Protein AF-A0A1V9Y8R9-F1 (afdb_monomer)

Mean predicted aligned error: 16.89 Å

Foldseek 3Di:
DFLFPPDPQRLLPPHFPLRLCCVVVVADPPQFPLLVQCCVAFHAFALKFKAWDAQDPLLLVLLVVLVVLLVVLPVPVAVPLVVLLVPQDQDQKWAFAFPVQQAWWFFAFESLARDTDDTHRCLQHHAAHDDLFDFNPDRDHFIDRDDSSLLLQLLLLLVDDLVLQLQLLVRTSPDSVSSNSNSVSSVVSCVPRGPPDDRDPSSVVSCVVQQQEKGWTWTQDPVVRDIDIDIDRQCDPVRSNSNSVSSSLSSCSSVLQKIWMWMHHLNDIGIYIHGGFFWDKDFFDPVLPPCPVVVVLVVLLVVLVVQLVVLLVVLVVLCVVVVNPADPVLSVCSCLQLSCQPPNLVSLVSQLLSLLQVQQFWDWDQDQSPNDTDTDTPPPPDPPVVVLVVLLVSLLSNLSLLSSVLVVCCVPLPPLCVVLVVVLSVVLSVVSSVCCVVPPDDKDWDFDKDKAAPAFPAEIEIEGTAIEGGALVSSVVSVCSSVVSSVVSSVVSCVVCVDDPDCDDDPSDPPVQADPNDGDHRQSSCSSNQWHWDDDDQWIWIQRPNVRDIDIDGHDDDDDDDDDDDDDDDDDDDDDDDDPPPPPPRDMDIHNLSVLVCCNQPVQWFLLSLLVNLLVHQLLCLQVQFDAAQAADLVRPTGSRSDPSSNVVCVVPVNQALQNYNLSSLQRYQNVSNCVNPVDPNLVSQCVDPVSVVVVVCRHNNDDDSVVVSVVSVVSNHGTHGGTDFSQKRHWYWYWYWYQGNVRDTRTGTNDTDGMDGPNVSTSCVRNPVGRVVVVVSSVVSPFDCPPDDPGHPVPPPPPPPPVVVVLLVVLVVLLVVLLVVDVVLVVLLVPFAWDKFQFADPVVLVPQDWDFEQDPVLPDGDTDSADFDHDDPPDDSDDTDHHIDTDGSSRLLSVLLLCVLVVHDLVVRLVRTDPCSVVSVVNVVSSVVSNVSSVVPPPPPVSSNPDDD

Nearest PDB structures (foldseek):
  9epo-assembly1_D  TM=3.143E-01  e=3.734E+00  Homo sapiens

Structure (mmCIF, N/CA/C/O backbone):
data_AF-A0A1V9Y8R9-F1
#
_entry.id   AF-A0A1V9Y8R9-F1
#
loop_
_atom_site.group_PDB
_atom_site.id
_atom_site.type_symbol
_atom_site.label_atom_id
_atom_site.label_alt_id
_atom_site.label_comp_id
_atom_site.label_asym_id
_atom_site.label_entity_id
_atom_site.label_seq_id
_atom_site.pdbx_PDB_ins_code
_atom_site.Cartn_x
_atom_site.Cartn_y
_atom_site.Cartn_z
_atom_site.occupancy
_atom_site.B_iso_or_equiv
_atom_site.auth_seq_id
_atom_site.auth_comp_id
_atom_site.auth_asym_id
_atom_site.auth_atom_id
_atom_site.pdbx_PDB_model_num
ATOM 1 N N . MET A 1 1 ? 0.292 -7.302 -40.461 1.00 53.81 1 MET A N 1
ATOM 2 C CA . MET A 1 1 ? 1.473 -7.381 -39.583 1.00 53.81 1 MET A CA 1
ATOM 3 C C . MET A 1 1 ? 1.175 -8.396 -38.491 1.00 53.81 1 MET A C 1
ATOM 5 O O . MET A 1 1 ? 0.005 -8.546 -38.155 1.00 53.81 1 MET A O 1
ATOM 9 N N . SER A 1 2 ? 2.183 -9.128 -38.028 1.00 59.84 2 SER A N 1
ATOM 10 C CA . SER A 1 2 ? 2.106 -10.161 -36.986 1.00 59.84 2 SER A CA 1
ATOM 11 C C . SER A 1 2 ? 3.124 -9.839 -35.890 1.00 59.84 2 SER A C 1
ATOM 13 O O . SER A 1 2 ? 4.203 -9.346 -36.210 1.00 59.84 2 SER A O 1
ATOM 15 N N . LEU A 1 3 ? 2.804 -10.128 -34.627 1.00 64.44 3 LEU A N 1
ATOM 16 C CA . LEU A 1 3 ? 3.772 -10.086 -33.518 1.00 64.44 3 LEU A CA 1
ATOM 17 C C . LEU A 1 3 ? 4.505 -11.428 -33.334 1.00 64.44 3 LEU A C 1
ATOM 19 O O . LEU A 1 3 ? 5.416 -11.514 -32.529 1.00 64.44 3 LEU A O 1
ATOM 23 N N . LEU A 1 4 ? 4.148 -12.459 -34.110 1.00 66.31 4 LEU A N 1
ATOM 24 C CA . LEU A 1 4 ? 4.866 -13.738 -34.111 1.00 66.31 4 LEU A CA 1
ATOM 25 C C . LEU A 1 4 ? 6.181 -13.624 -34.876 1.00 66.31 4 LEU A C 1
ATOM 27 O O . LEU A 1 4 ? 6.160 -13.232 -36.052 1.00 66.31 4 LEU A O 1
ATOM 31 N N . ARG A 1 5 ? 7.287 -14.034 -34.251 1.00 66.88 5 ARG A N 1
ATOM 32 C CA . ARG A 1 5 ? 8.622 -13.997 -34.865 1.00 66.88 5 ARG A CA 1
ATOM 33 C C . ARG A 1 5 ? 8.738 -14.923 -36.074 1.00 66.88 5 ARG A C 1
ATOM 35 O O . ARG A 1 5 ? 9.444 -14.588 -37.022 1.00 66.88 5 ARG A O 1
ATOM 42 N N . GLU A 1 6 ? 8.022 -16.049 -36.088 1.00 67.06 6 GLU A N 1
ATOM 43 C CA . GLU A 1 6 ? 8.057 -17.006 -37.204 1.00 67.06 6 GLU A CA 1
ATOM 44 C C . GLU A 1 6 ? 7.240 -16.535 -38.422 1.00 67.06 6 GLU A C 1
ATOM 46 O O . GLU A 1 6 ? 7.304 -17.130 -39.500 1.00 67.06 6 GLU A O 1
ATOM 51 N N . SER A 1 7 ? 6.458 -15.458 -38.283 1.00 65.88 7 SER A N 1
ATOM 52 C CA . SER A 1 7 ? 5.648 -14.929 -39.376 1.00 65.88 7 SER A CA 1
ATOM 53 C C . SER A 1 7 ? 6.491 -14.153 -40.388 1.00 65.88 7 SER A C 1
ATOM 55 O O . SER A 1 7 ? 7.248 -13.251 -40.043 1.00 65.88 7 SER A O 1
ATOM 57 N N . ASN A 1 8 ? 6.230 -14.375 -41.677 1.00 65.19 8 ASN A N 1
ATOM 58 C CA . ASN A 1 8 ? 6.780 -13.573 -42.779 1.00 65.19 8 ASN A CA 1
ATOM 59 C C . ASN A 1 8 ? 6.322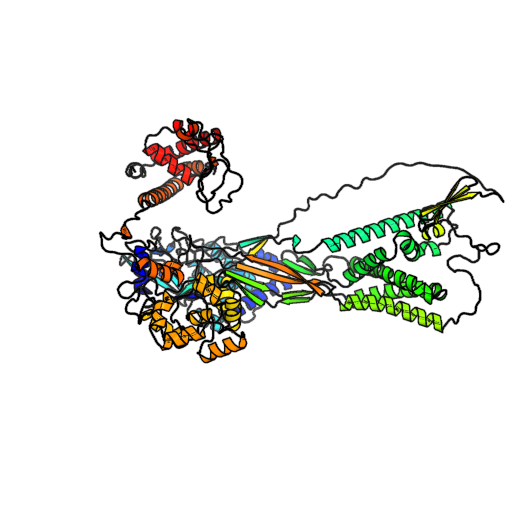 -12.095 -42.795 1.00 65.19 8 ASN A C 1
ATOM 61 O O . ASN A 1 8 ? 6.689 -11.348 -43.700 1.00 65.19 8 ASN A O 1
ATOM 65 N N . ARG A 1 9 ? 5.477 -11.682 -41.842 1.00 65.56 9 ARG A N 1
ATOM 66 C CA . ARG A 1 9 ? 5.008 -10.302 -41.642 1.00 65.56 9 ARG A CA 1
ATOM 67 C C . ARG A 1 9 ? 5.282 -9.815 -40.215 1.00 65.56 9 ARG A C 1
ATOM 69 O O . ARG A 1 9 ? 4.463 -9.059 -39.681 1.00 65.56 9 ARG A O 1
ATOM 76 N N . PHE A 1 10 ? 6.361 -10.290 -39.591 1.00 64.69 10 PHE A N 1
ATOM 77 C CA . PHE A 1 10 ? 6.756 -9.893 -38.241 1.00 64.69 10 PHE A CA 1
ATOM 78 C C . PHE A 1 10 ? 7.001 -8.376 -38.155 1.00 64.69 10 PHE A C 1
ATOM 80 O O . PHE A 1 10 ? 7.744 -7.810 -38.959 1.00 64.69 10 PHE A O 1
ATOM 87 N N . ALA A 1 11 ? 6.353 -7.710 -37.194 1.00 65.12 11 ALA A N 1
ATOM 88 C CA . ALA A 1 11 ? 6.319 -6.248 -37.097 1.00 65.12 11 ALA A CA 1
ATOM 89 C C . ALA A 1 11 ? 7.712 -5.618 -36.910 1.00 65.12 11 ALA A C 1
ATOM 91 O O . ALA A 1 11 ? 7.971 -4.551 -37.465 1.00 65.12 11 ALA A O 1
ATOM 92 N N . TYR A 1 12 ? 8.616 -6.310 -36.208 1.00 69.44 12 TYR A N 1
ATOM 93 C CA . TYR A 1 12 ? 9.974 -5.850 -35.896 1.00 69.44 12 TYR A CA 1
ATOM 94 C C . TYR A 1 12 ? 11.056 -6.518 -36.768 1.00 69.44 12 TYR A C 1
ATOM 96 O O . TYR A 1 12 ? 12.232 -6.527 -36.421 1.00 69.44 12 TYR A O 1
ATOM 104 N N . GLN A 1 13 ? 10.691 -7.083 -37.930 1.00 68.56 13 GLN A N 1
ATOM 105 C CA . GLN A 1 13 ? 11.662 -7.760 -38.806 1.00 68.56 13 GLN A CA 1
ATOM 106 C C . GLN A 1 13 ? 12.711 -6.802 -39.396 1.00 68.56 13 GLN A C 1
ATOM 108 O O . GLN A 1 13 ? 13.874 -7.171 -39.521 1.00 68.56 13 GLN A O 1
ATOM 113 N N . ASN A 1 14 ? 12.294 -5.579 -39.749 1.00 68.06 14 ASN A N 1
ATOM 114 C CA . ASN A 1 14 ? 13.139 -4.547 -40.369 1.00 68.06 14 ASN A CA 1
ATOM 115 C C . ASN A 1 14 ? 13.191 -3.241 -39.552 1.00 68.06 14 ASN A C 1
ATOM 117 O O . ASN A 1 14 ? 13.628 -2.219 -40.073 1.00 68.06 14 ASN A O 1
ATOM 121 N N . THR A 1 15 ? 12.673 -3.233 -38.321 1.00 67.25 15 THR A N 1
ATOM 122 C CA . THR A 1 15 ? 12.621 -2.039 -37.464 1.00 67.25 15 THR A CA 1
ATOM 123 C C . THR A 1 15 ? 12.795 -2.443 -36.006 1.00 67.25 15 THR A C 1
ATOM 125 O O . THR A 1 15 ? 12.416 -3.550 -35.630 1.00 67.25 15 THR A O 1
ATOM 128 N N . THR A 1 16 ? 13.362 -1.565 -35.183 1.00 76.00 16 THR A N 1
ATOM 129 C CA . THR A 1 16 ? 13.528 -1.810 -33.739 1.00 76.00 16 THR A CA 1
ATOM 130 C C . THR A 1 16 ? 12.439 -1.097 -32.932 1.00 76.00 16 THR A C 1
ATOM 132 O O . THR A 1 16 ? 11.923 -0.080 -33.401 1.00 76.00 16 THR A O 1
ATOM 135 N N . PRO A 1 17 ? 12.102 -1.550 -31.709 1.00 77.06 17 PRO A N 1
ATOM 136 C CA . PRO A 1 17 ? 11.167 -0.826 -30.842 1.00 77.06 17 PRO A CA 1
ATOM 137 C C . PRO A 1 17 ? 11.544 0.649 -30.653 1.00 77.06 17 PRO A C 1
ATOM 139 O O . PRO A 1 17 ? 10.698 1.525 -30.804 1.00 77.06 17 PRO A O 1
ATOM 142 N N . LEU A 1 18 ? 12.835 0.946 -30.463 1.00 78.19 18 LEU A N 1
ATOM 143 C CA . LEU A 1 18 ? 13.352 2.316 -30.378 1.00 78.19 18 LEU A CA 1
ATOM 144 C C . LEU A 1 18 ? 12.988 3.178 -31.602 1.00 78.19 18 LEU A C 1
ATOM 146 O O . LEU A 1 18 ? 12.589 4.330 -31.447 1.00 78.19 18 LEU A O 1
ATOM 150 N N . GLU A 1 19 ? 13.088 2.643 -32.820 1.00 76.06 19 GLU A N 1
ATOM 151 C CA . GLU A 1 19 ? 12.678 3.372 -34.030 1.00 76.06 19 GLU A CA 1
ATOM 152 C C . GLU A 1 19 ? 11.173 3.650 -34.059 1.00 76.06 19 GLU A C 1
ATOM 154 O O . GLU A 1 19 ? 10.750 4.697 -34.555 1.00 76.06 19 GLU A O 1
ATOM 159 N N . VAL A 1 20 ? 10.357 2.735 -33.530 1.00 74.38 20 VAL A N 1
ATOM 160 C CA . VAL A 1 20 ? 8.911 2.947 -33.397 1.00 74.38 20 VAL A CA 1
ATOM 161 C C . VAL A 1 20 ? 8.627 4.030 -32.352 1.00 74.38 20 VAL A C 1
ATOM 163 O O . VAL A 1 20 ? 7.815 4.919 -32.609 1.00 74.38 20 VAL A O 1
ATOM 166 N N . TYR A 1 21 ? 9.349 4.034 -31.229 1.00 77.88 21 TYR A N 1
ATOM 167 C CA . TYR A 1 21 ? 9.214 5.058 -30.185 1.00 77.88 21 TYR A CA 1
ATOM 168 C C . TYR A 1 21 ? 9.574 6.445 -30.715 1.00 77.88 21 TYR A C 1
ATOM 170 O O . TYR A 1 21 ? 8.889 7.425 -30.426 1.00 77.88 21 TYR A O 1
ATOM 178 N N . ILE A 1 22 ? 10.615 6.526 -31.544 1.00 75.81 22 ILE A N 1
ATOM 179 C CA . ILE A 1 22 ? 11.001 7.755 -32.240 1.00 75.81 22 ILE A CA 1
ATOM 180 C C . ILE A 1 22 ? 9.898 8.209 -33.201 1.00 75.81 22 ILE A C 1
ATOM 182 O O . ILE A 1 22 ? 9.520 9.379 -33.203 1.00 75.81 22 ILE A O 1
ATOM 186 N N . LYS A 1 23 ? 9.337 7.290 -33.998 1.00 71.12 23 LYS A N 1
ATOM 187 C CA . LYS A 1 23 ? 8.250 7.605 -34.942 1.00 71.12 23 LYS A CA 1
ATOM 188 C C . LYS A 1 23 ? 6.987 8.109 -34.244 1.00 71.12 23 LYS A C 1
ATOM 190 O O . LYS A 1 23 ? 6.312 8.974 -34.794 1.00 71.12 23 LYS A O 1
ATOM 195 N N . ASN A 1 24 ? 6.681 7.593 -33.054 1.00 70.69 24 ASN A N 1
ATOM 196 C CA . ASN A 1 24 ? 5.523 8.002 -32.257 1.00 70.69 24 ASN A CA 1
ATOM 197 C C . ASN A 1 24 ? 5.787 9.239 -31.368 1.00 70.69 24 ASN A C 1
ATOM 199 O O . ASN A 1 24 ? 4.944 9.609 -30.558 1.00 70.69 24 ASN A O 1
ATOM 203 N N . ASN A 1 25 ? 6.953 9.889 -31.491 1.00 70.12 25 ASN A N 1
ATOM 204 C CA . ASN A 1 25 ? 7.400 10.987 -30.615 1.00 70.12 25 ASN A CA 1
ATOM 205 C C . ASN A 1 25 ? 7.446 10.626 -29.118 1.00 70.12 25 ASN A C 1
ATOM 207 O O . ASN A 1 25 ? 7.444 11.503 -28.256 1.00 70.12 25 ASN A O 1
ATOM 211 N N . THR A 1 26 ? 7.508 9.335 -28.809 1.00 73.88 26 THR A N 1
ATOM 212 C CA . THR A 1 26 ? 7.649 8.798 -27.457 1.00 73.88 26 THR A CA 1
ATOM 213 C C . THR A 1 26 ? 9.076 9.015 -26.939 1.00 73.88 26 THR A C 1
ATOM 215 O O . THR A 1 26 ? 9.276 9.352 -25.776 1.00 73.88 26 THR A O 1
ATOM 218 N N . ILE A 1 27 ? 10.074 8.894 -27.824 1.00 76.12 27 ILE A N 1
ATOM 219 C CA . ILE A 1 27 ? 11.469 9.286 -27.578 1.00 76.12 27 ILE A CA 1
ATOM 220 C C . ILE A 1 27 ? 11.870 10.324 -28.629 1.00 76.12 27 ILE A C 1
ATOM 222 O O . ILE A 1 27 ? 11.684 10.107 -29.825 1.00 76.12 27 ILE A O 1
ATOM 226 N N . SER A 1 28 ? 12.431 11.455 -28.203 1.00 77.50 28 SER A N 1
ATOM 227 C CA . SER A 1 28 ? 12.892 12.505 -29.116 1.00 77.50 28 SER A CA 1
ATOM 228 C C . SER A 1 28 ? 14.210 12.145 -29.806 1.00 77.50 28 SER A C 1
ATOM 230 O O . SER A 1 28 ? 15.075 11.489 -29.227 1.00 77.50 28 SER A O 1
ATOM 232 N N . THR A 1 29 ? 14.395 12.641 -31.033 1.00 73.75 29 THR A N 1
ATOM 233 C CA . THR A 1 29 ? 15.684 12.610 -31.744 1.00 73.75 29 THR A CA 1
ATOM 234 C C . THR A 1 29 ? 16.271 14.016 -31.880 1.00 73.75 29 THR A C 1
ATOM 236 O O . THR A 1 29 ? 15.532 14.910 -32.301 1.00 73.75 29 THR A O 1
ATOM 239 N N . PRO A 1 30 ? 17.578 14.228 -31.629 1.00 76.88 30 PRO A N 1
ATOM 240 C CA . PRO A 1 30 ? 18.583 13.230 -31.240 1.00 76.88 30 PRO A CA 1
ATOM 241 C C . PRO A 1 30 ? 18.319 12.639 -29.846 1.00 76.88 30 PRO A C 1
ATOM 243 O O . PRO A 1 30 ? 17.755 13.315 -28.991 1.00 76.88 30 PRO A O 1
ATOM 246 N N . ILE A 1 31 ? 18.700 11.371 -29.646 1.00 80.44 31 ILE A N 1
ATOM 247 C CA . ILE A 1 31 ? 18.550 10.691 -28.351 1.00 80.44 31 ILE A CA 1
ATOM 248 C C . ILE A 1 31 ? 19.412 11.423 -27.324 1.00 80.44 31 ILE A C 1
ATOM 250 O O . ILE A 1 31 ? 20.589 11.697 -27.580 1.00 80.44 31 ILE A O 1
ATOM 254 N N . ASP A 1 32 ? 18.834 11.722 -26.163 1.00 83.62 32 ASP A N 1
ATOM 255 C CA . ASP A 1 32 ? 19.565 12.379 -25.088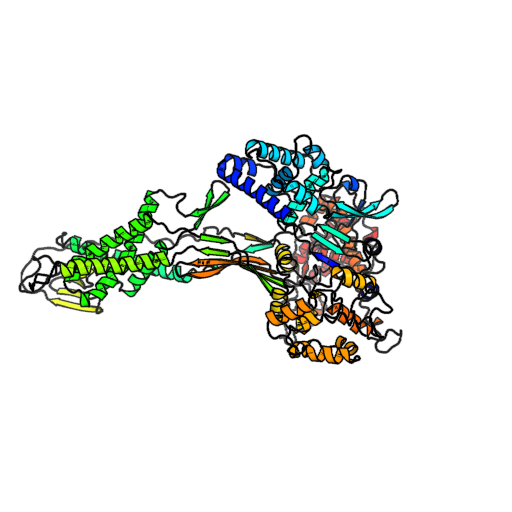 1.00 83.62 32 ASP A CA 1
ATOM 256 C C . ASP A 1 32 ? 20.774 11.537 -24.628 1.00 83.62 32 ASP A C 1
ATOM 258 O O . ASP A 1 32 ? 20.663 10.315 -24.496 1.00 83.62 32 ASP A O 1
ATOM 262 N N . PRO A 1 33 ? 21.918 12.165 -24.302 1.00 85.62 33 PRO A N 1
ATOM 263 C CA . PRO A 1 33 ? 23.136 11.472 -23.882 1.00 85.62 33 PRO A CA 1
ATOM 264 C C . PRO A 1 33 ? 22.975 10.430 -22.763 1.00 85.62 33 PRO A C 1
ATOM 266 O O . PRO A 1 33 ? 23.621 9.387 -22.833 1.00 85.62 33 PRO A O 1
ATOM 269 N N . ASN A 1 34 ? 22.124 10.666 -21.755 1.00 86.94 34 ASN A N 1
ATOM 270 C CA . ASN A 1 34 ? 21.900 9.696 -20.670 1.00 86.94 34 ASN A CA 1
ATOM 271 C C . ASN A 1 34 ? 21.195 8.430 -21.181 1.00 86.94 34 ASN A C 1
ATOM 273 O O . ASN A 1 34 ? 21.554 7.315 -20.808 1.00 86.94 34 ASN A O 1
ATOM 277 N N . PHE A 1 35 ? 20.224 8.599 -22.078 1.00 88.94 35 PHE A N 1
ATOM 278 C CA . PHE A 1 35 ? 19.510 7.499 -22.722 1.00 88.94 35 PHE A CA 1
ATOM 279 C C . PHE A 1 35 ? 20.389 6.768 -23.734 1.00 88.94 35 PHE A C 1
ATOM 281 O O . PHE A 1 35 ? 20.380 5.542 -23.766 1.00 88.94 35 PHE A O 1
ATOM 288 N N . ALA A 1 36 ? 21.213 7.490 -24.496 1.00 88.81 36 ALA A N 1
ATOM 289 C CA . ALA A 1 36 ? 22.201 6.878 -25.378 1.00 88.81 36 ALA A CA 1
ATOM 290 C C . ALA A 1 36 ? 23.179 5.992 -24.585 1.00 88.81 36 ALA A C 1
ATOM 292 O O . ALA A 1 36 ? 23.393 4.836 -24.944 1.00 88.81 36 ALA A O 1
ATOM 293 N N . LEU A 1 37 ? 23.699 6.489 -23.458 1.00 91.06 37 LEU A N 1
ATOM 294 C CA . LEU A 1 37 ? 24.564 5.707 -22.576 1.00 91.06 37 LEU A CA 1
ATOM 295 C C . LEU A 1 37 ? 23.836 4.492 -21.983 1.00 91.06 37 LEU A C 1
ATOM 297 O O . LEU A 1 37 ? 24.371 3.388 -22.005 1.00 91.06 37 LEU A O 1
ATOM 301 N N . PHE A 1 38 ? 22.596 4.668 -21.520 1.00 92.06 38 PHE A N 1
ATOM 302 C CA . PHE A 1 38 ? 21.776 3.570 -21.005 1.00 92.06 38 PHE A CA 1
ATOM 303 C C . PHE A 1 38 ? 21.581 2.455 -22.041 1.00 92.06 38 PHE A C 1
ATOM 305 O O . PHE A 1 38 ? 21.719 1.280 -21.708 1.00 92.06 38 PHE A O 1
ATOM 312 N N . THR A 1 39 ? 21.326 2.807 -23.308 1.00 90.06 39 THR A N 1
ATOM 313 C CA . THR A 1 39 ? 21.156 1.803 -24.371 1.00 90.06 39 THR A CA 1
ATOM 314 C C . THR A 1 39 ? 22.411 0.985 -24.652 1.00 90.06 39 THR A C 1
ATOM 316 O O . THR A 1 39 ? 22.302 -0.168 -25.064 1.00 90.06 39 THR A O 1
ATOM 319 N N . VAL A 1 40 ? 23.591 1.564 -24.416 1.00 90.94 40 VAL A N 1
ATOM 320 C CA . VAL A 1 40 ? 24.883 0.901 -24.620 1.00 90.94 40 VAL A CA 1
ATOM 321 C C . VAL A 1 40 ? 25.249 0.031 -23.418 1.00 90.94 40 VAL A C 1
ATOM 323 O O . VAL A 1 40 ? 25.619 -1.124 -23.601 1.00 90.94 40 VAL A O 1
ATOM 326 N N . GLU A 1 41 ? 25.113 0.546 -22.197 1.00 92.38 41 GLU A N 1
ATOM 327 C CA . GLU A 1 41 ? 25.558 -0.143 -20.976 1.00 92.38 41 GLU A CA 1
ATOM 328 C C . GLU A 1 41 ? 24.554 -1.190 -20.466 1.00 92.38 41 GLU A C 1
ATOM 330 O O . GLU A 1 41 ? 24.943 -2.253 -19.980 1.00 92.38 41 GLU A O 1
ATOM 335 N N . ILE A 1 42 ? 23.250 -0.913 -20.574 1.00 93.44 42 ILE A N 1
ATOM 336 C CA . ILE A 1 42 ? 22.189 -1.774 -20.030 1.00 93.44 42 ILE A CA 1
ATOM 337 C C . ILE A 1 42 ? 21.540 -2.597 -21.137 1.00 93.44 42 ILE A C 1
ATOM 339 O O . ILE A 1 42 ? 21.569 -3.829 -21.110 1.00 93.44 42 ILE A O 1
ATOM 343 N N . GLY A 1 43 ? 20.950 -1.931 -22.125 1.00 90.00 43 GLY A N 1
ATOM 344 C CA . GLY A 1 43 ? 20.286 -2.592 -23.240 1.00 90.00 43 GLY A CA 1
ATOM 345 C C . GLY A 1 43 ? 19.329 -1.677 -24.002 1.00 90.00 43 GLY A C 1
ATOM 346 O O . GLY A 1 43 ? 18.963 -0.605 -23.514 1.00 90.00 43 GLY A O 1
ATOM 347 N N . PRO A 1 44 ? 18.911 -2.085 -25.209 1.00 87.69 44 PRO A N 1
ATOM 348 C CA . PRO A 1 44 ? 18.050 -1.282 -26.060 1.00 87.69 44 PRO A CA 1
ATOM 349 C C . PRO A 1 44 ? 16.651 -1.095 -25.457 1.00 87.69 44 PRO A C 1
ATOM 351 O O . PRO A 1 44 ? 16.071 -2.000 -24.857 1.00 87.69 44 PRO A O 1
ATOM 354 N N . PHE A 1 45 ? 16.082 0.090 -25.672 1.00 86.19 45 PHE A N 1
ATOM 355 C CA . PHE A 1 45 ? 14.700 0.407 -25.312 1.00 86.19 45 PHE A CA 1
ATOM 356 C C . PHE A 1 45 ? 13.704 -0.544 -25.996 1.00 86.19 45 PHE A C 1
ATOM 358 O O . PHE A 1 45 ? 13.878 -0.894 -27.165 1.00 86.19 45 PHE A O 1
ATOM 365 N N . GLY A 1 46 ? 12.671 -0.970 -25.261 1.00 82.25 46 GLY A N 1
ATOM 366 C CA . GLY A 1 46 ? 11.720 -2.009 -25.682 1.00 82.25 46 GLY A CA 1
ATOM 367 C C . GLY A 1 46 ? 12.203 -3.451 -25.495 1.00 82.25 46 GLY A C 1
ATOM 368 O O . GLY A 1 46 ? 11.521 -4.367 -25.944 1.00 82.25 46 GLY A O 1
ATOM 369 N N . SER A 1 47 ? 13.368 -3.644 -24.864 1.00 86.81 47 SER A N 1
ATOM 370 C CA . SER A 1 47 ? 13.974 -4.947 -24.546 1.00 86.81 47 SER A CA 1
ATOM 371 C C . SER A 1 47 ? 14.411 -5.030 -23.073 1.00 86.81 47 SER A C 1
ATOM 373 O O . SER A 1 47 ? 15.198 -5.897 -22.709 1.00 86.81 47 SER A O 1
ATOM 375 N N . VAL A 1 48 ? 13.965 -4.112 -22.206 1.00 91.81 48 VAL A N 1
ATOM 376 C CA . VAL A 1 48 ? 14.399 -4.056 -20.798 1.00 91.81 48 VAL A CA 1
ATOM 377 C C . VAL A 1 48 ? 13.262 -4.492 -19.883 1.00 91.81 48 VAL A C 1
ATOM 379 O O . VAL A 1 48 ? 12.156 -3.961 -19.955 1.00 91.81 48 VAL A O 1
ATOM 382 N N . ASP A 1 49 ? 13.545 -5.447 -18.999 1.00 92.81 49 ASP A N 1
ATOM 383 C CA . ASP A 1 49 ? 12.570 -5.983 -18.049 1.00 92.81 49 ASP A CA 1
ATOM 384 C C . ASP A 1 49 ? 12.795 -5.400 -16.652 1.00 92.81 49 ASP A C 1
ATOM 386 O O . ASP A 1 49 ? 13.913 -5.431 -16.130 1.00 92.81 49 ASP A O 1
ATOM 390 N N . LEU A 1 50 ? 11.722 -4.912 -16.024 1.00 94.50 50 LEU A N 1
ATOM 391 C CA . LEU A 1 50 ? 11.749 -4.374 -14.664 1.00 94.50 50 LEU A CA 1
ATOM 392 C C . LEU A 1 50 ? 11.041 -5.319 -13.697 1.00 94.50 50 LEU A C 1
ATOM 394 O O . LEU A 1 50 ? 9.879 -5.672 -13.901 1.00 94.50 50 LEU A O 1
ATOM 398 N N . ILE A 1 51 ? 11.733 -5.706 -12.629 1.00 94.19 51 ILE A N 1
ATOM 399 C CA . ILE A 1 51 ? 11.213 -6.616 -11.604 1.00 94.19 51 ILE A CA 1
ATOM 400 C C . ILE A 1 51 ? 11.331 -5.936 -10.245 1.00 94.19 51 ILE A C 1
ATOM 402 O O . ILE A 1 51 ? 12.399 -5.449 -9.881 1.00 94.19 51 ILE A O 1
ATOM 406 N N . HIS A 1 52 ? 10.242 -5.900 -9.483 1.00 95.00 52 HIS A N 1
ATOM 407 C CA . HIS A 1 52 ? 10.289 -5.415 -8.109 1.00 95.00 52 HIS A CA 1
ATOM 408 C C . HIS A 1 52 ? 11.036 -6.419 -7.221 1.00 95.00 52 HIS A C 1
ATOM 410 O O . HIS A 1 52 ? 10.781 -7.618 -7.290 1.00 95.00 52 HIS A O 1
ATOM 416 N N . VAL A 1 53 ? 11.924 -5.936 -6.352 1.00 95.25 53 VAL A N 1
ATOM 417 C CA . VAL A 1 53 ? 12.664 -6.775 -5.400 1.00 95.25 53 VAL A CA 1
ATOM 418 C C . VAL A 1 53 ? 12.097 -6.556 -3.990 1.00 95.25 53 VAL A C 1
ATOM 420 O O . VAL A 1 53 ? 12.120 -5.426 -3.491 1.00 95.25 53 VAL A O 1
ATOM 423 N N . PRO A 1 54 ? 11.575 -7.598 -3.317 1.00 94.00 54 PRO A N 1
ATOM 424 C CA . PRO A 1 54 ? 11.077 -7.464 -1.954 1.00 94.00 54 PRO A CA 1
ATOM 425 C C . PRO A 1 54 ? 12.241 -7.366 -0.952 1.00 94.00 54 PRO A C 1
ATOM 427 O O . PRO A 1 54 ? 13.287 -7.981 -1.179 1.00 94.00 54 PRO A O 1
ATOM 430 N N . PRO A 1 55 ? 12.073 -6.653 0.181 1.00 94.88 55 PRO A N 1
ATOM 431 C CA . PRO A 1 55 ? 13.047 -6.688 1.269 1.00 94.88 55 PRO A CA 1
ATOM 432 C C . PRO A 1 55 ? 13.268 -8.132 1.751 1.00 94.88 55 PRO A C 1
ATOM 434 O O . PRO A 1 55 ? 12.280 -8.847 1.960 1.00 94.88 55 PRO A O 1
ATOM 437 N N . PRO A 1 56 ? 14.521 -8.578 1.958 1.00 95.38 56 PRO A N 1
ATOM 438 C CA . PRO A 1 56 ? 14.793 -9.936 2.410 1.00 95.38 56 PRO A CA 1
ATOM 439 C C . PRO A 1 56 ? 14.259 -10.162 3.830 1.00 95.38 56 PRO A C 1
ATOM 441 O O . PRO A 1 56 ? 14.199 -9.246 4.655 1.00 95.38 56 PRO A O 1
ATOM 444 N N . SER A 1 57 ? 13.888 -11.408 4.148 1.00 92.88 57 SER A N 1
ATOM 445 C CA . SER A 1 57 ? 13.315 -11.733 5.463 1.00 92.88 57 SER A CA 1
ATOM 446 C C . SER A 1 57 ? 14.279 -11.474 6.623 1.00 92.88 57 SER A C 1
ATOM 448 O O . SER A 1 57 ? 13.832 -11.179 7.729 1.00 92.88 57 SER A O 1
ATOM 450 N N . SER A 1 58 ? 15.587 -11.570 6.371 1.00 94.25 58 SER A N 1
ATOM 451 C CA . SER A 1 58 ? 16.650 -11.253 7.327 1.00 94.25 58 SER A CA 1
ATOM 452 C C . SER A 1 58 ? 16.589 -9.778 7.745 1.00 94.25 58 SER A C 1
ATOM 454 O O . SER A 1 58 ? 16.564 -9.482 8.940 1.00 94.25 58 SER A O 1
ATOM 456 N N . LEU A 1 59 ? 16.453 -8.860 6.779 1.00 94.69 59 LEU A N 1
ATOM 457 C CA . LEU A 1 59 ? 16.338 -7.419 7.024 1.00 94.69 59 LEU A CA 1
ATOM 458 C C . LEU A 1 59 ? 15.056 -7.088 7.796 1.00 94.69 59 LEU A C 1
ATOM 460 O O . LEU A 1 59 ? 15.113 -6.369 8.787 1.00 94.69 59 LEU A O 1
ATOM 464 N N . LEU A 1 60 ? 13.916 -7.671 7.406 1.00 93.50 60 LEU A N 1
ATOM 465 C CA . LEU A 1 60 ? 12.641 -7.459 8.106 1.00 93.50 60 LEU A CA 1
ATOM 466 C C . LEU A 1 60 ? 12.700 -7.921 9.571 1.00 93.50 60 LEU A C 1
ATOM 468 O O . LEU A 1 60 ? 12.235 -7.206 10.459 1.00 93.50 60 LEU A O 1
ATOM 472 N N . LYS A 1 61 ? 13.307 -9.086 9.837 1.00 92.38 61 LYS A N 1
ATOM 473 C CA . LYS A 1 61 ? 13.511 -9.600 11.202 1.00 92.38 61 LYS A CA 1
ATOM 474 C C . LYS A 1 61 ? 14.448 -8.706 12.013 1.00 92.38 61 LYS A C 1
ATOM 476 O O . LYS A 1 61 ? 14.157 -8.440 13.176 1.00 92.38 61 LYS A O 1
ATOM 481 N N . LEU A 1 62 ? 15.537 -8.221 11.411 1.00 92.44 62 LEU A N 1
ATOM 482 C CA . LEU A 1 62 ? 16.471 -7.298 12.062 1.00 92.44 62 LEU A CA 1
ATOM 483 C C . LEU A 1 62 ? 15.776 -5.980 12.440 1.00 92.44 62 LEU A C 1
ATOM 485 O O . LEU A 1 62 ? 15.871 -5.537 13.584 1.00 92.44 62 LEU A O 1
ATOM 489 N N . THR A 1 63 ? 15.026 -5.383 11.509 1.00 92.94 63 THR A N 1
ATOM 490 C CA . THR A 1 63 ? 14.234 -4.170 11.759 1.00 92.94 63 THR A CA 1
ATOM 491 C C . THR A 1 63 ? 13.208 -4.391 12.864 1.00 92.94 63 THR A C 1
ATOM 493 O O . THR A 1 63 ? 13.115 -3.570 13.776 1.00 92.94 63 THR A O 1
ATOM 496 N N . GLN A 1 64 ? 12.490 -5.518 12.844 1.00 91.44 64 GLN A N 1
ATOM 497 C CA . GLN A 1 64 ? 11.539 -5.872 13.896 1.00 91.44 64 GLN A CA 1
ATOM 498 C C . GLN A 1 64 ? 12.217 -5.962 15.271 1.00 91.44 64 GLN A C 1
ATOM 500 O O . GLN A 1 64 ? 11.745 -5.330 16.213 1.00 91.44 64 GLN A O 1
ATOM 505 N N . GLN A 1 65 ? 13.334 -6.689 15.385 1.00 90.12 65 GLN A N 1
ATOM 506 C CA . GLN A 1 65 ? 14.053 -6.865 16.652 1.00 90.12 65 GLN A CA 1
ATOM 507 C C . GLN A 1 65 ? 14.557 -5.535 17.225 1.00 90.12 65 GLN A C 1
ATOM 509 O O . GLN A 1 65 ? 14.367 -5.264 18.409 1.00 90.12 65 GLN A O 1
ATOM 514 N N . ILE A 1 66 ? 15.160 -4.674 16.398 1.00 90.38 66 ILE A N 1
ATOM 515 C CA . ILE A 1 66 ? 15.695 -3.382 16.856 1.00 90.38 66 ILE A CA 1
ATOM 516 C C . ILE A 1 66 ? 14.567 -2.441 17.310 1.00 90.38 66 ILE A C 1
ATOM 518 O O . ILE A 1 66 ? 14.683 -1.789 18.351 1.00 90.38 66 ILE A O 1
ATOM 522 N N . LEU A 1 67 ? 13.455 -2.380 16.571 1.00 90.75 67 LEU A N 1
ATOM 523 C CA . LEU A 1 67 ? 12.306 -1.550 16.949 1.00 90.75 67 LEU A CA 1
ATOM 524 C C . LEU A 1 67 ? 11.568 -2.093 18.182 1.00 90.75 67 LEU A C 1
ATOM 526 O O . LEU A 1 67 ? 11.047 -1.309 18.979 1.00 90.75 67 LEU A O 1
ATOM 530 N N . GLU A 1 68 ? 11.542 -3.412 18.375 1.00 88.75 68 GLU A N 1
ATOM 531 C CA . GLU A 1 68 ? 11.006 -4.041 19.583 1.00 88.75 68 GLU A CA 1
ATOM 532 C C . GLU A 1 68 ? 11.861 -3.694 20.807 1.00 88.75 68 GLU A C 1
ATOM 534 O O . GLU A 1 68 ? 11.313 -3.259 21.821 1.00 88.75 68 GLU A O 1
ATOM 539 N N . ILE A 1 69 ? 13.194 -3.760 20.692 1.00 87.69 69 ILE A N 1
ATOM 540 C CA . ILE A 1 69 ? 14.122 -3.310 21.743 1.00 87.69 69 ILE A CA 1
ATOM 541 C C . ILE A 1 69 ? 13.848 -1.847 22.107 1.00 87.69 69 ILE A C 1
ATOM 543 O O . ILE A 1 69 ? 13.674 -1.530 23.286 1.00 87.69 69 ILE A O 1
ATOM 547 N N . LEU A 1 70 ? 13.746 -0.959 21.112 1.00 88.81 70 LEU A N 1
ATOM 548 C CA . LEU A 1 70 ? 13.430 0.453 21.344 1.00 88.81 70 LEU A CA 1
ATOM 549 C C . LEU A 1 70 ? 12.083 0.618 22.065 1.00 88.81 70 LEU A C 1
ATOM 551 O O . LEU A 1 70 ? 11.979 1.370 23.034 1.00 88.81 70 LEU A O 1
ATOM 555 N N . SER A 1 71 ? 11.060 -0.115 21.627 1.00 87.06 71 SER A N 1
ATOM 556 C CA . SER A 1 71 ? 9.718 -0.068 22.216 1.00 87.06 71 SER A CA 1
ATOM 557 C C . SER A 1 71 ? 9.713 -0.532 23.675 1.00 87.06 71 SER A C 1
ATOM 559 O O . SER A 1 71 ? 9.093 0.115 24.521 1.00 87.06 71 SER A O 1
ATOM 561 N N . VAL A 1 72 ? 10.447 -1.603 23.997 1.00 84.19 72 VAL A N 1
ATOM 562 C CA . VAL A 1 72 ? 10.618 -2.100 25.370 1.00 84.19 72 VAL A CA 1
ATOM 563 C C . VAL A 1 72 ? 11.328 -1.056 26.231 1.00 84.19 72 VAL A C 1
ATOM 565 O O . VAL A 1 72 ? 10.826 -0.714 27.298 1.00 84.19 72 VAL A O 1
ATOM 568 N N . VAL A 1 73 ? 12.431 -0.475 25.751 1.00 85.44 73 VAL A N 1
ATOM 569 C CA . VAL A 1 73 ? 13.200 0.555 26.475 1.00 85.44 73 VAL A CA 1
ATOM 570 C C . VAL A 1 73 ? 12.358 1.803 26.775 1.00 85.44 73 VAL A C 1
ATOM 572 O O . VAL A 1 73 ? 12.447 2.385 27.864 1.00 85.44 73 VAL A O 1
ATOM 575 N N . LEU A 1 74 ? 11.510 2.219 25.832 1.00 84.75 74 LEU A N 1
ATOM 576 C CA . LEU A 1 74 ? 10.589 3.345 26.015 1.00 84.75 74 LEU A CA 1
ATOM 577 C C . LEU A 1 74 ? 9.420 3.019 26.960 1.00 84.75 74 LEU A C 1
ATOM 579 O O . LEU A 1 74 ? 8.839 3.937 27.547 1.00 84.75 74 LEU A O 1
ATOM 583 N N . ALA A 1 75 ? 9.071 1.740 27.121 1.00 80.31 75 ALA A N 1
ATOM 584 C CA . ALA A 1 75 ? 8.008 1.289 28.014 1.00 80.31 75 ALA A CA 1
ATOM 585 C C . ALA A 1 75 ? 8.491 1.048 29.457 1.00 80.31 75 ALA A C 1
ATOM 587 O O . ALA A 1 75 ? 7.768 1.373 30.399 1.00 80.31 75 ALA A O 1
ATOM 588 N N . THR A 1 76 ? 9.694 0.498 29.656 1.00 76.06 76 THR A N 1
ATOM 589 C CA . THR A 1 76 ? 10.179 0.057 30.979 1.00 76.06 76 THR A CA 1
ATOM 590 C C . THR A 1 76 ? 10.864 1.157 31.789 1.00 76.06 76 THR A C 1
ATOM 592 O O . THR A 1 76 ? 10.706 1.199 33.006 1.00 76.06 76 THR A O 1
ATOM 595 N N . ASN A 1 77 ? 11.589 2.076 31.142 1.00 72.81 77 ASN A N 1
ATOM 596 C CA . ASN A 1 77 ? 12.430 3.081 31.818 1.00 72.81 77 ASN A CA 1
ATOM 597 C C . ASN A 1 77 ? 11.702 4.410 32.126 1.00 72.81 77 ASN A C 1
ATOM 599 O O . ASN A 1 77 ? 12.328 5.451 32.347 1.00 72.81 77 ASN A O 1
ATOM 603 N N . GLY A 1 78 ? 10.367 4.384 32.168 1.00 68.81 78 GLY A N 1
ATOM 604 C CA . GLY A 1 78 ? 9.533 5.524 32.553 1.00 68.81 78 GLY A CA 1
ATOM 605 C C . GLY A 1 78 ? 9.619 6.725 31.600 1.00 68.81 78 GLY A C 1
ATOM 606 O O . GLY A 1 78 ? 9.904 6.598 30.414 1.00 68.81 78 GLY A O 1
ATOM 607 N N . THR A 1 79 ? 9.349 7.930 32.116 1.00 75.94 79 THR A N 1
ATOM 608 C CA . THR A 1 79 ? 9.321 9.171 31.316 1.00 75.94 79 THR A CA 1
ATOM 609 C C . THR A 1 79 ? 10.710 9.690 30.934 1.00 75.94 79 THR A C 1
ATOM 611 O O . THR A 1 79 ? 10.815 10.522 30.035 1.00 75.94 79 THR A O 1
ATOM 614 N N . GLN A 1 80 ? 11.782 9.217 31.582 1.00 83.75 80 GLN A N 1
ATOM 615 C CA . GLN A 1 80 ? 13.148 9.683 31.321 1.00 83.75 80 GLN A CA 1
ATOM 616 C C . GLN A 1 80 ? 13.655 9.237 29.947 1.00 83.75 80 GLN A C 1
ATOM 618 O O . GLN A 1 80 ? 14.107 10.087 29.180 1.00 83.75 80 GLN A O 1
ATOM 623 N N . SER A 1 81 ? 13.519 7.950 29.600 1.00 85.38 81 SER A N 1
ATOM 624 C CA . SER A 1 81 ? 13.906 7.450 28.272 1.00 85.38 81 SER A CA 1
ATOM 625 C C . SER A 1 81 ? 13.057 8.090 27.170 1.00 85.38 81 SER A C 1
ATOM 627 O O . SER A 1 81 ? 13.580 8.509 26.142 1.00 85.38 81 SER A O 1
ATOM 629 N N . GLN A 1 82 ? 11.757 8.275 27.412 1.00 83.25 82 GLN A N 1
ATOM 630 C CA . GLN A 1 82 ? 10.853 8.936 26.465 1.00 83.25 82 GLN A CA 1
ATOM 631 C C . GLN A 1 82 ? 11.221 10.402 26.213 1.00 83.25 82 GLN A C 1
ATOM 633 O O . GLN A 1 82 ? 11.199 10.854 25.068 1.00 83.25 82 GLN A O 1
ATOM 638 N N . ASN A 1 83 ? 11.562 11.152 27.264 1.00 85.06 83 ASN A N 1
ATOM 639 C CA . ASN A 1 83 ? 11.978 12.546 27.132 1.00 85.06 83 ASN A CA 1
ATOM 640 C C . ASN A 1 83 ? 13.343 12.658 26.446 1.00 85.06 83 ASN A C 1
ATOM 642 O O . ASN A 1 83 ? 13.491 13.495 25.559 1.00 85.06 83 ASN A O 1
ATOM 646 N N . ALA A 1 84 ? 14.299 11.790 26.797 1.00 86.50 84 ALA A N 1
ATOM 647 C CA . ALA A 1 84 ? 15.615 11.751 26.165 1.00 86.50 84 ALA A CA 1
ATOM 648 C C . ALA A 1 84 ? 15.510 11.444 24.661 1.00 86.50 84 ALA A C 1
ATOM 650 O O . ALA A 1 84 ? 16.066 12.177 23.846 1.00 86.50 84 ALA A O 1
ATOM 651 N N . PHE A 1 85 ? 14.717 10.436 24.283 1.00 88.56 85 PHE A N 1
ATOM 652 C CA . PHE A 1 85 ? 14.499 10.074 22.882 1.00 88.56 85 PHE A CA 1
ATOM 653 C C . PHE A 1 85 ? 13.800 11.187 22.088 1.00 88.56 85 PHE A C 1
ATOM 655 O O . PHE A 1 85 ? 14.152 11.464 20.948 1.00 88.56 85 PHE A O 1
ATOM 662 N N . ARG A 1 86 ? 12.835 11.888 22.696 1.00 84.12 86 ARG A N 1
ATOM 663 C CA . ARG A 1 86 ? 12.174 13.047 22.066 1.00 84.12 86 ARG A CA 1
ATOM 664 C C . ARG A 1 86 ? 13.060 14.272 21.933 1.00 84.12 86 ARG A C 1
ATOM 666 O O . ARG A 1 86 ? 12.811 15.092 21.058 1.00 84.12 86 ARG A O 1
ATOM 673 N N . SER A 1 87 ? 14.029 14.422 22.829 1.00 87.31 87 SER A N 1
ATOM 674 C CA . SER A 1 87 ? 14.984 15.528 22.796 1.00 87.31 87 SER A CA 1
ATOM 675 C C . SER A 1 87 ? 16.113 15.326 21.788 1.00 87.31 87 SER A C 1
ATOM 677 O O . SER A 1 87 ? 16.952 16.214 21.655 1.00 87.31 87 SER A O 1
ATOM 679 N N . LEU A 1 88 ? 16.146 14.184 21.085 1.00 87.69 88 LEU A N 1
ATOM 680 C CA . LEU A 1 88 ? 17.098 13.964 20.004 1.00 87.69 88 LEU A CA 1
ATOM 681 C C . LEU A 1 88 ? 16.952 15.073 18.948 1.00 87.69 88 LEU A C 1
ATOM 683 O O . LEU A 1 88 ? 15.826 15.442 18.599 1.00 87.69 88 LEU A O 1
ATOM 687 N N . PRO A 1 89 ? 18.070 15.627 18.450 1.00 84.38 89 PRO A N 1
ATOM 688 C CA . PRO A 1 89 ? 18.022 16.726 17.499 1.00 84.38 89 PRO A CA 1
ATOM 689 C C . PRO A 1 89 ? 17.378 16.252 16.192 1.00 84.38 89 PRO A C 1
ATOM 691 O O . PRO A 1 89 ? 17.799 15.266 15.597 1.00 84.38 89 PRO A O 1
ATOM 694 N N . VAL A 1 90 ? 16.337 16.947 15.738 1.00 71.69 90 VAL A N 1
ATOM 695 C CA . VAL A 1 90 ? 15.679 16.620 14.468 1.00 71.69 90 VAL A CA 1
ATOM 696 C C . VAL A 1 90 ? 16.487 17.246 13.338 1.00 71.69 90 VAL A C 1
ATOM 698 O O . VAL A 1 90 ? 16.512 18.469 13.201 1.00 71.69 90 VAL A O 1
ATOM 701 N N . VAL A 1 91 ? 17.149 16.415 12.533 1.00 74.62 91 VAL A N 1
ATOM 702 C CA . VAL A 1 91 ? 17.843 16.869 11.321 1.00 74.62 91 VAL A CA 1
ATOM 703 C C . VAL A 1 91 ? 16.814 16.954 10.197 1.00 74.62 91 VAL A C 1
ATOM 705 O O . VAL A 1 91 ? 16.221 15.949 9.820 1.00 74.62 91 VAL A O 1
ATOM 708 N N . SER A 1 92 ? 16.569 18.161 9.679 1.00 69.38 92 SER A N 1
ATOM 709 C CA . SER A 1 92 ? 15.498 18.410 8.700 1.00 69.38 92 SER A CA 1
ATOM 710 C C . SER A 1 92 ? 15.698 17.687 7.366 1.00 69.38 92 SER A C 1
ATOM 712 O O . SER A 1 92 ? 14.720 17.376 6.692 1.00 69.38 92 SER A O 1
ATOM 714 N N . SER A 1 93 ? 16.950 17.449 6.971 1.00 82.50 93 SER A N 1
ATOM 715 C CA . SER A 1 93 ? 17.321 16.738 5.744 1.00 82.50 93 SER A CA 1
ATOM 716 C C . SER A 1 93 ? 18.818 16.428 5.749 1.00 82.50 93 SER A C 1
ATOM 718 O O . SER A 1 93 ? 19.605 17.316 6.076 1.00 82.50 93 SER A O 1
ATOM 720 N N . MET A 1 94 ? 19.212 15.228 5.323 1.00 89.81 94 MET A N 1
ATOM 721 C CA . MET A 1 94 ? 20.610 14.876 5.032 1.00 89.81 94 MET A CA 1
ATOM 722 C C . MET A 1 94 ? 20.799 14.661 3.528 1.00 89.81 94 MET A C 1
ATOM 724 O O . MET A 1 94 ? 19.897 14.159 2.858 1.00 89.81 94 MET A O 1
ATOM 728 N N . MET A 1 95 ? 21.970 15.018 3.002 1.00 91.38 95 MET A N 1
ATOM 729 C CA . MET A 1 95 ? 22.352 14.832 1.598 1.00 91.38 95 MET A CA 1
ATOM 730 C C . MET A 1 95 ? 23.605 13.956 1.537 1.00 91.38 95 MET A C 1
ATOM 732 O O . MET A 1 95 ? 24.717 14.474 1.413 1.00 91.38 95 MET A O 1
ATOM 736 N N . PRO A 1 96 ? 23.457 12.629 1.682 1.00 91.56 96 PRO A N 1
ATOM 737 C CA . PRO A 1 96 ? 24.600 11.733 1.660 1.00 91.56 96 PRO A CA 1
ATOM 738 C C . PRO A 1 96 ? 25.195 11.659 0.252 1.00 91.56 96 PRO A C 1
ATOM 740 O O . PRO A 1 96 ? 24.468 11.537 -0.732 1.00 91.56 96 PRO A O 1
ATOM 743 N N . VAL A 1 97 ? 26.522 11.692 0.153 1.00 92.38 97 VAL A N 1
ATOM 744 C CA . VAL A 1 97 ? 27.264 11.530 -1.102 1.00 92.38 97 VAL A CA 1
ATOM 745 C C . VAL A 1 97 ? 28.413 10.542 -0.887 1.00 92.38 97 VAL A C 1
ATOM 747 O O . VAL A 1 97 ? 29.245 10.777 -0.006 1.00 92.38 97 VAL A O 1
ATOM 750 N N . PRO A 1 98 ? 28.511 9.471 -1.699 1.00 92.19 98 PRO A N 1
ATOM 751 C CA . PRO A 1 98 ? 29.665 8.581 -1.689 1.00 92.19 98 PRO A CA 1
ATOM 752 C C . PRO A 1 98 ? 30.987 9.312 -1.909 1.00 92.19 98 PRO A C 1
ATOM 754 O O . PRO A 1 98 ? 31.100 10.190 -2.772 1.00 92.19 98 PRO A O 1
ATOM 757 N N . MET A 1 99 ? 32.025 8.913 -1.178 1.00 87.94 99 MET A N 1
ATOM 758 C CA . MET A 1 99 ? 33.335 9.566 -1.253 1.00 87.94 99 MET A CA 1
ATOM 759 C C . MET A 1 99 ? 33.967 9.410 -2.641 1.00 87.94 99 MET A C 1
ATOM 761 O O . MET A 1 99 ? 34.609 10.335 -3.139 1.00 87.94 99 MET A O 1
ATOM 765 N N . THR A 1 100 ? 33.729 8.270 -3.291 1.00 88.50 100 THR A N 1
ATOM 766 C CA . THR A 1 100 ? 34.156 7.957 -4.667 1.00 88.50 100 THR A CA 1
ATOM 767 C C . THR A 1 100 ? 33.439 8.805 -5.721 1.00 88.50 100 THR A C 1
ATOM 769 O O . THR A 1 100 ? 34.017 9.125 -6.761 1.00 88.50 100 THR A O 1
ATOM 772 N N . LEU A 1 101 ? 32.198 9.218 -5.448 1.00 90.81 101 LEU A N 1
ATOM 773 C CA . LEU A 1 101 ? 31.385 10.034 -6.347 1.00 90.81 101 LEU A CA 1
ATOM 774 C C . LEU A 1 101 ? 31.715 11.529 -6.236 1.00 90.81 101 LEU A C 1
ATOM 776 O O . LEU A 1 101 ? 31.634 12.250 -7.228 1.00 90.81 101 LEU A O 1
ATOM 780 N N . ARG A 1 102 ? 32.153 11.986 -5.057 1.00 88.75 102 ARG A N 1
ATOM 781 C CA . ARG A 1 102 ? 32.420 13.396 -4.719 1.00 88.75 102 ARG A CA 1
ATOM 782 C C . ARG A 1 102 ? 33.204 14.225 -5.760 1.00 88.75 102 ARG A C 1
ATOM 784 O O . ARG A 1 102 ? 32.841 15.394 -5.919 1.00 88.75 102 ARG A O 1
ATOM 791 N N . PRO A 1 103 ? 34.247 13.710 -6.452 1.00 89.44 103 PRO A N 1
ATOM 792 C CA . PRO A 1 103 ? 34.997 14.494 -7.442 1.00 89.44 103 PRO A CA 1
ATOM 793 C C . PRO A 1 103 ? 34.321 14.602 -8.824 1.00 89.44 103 PRO A C 1
ATOM 795 O O . PRO A 1 103 ? 34.810 15.338 -9.679 1.00 89.44 103 PRO A O 1
ATOM 798 N N . HIS A 1 104 ? 33.223 13.885 -9.074 1.00 90.62 104 HIS A N 1
ATOM 799 C CA . HIS A 1 104 ? 32.558 13.841 -10.379 1.00 90.62 104 HIS A CA 1
ATOM 800 C C . HIS A 1 104 ? 31.421 14.873 -10.491 1.00 90.62 104 HIS A C 1
ATOM 802 O O . HIS A 1 104 ? 30.927 15.408 -9.494 1.00 90.62 104 HIS A O 1
ATOM 808 N N . LEU A 1 105 ? 30.984 15.160 -11.723 1.00 91.00 105 LEU A N 1
ATOM 809 C CA . LEU A 1 105 ? 29.732 15.887 -11.963 1.00 91.00 105 LEU A CA 1
ATOM 810 C C . LEU A 1 105 ? 28.590 14.883 -12.128 1.00 91.00 105 LEU A C 1
ATOM 812 O O . LEU A 1 105 ? 28.722 13.942 -12.903 1.00 91.00 105 LEU A O 1
ATOM 816 N N . VAL A 1 106 ? 27.466 15.100 -11.452 1.00 89.81 106 VAL A N 1
ATOM 817 C CA . VAL A 1 106 ? 26.233 14.324 -11.618 1.00 89.81 106 VAL A CA 1
ATOM 818 C C . VAL A 1 106 ? 25.334 14.984 -12.665 1.00 89.81 106 VAL A C 1
ATOM 820 O O . VAL A 1 106 ? 25.176 16.203 -12.703 1.00 89.81 106 VAL A O 1
ATOM 823 N N . SER A 1 107 ? 24.762 14.170 -13.550 1.00 86.50 107 SER A N 1
ATOM 824 C CA . SER A 1 107 ? 23.950 14.598 -14.702 1.00 86.50 107 SER A CA 1
ATOM 825 C C . SER A 1 107 ? 22.586 13.896 -14.801 1.00 86.50 107 SER A C 1
ATOM 827 O O . SER A 1 107 ? 21.830 14.138 -15.741 1.00 86.50 107 SER A O 1
ATOM 829 N N . GLY A 1 108 ? 22.255 13.047 -13.825 1.00 87.06 108 GLY A N 1
ATOM 830 C CA . GLY A 1 108 ? 20.932 12.460 -13.599 1.00 87.06 108 GLY A CA 1
ATOM 831 C C . GLY A 1 108 ? 20.998 11.346 -12.551 1.00 87.06 108 GLY A C 1
ATOM 832 O O . GLY A 1 108 ? 22.022 10.682 -12.452 1.00 87.06 108 GLY A O 1
ATOM 833 N N . GLY A 1 109 ? 19.927 11.121 -11.788 1.00 86.75 109 GLY A N 1
ATOM 834 C CA . GLY A 1 109 ? 19.850 10.015 -10.816 1.00 86.75 109 GLY A CA 1
ATOM 835 C C . GLY A 1 109 ? 18.819 8.933 -11.146 1.00 86.75 109 GLY A C 1
ATOM 836 O O . GLY A 1 109 ? 18.805 7.873 -10.528 1.00 86.75 109 GLY A O 1
ATOM 837 N N . SER A 1 110 ? 17.974 9.166 -12.152 1.00 89.31 110 SER A N 1
ATOM 838 C CA . SER A 1 110 ? 16.919 8.243 -12.569 1.00 89.31 110 SER A CA 1
ATOM 839 C C . SER A 1 110 ? 17.199 7.691 -13.963 1.00 89.31 110 SER A C 1
ATOM 841 O O . SER A 1 110 ? 17.295 8.456 -14.923 1.00 89.31 110 SER A O 1
ATOM 843 N N . PHE A 1 111 ? 17.249 6.363 -14.093 1.00 90.31 111 PHE A N 1
ATOM 844 C CA . PHE A 1 111 ? 17.353 5.673 -15.387 1.00 90.31 111 PHE A CA 1
ATOM 845 C C . PHE A 1 111 ? 16.115 5.860 -16.281 1.00 90.31 111 PHE A C 1
ATOM 847 O O . PHE A 1 111 ? 16.158 5.569 -17.472 1.00 90.31 111 PHE A O 1
ATOM 854 N N . LEU A 1 112 ? 15.013 6.365 -15.718 1.00 87.88 112 LEU A N 1
ATOM 855 C CA . LEU A 1 112 ? 13.767 6.651 -16.433 1.00 87.88 112 LEU A CA 1
ATOM 856 C C . LEU A 1 112 ? 13.778 8.021 -17.129 1.00 87.88 112 LEU A C 1
ATOM 858 O O . LEU A 1 112 ? 12.814 8.366 -17.809 1.00 87.88 112 LEU A O 1
ATOM 862 N N . CYS A 1 113 ? 14.830 8.824 -16.942 1.00 82.44 113 CYS A N 1
ATOM 863 C CA . CYS A 1 113 ? 14.854 10.221 -17.355 1.00 82.44 113 CYS A CA 1
ATOM 864 C C . CYS A 1 113 ? 15.950 10.538 -18.374 1.00 82.44 113 CYS A C 1
ATOM 866 O O . CYS A 1 113 ? 17.139 10.347 -18.124 1.00 82.44 113 CYS A O 1
ATOM 868 N N . SER A 1 114 ? 15.526 11.084 -19.517 1.00 74.06 114 SER A N 1
ATOM 869 C CA . SER A 1 114 ? 16.405 11.479 -20.624 1.00 74.06 114 SER A CA 1
ATOM 870 C C . SER A 1 114 ? 16.985 12.881 -20.427 1.00 74.06 114 SER A C 1
ATOM 872 O O . SER A 1 114 ? 18.145 13.143 -20.749 1.00 74.06 114 SER A O 1
ATOM 874 N N . LYS A 1 115 ? 16.164 13.779 -19.867 1.00 65.75 115 LYS A N 1
ATOM 875 C CA . LYS A 1 115 ? 16.420 15.215 -19.801 1.00 65.75 115 LYS A CA 1
ATOM 876 C C . LYS A 1 115 ? 17.374 15.555 -18.663 1.00 65.75 115 LYS A C 1
ATOM 878 O O . LYS A 1 115 ? 17.142 15.224 -17.504 1.00 65.75 115 LYS A O 1
ATOM 883 N N . MET A 1 116 ? 18.436 16.266 -19.020 1.00 61.19 116 MET A N 1
ATOM 884 C CA . MET A 1 116 ? 19.471 16.702 -18.091 1.00 61.19 116 MET A CA 1
ATOM 885 C C . MET A 1 116 ? 19.131 18.080 -17.509 1.00 61.19 116 MET A C 1
ATOM 887 O O . MET A 1 116 ? 18.969 19.033 -18.281 1.00 61.19 116 MET A O 1
ATOM 891 N N . PRO A 1 117 ? 19.091 18.246 -16.178 1.00 58.25 117 PRO A N 1
ATOM 892 C CA . PRO A 1 117 ? 19.426 19.532 -15.583 1.00 58.25 117 PRO A CA 1
ATOM 893 C C . PRO A 1 117 ? 20.910 19.863 -15.835 1.00 58.25 117 PRO A C 1
ATOM 895 O O . PRO A 1 117 ? 21.673 19.018 -16.313 1.00 58.25 117 PRO A O 1
ATOM 898 N N . ALA A 1 118 ? 21.341 21.100 -15.573 1.00 73.81 118 ALA A N 1
ATOM 899 C CA . ALA A 1 118 ? 22.759 21.437 -15.716 1.00 73.81 118 ALA A CA 1
ATOM 900 C C . ALA A 1 118 ? 23.599 20.487 -14.832 1.00 73.81 118 ALA A C 1
ATOM 902 O O . ALA A 1 118 ? 23.205 20.253 -13.691 1.00 73.81 118 ALA A O 1
ATOM 903 N N . PRO A 1 119 ? 24.718 19.909 -15.322 1.00 82.19 119 PRO A N 1
ATOM 904 C CA . PRO A 1 119 ? 25.524 19.013 -14.502 1.00 82.19 119 PRO A CA 1
ATOM 905 C C . PRO A 1 119 ? 25.953 19.699 -13.203 1.00 82.19 119 PRO A C 1
ATOM 907 O O . PRO A 1 119 ? 26.546 20.781 -13.236 1.00 82.19 119 PRO A O 1
ATOM 910 N N . LEU A 1 120 ? 25.660 19.066 -12.071 1.00 84.50 120 LEU A N 1
ATOM 911 C CA . LEU A 1 120 ? 25.975 19.578 -10.742 1.00 84.50 120 LEU A CA 1
ATOM 912 C C . LEU A 1 120 ? 27.214 18.866 -10.206 1.00 84.50 120 LEU A C 1
ATOM 914 O O . LEU A 1 120 ? 27.425 17.683 -10.454 1.00 84.50 120 LEU A O 1
ATOM 918 N N . HIS A 1 121 ? 28.054 19.566 -9.449 1.00 89.25 121 HIS A N 1
ATOM 919 C CA . HIS A 1 121 ? 29.163 18.907 -8.765 1.00 89.25 121 HIS A CA 1
ATOM 920 C C . HIS A 1 121 ? 28.630 18.006 -7.648 1.00 89.25 121 HIS A C 1
ATOM 922 O O . HIS A 1 121 ? 27.919 18.509 -6.779 1.00 89.25 121 HIS A O 1
ATOM 928 N N . ALA A 1 122 ? 29.016 16.723 -7.627 1.00 88.94 122 ALA A N 1
ATOM 929 C CA . ALA A 1 122 ? 28.517 15.740 -6.656 1.00 88.94 122 ALA A CA 1
ATOM 930 C C . ALA A 1 122 ? 28.742 16.165 -5.196 1.00 88.94 122 ALA A C 1
ATOM 932 O O . ALA A 1 122 ? 27.991 15.790 -4.308 1.00 88.94 122 ALA A O 1
ATOM 933 N N . ALA A 1 123 ? 29.744 17.010 -4.943 1.00 86.69 123 ALA A N 1
ATOM 934 C CA . ALA A 1 123 ? 29.972 17.651 -3.644 1.00 86.69 123 ALA A CA 1
ATOM 935 C C . ALA A 1 123 ? 28.777 18.466 -3.091 1.00 86.69 123 ALA A C 1
ATOM 937 O O . ALA A 1 123 ? 28.796 18.794 -1.909 1.00 86.69 123 ALA A O 1
ATOM 938 N N . HIS A 1 124 ? 27.770 18.794 -3.908 1.00 86.19 124 HIS A N 1
ATOM 939 C CA . HIS A 1 124 ? 26.531 19.465 -3.486 1.00 86.19 124 HIS A CA 1
ATOM 940 C C . HIS A 1 124 ? 25.332 18.506 -3.349 1.00 86.19 124 HIS A C 1
ATOM 942 O O . HIS A 1 124 ? 24.206 18.966 -3.160 1.00 86.19 124 HIS A O 1
ATOM 948 N N . GLY A 1 125 ? 25.553 17.197 -3.478 1.00 88.50 125 GLY A N 1
ATOM 949 C CA . GLY A 1 125 ? 24.513 16.174 -3.416 1.00 88.50 125 GLY A CA 1
ATOM 950 C C . GLY A 1 125 ? 24.464 15.294 -4.666 1.00 88.50 125 GLY A C 1
ATOM 951 O O . GLY A 1 125 ? 24.932 15.666 -5.744 1.00 88.50 125 GLY A O 1
ATOM 952 N N . MET A 1 126 ? 23.864 14.115 -4.511 1.00 90.69 126 MET A N 1
ATOM 953 C CA . MET A 1 126 ? 23.428 13.279 -5.634 1.00 90.69 126 MET A CA 1
ATOM 954 C C . MET A 1 126 ? 22.122 13.823 -6.211 1.00 90.69 126 MET A C 1
ATOM 956 O O . MET A 1 126 ? 21.378 14.487 -5.498 1.00 90.69 126 MET A O 1
ATOM 960 N N . LEU A 1 127 ? 21.810 13.528 -7.472 1.00 88.81 127 LEU A N 1
ATOM 961 C CA . LEU A 1 127 ? 20.502 13.840 -8.053 1.00 88.81 127 LEU A CA 1
ATOM 962 C C . LEU A 1 127 ? 19.480 12.762 -7.682 1.00 88.81 127 LEU A C 1
ATOM 964 O O . LEU A 1 127 ? 19.849 11.606 -7.470 1.00 88.81 127 LEU A O 1
ATOM 968 N N . LEU A 1 128 ? 18.203 13.149 -7.633 1.00 87.88 128 LEU A N 1
ATOM 969 C CA . LEU A 1 128 ? 17.084 12.285 -7.251 1.00 87.88 128 LEU A CA 1
ATOM 970 C C . LEU A 1 128 ? 17.142 10.920 -7.954 1.00 87.88 128 LEU A C 1
ATOM 972 O O . LEU A 1 128 ? 17.271 10.850 -9.184 1.00 87.88 128 LEU A O 1
ATOM 976 N N . PHE A 1 129 ? 17.023 9.845 -7.174 1.00 91.62 129 PHE A N 1
ATOM 977 C CA . PHE A 1 129 ? 16.914 8.490 -7.715 1.00 91.62 129 PHE A CA 1
ATOM 978 C C . PHE A 1 129 ? 15.613 8.309 -8.509 1.00 91.62 129 PHE A C 1
ATOM 980 O O . PHE A 1 129 ? 14.746 9.187 -8.555 1.00 91.62 129 PHE A O 1
ATOM 987 N N . PHE A 1 130 ? 15.451 7.155 -9.158 1.00 90.25 130 PHE A N 1
ATOM 988 C CA . PHE A 1 130 ? 14.186 6.856 -9.824 1.00 90.25 130 PHE A CA 1
ATOM 989 C C . PHE A 1 130 ? 13.029 6.828 -8.814 1.00 90.25 130 PHE A C 1
ATOM 991 O O . PHE A 1 130 ? 13.193 6.452 -7.654 1.00 90.25 130 PHE A O 1
ATOM 998 N N . ALA A 1 131 ? 11.842 7.204 -9.272 1.00 86.50 131 ALA A N 1
ATOM 999 C CA . ALA A 1 131 ? 10.612 7.082 -8.506 1.00 86.50 131 ALA A CA 1
ATOM 1000 C C . ALA A 1 131 ? 9.475 6.714 -9.449 1.00 86.50 131 ALA A C 1
ATOM 1002 O O . ALA A 1 131 ? 9.503 7.072 -10.630 1.00 86.50 131 ALA A O 1
ATOM 1003 N N . SER A 1 132 ? 8.440 6.076 -8.913 1.00 82.00 132 SER A N 1
ATOM 1004 C CA . SER A 1 132 ? 7.182 5.893 -9.634 1.00 82.00 132 SER A CA 1
ATOM 1005 C C . SER A 1 132 ? 6.524 7.239 -9.977 1.00 82.00 132 SER A C 1
ATOM 1007 O O . SER A 1 132 ? 5.883 7.351 -11.021 1.00 82.00 132 SER A O 1
ATOM 1009 N N . GLU A 1 133 ? 6.740 8.268 -9.147 1.00 75.06 133 GLU A N 1
ATOM 1010 C CA . GLU A 1 133 ? 6.059 9.562 -9.258 1.00 75.06 133 GLU A CA 1
ATOM 1011 C C . GLU A 1 133 ? 6.890 10.730 -9.791 1.00 75.06 133 GLU A C 1
ATOM 1013 O O . GLU A 1 133 ? 6.354 11.812 -10.042 1.00 75.06 133 GLU A O 1
ATOM 1018 N N . ALA A 1 134 ? 8.197 10.536 -9.949 1.00 68.75 134 ALA A N 1
ATOM 1019 C CA . ALA A 1 134 ? 9.116 11.626 -10.237 1.00 68.75 134 ALA A CA 1
ATOM 1020 C C . ALA A 1 134 ? 9.002 12.099 -11.691 1.00 68.75 134 ALA A C 1
ATOM 1022 O O . ALA A 1 134 ? 8.965 11.305 -12.631 1.00 68.75 134 ALA A O 1
ATOM 1023 N N . SER A 1 135 ? 9.019 13.422 -11.876 1.00 67.12 135 SER A N 1
ATOM 1024 C CA . SER A 1 135 ? 9.085 14.039 -13.201 1.00 67.12 135 SER A CA 1
ATOM 1025 C C . SER A 1 135 ? 10.536 14.297 -13.615 1.00 67.12 135 SER A C 1
ATOM 1027 O O . SER A 1 135 ? 11.345 14.808 -12.844 1.00 67.12 135 SER A O 1
ATOM 1029 N N . CYS A 1 136 ? 10.867 13.997 -14.870 1.00 67.50 136 CYS A N 1
ATOM 1030 C CA . CYS A 1 136 ? 12.234 14.079 -15.395 1.00 67.50 136 CYS A CA 1
ATOM 1031 C C . CYS A 1 136 ? 12.757 15.504 -15.661 1.00 67.50 136 CYS A C 1
ATOM 1033 O O . CYS A 1 136 ? 13.824 15.664 -16.241 1.00 67.50 136 CYS A O 1
ATOM 1035 N N . SER A 1 137 ? 12.005 16.549 -15.296 1.00 59.78 137 SER A N 1
ATOM 1036 C CA . SER A 1 137 ? 12.344 17.951 -15.603 1.00 59.78 137 SER A CA 1
ATOM 1037 C C . SER A 1 137 ? 12.835 18.760 -14.396 1.00 59.78 137 SER A C 1
ATOM 1039 O O . SER A 1 137 ? 12.974 19.976 -14.514 1.00 59.78 137 SER A O 1
ATOM 1041 N N . LEU A 1 138 ? 13.079 18.125 -13.245 1.00 62.44 138 LEU A N 1
ATOM 1042 C CA . LEU A 1 138 ? 13.430 18.808 -11.996 1.00 62.44 138 LEU A CA 1
ATOM 1043 C C . LEU A 1 138 ? 14.883 18.525 -11.577 1.00 62.44 138 LEU A C 1
ATOM 1045 O O . LEU A 1 138 ? 15.303 17.376 -11.490 1.00 62.44 138 LEU A O 1
ATOM 1049 N N . GLU A 1 139 ? 15.642 19.586 -11.285 1.00 67.44 139 GLU A N 1
ATOM 1050 C CA . GLU A 1 139 ? 16.993 19.523 -10.703 1.00 67.44 139 GLU A CA 1
ATOM 1051 C C . GLU A 1 139 ? 16.891 19.450 -9.173 1.00 67.44 139 GLU A C 1
ATOM 1053 O O . GLU A 1 139 ? 16.997 20.464 -8.482 1.00 67.44 139 GLU A O 1
ATOM 1058 N N . ILE A 1 140 ? 16.591 18.262 -8.642 1.00 76.50 140 ILE A N 1
ATOM 1059 C CA . ILE A 1 140 ? 16.421 18.036 -7.200 1.00 76.50 140 ILE A CA 1
ATOM 1060 C C . ILE A 1 140 ? 17.501 17.072 -6.713 1.00 76.50 140 ILE A C 1
ATOM 1062 O O . ILE A 1 140 ? 17.716 16.020 -7.321 1.00 76.50 140 ILE A O 1
ATOM 1066 N N . SER A 1 141 ? 18.166 17.435 -5.615 1.00 86.12 141 SER A N 1
ATOM 1067 C CA . SER A 1 141 ? 19.113 16.549 -4.941 1.00 86.12 141 SER A CA 1
ATOM 1068 C C . SER A 1 141 ? 18.383 15.448 -4.171 1.00 86.12 141 SER A C 1
ATOM 1070 O O . SER A 1 141 ? 17.344 15.694 -3.559 1.00 86.12 141 SER A O 1
ATOM 1072 N N . GLU A 1 142 ? 18.949 14.246 -4.165 1.00 89.06 142 GLU A N 1
ATOM 1073 C CA . GLU A 1 142 ? 18.501 13.152 -3.310 1.00 89.06 142 GLU A CA 1
ATOM 1074 C C . GLU A 1 142 ? 18.715 13.533 -1.838 1.00 89.06 142 GLU A C 1
ATOM 1076 O O . GLU A 1 142 ? 19.794 13.985 -1.445 1.00 89.06 142 GLU A O 1
ATOM 1081 N N . MET A 1 143 ? 17.668 13.367 -1.030 1.00 89.25 143 MET A N 1
ATOM 1082 C CA . MET A 1 143 ? 17.668 13.724 0.386 1.00 89.25 143 MET A CA 1
ATOM 1083 C C . MET A 1 143 ? 17.122 12.575 1.230 1.00 89.25 143 MET A C 1
ATOM 1085 O O . MET A 1 143 ? 16.205 11.860 0.824 1.00 89.25 143 MET A O 1
ATOM 1089 N N . LEU A 1 144 ? 17.653 12.446 2.443 1.00 89.38 144 LEU A N 1
ATOM 1090 C CA . LEU A 1 144 ? 17.106 11.607 3.502 1.00 89.38 144 LEU A CA 1
ATOM 1091 C C . LEU A 1 144 ? 16.353 12.491 4.502 1.00 89.38 144 LEU A C 1
ATOM 1093 O O . LEU A 1 144 ? 16.940 13.390 5.110 1.00 89.38 144 LEU A O 1
ATOM 1097 N N . LEU A 1 145 ? 15.055 12.232 4.667 1.00 85.50 145 LEU A N 1
ATOM 1098 C CA . LEU A 1 145 ? 14.203 12.864 5.676 1.00 85.50 145 LEU A CA 1
ATOM 1099 C C . LEU A 1 145 ? 14.205 11.978 6.921 1.00 85.50 145 LEU A C 1
ATOM 1101 O O . LEU A 1 145 ? 13.432 11.029 7.006 1.00 85.50 145 LEU A O 1
ATOM 1105 N N . LEU A 1 146 ? 15.134 12.247 7.839 1.00 84.94 146 LEU A N 1
ATOM 1106 C CA . LEU A 1 146 ? 15.459 11.318 8.913 1.00 84.94 146 LEU A CA 1
ATOM 1107 C C . LEU A 1 146 ? 14.563 11.496 10.146 1.00 84.94 146 LEU A C 1
ATOM 1109 O O . LEU A 1 146 ? 14.554 12.541 10.796 1.00 84.94 146 LEU A O 1
ATOM 1113 N N . GLU A 1 147 ? 13.877 10.428 10.525 1.00 85.94 147 GLU A N 1
ATOM 1114 C CA . GLU A 1 147 ? 13.166 10.286 11.785 1.00 85.94 147 GLU A CA 1
ATOM 1115 C C . GLU A 1 147 ? 14.069 9.691 12.886 1.00 85.94 147 GLU A C 1
ATOM 1117 O O . GLU A 1 147 ? 14.962 8.884 12.607 1.00 85.94 147 GLU A O 1
ATOM 1122 N N . PRO A 1 148 ? 13.828 10.001 14.178 1.00 87.19 148 PRO A N 1
ATOM 1123 C CA . PRO A 1 148 ? 14.650 9.485 15.279 1.00 87.19 148 PRO A CA 1
ATOM 1124 C C . PRO A 1 148 ? 14.750 7.954 15.326 1.00 87.19 148 PRO A C 1
ATOM 1126 O O . PRO A 1 148 ? 15.771 7.401 15.727 1.00 87.19 148 PRO A O 1
ATOM 1129 N N . HIS A 1 149 ? 13.692 7.260 14.903 1.00 87.69 149 HIS A N 1
ATOM 1130 C CA . HIS A 1 149 ? 13.645 5.803 14.878 1.00 87.69 149 HIS A CA 1
ATOM 1131 C C . HIS A 1 149 ? 14.535 5.207 13.765 1.00 87.69 149 HIS A C 1
ATOM 1133 O O . HIS A 1 149 ? 15.196 4.195 13.997 1.00 87.69 149 HIS A O 1
ATOM 1139 N N . GLN A 1 150 ? 14.613 5.863 12.598 1.00 90.12 150 GLN A N 1
ATOM 1140 C CA . GLN A 1 150 ? 15.508 5.501 11.491 1.00 90.12 150 GLN A CA 1
ATOM 1141 C C . GLN A 1 150 ? 16.966 5.681 11.911 1.00 90.12 150 GLN A C 1
ATOM 1143 O O . GLN A 1 150 ? 17.796 4.796 11.715 1.00 90.12 150 GLN A O 1
ATOM 1148 N N . ALA A 1 151 ? 17.263 6.818 12.545 1.00 90.38 151 ALA A N 1
ATOM 1149 C CA . ALA A 1 151 ? 18.597 7.137 13.033 1.00 90.38 151 ALA A CA 1
ATOM 1150 C C . ALA A 1 151 ? 19.062 6.147 14.117 1.00 90.38 151 ALA A C 1
ATOM 1152 O O . ALA A 1 151 ? 20.208 5.695 14.098 1.00 90.38 151 ALA A O 1
ATOM 1153 N N . PHE A 1 152 ? 18.162 5.768 15.034 1.00 91.25 152 PHE A N 1
ATOM 1154 C CA . PHE A 1 152 ? 18.426 4.738 16.040 1.00 91.25 152 PHE A CA 1
ATOM 1155 C C . PHE A 1 152 ? 18.727 3.381 15.393 1.00 91.25 152 PHE A C 1
ATOM 1157 O O . PHE A 1 152 ? 19.732 2.759 15.734 1.00 91.25 152 PHE A O 1
ATOM 1164 N N . PHE A 1 153 ? 17.906 2.950 14.428 1.00 92.56 153 PHE A N 1
ATOM 1165 C CA . PHE A 1 153 ? 18.144 1.707 13.695 1.00 92.56 153 PHE A CA 1
ATOM 1166 C C . PHE A 1 153 ? 19.503 1.711 12.996 1.00 92.56 153 PHE A C 1
ATOM 1168 O O . PHE A 1 153 ? 20.277 0.775 13.177 1.00 92.56 153 PHE A O 1
ATOM 1175 N N . ALA A 1 154 ? 19.814 2.772 12.248 1.00 91.75 154 ALA A N 1
ATOM 1176 C CA . ALA A 1 154 ? 21.062 2.862 11.502 1.00 91.75 154 ALA A CA 1
ATOM 1177 C C . ALA A 1 154 ? 22.283 2.856 12.428 1.00 91.75 154 ALA A C 1
ATOM 1179 O O . ALA A 1 154 ? 23.229 2.123 12.164 1.00 91.75 154 ALA A O 1
ATOM 1180 N N . SER A 1 155 ? 22.234 3.587 13.550 1.00 89.81 155 SER A N 1
ATOM 1181 C CA . SER A 1 155 ? 23.311 3.597 14.548 1.00 89.81 155 SER A CA 1
ATOM 1182 C C . SER A 1 155 ? 23.556 2.222 15.173 1.00 89.81 155 SER A C 1
ATOM 1184 O O . SER A 1 155 ? 24.701 1.887 15.475 1.00 89.81 155 SER A O 1
ATOM 1186 N N . PHE A 1 156 ? 22.489 1.456 15.417 1.00 88.19 156 PHE A N 1
ATOM 1187 C CA . PHE A 1 156 ? 22.576 0.131 16.028 1.00 88.19 156 PHE A CA 1
ATOM 1188 C C . PHE A 1 156 ? 23.048 -0.922 15.015 1.00 88.19 156 PHE A C 1
ATOM 1190 O O . PHE A 1 156 ? 23.901 -1.744 15.337 1.00 88.19 156 PHE A O 1
ATOM 1197 N N . ALA A 1 157 ? 22.531 -0.868 13.783 1.00 89.50 157 ALA A N 1
ATOM 1198 C CA . ALA A 1 157 ? 22.882 -1.788 12.703 1.00 89.50 157 ALA A CA 1
ATOM 1199 C C . ALA A 1 157 ? 24.307 -1.571 12.175 1.00 89.50 157 ALA A C 1
ATOM 1201 O O . ALA A 1 157 ? 24.960 -2.530 11.790 1.00 89.50 157 ALA A O 1
ATOM 1202 N N . SER A 1 158 ? 24.817 -0.337 12.192 1.00 88.19 158 SER A N 1
ATOM 1203 C CA . SER A 1 158 ? 26.180 -0.031 11.752 1.00 88.19 158 SER A CA 1
ATOM 1204 C C . SER A 1 158 ? 27.254 -0.251 12.826 1.00 88.19 158 SER A C 1
ATOM 1206 O O . SER A 1 158 ? 28.394 0.145 12.596 1.00 88.19 158 SER A O 1
ATOM 1208 N N . GLU A 1 159 ? 26.901 -0.771 14.010 1.00 85.69 159 GLU A N 1
ATOM 1209 C CA . GLU A 1 159 ? 27.806 -0.924 15.167 1.00 85.69 159 GLU A CA 1
ATOM 1210 C C . GLU A 1 159 ? 28.583 0.369 15.502 1.00 85.69 159 GLU A C 1
ATOM 1212 O O . GLU A 1 159 ? 29.784 0.353 15.774 1.00 85.69 159 GLU A O 1
ATOM 1217 N N . MET A 1 160 ? 27.902 1.521 15.440 1.00 84.38 160 MET A N 1
ATOM 1218 C CA . MET A 1 160 ? 28.570 2.825 15.441 1.00 84.38 160 MET A CA 1
ATOM 1219 C C . MET A 1 160 ? 29.333 3.102 16.745 1.00 84.38 160 MET A C 1
ATOM 1221 O O . MET A 1 160 ? 28.762 3.084 17.837 1.00 84.38 160 MET A O 1
ATOM 1225 N N . THR A 1 161 ? 30.608 3.474 16.621 1.00 88.19 161 THR A N 1
ATOM 1226 C CA . THR A 1 161 ? 31.449 3.941 17.737 1.00 88.19 161 THR A CA 1
ATOM 1227 C C . THR A 1 161 ? 31.703 5.450 17.675 1.00 88.19 161 THR A C 1
ATOM 1229 O O . THR A 1 161 ? 31.636 6.064 16.610 1.00 88.19 161 THR A O 1
ATOM 1232 N N . THR A 1 162 ? 32.052 6.070 18.809 1.00 88.56 162 THR A N 1
ATOM 1233 C CA . THR A 1 162 ? 32.309 7.522 18.902 1.00 88.56 162 THR A CA 1
ATOM 1234 C C . THR A 1 162 ? 33.375 8.018 17.914 1.00 88.56 162 THR A C 1
ATOM 1236 O O . THR A 1 162 ? 33.277 9.142 17.425 1.00 88.56 162 THR A O 1
ATOM 1239 N N . GLU A 1 163 ? 34.374 7.189 17.595 1.00 88.94 163 GLU A N 1
ATOM 1240 C CA . GLU A 1 163 ? 35.463 7.527 16.666 1.00 88.94 163 GLU A CA 1
ATOM 1241 C C . GLU A 1 163 ? 35.028 7.482 15.191 1.00 88.94 163 GLU A C 1
ATOM 1243 O O . GLU A 1 163 ? 35.551 8.233 14.369 1.00 88.94 163 GLU A O 1
ATOM 1248 N N . GLN A 1 164 ? 34.048 6.639 14.850 1.00 89.12 164 GLN A N 1
ATOM 1249 C CA . GLN A 1 164 ? 33.562 6.469 13.477 1.00 89.12 164 GLN A CA 1
ATOM 1250 C C . GLN A 1 164 ? 32.551 7.546 13.062 1.00 89.12 164 GLN A C 1
ATOM 1252 O O . GLN A 1 164 ? 32.457 7.850 11.872 1.00 89.12 164 GLN A O 1
ATOM 1257 N N . ILE A 1 165 ? 31.837 8.165 14.014 1.00 91.31 165 ILE A N 1
ATOM 1258 C CA . ILE A 1 165 ? 30.777 9.153 13.732 1.00 91.31 165 ILE A CA 1
ATOM 1259 C C . ILE A 1 165 ? 31.255 10.295 12.814 1.00 91.31 165 ILE A C 1
ATOM 1261 O O . ILE A 1 165 ? 30.593 10.542 11.805 1.00 91.31 165 ILE A O 1
ATOM 1265 N N . PRO A 1 166 ? 32.386 10.989 13.074 1.00 92.50 166 PRO A N 1
ATOM 1266 C CA . PRO A 1 166 ? 32.817 12.094 12.214 1.00 92.50 166 PRO A CA 1
ATOM 1267 C C . PRO A 1 166 ? 33.180 11.644 10.794 1.00 92.50 166 PRO A C 1
ATOM 1269 O O . PRO A 1 166 ? 32.956 12.384 9.837 1.00 92.50 166 PRO A O 1
ATOM 1272 N N . ILE A 1 167 ? 33.722 10.430 10.648 1.00 90.56 167 ILE A N 1
ATOM 1273 C CA . ILE A 1 167 ? 34.080 9.853 9.347 1.00 90.56 167 ILE A CA 1
ATOM 1274 C C . ILE A 1 167 ? 32.807 9.503 8.579 1.00 90.56 167 ILE A C 1
ATOM 1276 O O . ILE A 1 167 ? 32.680 9.871 7.413 1.00 90.56 167 ILE A O 1
ATOM 1280 N N . ALA A 1 168 ? 31.839 8.861 9.232 1.00 90.06 168 ALA A N 1
ATOM 1281 C CA . ALA A 1 168 ? 30.575 8.498 8.608 1.00 90.06 168 ALA A CA 1
ATOM 1282 C C . ALA A 1 168 ? 29.764 9.742 8.193 1.00 90.06 168 ALA A C 1
ATOM 1284 O O . ALA A 1 168 ? 29.302 9.846 7.059 1.00 90.06 168 ALA A O 1
ATOM 1285 N N . CYS A 1 169 ? 29.688 10.751 9.065 1.00 92.00 169 CYS A N 1
ATOM 1286 C CA . CYS A 1 169 ? 29.013 12.014 8.769 1.00 92.00 169 CYS A CA 1
ATOM 1287 C C . CYS A 1 169 ? 29.736 12.881 7.722 1.00 92.00 169 CYS A C 1
ATOM 1289 O O . CYS A 1 169 ? 29.130 13.808 7.193 1.00 92.00 169 CYS A O 1
ATOM 1291 N N . SER A 1 170 ? 30.995 12.589 7.362 1.00 91.06 170 SER A N 1
ATOM 1292 C CA . SER A 1 170 ? 31.726 13.341 6.323 1.00 91.06 170 SER A CA 1
ATOM 1293 C C . SER A 1 170 ? 31.106 13.238 4.920 1.00 91.06 170 SER A C 1
ATOM 1295 O O . SER A 1 170 ? 31.409 14.062 4.044 1.00 91.06 170 SER A O 1
ATOM 1297 N N . GLY A 1 171 ? 30.243 12.237 4.708 1.00 88.69 171 GLY A N 1
ATOM 1298 C CA . GLY A 1 171 ? 29.454 12.075 3.489 1.00 88.69 171 GLY A CA 1
ATOM 1299 C C . GLY A 1 171 ? 28.208 12.957 3.425 1.00 88.69 171 GLY A C 1
ATOM 1300 O O . GLY A 1 171 ? 27.669 13.105 2.335 1.00 88.69 171 GLY A O 1
ATOM 1301 N N . ASP A 1 172 ? 27.754 13.558 4.530 1.00 91.62 172 ASP A N 1
ATOM 1302 C CA . ASP A 1 172 ? 26.626 14.493 4.494 1.00 91.62 172 ASP A CA 1
ATOM 1303 C C . ASP A 1 172 ? 27.084 15.874 4.014 1.00 91.62 172 ASP A C 1
ATOM 1305 O O . ASP A 1 172 ? 27.921 16.534 4.637 1.00 91.62 172 ASP A O 1
ATOM 1309 N N . THR A 1 173 ? 26.525 16.323 2.892 1.00 89.31 173 THR A N 1
ATOM 1310 C CA . THR A 1 173 ? 26.802 17.649 2.330 1.00 89.31 173 THR A CA 1
ATOM 1311 C C . THR A 1 173 ? 25.817 18.715 2.808 1.00 89.31 173 THR A C 1
ATOM 1313 O O . THR A 1 173 ? 26.040 19.890 2.524 1.00 89.31 173 THR A O 1
ATOM 1316 N N . ALA A 1 174 ? 24.748 18.339 3.523 1.00 88.62 174 ALA A N 1
ATOM 1317 C CA . ALA A 1 174 ? 23.771 19.282 4.064 1.00 88.62 174 ALA A CA 1
ATOM 1318 C C . ALA A 1 174 ? 24.269 19.934 5.363 1.00 88.62 174 ALA A C 1
ATOM 1320 O O . ALA A 1 174 ? 24.404 21.158 5.415 1.00 88.62 174 ALA A O 1
ATOM 1321 N N . SER A 1 175 ? 24.563 19.141 6.404 1.00 88.19 175 SER A N 1
ATOM 1322 C CA . SER A 1 175 ? 25.086 19.659 7.674 1.00 88.19 175 SER A CA 1
ATOM 1323 C C . SER A 1 175 ? 25.887 18.612 8.455 1.00 88.19 175 SER A C 1
ATOM 1325 O O . SER A 1 175 ? 25.362 17.847 9.268 1.00 88.19 175 SER A O 1
ATOM 1327 N N . LEU A 1 176 ? 27.214 18.658 8.291 1.00 89.56 176 LEU A N 1
ATOM 1328 C CA . LEU A 1 176 ? 28.155 17.798 9.017 1.00 89.56 176 LEU A CA 1
ATOM 1329 C C . LEU A 1 176 ? 27.958 17.856 10.542 1.00 89.56 176 LEU A C 1
ATOM 1331 O O . LEU A 1 176 ? 27.996 16.826 11.214 1.00 89.56 176 LEU A O 1
ATOM 1335 N N . LEU A 1 177 ? 27.763 19.056 11.099 1.00 90.88 177 LEU A N 1
ATOM 1336 C CA . LEU A 1 177 ? 27.668 19.245 12.548 1.00 90.88 177 LEU A CA 1
ATOM 1337 C C . LEU A 1 177 ? 26.367 18.666 13.113 1.00 90.88 177 LEU A C 1
ATOM 1339 O O . LEU A 1 177 ? 26.393 18.038 14.171 1.00 90.88 177 LEU A O 1
ATOM 1343 N N . ASP A 1 178 ? 25.250 18.828 12.403 1.00 90.56 178 ASP A N 1
ATOM 1344 C CA . ASP A 1 178 ? 23.960 18.297 12.847 1.00 90.56 178 ASP A CA 1
ATOM 1345 C C . ASP A 1 178 ? 23.937 16.765 12.778 1.00 90.56 178 ASP A C 1
ATOM 1347 O O . ASP A 1 178 ? 23.441 16.123 13.707 1.00 90.56 178 ASP A O 1
ATOM 1351 N N . CYS A 1 179 ? 24.561 16.172 11.750 1.00 91.75 179 CYS A N 1
ATOM 1352 C CA . CYS A 1 179 ? 24.774 14.725 11.672 1.00 91.75 179 CYS A CA 1
ATOM 1353 C C . CYS A 1 179 ? 25.572 14.208 12.879 1.00 91.75 179 CYS A C 1
ATOM 1355 O O . CYS A 1 179 ? 25.132 13.282 13.566 1.00 91.75 179 CYS A O 1
ATOM 1357 N N . ILE A 1 180 ? 26.715 14.837 13.189 1.00 92.75 180 ILE A N 1
ATOM 1358 C CA . ILE A 1 180 ? 27.563 14.432 14.320 1.00 92.75 180 ILE A CA 1
ATOM 1359 C C . ILE A 1 180 ? 26.787 14.537 15.640 1.00 92.75 180 ILE A C 1
ATOM 1361 O O . ILE A 1 180 ? 26.772 13.583 16.419 1.00 92.75 180 ILE A O 1
ATOM 1365 N N . ASN A 1 181 ? 26.104 15.662 15.876 1.00 92.25 181 ASN A N 1
ATOM 1366 C CA . ASN A 1 181 ? 25.338 15.897 17.101 1.00 92.25 181 ASN A CA 1
ATOM 1367 C C . ASN A 1 181 ? 24.209 14.872 17.287 1.00 92.25 181 ASN A C 1
ATOM 1369 O O . ASN A 1 181 ? 23.979 14.403 18.407 1.00 92.25 181 ASN A O 1
ATOM 1373 N N . LEU A 1 182 ? 23.515 14.501 16.205 1.00 91.94 182 LEU A N 1
ATOM 1374 C CA . LEU A 1 182 ? 22.460 13.492 16.238 1.00 91.94 182 LEU A CA 1
ATOM 1375 C C . LEU A 1 182 ? 23.003 12.120 16.627 1.00 91.94 182 LEU A C 1
ATOM 1377 O O . LEU A 1 182 ? 22.545 11.544 17.616 1.00 91.94 182 LEU A O 1
ATOM 1381 N N . PHE A 1 183 ? 23.994 11.608 15.898 1.00 92.25 183 PHE A N 1
ATOM 1382 C CA . PHE A 1 183 ? 24.512 10.263 16.152 1.00 92.25 183 PHE A CA 1
ATOM 1383 C C . PHE A 1 183 ? 25.251 10.161 17.493 1.00 92.25 183 PHE A C 1
ATOM 1385 O O . PHE A 1 183 ? 25.151 9.133 18.159 1.00 92.25 183 PHE A O 1
ATOM 1392 N N . GLN A 1 184 ? 25.891 11.234 17.970 1.00 93.69 184 GLN A N 1
ATOM 1393 C CA . GLN A 1 184 ? 26.430 11.285 19.336 1.00 93.69 184 GLN A CA 1
ATOM 1394 C C . GLN A 1 184 ? 25.323 11.234 20.398 1.00 93.69 184 GLN A C 1
ATOM 1396 O O . GLN A 1 184 ? 25.447 10.514 21.391 1.00 93.69 184 GLN A O 1
ATOM 1401 N N . SER A 1 185 ? 24.219 11.958 20.189 1.00 93.00 185 SER A N 1
ATOM 1402 C CA . SER A 1 185 ? 23.071 11.939 21.106 1.00 93.00 185 SER A CA 1
ATOM 1403 C C . SER A 1 185 ? 22.394 10.565 21.145 1.00 93.00 185 SER A C 1
ATOM 1405 O O . SER A 1 185 ? 22.017 10.093 22.218 1.00 93.00 185 SER A O 1
ATOM 1407 N N . ILE A 1 186 ? 22.295 9.888 19.997 1.00 91.62 186 ILE A N 1
ATOM 1408 C CA . ILE A 1 186 ? 21.769 8.520 19.888 1.00 91.62 186 ILE A CA 1
ATOM 1409 C C . ILE A 1 186 ? 22.697 7.514 20.565 1.00 91.62 186 ILE A C 1
ATOM 1411 O O . ILE A 1 186 ? 22.218 6.641 21.290 1.00 91.62 186 ILE A O 1
ATOM 1415 N N . LEU A 1 187 ? 24.014 7.637 20.386 1.00 91.56 187 LEU A N 1
ATOM 1416 C CA . LEU A 1 187 ? 24.977 6.758 21.044 1.00 91.56 187 LEU A CA 1
ATOM 1417 C C . LEU A 1 187 ? 24.916 6.916 22.572 1.00 91.56 187 LEU A C 1
ATOM 1419 O O . LEU A 1 187 ? 24.884 5.920 23.293 1.00 91.56 187 LEU A O 1
ATOM 1423 N N . ASN A 1 188 ? 24.800 8.150 23.074 1.00 92.19 188 ASN A N 1
ATOM 1424 C CA . ASN A 1 188 ? 24.592 8.430 24.501 1.00 92.19 188 ASN A CA 1
ATOM 1425 C C . ASN A 1 188 ? 23.269 7.849 25.022 1.00 92.19 188 ASN A C 1
ATOM 1427 O O . ASN A 1 188 ? 23.222 7.276 26.110 1.00 92.19 188 ASN A O 1
ATOM 1431 N N . PHE A 1 189 ? 22.188 7.965 24.247 1.00 91.12 189 PHE A N 1
ATOM 1432 C CA . PHE A 1 189 ? 20.904 7.351 24.588 1.00 91.12 189 PHE A CA 1
ATOM 1433 C C . PHE A 1 189 ? 21.020 5.822 24.669 1.00 91.12 189 PHE A C 1
ATOM 1435 O O . PHE A 1 189 ? 20.572 5.211 25.640 1.00 91.12 189 PHE A O 1
ATOM 1442 N N . THR A 1 190 ? 21.671 5.215 23.677 1.00 89.75 190 THR A N 1
ATOM 1443 C CA . THR A 1 190 ? 21.839 3.762 23.564 1.00 89.75 190 THR A CA 1
ATOM 1444 C C . THR A 1 190 ? 22.661 3.216 24.726 1.00 89.75 190 THR A C 1
ATOM 1446 O O . THR A 1 190 ? 22.215 2.297 25.404 1.00 89.75 190 THR A O 1
ATOM 1449 N N . THR A 1 191 ? 23.804 3.833 25.039 1.00 89.06 191 THR A N 1
ATOM 1450 C CA . THR A 1 191 ? 24.669 3.409 26.156 1.00 89.06 191 THR A CA 1
ATOM 1451 C C . THR A 1 191 ? 24.016 3.580 27.529 1.00 89.06 191 THR A C 1
ATOM 1453 O O . THR A 1 191 ? 24.362 2.855 28.459 1.00 89.06 191 THR A O 1
ATOM 1456 N N . THR A 1 192 ? 23.064 4.509 27.666 1.00 90.12 192 THR A N 1
ATOM 1457 C CA . THR A 1 192 ? 22.373 4.777 28.937 1.00 90.12 192 THR A CA 1
ATOM 1458 C C . THR A 1 192 ? 21.192 3.836 29.179 1.00 90.12 192 THR A C 1
ATOM 1460 O O . THR A 1 192 ? 20.986 3.389 30.307 1.00 90.12 192 THR A O 1
ATOM 1463 N N . PHE A 1 193 ? 20.379 3.567 28.152 1.00 88.50 193 PHE A N 1
ATOM 1464 C CA . PHE A 1 193 ? 19.068 2.930 28.329 1.00 88.50 193 PHE A CA 1
ATOM 1465 C C . PHE A 1 193 ? 18.932 1.543 27.698 1.00 88.50 193 PHE A C 1
ATOM 1467 O O . PHE A 1 193 ? 18.005 0.817 28.069 1.00 88.50 193 PHE A O 1
ATOM 1474 N N . VAL A 1 194 ? 19.802 1.171 26.755 1.00 85.81 194 VAL A N 1
ATOM 1475 C CA . VAL A 1 194 ? 19.732 -0.121 26.063 1.00 85.81 194 VAL A CA 1
ATOM 1476 C C . VAL A 1 194 ? 20.657 -1.116 26.773 1.00 85.81 194 VAL A C 1
ATOM 1478 O O . VAL A 1 194 ? 21.840 -0.823 26.956 1.00 85.81 194 VAL A O 1
ATOM 1481 N N . PRO A 1 195 ? 20.159 -2.292 27.199 1.00 79.19 195 PRO A N 1
ATOM 1482 C CA . PRO A 1 195 ? 21.015 -3.336 27.753 1.00 79.19 195 PRO A CA 1
ATOM 1483 C C . PRO A 1 195 ? 22.089 -3.746 26.736 1.00 79.19 195 PRO A C 1
ATOM 1485 O O . PRO A 1 195 ? 21.801 -3.818 25.544 1.00 79.19 195 PRO A O 1
ATOM 1488 N N . GLN A 1 196 ? 23.303 -4.076 27.191 1.00 68.06 196 GLN A N 1
ATOM 1489 C CA . GLN A 1 196 ? 24.339 -4.701 26.354 1.00 68.06 196 GLN A CA 1
ATOM 1490 C C . GLN A 1 196 ? 23.948 -6.149 26.000 1.00 68.06 196 GLN A C 1
ATOM 1492 O O . GLN A 1 196 ? 24.575 -7.114 26.430 1.00 68.06 196 GLN A O 1
ATOM 1497 N N . THR A 1 197 ? 22.859 -6.324 25.265 1.00 60.88 197 THR A N 1
ATOM 1498 C CA . THR A 1 197 ? 22.541 -7.576 24.585 1.00 60.88 197 THR A CA 1
ATOM 1499 C C . THR A 1 197 ? 23.298 -7.619 23.266 1.00 60.88 197 THR A C 1
ATOM 1501 O O . THR A 1 197 ? 23.433 -6.597 22.596 1.00 60.88 197 THR A O 1
ATOM 1504 N N . ALA A 1 198 ? 23.811 -8.802 22.921 1.00 54.28 198 ALA A N 1
ATOM 1505 C CA . ALA A 1 198 ? 24.544 -9.040 21.686 1.00 54.28 198 ALA A CA 1
ATOM 1506 C C . ALA A 1 198 ? 23.758 -8.537 20.466 1.00 54.28 198 ALA A C 1
ATOM 1508 O O . ALA A 1 198 ? 22.533 -8.683 20.409 1.00 54.28 198 ALA A O 1
ATOM 1509 N N . LEU A 1 199 ? 24.480 -7.966 19.497 1.00 61.81 199 LEU A N 1
ATOM 1510 C CA . LEU A 1 199 ? 23.940 -7.725 18.166 1.00 61.81 199 LEU A CA 1
ATOM 1511 C C . LEU A 1 199 ? 23.307 -9.021 17.633 1.00 61.81 199 LEU A C 1
ATOM 1513 O O . LEU A 1 199 ? 23.844 -10.103 17.892 1.00 61.81 199 LEU A O 1
ATOM 1517 N N . PRO A 1 200 ? 22.195 -8.950 16.889 1.00 59.16 200 PRO A N 1
ATOM 1518 C CA . PRO A 1 200 ? 21.573 -10.149 16.352 1.00 59.16 200 PRO A CA 1
ATOM 1519 C C . PRO A 1 200 ? 22.553 -10.936 15.472 1.00 59.16 200 PRO A C 1
ATOM 1521 O O . PRO A 1 200 ? 23.199 -10.354 14.600 1.00 59.16 200 PRO A O 1
ATOM 1524 N N . GLU A 1 201 ? 22.586 -12.267 15.620 1.00 67.12 201 GLU A N 1
ATOM 1525 C CA . GLU A 1 201 ? 23.274 -13.207 14.706 1.00 67.12 201 GLU A CA 1
ATOM 1526 C C . GLU A 1 201 ? 22.941 -12.933 13.217 1.00 67.12 201 GLU A C 1
ATOM 1528 O O . GLU A 1 201 ? 23.723 -13.244 12.322 1.00 67.12 201 GLU A O 1
ATOM 1533 N N . LEU A 1 202 ? 21.802 -12.275 12.968 1.00 82.19 202 LEU A N 1
ATOM 1534 C CA . LEU A 1 202 ? 21.274 -11.858 11.669 1.00 82.19 202 LEU A CA 1
ATOM 1535 C C . LEU A 1 202 ? 22.084 -10.765 10.950 1.00 82.19 202 LEU A C 1
ATOM 1537 O O . LEU A 1 202 ? 21.889 -10.603 9.750 1.00 82.19 202 LEU A O 1
ATOM 1541 N N . HIS A 1 203 ? 22.978 -10.012 11.606 1.00 87.38 203 HIS A N 1
ATOM 1542 C CA . HIS A 1 203 ? 23.680 -8.894 10.946 1.00 87.38 203 HIS A CA 1
ATOM 1543 C C . HIS A 1 203 ? 24.459 -9.342 9.693 1.00 87.38 203 HIS A C 1
ATOM 1545 O O . HIS A 1 203 ? 24.282 -8.781 8.612 1.00 87.38 203 HIS A O 1
ATOM 1551 N N . GLN A 1 204 ? 25.257 -10.410 9.801 1.00 88.12 204 GLN A N 1
ATOM 1552 C CA . GLN A 1 204 ? 26.031 -10.937 8.668 1.00 88.12 204 GLN A CA 1
ATOM 1553 C C . GLN A 1 204 ? 25.144 -11.524 7.561 1.00 88.12 204 GLN A C 1
ATOM 1555 O O . GLN A 1 204 ? 25.499 -11.453 6.383 1.00 88.12 204 GLN A O 1
ATOM 1560 N N . GLU A 1 205 ? 24.000 -12.104 7.931 1.00 91.62 205 GLU A N 1
ATOM 1561 C CA . GLU A 1 205 ? 23.002 -12.601 6.980 1.00 91.62 205 GLU A CA 1
ATOM 1562 C C . GLU A 1 205 ? 22.399 -11.437 6.184 1.00 91.62 205 GLU A C 1
ATOM 1564 O O . GLU A 1 205 ? 22.382 -11.480 4.957 1.00 91.62 205 GLU A O 1
ATOM 1569 N N . VAL A 1 206 ? 22.023 -10.345 6.862 1.00 93.38 206 VAL A N 1
ATOM 1570 C CA . VAL A 1 206 ? 21.490 -9.139 6.213 1.00 93.38 206 VAL A CA 1
ATOM 1571 C C . VAL A 1 206 ? 22.509 -8.524 5.263 1.00 93.38 206 VAL A C 1
ATOM 1573 O O . VAL A 1 206 ? 22.164 -8.267 4.113 1.00 93.38 206 VAL A O 1
ATOM 1576 N N . VAL A 1 207 ? 23.760 -8.330 5.698 1.00 92.88 207 VAL A N 1
ATOM 1577 C CA . VAL A 1 207 ? 24.824 -7.764 4.846 1.00 92.88 207 VAL A CA 1
ATOM 1578 C C . VAL A 1 207 ? 25.010 -8.595 3.572 1.00 92.88 207 VAL A C 1
ATOM 1580 O O . VAL A 1 207 ? 25.145 -8.032 2.487 1.00 92.88 207 VAL A O 1
ATOM 1583 N N . ARG A 1 208 ? 24.956 -9.931 3.675 1.00 93.06 208 ARG A N 1
ATOM 1584 C CA . ARG A 1 208 ? 25.043 -10.830 2.516 1.00 93.06 208 ARG A CA 1
ATOM 1585 C C . ARG A 1 208 ? 23.836 -10.693 1.587 1.00 93.06 208 ARG A C 1
ATOM 1587 O O . ARG A 1 208 ? 24.022 -10.604 0.375 1.00 93.06 208 ARG A O 1
ATOM 1594 N N . ASP A 1 209 ? 22.625 -10.666 2.135 1.00 94.06 209 ASP A N 1
ATOM 1595 C CA . ASP A 1 209 ? 21.387 -10.622 1.350 1.00 94.06 209 ASP A CA 1
ATOM 1596 C C . ASP A 1 209 ? 21.217 -9.290 0.601 1.00 94.06 209 ASP A C 1
ATOM 1598 O O . ASP A 1 209 ? 20.709 -9.258 -0.523 1.00 94.06 209 ASP A O 1
ATOM 1602 N N . VAL A 1 210 ? 21.6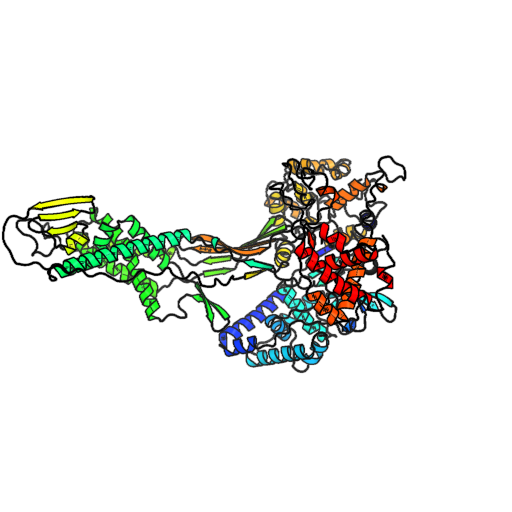82 -8.185 1.192 1.00 95.81 210 VAL A N 1
ATOM 1603 C CA . VAL A 1 210 ? 21.577 -6.837 0.607 1.00 95.81 210 VAL A CA 1
ATOM 1604 C C . VAL A 1 210 ? 22.799 -6.428 -0.222 1.00 95.81 210 VAL A C 1
ATOM 1606 O O . VAL A 1 210 ? 22.777 -5.366 -0.841 1.00 95.81 210 VAL A O 1
ATOM 1609 N N . ALA A 1 211 ? 23.837 -7.267 -0.313 1.00 94.00 211 ALA A N 1
ATOM 1610 C CA . ALA A 1 211 ? 25.084 -6.957 -1.026 1.00 94.00 211 ALA A CA 1
ATOM 1611 C C . ALA A 1 211 ? 24.879 -6.606 -2.515 1.00 94.00 211 ALA A C 1
ATOM 1613 O O . ALA A 1 211 ? 25.670 -5.870 -3.103 1.00 94.00 211 ALA A O 1
ATOM 1614 N N . SER A 1 212 ? 23.810 -7.127 -3.132 1.00 94.31 212 SER A N 1
ATOM 1615 C CA . SER A 1 212 ? 23.472 -6.855 -4.538 1.00 94.31 212 SER A CA 1
ATOM 1616 C C . SER A 1 212 ? 22.711 -5.544 -4.772 1.00 94.31 212 SER A C 1
ATOM 1618 O O . SER A 1 212 ? 22.497 -5.183 -5.925 1.00 94.31 212 SER A O 1
ATOM 1620 N N . ILE A 1 213 ? 22.292 -4.841 -3.715 1.00 96.69 213 ILE A N 1
ATOM 1621 C CA . ILE A 1 213 ? 21.478 -3.623 -3.798 1.00 96.69 213 ILE A CA 1
ATOM 1622 C C . ILE A 1 213 ? 22.390 -2.405 -3.921 1.00 96.69 213 ILE A C 1
ATOM 1624 O O . ILE A 1 213 ? 23.312 -2.221 -3.123 1.00 96.69 213 ILE A O 1
ATOM 1628 N N . GLN A 1 214 ? 22.130 -1.568 -4.922 1.00 95.38 214 GLN A N 1
ATOM 1629 C CA . GLN A 1 214 ? 23.019 -0.483 -5.319 1.00 95.38 214 GLN A CA 1
ATOM 1630 C C . GLN A 1 214 ? 22.277 0.852 -5.443 1.00 95.38 214 GLN A C 1
ATOM 1632 O O . GLN A 1 214 ? 21.060 0.912 -5.624 1.00 95.38 214 GLN A O 1
ATOM 1637 N N . MET A 1 215 ? 23.033 1.942 -5.368 1.00 94.38 215 MET A N 1
ATOM 1638 C CA . MET A 1 215 ? 22.611 3.267 -5.827 1.00 94.38 215 MET A CA 1
ATOM 1639 C C . MET A 1 215 ? 23.211 3.561 -7.202 1.00 94.38 215 MET A C 1
ATOM 1641 O O . MET A 1 215 ? 24.257 3.008 -7.535 1.00 94.38 215 MET A O 1
ATOM 1645 N N . MET A 1 216 ? 22.561 4.421 -7.990 1.00 93.75 216 MET A N 1
ATOM 1646 C CA . MET A 1 216 ? 22.942 4.729 -9.374 1.00 93.75 216 MET A CA 1
ATOM 1647 C C . MET A 1 216 ? 22.904 6.243 -9.638 1.00 93.75 216 MET A C 1
ATOM 1649 O O . MET A 1 216 ? 21.983 6.926 -9.189 1.00 93.75 216 MET A O 1
ATOM 1653 N N . GLN A 1 217 ? 23.883 6.760 -10.388 1.00 92.94 217 GLN A N 1
ATOM 1654 C CA . GLN A 1 217 ? 23.921 8.125 -10.930 1.00 92.94 217 GLN A CA 1
ATOM 1655 C C . GLN A 1 217 ? 24.552 8.135 -12.333 1.00 92.94 217 GLN A C 1
ATOM 1657 O O . GLN A 1 217 ? 25.506 7.412 -12.601 1.00 92.94 217 GLN A O 1
ATOM 1662 N N . TYR A 1 218 ? 24.084 9.009 -13.219 1.00 91.69 218 TYR A N 1
ATOM 1663 C CA . TYR A 1 218 ? 24.790 9.372 -14.448 1.00 91.69 218 TYR A CA 1
ATOM 1664 C C . TYR A 1 218 ? 25.856 10.411 -14.128 1.00 91.69 218 TYR A C 1
ATOM 1666 O O . TYR A 1 218 ? 25.527 11.507 -13.662 1.00 91.69 218 TYR A O 1
ATOM 1674 N N . ILE A 1 219 ? 27.117 10.112 -14.422 1.00 92.62 219 ILE A N 1
ATOM 1675 C CA . ILE A 1 219 ? 28.241 10.993 -14.105 1.00 92.62 219 ILE A CA 1
ATOM 1676 C C . ILE A 1 219 ? 28.959 11.482 -15.356 1.00 92.62 219 ILE A C 1
ATOM 1678 O O . ILE A 1 219 ? 28.948 10.833 -16.401 1.00 92.62 219 ILE A O 1
ATOM 1682 N N . ILE A 1 220 ? 29.601 12.640 -15.233 1.00 90.12 220 ILE A N 1
ATOM 1683 C CA . ILE A 1 220 ? 30.556 13.158 -16.208 1.00 90.12 220 ILE A CA 1
ATOM 1684 C C . ILE A 1 220 ? 31.921 13.177 -15.536 1.00 90.12 220 ILE A C 1
ATOM 1686 O O . ILE A 1 220 ? 32.137 13.873 -14.536 1.00 90.12 220 ILE A O 1
ATOM 1690 N N . ASN A 1 221 ? 32.846 12.412 -16.101 1.00 85.94 221 ASN A N 1
ATOM 1691 C CA . ASN A 1 221 ? 34.230 12.416 -15.674 1.00 85.94 221 ASN A CA 1
ATOM 1692 C C . ASN A 1 221 ? 34.887 13.718 -16.143 1.00 85.94 221 ASN A C 1
ATOM 1694 O O . ASN A 1 221 ? 35.024 13.957 -17.340 1.00 85.94 221 ASN A O 1
ATOM 1698 N N . GLN A 1 222 ? 35.295 14.576 -15.207 1.00 81.44 222 GLN A N 1
ATOM 1699 C CA . GLN A 1 222 ? 35.862 15.888 -15.536 1.00 81.44 222 GLN A CA 1
ATOM 1700 C C . GLN A 1 222 ? 37.196 15.789 -16.291 1.00 81.44 222 GLN A C 1
ATOM 1702 O O . GLN A 1 222 ? 37.551 16.704 -17.030 1.00 81.44 222 GLN A O 1
ATOM 1707 N N . THR A 1 223 ? 37.940 14.691 -16.122 1.00 82.88 223 THR A N 1
ATOM 1708 C CA . THR A 1 223 ? 39.253 14.503 -16.753 1.00 82.88 223 THR A CA 1
ATOM 1709 C C . THR A 1 223 ? 39.128 14.052 -18.205 1.00 82.88 223 THR A C 1
ATOM 1711 O O . THR A 1 223 ? 39.854 14.543 -19.064 1.00 82.88 223 THR A O 1
ATOM 1714 N N . THR A 1 224 ? 38.210 13.127 -18.493 1.00 84.00 224 THR A N 1
ATOM 1715 C CA . THR A 1 224 ? 38.018 12.560 -19.841 1.00 84.00 224 THR A CA 1
ATOM 1716 C C . THR A 1 224 ? 36.853 13.196 -20.601 1.00 84.00 224 THR A C 1
ATOM 1718 O O . THR A 1 224 ? 36.707 12.965 -21.799 1.00 84.00 224 THR A O 1
ATOM 1721 N N . ASN A 1 225 ? 36.022 13.989 -19.917 1.00 83.50 225 ASN A N 1
ATOM 1722 C CA . ASN A 1 225 ? 34.739 14.519 -20.388 1.00 83.50 225 ASN A CA 1
ATOM 1723 C C . ASN A 1 225 ? 33.798 13.435 -20.952 1.00 83.50 225 ASN A C 1
ATOM 1725 O O . ASN A 1 225 ? 32.934 13.710 -21.787 1.00 83.50 225 ASN A O 1
ATOM 1729 N N . SER A 1 226 ? 33.989 12.190 -20.511 1.00 87.50 226 SER A N 1
ATOM 1730 C CA . SER A 1 226 ? 33.150 11.054 -20.879 1.00 87.50 226 SER A CA 1
ATOM 1731 C C . SER A 1 226 ? 32.023 10.876 -19.866 1.00 87.50 226 SER A C 1
ATOM 1733 O O . SER A 1 226 ? 32.132 11.285 -18.705 1.00 87.50 226 SER A O 1
ATOM 1735 N N . ARG A 1 227 ? 30.904 10.327 -20.342 1.00 88.38 227 ARG A N 1
ATOM 1736 C CA . ARG A 1 227 ? 29.727 10.035 -19.526 1.00 88.38 227 ARG A CA 1
ATOM 1737 C C . ARG A 1 227 ? 29.723 8.566 -19.171 1.00 88.38 227 ARG A C 1
ATOM 1739 O O . ARG A 1 227 ? 29.897 7.736 -20.056 1.00 88.38 227 ARG A O 1
ATOM 1746 N N . GLU A 1 228 ? 29.470 8.277 -17.907 1.00 92.25 228 GLU A N 1
ATOM 1747 C CA . GLU A 1 228 ? 29.501 6.923 -17.363 1.00 92.25 228 GLU A CA 1
ATOM 1748 C C . GLU A 1 228 ? 28.320 6.724 -16.402 1.00 92.25 228 GLU A C 1
ATOM 1750 O O . GLU A 1 228 ? 27.785 7.686 -15.837 1.00 92.25 228 GLU A O 1
ATOM 1755 N N . ILE A 1 229 ? 27.881 5.475 -16.242 1.00 92.94 229 ILE A N 1
ATOM 1756 C CA . ILE A 1 229 ? 26.902 5.104 -15.218 1.00 92.94 229 ILE A CA 1
ATOM 1757 C C . ILE A 1 229 ? 27.687 4.734 -13.965 1.00 92.94 229 ILE A C 1
ATOM 1759 O O . ILE A 1 229 ? 28.348 3.702 -13.915 1.00 92.94 229 ILE A O 1
ATOM 1763 N N . PHE A 1 230 ? 27.606 5.577 -12.942 1.00 93.62 230 PHE A N 1
ATOM 1764 C CA . PHE A 1 230 ? 28.129 5.264 -11.623 1.00 93.62 230 PHE A CA 1
ATOM 1765 C C . PHE A 1 230 ? 27.116 4.413 -10.865 1.00 93.62 230 PHE A C 1
ATOM 1767 O O . PHE A 1 230 ? 25.949 4.794 -10.750 1.00 93.62 230 PHE A O 1
ATOM 1774 N N . HIS A 1 231 ? 27.564 3.294 -10.303 1.00 93.62 231 HIS A N 1
ATOM 1775 C CA . HIS A 1 231 ? 26.769 2.496 -9.380 1.00 93.62 231 HIS A CA 1
ATOM 1776 C C . HIS A 1 231 ? 27.647 1.905 -8.270 1.00 93.62 231 HIS A C 1
ATOM 1778 O O . HIS A 1 231 ? 28.802 1.548 -8.500 1.00 93.62 231 HIS A O 1
ATOM 1784 N N . GLN A 1 232 ? 27.112 1.824 -7.051 1.00 93.00 232 GLN A N 1
ATOM 1785 C CA . GLN A 1 232 ? 27.837 1.324 -5.877 1.00 93.00 232 GLN A CA 1
ATOM 1786 C C . GLN A 1 232 ? 26.878 0.607 -4.910 1.00 93.00 232 GLN A C 1
ATOM 1788 O O . GLN A 1 232 ? 25.754 1.085 -4.727 1.00 93.00 232 GLN A O 1
ATOM 1793 N N . PRO A 1 233 ? 27.289 -0.512 -4.276 1.00 95.00 233 PRO A N 1
ATOM 1794 C CA . PRO A 1 233 ? 26.531 -1.149 -3.198 1.00 95.00 233 PRO A CA 1
ATOM 1795 C C . PRO A 1 233 ? 26.211 -0.196 -2.044 1.00 95.00 233 PRO A C 1
ATOM 1797 O O . PRO A 1 233 ? 27.049 0.626 -1.673 1.00 95.00 233 PRO A O 1
ATOM 1800 N N . LEU A 1 234 ? 25.027 -0.345 -1.439 1.00 94.25 234 LEU A N 1
ATOM 1801 C CA . LEU A 1 234 ? 24.613 0.484 -0.297 1.00 94.25 234 LEU A CA 1
ATOM 1802 C C . LEU A 1 234 ? 25.490 0.274 0.948 1.00 94.25 234 LEU A C 1
ATOM 1804 O O . LEU A 1 234 ? 25.671 1.205 1.724 1.00 94.25 234 LEU A O 1
ATOM 1808 N N . LEU A 1 235 ? 26.039 -0.929 1.138 1.00 93.56 235 LEU A N 1
ATOM 1809 C CA . LEU A 1 235 ? 26.958 -1.260 2.230 1.00 93.56 235 LEU A CA 1
ATOM 1810 C C . LEU A 1 235 ? 28.342 -1.566 1.648 1.00 93.56 235 LEU A C 1
ATOM 1812 O O . LEU A 1 235 ? 28.671 -2.719 1.373 1.00 93.56 235 LEU A O 1
ATOM 1816 N N . HIS A 1 236 ? 29.136 -0.526 1.394 1.00 89.62 236 HIS A N 1
ATOM 1817 C CA . HIS A 1 236 ? 30.457 -0.670 0.786 1.00 89.62 236 HIS A CA 1
ATOM 1818 C C . HIS A 1 236 ? 31.571 -0.604 1.838 1.00 89.62 236 HIS A C 1
ATOM 1820 O O . HIS A 1 236 ? 31.779 0.439 2.453 1.00 89.62 236 HIS A O 1
ATOM 1826 N N . GLU A 1 237 ? 32.344 -1.683 1.990 1.00 83.44 237 GLU A N 1
ATOM 1827 C CA . GLU A 1 237 ? 33.356 -1.826 3.054 1.00 83.44 237 GLU A CA 1
ATOM 1828 C C . GLU A 1 237 ? 34.414 -0.710 3.068 1.00 83.44 237 GLU A C 1
ATOM 1830 O O . GLU A 1 237 ? 34.906 -0.326 4.127 1.00 83.44 237 GLU A O 1
ATOM 1835 N N . SER A 1 238 ? 34.761 -0.154 1.901 1.00 84.69 238 SER A N 1
ATOM 1836 C CA . SER A 1 238 ? 35.773 0.906 1.799 1.00 84.69 238 SER A CA 1
ATOM 1837 C C . SER A 1 238 ? 35.224 2.328 1.977 1.00 84.69 238 SER A C 1
ATOM 1839 O O . SER A 1 238 ? 35.995 3.280 1.856 1.00 84.69 238 SER A O 1
ATOM 1841 N N . ASP A 1 239 ? 33.914 2.497 2.183 1.00 87.44 239 ASP A N 1
ATOM 1842 C CA . ASP A 1 239 ? 33.272 3.806 2.349 1.00 87.44 239 ASP A CA 1
ATOM 1843 C C . ASP A 1 239 ? 32.369 3.812 3.603 1.00 87.44 239 ASP A C 1
ATOM 1845 O O . ASP A 1 239 ? 31.175 3.485 3.542 1.00 87.44 239 ASP A O 1
ATOM 1849 N N . PRO A 1 240 ? 32.932 4.176 4.775 1.00 82.56 240 PRO A N 1
ATOM 1850 C CA . PRO A 1 240 ? 32.189 4.222 6.034 1.00 82.56 240 PRO A CA 1
ATOM 1851 C C . PRO A 1 240 ? 31.028 5.224 6.024 1.00 82.56 240 PRO A C 1
ATOM 1853 O O . PRO A 1 240 ? 30.039 5.017 6.726 1.00 82.56 240 PRO A O 1
ATOM 1856 N N . ALA A 1 241 ? 31.127 6.295 5.226 1.00 81.81 241 ALA A N 1
ATOM 1857 C CA . ALA A 1 241 ? 30.051 7.266 5.085 1.00 81.81 241 ALA A CA 1
ATOM 1858 C C . ALA A 1 241 ? 28.853 6.634 4.377 1.00 81.81 241 ALA A C 1
ATOM 1860 O O . ALA A 1 241 ? 27.741 6.656 4.905 1.00 81.81 241 ALA A O 1
ATOM 1861 N N . VAL A 1 242 ? 29.088 5.969 3.244 1.00 85.38 242 VAL A N 1
ATOM 1862 C CA . VAL A 1 242 ? 28.036 5.242 2.518 1.00 85.38 242 VAL A CA 1
ATOM 1863 C C . VAL A 1 242 ? 27.434 4.128 3.363 1.00 85.38 242 VAL A C 1
ATOM 1865 O O . VAL A 1 242 ? 26.229 3.937 3.304 1.00 85.38 242 VAL A O 1
ATOM 1868 N N . THR A 1 243 ? 28.220 3.449 4.199 1.00 90.62 243 THR A N 1
ATOM 1869 C CA . THR A 1 243 ? 27.718 2.353 5.044 1.00 90.62 243 THR A CA 1
ATOM 1870 C C . THR A 1 243 ? 26.665 2.825 6.056 1.00 90.62 243 THR A C 1
ATOM 1872 O O . THR A 1 243 ? 25.616 2.193 6.184 1.00 90.62 243 THR A O 1
ATOM 1875 N N . LEU A 1 244 ? 26.886 3.956 6.740 1.00 91.25 244 LEU A N 1
ATOM 1876 C CA . LEU A 1 244 ? 25.901 4.518 7.677 1.00 91.25 244 LEU A CA 1
ATOM 1877 C C . LEU A 1 244 ? 24.600 4.905 6.964 1.00 91.25 244 LEU A C 1
ATOM 1879 O O . LEU A 1 244 ? 23.514 4.494 7.373 1.00 91.25 244 LEU A O 1
ATOM 1883 N N . PHE A 1 245 ? 24.704 5.687 5.888 1.00 92.19 245 PHE A N 1
ATOM 1884 C CA . PHE A 1 245 ? 23.526 6.120 5.134 1.00 92.19 245 PHE A CA 1
ATOM 1885 C C . PHE A 1 245 ? 22.853 4.947 4.408 1.00 92.19 245 PHE A C 1
ATOM 1887 O O . PHE A 1 245 ? 21.636 4.930 4.261 1.00 92.19 245 PHE A O 1
ATOM 1894 N N . GLY A 1 246 ? 23.620 3.927 4.025 1.00 94.12 246 GLY A N 1
ATOM 1895 C CA . GLY A 1 246 ? 23.152 2.660 3.476 1.00 94.12 246 GLY A CA 1
ATOM 1896 C C . GLY A 1 246 ? 22.200 1.940 4.421 1.00 94.12 246 GLY A C 1
ATOM 1897 O O . GLY A 1 246 ? 21.131 1.518 3.992 1.00 94.12 246 GLY A O 1
ATOM 1898 N N . TRP A 1 247 ? 22.510 1.882 5.719 1.00 94.50 247 TRP A N 1
ATOM 1899 C CA . TRP A 1 247 ? 21.585 1.335 6.718 1.00 94.50 247 TRP A CA 1
ATOM 1900 C C . TRP A 1 247 ? 20.285 2.138 6.846 1.00 94.50 247 TRP A C 1
ATOM 1902 O O . TRP A 1 247 ? 19.231 1.544 7.070 1.00 94.50 247 TRP A O 1
ATOM 1912 N N . ILE A 1 248 ? 20.326 3.459 6.641 1.00 94.00 248 ILE A N 1
ATOM 1913 C CA . ILE A 1 248 ? 19.116 4.297 6.587 1.00 94.00 248 ILE A CA 1
ATOM 1914 C C . ILE A 1 248 ? 18.291 3.954 5.335 1.00 94.00 248 ILE A C 1
ATOM 1916 O O . ILE A 1 248 ? 17.094 3.703 5.442 1.00 94.00 248 ILE A O 1
ATOM 1920 N N . TYR A 1 249 ? 18.926 3.843 4.164 1.00 95.06 249 TYR A N 1
ATOM 1921 C CA . TYR A 1 249 ? 18.267 3.406 2.927 1.00 95.06 249 TYR A CA 1
ATOM 1922 C C . TYR A 1 249 ? 17.641 2.005 3.050 1.00 95.06 249 TYR A C 1
ATOM 1924 O O . TYR A 1 249 ? 16.538 1.770 2.555 1.00 95.06 249 TYR A O 1
ATOM 1932 N N . LEU A 1 250 ? 18.316 1.072 3.727 1.00 95.94 250 LEU A N 1
ATOM 1933 C CA . LEU A 1 250 ? 17.796 -0.275 3.980 1.00 95.94 250 LEU A CA 1
ATOM 1934 C C . LEU A 1 250 ? 16.614 -0.264 4.952 1.00 95.94 250 LEU A C 1
ATOM 1936 O O . LEU A 1 250 ? 15.661 -1.016 4.749 1.00 95.94 250 LEU A O 1
ATOM 1940 N N . TYR A 1 251 ? 16.637 0.598 5.971 1.00 94.50 251 TYR A N 1
ATOM 1941 C CA . TYR A 1 251 ? 15.480 0.800 6.837 1.00 94.50 251 TYR A CA 1
ATOM 1942 C C . TYR A 1 251 ? 14.273 1.308 6.043 1.00 94.50 251 TYR A C 1
ATOM 1944 O O . TYR A 1 251 ? 13.182 0.749 6.152 1.00 94.50 251 TYR A O 1
ATOM 1952 N N . ASP A 1 252 ? 14.474 2.325 5.203 1.00 93.19 252 ASP A N 1
ATOM 1953 C CA . ASP A 1 252 ? 13.422 2.877 4.347 1.00 93.19 252 ASP A CA 1
ATOM 1954 C C . ASP A 1 252 ? 12.826 1.808 3.430 1.00 93.19 252 ASP A C 1
ATOM 1956 O O . ASP A 1 252 ? 11.609 1.754 3.242 1.00 93.19 252 ASP A O 1
ATOM 1960 N N . TRP A 1 253 ? 13.663 0.921 2.890 1.00 94.00 253 TRP A N 1
ATOM 1961 C CA . TRP A 1 253 ? 13.205 -0.206 2.084 1.00 94.00 253 TRP A CA 1
ATOM 1962 C C . TRP A 1 253 ? 12.405 -1.227 2.904 1.00 94.00 253 TRP A C 1
ATOM 1964 O O . TRP A 1 253 ? 11.338 -1.671 2.473 1.00 94.00 253 TRP A O 1
ATOM 1974 N N . ALA A 1 254 ? 12.862 -1.561 4.114 1.00 93.56 254 ALA A N 1
ATOM 1975 C CA . ALA A 1 254 ? 12.155 -2.466 5.021 1.00 93.56 254 ALA A CA 1
ATOM 1976 C C . ALA A 1 254 ? 10.765 -1.931 5.412 1.00 93.56 254 ALA A C 1
ATOM 1978 O O . ALA A 1 254 ? 9.802 -2.701 5.469 1.00 93.56 254 ALA A O 1
ATOM 1979 N N . MET A 1 255 ? 10.653 -0.616 5.623 1.00 89.81 255 MET A N 1
ATOM 1980 C CA . MET A 1 255 ? 9.407 0.069 5.983 1.00 89.81 255 MET A CA 1
ATOM 1981 C C . MET A 1 255 ? 8.503 0.403 4.786 1.00 89.81 255 MET A C 1
ATOM 1983 O O . MET A 1 255 ? 7.358 0.802 4.987 1.00 89.81 255 MET A O 1
ATOM 1987 N N . GLY A 1 256 ? 8.981 0.233 3.549 1.00 89.12 256 GLY A N 1
ATOM 1988 C CA . GLY A 1 256 ? 8.233 0.580 2.335 1.00 89.12 256 GLY A CA 1
ATOM 1989 C C . GLY A 1 256 ? 8.194 2.080 2.025 1.00 89.12 256 GLY A C 1
ATOM 1990 O O . GLY A 1 256 ? 7.317 2.524 1.293 1.00 89.12 256 GLY A O 1
ATOM 1991 N N . ILE A 1 257 ? 9.121 2.865 2.581 1.00 90.50 257 ILE A N 1
ATOM 1992 C CA . ILE A 1 257 ? 9.357 4.275 2.215 1.00 90.50 257 ILE A CA 1
ATOM 1993 C C . ILE A 1 257 ? 10.100 4.351 0.873 1.00 90.50 257 ILE A C 1
ATOM 1995 O O . ILE A 1 257 ? 9.911 5.292 0.101 1.00 90.50 257 ILE A O 1
ATOM 1999 N N . ARG A 1 258 ? 10.931 3.340 0.589 1.00 92.81 258 ARG A N 1
ATOM 2000 C CA . ARG A 1 258 ? 11.645 3.138 -0.677 1.00 92.81 258 ARG A CA 1
ATOM 2001 C C . ARG A 1 258 ? 11.387 1.735 -1.209 1.00 92.81 258 ARG A C 1
ATOM 2003 O O . ARG A 1 258 ? 11.069 0.820 -0.453 1.00 92.81 258 ARG A O 1
ATOM 2010 N N . GLU A 1 259 ? 11.556 1.559 -2.509 1.00 94.06 259 GLU A N 1
ATOM 2011 C CA . GLU A 1 259 ? 11.504 0.264 -3.184 1.00 94.06 259 GLU A CA 1
ATOM 2012 C C . GLU A 1 259 ? 12.804 -0.011 -3.934 1.00 94.06 259 GLU A C 1
ATOM 2014 O O . GLU A 1 259 ? 13.593 0.894 -4.209 1.00 94.06 259 GLU A O 1
ATOM 2019 N N . VAL A 1 260 ? 13.031 -1.278 -4.268 1.00 96.12 260 VAL A N 1
ATOM 2020 C CA . VAL A 1 260 ? 14.145 -1.686 -5.122 1.00 96.12 260 VAL A CA 1
ATOM 2021 C C . VAL A 1 260 ? 13.578 -2.290 -6.392 1.00 96.12 260 VAL A C 1
ATOM 2023 O O . VAL A 1 260 ? 12.709 -3.163 -6.347 1.00 96.12 260 VAL A O 1
ATOM 2026 N N . VAL A 1 261 ? 14.117 -1.853 -7.526 1.00 95.81 261 VAL A N 1
ATOM 2027 C CA . VAL A 1 261 ? 13.792 -2.406 -8.838 1.00 95.81 261 VAL A CA 1
ATOM 2028 C C . VAL A 1 261 ? 15.047 -3.014 -9.445 1.00 95.81 261 VAL A C 1
ATOM 2030 O O . VAL A 1 261 ? 16.114 -2.401 -9.488 1.00 95.81 261 VAL A O 1
ATOM 2033 N N . GLN A 1 262 ? 14.905 -4.245 -9.916 1.00 95.94 262 GLN A N 1
ATOM 2034 C CA . GLN A 1 262 ? 15.886 -4.939 -10.726 1.00 95.94 262 GLN A CA 1
ATOM 2035 C C . GLN A 1 262 ? 15.639 -4.628 -12.203 1.00 95.94 262 GLN A C 1
ATOM 2037 O O . GLN A 1 262 ? 14.558 -4.894 -12.732 1.00 95.94 262 GLN A O 1
ATOM 2042 N N . ILE A 1 263 ? 16.663 -4.092 -12.857 1.00 95.81 263 ILE A N 1
ATOM 2043 C CA . ILE A 1 263 ? 16.713 -3.777 -14.280 1.00 95.81 263 ILE A CA 1
ATOM 2044 C C . ILE A 1 263 ? 17.452 -4.916 -14.974 1.00 95.81 263 ILE A C 1
ATOM 2046 O O . ILE A 1 263 ? 18.645 -5.108 -14.744 1.00 95.81 263 ILE A O 1
ATOM 2050 N N . ASN A 1 264 ? 16.756 -5.665 -15.824 1.00 94.62 264 ASN A N 1
ATOM 2051 C CA . ASN A 1 264 ? 17.358 -6.712 -16.643 1.00 94.62 264 ASN A CA 1
ATOM 2052 C C . ASN A 1 264 ? 17.455 -6.229 -18.089 1.00 94.62 264 ASN A C 1
ATOM 2054 O O . ASN A 1 264 ? 16.463 -6.240 -18.822 1.00 94.62 264 ASN A O 1
ATOM 2058 N N . GLY A 1 265 ? 18.651 -5.797 -18.480 1.00 92.00 265 GLY A N 1
ATOM 2059 C CA . GLY A 1 265 ? 18.971 -5.459 -19.857 1.00 92.00 265 GLY A CA 1
ATOM 2060 C C . GLY A 1 265 ? 19.552 -6.637 -20.640 1.00 92.00 265 GLY A C 1
ATOM 2061 O O . GLY A 1 265 ? 19.651 -7.767 -20.152 1.00 92.00 265 GLY A O 1
ATOM 2062 N N . ASP A 1 266 ? 19.941 -6.358 -21.881 1.00 87.75 266 ASP A N 1
ATOM 2063 C CA . ASP A 1 266 ? 20.632 -7.321 -22.744 1.00 87.75 266 ASP A CA 1
ATOM 2064 C C . ASP A 1 266 ? 22.126 -7.438 -22.384 1.00 87.75 266 ASP A C 1
ATOM 2066 O O . ASP A 1 266 ? 22.700 -8.520 -22.511 1.00 87.75 266 ASP A O 1
ATOM 2070 N N . ASN A 1 267 ? 22.738 -6.351 -21.895 1.00 90.88 267 ASN A N 1
ATOM 2071 C CA . ASN A 1 267 ? 24.177 -6.260 -21.626 1.00 90.88 267 ASN A CA 1
ATOM 2072 C C . ASN A 1 267 ? 24.514 -6.389 -20.136 1.00 90.88 267 ASN A C 1
ATOM 2074 O O . ASN A 1 267 ? 25.522 -7.002 -19.783 1.00 90.88 267 ASN A O 1
ATOM 2078 N N . SER A 1 268 ? 23.680 -5.831 -19.256 1.00 91.31 268 SER A N 1
ATOM 2079 C CA . SER A 1 268 ? 23.919 -5.849 -17.812 1.00 91.31 268 SER A CA 1
ATOM 2080 C C . SER A 1 268 ? 22.628 -5.903 -16.993 1.00 91.31 268 SER A C 1
ATOM 2082 O O . SER A 1 268 ? 21.518 -5.683 -17.488 1.00 91.31 268 SER A O 1
ATOM 2084 N N . GLU A 1 269 ? 22.790 -6.251 -15.718 1.00 93.25 269 GLU A N 1
ATOM 2085 C CA . GLU A 1 269 ? 21.724 -6.323 -14.723 1.00 93.25 269 GLU A CA 1
ATOM 2086 C C . GLU A 1 269 ? 22.106 -5.479 -13.510 1.00 93.25 269 GLU A C 1
ATOM 2088 O O . GLU A 1 269 ? 23.210 -5.618 -12.983 1.00 93.25 269 GLU A O 1
ATOM 2093 N N . LEU A 1 270 ? 21.180 -4.638 -13.047 1.00 95.25 270 LEU A N 1
ATOM 2094 C CA . LEU A 1 270 ? 21.378 -3.765 -11.889 1.00 95.25 270 LEU A CA 1
ATOM 2095 C C . LEU A 1 270 ? 20.163 -3.824 -10.961 1.00 95.25 270 LEU A C 1
ATOM 2097 O O . LEU A 1 270 ? 19.028 -3.850 -11.428 1.00 95.25 270 LEU A O 1
ATOM 2101 N N . LYS A 1 271 ? 20.387 -3.793 -9.644 1.00 96.81 271 LYS A N 1
ATOM 2102 C CA . LYS A 1 271 ? 19.324 -3.644 -8.637 1.00 96.81 271 LYS A CA 1
ATOM 2103 C C . LYS A 1 271 ? 19.494 -2.306 -7.947 1.00 96.81 271 LYS A C 1
ATOM 2105 O O . LYS A 1 271 ? 20.445 -2.121 -7.190 1.00 96.81 271 LYS A O 1
ATOM 2110 N N . VAL A 1 272 ? 18.587 -1.383 -8.229 1.00 96.19 272 VAL A N 1
ATOM 2111 C CA . VAL A 1 272 ? 18.709 0.010 -7.803 1.00 96.19 272 VAL A CA 1
ATOM 2112 C C . VAL A 1 272 ? 17.599 0.384 -6.833 1.00 96.19 272 VAL A C 1
ATOM 2114 O O . VAL A 1 272 ? 16.457 -0.051 -6.991 1.00 96.19 272 VAL A O 1
ATOM 2117 N N . ILE A 1 273 ? 17.936 1.185 -5.822 1.00 95.81 273 ILE A N 1
ATOM 2118 C CA . ILE A 1 273 ? 16.973 1.715 -4.849 1.00 95.81 273 ILE A CA 1
ATOM 2119 C C . ILE A 1 273 ? 16.309 3.006 -5.349 1.00 95.81 273 ILE A C 1
ATOM 2121 O O . ILE A 1 273 ? 16.948 3.832 -6.004 1.00 95.81 273 ILE A O 1
ATOM 2125 N N . SER A 1 274 ? 15.019 3.171 -5.056 1.00 94.19 274 SER A N 1
ATOM 2126 C CA . SER A 1 274 ? 14.227 4.343 -5.428 1.00 94.19 274 SER A CA 1
ATOM 2127 C C . SER A 1 274 ? 14.513 5.546 -4.531 1.00 94.19 274 SER A C 1
ATOM 2129 O O . SER A 1 274 ? 15.079 5.413 -3.441 1.00 94.19 274 SER A O 1
ATOM 2131 N N . THR A 1 275 ? 14.038 6.722 -4.949 1.00 90.94 275 THR A N 1
ATOM 2132 C CA . THR A 1 275 ? 13.890 7.874 -4.050 1.00 90.94 275 THR A CA 1
ATOM 2133 C C . THR A 1 275 ? 12.776 7.618 -3.015 1.00 90.94 275 THR A C 1
ATOM 2135 O O . THR A 1 275 ? 12.024 6.644 -3.144 1.00 90.94 275 THR A O 1
ATOM 2138 N N . PHE A 1 276 ? 12.671 8.453 -1.979 1.00 86.62 276 PHE A N 1
ATOM 2139 C CA . PHE A 1 276 ? 11.632 8.315 -0.952 1.00 86.62 276 PHE A CA 1
ATOM 2140 C C . PHE A 1 276 ? 10.237 8.623 -1.518 1.00 86.62 276 PHE A C 1
ATOM 2142 O O . PHE A 1 276 ? 10.057 9.561 -2.293 1.00 86.62 276 PHE A O 1
ATOM 2149 N N . SER A 1 277 ? 9.234 7.847 -1.104 1.00 83.06 277 SER A N 1
ATOM 2150 C CA . SER A 1 277 ? 7.822 8.134 -1.370 1.00 83.06 277 SER A CA 1
ATOM 2151 C C . SER A 1 277 ? 7.236 8.987 -0.244 1.00 83.06 277 SER A C 1
ATOM 2153 O O . SER A 1 277 ? 7.521 8.771 0.936 1.00 83.06 277 SER A O 1
ATOM 2155 N N . ILE A 1 278 ? 6.424 9.980 -0.607 1.00 74.19 278 ILE A N 1
ATOM 2156 C CA . ILE A 1 278 ? 5.726 10.823 0.363 1.00 74.19 278 ILE A CA 1
ATOM 2157 C C . ILE A 1 278 ? 4.448 10.091 0.789 1.00 74.19 278 ILE A C 1
ATOM 2159 O O . ILE A 1 278 ? 3.673 9.693 -0.076 1.00 74.19 278 ILE A O 1
ATOM 2163 N N . PRO A 1 279 ? 4.182 9.928 2.096 1.00 74.94 279 PRO A N 1
ATOM 2164 C CA . PRO A 1 279 ? 2.967 9.268 2.541 1.00 74.94 279 PRO A CA 1
ATOM 2165 C C . PRO A 1 279 ? 1.717 10.094 2.208 1.00 74.94 279 PRO A C 1
ATOM 2167 O O . PRO A 1 279 ? 1.602 11.268 2.574 1.00 74.94 279 PRO A O 1
ATOM 2170 N N . THR A 1 280 ? 0.734 9.443 1.597 1.00 71.94 280 THR A N 1
ATOM 2171 C CA . THR A 1 280 ? -0.619 9.952 1.390 1.00 71.94 280 THR A CA 1
ATOM 2172 C C . THR A 1 280 ? -1.355 10.035 2.731 1.00 71.94 280 THR A C 1
ATOM 2174 O O . THR A 1 280 ? -1.260 9.137 3.566 1.00 71.94 280 THR A O 1
ATOM 2177 N N . THR A 1 281 ? -2.103 11.115 2.978 1.00 72.31 281 THR A N 1
ATOM 2178 C CA . THR A 1 281 ? -2.923 11.245 4.197 1.00 72.31 281 THR A CA 1
ATOM 2179 C C . THR A 1 281 ? -4.397 11.080 3.879 1.00 72.31 281 THR A C 1
ATOM 2181 O O . THR A 1 281 ? -4.895 11.637 2.903 1.00 72.31 281 THR A O 1
ATOM 2184 N N . PHE A 1 282 ? -5.116 10.353 4.730 1.00 69.69 282 PHE A N 1
ATOM 2185 C CA . PHE A 1 282 ? -6.567 10.235 4.627 1.00 69.69 282 PHE A CA 1
ATOM 2186 C C . PHE A 1 282 ? -7.230 10.400 5.996 1.00 69.69 282 PHE A C 1
ATOM 2188 O O . PHE A 1 282 ? -6.619 10.220 7.056 1.00 69.69 282 PHE A O 1
ATOM 2195 N N . THR A 1 283 ? -8.495 10.809 5.969 1.00 67.00 283 THR A N 1
ATOM 2196 C CA . THR A 1 283 ? -9.302 11.008 7.172 1.00 67.00 283 THR A CA 1
ATOM 2197 C C . THR A 1 283 ? -10.093 9.749 7.474 1.00 67.00 283 THR A C 1
ATOM 2199 O O . THR A 1 283 ? -10.800 9.259 6.598 1.00 67.00 283 THR A O 1
ATOM 2202 N N . VAL A 1 284 ? -10.027 9.274 8.717 1.00 66.69 284 VAL A N 1
ATOM 2203 C CA . VAL A 1 284 ? -10.877 8.172 9.184 1.00 66.69 284 VAL A CA 1
ATOM 2204 C C . VAL A 1 284 ? -12.343 8.600 9.106 1.00 66.69 284 VAL A C 1
ATOM 2206 O O . VAL A 1 284 ? -12.722 9.618 9.699 1.00 66.69 284 VAL A O 1
ATOM 2209 N N . ASP A 1 285 ? -13.164 7.833 8.389 1.00 70.38 285 ASP A N 1
ATOM 2210 C CA . ASP A 1 285 ? -14.589 8.116 8.288 1.00 70.38 285 ASP A CA 1
ATOM 2211 C C . ASP A 1 285 ? -15.308 7.704 9.581 1.00 70.38 285 ASP A C 1
ATOM 2213 O O . ASP A 1 285 ? -15.454 6.533 9.933 1.00 70.38 285 ASP A O 1
ATOM 2217 N N . ALA A 1 286 ? -15.790 8.704 10.318 1.00 68.06 286 ALA A N 1
ATOM 2218 C CA . ALA A 1 286 ? -16.528 8.489 11.553 1.00 68.06 286 ALA A CA 1
ATOM 2219 C C . ALA A 1 286 ? -17.910 7.836 11.337 1.00 68.06 286 ALA A C 1
ATOM 2221 O O . ALA A 1 286 ? -18.528 7.436 12.331 1.00 68.06 286 ALA A O 1
ATOM 2222 N N . MET A 1 287 ? -18.401 7.760 10.091 1.00 69.44 287 MET A N 1
ATOM 2223 C CA . MET A 1 287 ? -19.648 7.086 9.719 1.00 69.44 287 MET A CA 1
ATOM 2224 C C . MET A 1 287 ? -19.510 5.563 9.599 1.00 69.44 287 MET A C 1
ATOM 2226 O O . MET A 1 287 ? -20.524 4.877 9.727 1.00 69.44 287 MET A O 1
ATOM 2230 N N . GLU A 1 288 ? -18.296 5.020 9.452 1.00 74.62 288 GLU A N 1
ATOM 2231 C CA . GLU A 1 288 ? -18.062 3.564 9.409 1.00 74.62 288 GLU A CA 1
ATOM 2232 C C . GLU A 1 288 ? -18.407 2.865 10.731 1.00 74.62 288 GLU A C 1
ATOM 2234 O O . GLU A 1 288 ? -18.703 1.672 10.758 1.00 74.62 288 GLU A O 1
ATOM 2239 N N . VAL A 1 289 ? -18.417 3.606 11.845 1.00 73.00 289 VAL A N 1
ATOM 2240 C CA . VAL A 1 289 ? -18.887 3.101 13.139 1.00 73.00 289 VAL A CA 1
ATOM 2241 C C . VAL A 1 289 ? -20.378 3.429 13.291 1.00 73.00 289 VAL A C 1
ATOM 2243 O O . VAL A 1 289 ? -20.718 4.576 13.610 1.00 73.00 289 VAL A O 1
ATOM 2246 N N . PRO A 1 290 ? -21.297 2.453 13.148 1.00 72.75 290 PRO A N 1
ATOM 2247 C CA . PRO A 1 290 ? -22.728 2.708 13.255 1.00 72.75 290 PRO A CA 1
ATOM 2248 C C . PRO A 1 290 ? -23.107 3.093 14.693 1.00 72.75 290 PRO A C 1
ATOM 2250 O O . PRO A 1 290 ? -23.227 2.257 15.589 1.00 72.75 290 PRO A O 1
ATOM 2253 N N . LYS A 1 291 ? -23.332 4.390 14.930 1.00 76.88 291 LYS A N 1
ATOM 2254 C CA . LYS A 1 291 ? -23.768 4.930 16.235 1.00 76.88 291 LYS A CA 1
ATOM 2255 C C . LYS A 1 291 ? -25.286 4.984 16.395 1.00 76.88 291 LYS A C 1
ATOM 2257 O O . LYS A 1 291 ? -25.770 5.283 17.483 1.00 76.88 291 LYS A O 1
ATOM 2262 N N . SER A 1 292 ? -26.047 4.692 15.341 1.00 78.31 292 SER A N 1
ATOM 2263 C CA . SER A 1 292 ? -27.506 4.837 15.338 1.00 78.31 292 SER A CA 1
ATOM 2264 C C . SER A 1 292 ? -28.165 3.966 16.409 1.00 78.31 292 SER A C 1
ATOM 2266 O O . SER A 1 292 ? -28.904 4.478 17.245 1.00 78.31 292 SER A O 1
ATOM 2268 N N . PHE A 1 293 ? -27.837 2.670 16.459 1.00 82.06 293 PHE A N 1
ATOM 2269 C CA . PHE A 1 293 ? -28.424 1.744 17.434 1.00 82.06 293 PHE A CA 1
ATOM 2270 C C . PHE A 1 293 ? -28.092 2.127 18.883 1.00 82.06 293 PHE A C 1
ATOM 2272 O O . PHE A 1 293 ? -28.989 2.230 19.718 1.00 82.06 293 PHE A O 1
ATOM 2279 N N . SER A 1 294 ? -26.820 2.418 19.181 1.00 84.06 294 SER A N 1
ATOM 2280 C CA . SER A 1 294 ? -26.406 2.841 20.526 1.00 84.06 294 SER A CA 1
ATOM 2281 C C . SER A 1 294 ? -27.009 4.195 20.919 1.00 84.06 294 SER A C 1
ATOM 2283 O O . SER A 1 294 ? -27.356 4.391 22.085 1.00 84.06 294 SER A O 1
ATOM 2285 N N . GLY A 1 295 ? -27.210 5.098 19.955 1.00 87.25 295 GLY A N 1
ATOM 2286 C CA . GLY A 1 295 ? -27.946 6.349 20.124 1.00 87.25 295 GLY A CA 1
ATOM 2287 C C . GLY A 1 295 ? -29.403 6.125 20.533 1.00 87.25 295 GLY A C 1
ATOM 2288 O O . GLY A 1 295 ? -29.843 6.697 21.532 1.00 87.25 295 GLY A O 1
ATOM 2289 N N . TYR A 1 296 ? -30.126 5.244 19.831 1.00 88.94 296 TYR A N 1
ATOM 2290 C CA . TYR A 1 296 ? -31.502 4.878 20.186 1.00 88.94 296 TYR A CA 1
ATOM 2291 C C . TYR A 1 296 ? -31.583 4.206 21.563 1.00 88.94 296 TYR A C 1
ATOM 2293 O O . TYR A 1 296 ? -32.378 4.633 22.400 1.00 88.94 296 TYR A O 1
ATOM 2301 N N . CYS A 1 297 ? -30.726 3.217 21.849 1.00 89.75 297 CYS A N 1
ATOM 2302 C CA . CYS A 1 297 ? -30.674 2.563 23.162 1.00 89.75 297 CYS A CA 1
ATOM 2303 C C . CYS A 1 297 ? -30.398 3.567 24.288 1.00 89.75 297 CYS A C 1
ATOM 2305 O O . CYS A 1 297 ? -31.058 3.532 25.326 1.00 89.75 297 CYS A O 1
ATOM 2307 N N . ARG A 1 298 ? -29.468 4.508 24.081 1.00 91.19 298 ARG A N 1
ATOM 2308 C CA . ARG A 1 298 ? -29.169 5.563 25.055 1.00 91.19 298 ARG A CA 1
ATOM 2309 C C . ARG A 1 298 ? -30.372 6.474 25.297 1.00 91.19 298 ARG A C 1
ATOM 2311 O O . ARG A 1 298 ? -30.681 6.736 26.457 1.00 91.19 298 ARG A O 1
ATOM 2318 N N . ALA A 1 299 ? -31.043 6.935 24.242 1.00 91.56 299 ALA A N 1
ATOM 2319 C CA . ALA A 1 299 ? -32.221 7.793 24.361 1.00 91.56 299 ALA A CA 1
ATOM 2320 C C . ALA A 1 299 ? -33.363 7.087 25.113 1.00 91.56 299 ALA A C 1
ATOM 2322 O O . ALA A 1 299 ? -33.968 7.669 26.012 1.00 91.56 299 ALA A O 1
ATOM 2323 N N . LEU A 1 300 ? -33.600 5.804 24.819 1.00 91.56 300 LEU A N 1
ATOM 2324 C CA . LEU A 1 300 ? -34.591 4.989 25.525 1.00 91.56 300 LEU A CA 1
ATOM 2325 C C . LEU A 1 300 ? -34.223 4.788 27.000 1.00 91.56 300 LEU A C 1
ATOM 2327 O O . LEU A 1 300 ? -35.069 4.972 27.871 1.00 91.56 300 LEU A O 1
ATOM 2331 N N . CYS A 1 301 ? -32.958 4.493 27.313 1.00 90.81 301 CYS A N 1
ATOM 2332 C CA . CYS A 1 301 ? -32.499 4.401 28.701 1.00 90.81 301 CYS A CA 1
ATOM 2333 C C . CYS A 1 301 ? -32.661 5.733 29.455 1.00 90.81 301 CYS A C 1
ATOM 2335 O O . CYS A 1 301 ? -33.045 5.724 30.624 1.00 90.81 301 CYS A O 1
ATOM 2337 N N . GLN A 1 302 ? -32.415 6.874 28.803 1.00 93.00 302 GLN A N 1
ATOM 2338 C CA . GLN A 1 302 ? -32.645 8.200 29.387 1.00 93.00 302 GLN A CA 1
ATOM 2339 C C . GLN A 1 302 ? -34.132 8.461 29.648 1.00 93.00 302 GLN A C 1
ATOM 2341 O O . GLN A 1 302 ? -34.475 8.923 30.735 1.00 93.00 302 GLN A O 1
ATOM 2346 N N . TYR A 1 303 ? -35.006 8.113 28.700 1.00 93.69 303 TYR A N 1
ATOM 2347 C CA . TYR A 1 303 ? -36.458 8.192 28.868 1.00 93.69 303 TYR A CA 1
ATOM 2348 C C . TYR A 1 303 ? -36.934 7.360 30.067 1.00 93.69 303 TYR A C 1
ATOM 2350 O O . TYR A 1 303 ? -37.626 7.881 30.939 1.00 93.69 303 TYR A O 1
ATOM 2358 N N . VAL A 1 304 ? -36.492 6.101 30.166 1.00 92.19 304 VAL A N 1
ATOM 2359 C CA . VAL A 1 304 ? -36.815 5.212 31.295 1.00 92.19 304 VAL A CA 1
ATOM 2360 C C . VAL A 1 304 ? -36.386 5.839 32.625 1.00 92.19 304 VAL A C 1
ATOM 2362 O O . VAL A 1 304 ? -37.183 5.910 33.557 1.00 92.19 304 VAL A O 1
ATOM 2365 N N . SER A 1 305 ? -35.147 6.337 32.711 1.00 92.44 305 SER A N 1
ATOM 2366 C CA . SER A 1 305 ? -34.644 6.983 33.931 1.00 92.44 305 SER A CA 1
ATOM 2367 C C . SER A 1 305 ? -35.441 8.239 34.295 1.00 92.44 305 SER A C 1
ATOM 2369 O O . SER A 1 305 ? -35.712 8.465 35.470 1.00 92.44 305 SER A O 1
ATOM 2371 N N . PHE A 1 306 ? -35.828 9.048 33.305 1.00 94.69 306 PHE A N 1
ATOM 2372 C CA . PHE A 1 306 ? -36.633 10.250 33.521 1.00 94.69 306 PHE A CA 1
ATOM 2373 C C . PHE A 1 306 ? -38.020 9.909 34.078 1.00 94.69 306 PHE A C 1
ATOM 2375 O O . PHE A 1 306 ? -38.444 10.499 35.067 1.00 94.69 306 PHE A O 1
ATOM 2382 N N . VAL A 1 307 ? -38.702 8.922 33.492 1.00 92.12 307 VAL A N 1
ATOM 2383 C CA . VAL A 1 307 ? -40.024 8.481 33.958 1.00 92.12 307 VAL A CA 1
ATOM 2384 C C . VAL A 1 307 ? -39.945 7.901 35.374 1.00 92.12 307 VAL A C 1
ATOM 2386 O O . VAL A 1 307 ? -40.746 8.281 36.224 1.00 92.12 307 VAL A O 1
ATOM 2389 N N . LEU A 1 308 ? -38.948 7.060 35.672 1.00 91.06 308 LEU A N 1
ATOM 2390 C CA . LEU A 1 308 ? -38.737 6.533 37.029 1.00 91.06 308 LEU A CA 1
ATOM 2391 C C . LEU A 1 308 ? -38.459 7.645 38.047 1.00 91.06 308 LEU A C 1
ATOM 2393 O O . LEU A 1 308 ? -39.005 7.607 39.146 1.00 91.06 308 LEU A O 1
ATOM 2397 N N . ALA A 1 309 ? -37.662 8.654 37.681 1.00 93.19 309 ALA A N 1
ATOM 2398 C CA . ALA A 1 309 ? -37.415 9.809 38.539 1.00 93.19 309 ALA A CA 1
ATOM 2399 C C . ALA A 1 309 ? -38.706 10.600 38.807 1.00 93.19 309 ALA A C 1
ATOM 2401 O O . ALA A 1 309 ? -38.975 10.956 39.951 1.00 93.19 309 ALA A O 1
ATOM 2402 N N . MET A 1 310 ? -39.537 10.820 37.783 1.00 92.00 310 MET A N 1
ATOM 2403 C CA . MET A 1 310 ? -40.834 11.486 37.937 1.00 92.00 310 MET A CA 1
ATOM 2404 C C . MET A 1 310 ? -41.773 10.709 38.865 1.00 92.00 310 MET A C 1
ATOM 2406 O O . MET A 1 310 ? -42.387 11.305 39.747 1.00 92.00 310 MET A O 1
ATOM 2410 N N . ILE A 1 311 ? -41.855 9.386 38.716 1.00 91.56 311 ILE A N 1
ATOM 2411 C CA . ILE A 1 311 ? -42.695 8.531 39.567 1.00 91.56 311 ILE A CA 1
ATOM 2412 C C . ILE A 1 311 ? -42.185 8.529 41.008 1.00 91.56 311 ILE A C 1
ATOM 2414 O O . ILE A 1 311 ? -42.984 8.667 41.930 1.00 91.56 311 ILE A O 1
ATOM 2418 N N . ALA A 1 312 ? -40.869 8.432 41.209 1.00 89.75 312 ALA A N 1
ATOM 2419 C CA . ALA A 1 312 ? -40.267 8.507 42.535 1.00 89.75 312 ALA A CA 1
ATOM 2420 C C . ALA A 1 312 ? -40.567 9.855 43.211 1.00 89.75 312 ALA A C 1
ATOM 2422 O O . ALA A 1 312 ? -40.949 9.881 44.377 1.00 89.75 312 ALA A O 1
ATOM 2423 N N . ILE A 1 313 ? -40.477 10.971 42.475 1.00 91.19 313 ILE A N 1
ATOM 2424 C CA . ILE A 1 313 ? -40.854 12.299 42.981 1.00 91.19 313 ILE A CA 1
ATOM 2425 C C . ILE A 1 313 ? -42.339 12.330 43.358 1.00 91.19 313 ILE A C 1
ATOM 2427 O O . ILE A 1 313 ? -42.670 12.788 44.446 1.00 91.19 313 ILE A O 1
ATOM 2431 N N . ILE A 1 314 ? -43.234 11.820 42.507 1.00 88.81 314 ILE A N 1
ATOM 2432 C CA . ILE A 1 314 ? -44.678 11.776 42.787 1.00 88.81 314 ILE A CA 1
ATOM 2433 C C . ILE A 1 314 ? -44.972 10.940 44.043 1.00 88.81 314 ILE A C 1
ATOM 2435 O O . ILE A 1 314 ? -45.712 11.396 44.914 1.00 88.81 314 ILE A O 1
ATOM 2439 N N . ALA A 1 315 ? -44.370 9.756 44.173 1.00 86.38 315 ALA A N 1
ATOM 2440 C CA . ALA A 1 315 ? -44.530 8.892 45.342 1.00 86.38 315 ALA A CA 1
ATOM 2441 C C . ALA A 1 315 ? -44.006 9.564 46.625 1.00 86.38 315 ALA A C 1
ATOM 2443 O O . ALA A 1 315 ? -44.693 9.556 47.647 1.00 86.38 315 ALA A O 1
ATOM 2444 N N . CYS A 1 316 ? -42.845 10.229 46.559 1.00 86.75 316 CYS A N 1
ATOM 2445 C CA . CYS A 1 316 ? -42.308 11.027 47.663 1.00 86.75 316 CYS A CA 1
ATOM 2446 C C . CYS A 1 316 ? -43.237 12.188 48.042 1.00 86.75 316 CYS A C 1
ATOM 2448 O O . CYS A 1 316 ? -43.478 12.408 49.226 1.00 86.75 316 CYS A O 1
ATOM 2450 N N . MET A 1 317 ? -43.801 12.905 47.064 1.00 86.94 317 MET A N 1
ATOM 2451 C CA . MET A 1 317 ? -44.749 13.992 47.325 1.00 86.94 317 MET A CA 1
ATOM 2452 C C . MET A 1 317 ? -46.020 13.473 48.004 1.00 86.94 317 MET A C 1
ATOM 2454 O O . MET A 1 317 ? -46.447 14.061 48.993 1.00 86.94 317 MET A O 1
ATOM 2458 N N . TYR A 1 318 ? -46.600 12.358 47.541 1.00 85.12 318 TYR A N 1
ATOM 2459 C CA . TYR A 1 318 ? -47.748 11.732 48.213 1.00 85.12 318 TYR A CA 1
ATOM 2460 C C . TYR A 1 318 ? -47.416 11.289 49.638 1.00 85.12 318 TYR A C 1
ATOM 2462 O O . TYR A 1 318 ? -48.222 11.515 50.538 1.00 85.12 318 TYR A O 1
ATOM 2470 N N . SER A 1 319 ? -46.227 10.722 49.865 1.00 84.31 319 SER A N 1
ATOM 2471 C CA . SER A 1 319 ? -45.774 10.359 51.212 1.00 84.31 319 SER A CA 1
ATOM 2472 C C . SER A 1 319 ? -45.640 11.597 52.112 1.00 84.31 319 SER A C 1
ATOM 2474 O O . SER A 1 319 ? -46.156 11.598 53.229 1.00 84.31 319 SER A O 1
ATOM 2476 N N . MET A 1 320 ? -45.066 12.699 51.608 1.00 84.56 320 MET A N 1
ATOM 2477 C CA . MET A 1 320 ? -44.959 13.964 52.348 1.00 84.56 320 MET A CA 1
ATOM 2478 C C . MET A 1 320 ? -46.327 14.587 52.657 1.00 84.56 320 MET A C 1
ATOM 2480 O O . MET A 1 320 ? -46.566 15.009 53.788 1.00 84.56 320 MET A O 1
ATOM 2484 N N . PHE A 1 321 ? -47.238 14.632 51.678 1.00 82.75 321 PHE A N 1
ATOM 2485 C CA . PHE A 1 321 ? -48.591 15.169 51.867 1.00 82.75 321 PHE A CA 1
ATOM 2486 C C . PHE A 1 321 ? -49.426 14.329 52.841 1.00 82.75 321 PHE A C 1
ATOM 2488 O O . PHE A 1 321 ? -50.243 14.887 53.570 1.00 82.75 321 PHE A O 1
ATOM 2495 N N . ASN A 1 322 ? -49.168 13.022 52.914 1.00 77.38 322 ASN A N 1
ATOM 2496 C CA . ASN A 1 322 ? -49.804 12.101 53.856 1.00 77.38 322 ASN A CA 1
ATOM 2497 C C . ASN A 1 322 ? -49.043 11.959 55.190 1.00 77.38 322 ASN A C 1
ATOM 2499 O O . ASN A 1 322 ? -49.276 10.996 55.920 1.00 77.38 322 ASN A O 1
ATOM 2503 N N . GLN A 1 323 ? -48.130 12.882 55.525 1.00 79.62 323 GLN A N 1
ATOM 2504 C CA . GLN A 1 323 ? -47.375 12.878 56.790 1.00 79.62 323 GLN A CA 1
ATOM 2505 C C . GLN A 1 323 ? -46.583 11.577 57.049 1.00 79.62 323 GLN A C 1
ATOM 2507 O O . GLN A 1 323 ? -46.443 11.156 58.193 1.00 79.62 323 GLN A O 1
ATOM 2512 N N . PHE A 1 324 ? -46.058 10.936 55.999 1.00 75.44 324 PHE A N 1
ATOM 2513 C CA . PHE A 1 324 ? -45.279 9.689 56.072 1.00 75.44 324 PHE A CA 1
ATOM 2514 C C . PHE A 1 324 ? -46.025 8.477 56.663 1.00 75.44 324 PHE A C 1
ATOM 2516 O O . PHE A 1 324 ? -45.402 7.546 57.161 1.00 75.44 324 PHE A O 1
ATOM 2523 N N . THR A 1 325 ? -47.355 8.446 56.557 1.00 69.19 325 THR A N 1
ATOM 2524 C CA . THR A 1 325 ? -48.196 7.290 56.946 1.00 69.19 325 THR A CA 1
ATOM 2525 C C . THR A 1 325 ? -48.209 6.153 55.911 1.00 69.19 325 THR A C 1
ATOM 2527 O O . THR A 1 325 ? -48.882 5.142 56.089 1.00 69.19 325 THR A O 1
ATOM 2530 N N . THR A 1 326 ? -47.479 6.319 54.808 1.00 70.06 326 THR A N 1
ATOM 2531 C CA . THR A 1 326 ? -47.345 5.346 53.716 1.00 70.06 326 THR A CA 1
ATOM 2532 C C . THR A 1 326 ? -46.407 4.203 54.095 1.00 70.06 326 THR A C 1
ATOM 2534 O O . THR A 1 326 ? -45.335 4.460 54.645 1.00 70.06 326 THR A O 1
ATOM 2537 N N . GLU A 1 327 ? -46.746 2.968 53.718 1.00 73.75 327 GLU A N 1
ATOM 2538 C CA . GLU A 1 327 ? -45.886 1.798 53.929 1.00 73.75 327 GLU A CA 1
ATOM 2539 C C . GLU A 1 327 ? -44.536 1.957 53.216 1.00 73.75 327 GLU A C 1
ATOM 2541 O O . GLU A 1 327 ? -44.438 1.937 51.986 1.00 73.75 327 GLU A O 1
ATOM 2546 N N . GLY A 1 328 ? -43.467 2.116 54.001 1.00 72.44 328 GLY A N 1
ATOM 2547 C CA . GLY A 1 328 ? -42.133 2.420 53.479 1.00 72.44 328 GLY A CA 1
ATOM 2548 C C . GLY A 1 328 ? -41.572 1.322 52.573 1.00 72.44 328 GLY A C 1
ATOM 2549 O O . GLY A 1 328 ? -40.851 1.620 51.621 1.00 72.44 328 GLY A O 1
ATOM 2550 N N . TYR A 1 329 ? -41.942 0.060 52.814 1.00 72.44 329 TYR A N 1
ATOM 2551 C CA . TYR A 1 329 ? -41.525 -1.071 51.980 1.00 72.44 329 TYR A CA 1
ATOM 2552 C C . TYR A 1 329 ? -42.039 -0.963 50.539 1.00 72.44 329 TYR A C 1
ATOM 2554 O O . TYR A 1 329 ? -41.305 -1.292 49.607 1.00 72.44 329 TYR A O 1
ATOM 2562 N N . ASN A 1 330 ? -43.239 -0.413 50.334 1.00 74.19 330 ASN A N 1
ATOM 2563 C CA . ASN A 1 330 ? -43.823 -0.254 49.002 1.00 74.19 330 ASN A CA 1
ATOM 2564 C C . ASN A 1 330 ? -43.093 0.801 48.161 1.00 74.19 330 ASN A C 1
ATOM 2566 O O . ASN A 1 330 ? -43.035 0.683 46.938 1.00 74.19 330 ASN A O 1
ATOM 2570 N N . LEU A 1 331 ? -42.455 1.793 48.795 1.00 78.44 331 LEU A N 1
ATOM 2571 C CA . LEU A 1 331 ? -41.646 2.796 48.092 1.00 78.44 331 LEU A CA 1
ATOM 2572 C C . LEU A 1 331 ? -40.405 2.174 47.424 1.00 78.44 331 LEU A C 1
ATOM 2574 O O . LEU A 1 331 ? -39.982 2.629 46.357 1.00 78.44 331 LEU A O 1
ATOM 2578 N N . PHE A 1 332 ? -39.850 1.095 47.987 1.00 79.50 332 PHE A N 1
ATOM 2579 C CA . PHE A 1 332 ? -38.724 0.368 47.385 1.00 79.50 332 PHE A CA 1
ATOM 2580 C C . PHE A 1 332 ? -39.127 -0.466 46.159 1.00 79.50 332 PHE A C 1
ATOM 2582 O O . PHE A 1 332 ? -38.272 -0.813 45.342 1.00 79.50 332 PHE A O 1
ATOM 2589 N N . GLU A 1 333 ? -40.423 -0.705 45.954 1.00 80.25 333 GLU A N 1
ATOM 2590 C CA . GLU A 1 333 ? -40.964 -1.419 44.792 1.00 80.25 333 GLU A CA 1
ATOM 2591 C C . GLU A 1 333 ? -41.172 -0.498 43.571 1.00 80.25 333 GLU A C 1
ATOM 2593 O O . GLU A 1 333 ? -41.754 -0.903 42.564 1.00 80.25 333 GLU A O 1
ATOM 2598 N N . THR A 1 334 ? -40.642 0.734 43.601 1.00 85.75 334 THR A N 1
ATOM 2599 C CA . THR A 1 334 ? -40.713 1.688 42.477 1.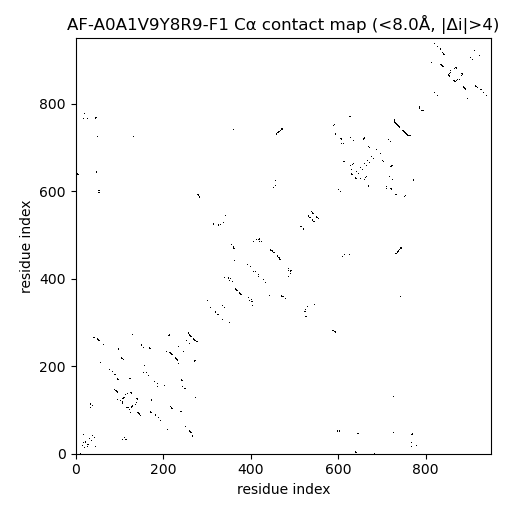00 85.75 334 THR A CA 1
ATOM 2600 C C . THR A 1 334 ? -40.155 1.101 41.178 1.00 85.75 334 THR A C 1
ATOM 2602 O O . THR A 1 334 ? -40.768 1.236 40.120 1.00 85.75 334 THR A O 1
ATOM 2605 N N . ASN A 1 335 ? -39.018 0.402 41.241 1.00 86.38 335 ASN A N 1
ATOM 2606 C CA . ASN A 1 335 ? -38.437 -0.225 40.053 1.00 86.38 335 ASN A CA 1
ATOM 2607 C C . ASN A 1 335 ? -39.268 -1.429 39.593 1.00 86.38 335 ASN A C 1
ATOM 2609 O O . ASN A 1 335 ? -39.577 -1.550 38.412 1.00 86.38 335 ASN A O 1
ATOM 2613 N N . ARG A 1 336 ? -39.676 -2.301 40.520 1.00 85.62 336 ARG A N 1
ATOM 2614 C CA . ARG A 1 336 ? -40.380 -3.543 40.190 1.00 85.62 336 ARG A CA 1
ATOM 2615 C C . ARG A 1 336 ? -41.798 -3.287 39.686 1.00 85.62 336 ARG A C 1
ATOM 2617 O O . ARG A 1 336 ? -42.161 -3.809 38.644 1.00 85.62 336 ARG A O 1
ATOM 2624 N N . VAL A 1 337 ? -42.586 -2.479 40.394 1.00 84.50 337 VAL A N 1
ATOM 2625 C CA . VAL A 1 337 ? -44.000 -2.211 40.083 1.00 84.50 337 VAL A CA 1
ATOM 2626 C C . VAL A 1 337 ? -44.141 -0.954 39.230 1.00 84.50 337 VAL A C 1
ATOM 2628 O O . VAL A 1 337 ? -44.703 -1.014 38.137 1.00 84.50 337 VAL A O 1
ATOM 2631 N N . GLY A 1 338 ? -43.578 0.170 39.683 1.00 85.62 338 GLY A N 1
ATOM 2632 C CA . GLY A 1 338 ? -43.677 1.453 38.977 1.00 85.62 338 GLY A CA 1
ATOM 2633 C C . GLY A 1 338 ? -43.099 1.390 37.563 1.00 85.62 338 GLY A C 1
ATOM 2634 O O . GLY A 1 338 ? -43.744 1.826 36.609 1.00 85.62 338 GLY A O 1
ATOM 2635 N N . GLY A 1 339 ? -41.934 0.758 37.404 1.00 88.31 339 GLY A N 1
ATOM 2636 C CA . GLY A 1 339 ? -41.318 0.541 36.096 1.00 88.31 339 GLY A CA 1
ATOM 2637 C C . GLY A 1 339 ? -42.209 -0.253 35.135 1.00 88.31 339 GLY A C 1
ATOM 2638 O O . GLY A 1 339 ? -42.441 0.182 34.007 1.00 88.31 339 GLY A O 1
ATOM 2639 N N . LEU A 1 340 ? -42.740 -1.403 35.564 1.00 89.00 340 LEU A N 1
ATOM 2640 C CA . LEU A 1 340 ? -43.569 -2.259 34.704 1.00 89.00 340 LEU A CA 1
ATOM 2641 C C . LEU A 1 340 ? -44.875 -1.580 34.280 1.00 89.00 340 LEU A C 1
ATOM 2643 O O . LEU A 1 340 ? -45.309 -1.758 33.143 1.00 89.00 340 LEU A O 1
ATOM 2647 N N . VAL A 1 341 ? -45.483 -0.793 35.170 1.00 88.00 341 VAL A N 1
ATOM 2648 C CA . VAL A 1 341 ? -46.775 -0.145 34.919 1.00 88.00 341 VAL A CA 1
ATOM 2649 C C . VAL A 1 341 ? -46.656 1.086 34.025 1.00 88.00 341 VAL A C 1
ATOM 2651 O O . VAL A 1 341 ? -47.464 1.251 33.117 1.00 88.00 341 VAL A O 1
ATOM 2654 N N . TRP A 1 342 ? -45.681 1.957 34.285 1.00 89.81 342 TRP A N 1
ATOM 2655 C CA . TRP A 1 342 ? -45.602 3.262 33.624 1.00 89.81 342 TRP A CA 1
ATOM 2656 C C . TRP A 1 342 ? -44.799 3.255 32.325 1.00 89.81 342 TRP A C 1
ATOM 2658 O O . TRP A 1 342 ? -45.033 4.087 31.454 1.00 89.81 342 TRP A O 1
ATOM 2668 N N . ILE A 1 343 ? -43.833 2.346 32.203 1.00 92.06 343 ILE A N 1
ATOM 2669 C CA . ILE A 1 343 ? -42.929 2.276 31.048 1.00 92.06 343 ILE A CA 1
ATOM 2670 C C . ILE A 1 343 ? -43.278 1.080 30.162 1.00 92.06 343 ILE A C 1
ATOM 2672 O O . ILE A 1 343 ? -43.262 1.181 28.935 1.00 92.06 343 ILE A O 1
ATOM 2676 N N . GLY A 1 344 ? -43.597 -0.057 30.782 1.00 89.31 344 GLY A N 1
ATOM 2677 C CA . GLY A 1 344 ? -43.927 -1.294 30.086 1.00 89.31 344 GLY A CA 1
ATOM 2678 C C . GLY A 1 344 ? -42.723 -2.195 29.792 1.00 89.31 344 GLY A C 1
ATOM 2679 O O . GLY A 1 344 ? -41.563 -1.779 29.728 1.00 89.31 344 GLY A O 1
ATOM 2680 N N . ARG A 1 345 ? -43.025 -3.483 29.588 1.00 91.25 345 ARG A N 1
ATOM 2681 C CA . ARG A 1 345 ? -42.038 -4.568 29.433 1.00 91.25 345 ARG A CA 1
ATOM 2682 C C . ARG A 1 345 ? -41.048 -4.362 28.270 1.00 91.25 345 ARG A C 1
ATOM 2684 O O . ARG A 1 345 ? -39.859 -4.568 28.503 1.00 91.25 345 ARG A O 1
ATOM 2691 N N . PRO A 1 346 ? -41.458 -3.947 27.049 1.00 92.50 346 PRO A N 1
ATOM 2692 C CA . PRO A 1 346 ? -40.530 -3.853 25.916 1.00 92.50 346 PRO A CA 1
ATOM 2693 C C . PRO A 1 346 ? -39.397 -2.842 26.134 1.00 92.50 346 PRO A C 1
ATOM 2695 O O . PRO A 1 346 ? -38.243 -3.124 25.825 1.00 92.50 346 PRO A O 1
ATOM 2698 N N . LEU A 1 347 ? -39.701 -1.678 26.712 1.00 92.19 347 LEU A N 1
ATOM 2699 C CA . LEU A 1 347 ? -38.706 -0.631 26.959 1.00 92.19 347 LEU A CA 1
ATOM 2700 C C . LEU A 1 347 ? -37.757 -0.999 28.108 1.00 92.19 347 LEU A C 1
ATOM 2702 O O . LEU A 1 347 ? -36.556 -0.731 28.032 1.00 92.19 347 LEU A O 1
ATOM 2706 N N . LEU A 1 348 ? -38.268 -1.680 29.137 1.00 93.00 348 LEU A N 1
ATOM 2707 C CA . LEU A 1 348 ? -37.437 -2.241 30.203 1.00 93.00 348 LEU A CA 1
ATOM 2708 C C . LEU A 1 348 ? -36.538 -3.379 29.701 1.00 93.00 348 LEU A C 1
ATOM 2710 O O . LEU A 1 348 ? -35.399 -3.491 30.150 1.00 93.00 348 LEU A O 1
ATOM 2714 N N . LEU A 1 349 ? -37.002 -4.171 28.725 1.00 93.25 349 LEU A N 1
ATOM 2715 C CA . LEU A 1 349 ? -36.187 -5.203 28.083 1.00 93.25 349 LEU A CA 1
ATOM 2716 C C . LEU A 1 349 ? -35.014 -4.576 27.322 1.00 93.25 349 LEU A C 1
ATOM 2718 O O . LEU A 1 349 ? -33.877 -5.020 27.468 1.00 93.25 349 LEU A O 1
ATOM 2722 N N . VAL A 1 350 ? -35.258 -3.508 26.556 1.00 92.31 350 VAL A N 1
ATOM 2723 C CA . VAL A 1 350 ? -34.182 -2.770 25.871 1.00 92.31 350 VAL A CA 1
ATOM 2724 C C . VAL A 1 350 ? -33.164 -2.239 26.880 1.00 92.31 350 VAL A C 1
ATOM 2726 O O . VAL A 1 350 ? -31.958 -2.364 26.657 1.00 92.31 350 VAL A O 1
ATOM 2729 N N . ARG A 1 351 ? -33.623 -1.711 28.019 1.00 92.38 351 ARG A N 1
ATOM 2730 C CA . ARG A 1 351 ? -32.739 -1.253 29.097 1.00 92.38 351 ARG A CA 1
ATOM 2731 C C . ARG A 1 351 ? -31.888 -2.388 29.669 1.00 92.38 351 ARG A C 1
ATOM 2733 O O . ARG A 1 351 ? -30.670 -2.230 29.764 1.00 92.38 351 ARG A O 1
ATOM 2740 N N . SER A 1 352 ? -32.489 -3.542 29.973 1.00 93.88 352 SER A N 1
ATOM 2741 C CA . SER A 1 352 ? -31.746 -4.701 30.483 1.00 93.88 352 SER A CA 1
ATOM 2742 C C . SER A 1 352 ? -30.746 -5.245 29.465 1.00 93.88 352 SER A C 1
ATOM 2744 O O . SER A 1 352 ? -29.607 -5.539 29.814 1.00 93.88 352 SER A O 1
ATOM 2746 N N . LEU A 1 353 ? -31.137 -5.336 28.188 1.00 92.38 353 LEU A N 1
ATOM 2747 C CA . LEU A 1 353 ? -30.264 -5.814 27.112 1.00 92.38 353 LEU A CA 1
ATOM 2748 C C . LEU A 1 353 ? -29.093 -4.856 26.880 1.00 92.38 353 LEU A C 1
ATOM 2750 O O . LEU A 1 353 ? -27.973 -5.306 26.655 1.00 92.38 353 LEU A O 1
ATOM 2754 N N . THR A 1 354 ? -29.325 -3.547 27.004 1.00 92.38 354 THR A N 1
ATOM 2755 C CA . THR A 1 354 ? -28.264 -2.533 26.927 1.00 92.38 354 THR A CA 1
ATOM 2756 C C . THR A 1 354 ? -27.259 -2.709 28.067 1.00 92.38 354 THR A C 1
ATOM 2758 O O . THR A 1 354 ? -26.053 -2.678 27.832 1.00 92.38 354 THR A O 1
ATOM 2761 N N . ALA A 1 355 ? -27.725 -2.954 29.294 1.00 91.38 355 ALA A N 1
ATOM 2762 C CA . ALA A 1 355 ? -26.848 -3.214 30.435 1.00 91.38 355 ALA A CA 1
ATOM 2763 C C . ALA A 1 355 ? -26.051 -4.520 30.287 1.00 91.38 355 ALA A C 1
ATOM 2765 O O . ALA A 1 355 ? -24.842 -4.535 30.517 1.00 91.38 355 ALA A O 1
ATOM 2766 N N . LEU A 1 356 ? -26.707 -5.596 29.842 1.00 92.75 356 LEU A N 1
ATOM 2767 C CA . LEU A 1 356 ? -26.064 -6.876 29.534 1.00 92.75 356 LEU A CA 1
ATOM 2768 C C . LEU A 1 356 ? -24.991 -6.723 28.452 1.00 92.75 356 LEU A C 1
ATOM 2770 O O . LEU A 1 356 ? -23.898 -7.270 28.597 1.00 92.75 356 LEU A O 1
ATOM 2774 N N . ALA A 1 357 ? -25.274 -5.945 27.403 1.00 90.94 357 ALA A N 1
ATOM 2775 C CA . ALA A 1 357 ? -24.312 -5.628 26.355 1.00 90.94 357 ALA A CA 1
ATOM 2776 C C . ALA A 1 357 ? -23.109 -4.854 26.917 1.00 90.94 357 ALA A C 1
ATOM 2778 O O . ALA A 1 357 ? -21.975 -5.239 26.648 1.00 90.94 357 ALA A O 1
ATOM 2779 N N . ILE A 1 358 ? -23.328 -3.832 27.754 1.00 89.06 358 ILE A N 1
ATOM 2780 C CA . ILE A 1 358 ? -22.249 -3.054 28.392 1.00 89.06 358 ILE A CA 1
ATOM 2781 C C . ILE A 1 358 ? -21.378 -3.939 29.297 1.00 89.06 358 ILE A C 1
ATOM 2783 O O . ILE A 1 358 ? -20.158 -3.878 29.210 1.00 89.06 358 ILE A O 1
ATOM 2787 N N . LEU A 1 359 ? -21.974 -4.797 30.132 1.00 90.00 359 LEU A N 1
ATOM 2788 C CA . LEU A 1 359 ? -21.232 -5.712 31.018 1.00 90.00 359 LEU A CA 1
ATOM 2789 C C . LEU A 1 359 ? -20.490 -6.828 30.272 1.00 90.00 359 LEU A C 1
ATOM 2791 O O . LEU A 1 359 ? -19.596 -7.459 30.837 1.00 90.00 359 LEU A O 1
ATOM 2795 N N . SER A 1 360 ? -20.870 -7.073 29.021 1.00 92.88 360 SER A N 1
ATOM 2796 C CA . SER A 1 360 ? -20.275 -8.090 28.154 1.00 92.88 360 SER A CA 1
ATOM 2797 C C . SER A 1 360 ? -19.325 -7.491 27.108 1.00 92.88 360 SER A C 1
ATOM 2799 O O . SER A 1 360 ? -18.858 -8.216 26.232 1.00 92.88 360 SER A O 1
ATOM 2801 N N . THR A 1 361 ? -19.035 -6.187 27.190 1.00 89.75 361 THR A N 1
ATOM 2802 C CA . THR A 1 361 ? -18.182 -5.444 26.251 1.00 89.75 361 THR A CA 1
ATOM 2803 C C . THR A 1 361 ? -17.031 -4.776 27.004 1.00 89.75 361 THR A C 1
ATOM 2805 O O . THR A 1 361 ? -17.247 -4.093 28.003 1.00 89.75 361 THR A O 1
ATOM 2808 N N . ALA A 1 362 ? -15.799 -4.952 26.529 1.00 85.19 362 ALA A N 1
ATOM 2809 C CA . ALA A 1 362 ? -14.639 -4.224 27.035 1.00 85.19 362 ALA A CA 1
ATOM 2810 C C . ALA A 1 362 ? -14.595 -2.802 26.449 1.00 85.19 362 ALA A C 1
ATOM 2812 O O . ALA A 1 362 ? -14.960 -2.580 25.303 1.00 85.19 362 ALA A O 1
ATOM 2813 N N . THR A 1 363 ? -14.118 -1.812 27.195 1.00 75.06 363 THR A N 1
ATOM 2814 C CA . THR A 1 363 ? -13.924 -0.454 26.666 1.00 75.06 363 THR A CA 1
ATOM 2815 C C . THR A 1 363 ? -12.439 -0.155 26.507 1.00 75.06 363 THR A C 1
ATOM 2817 O O . THR A 1 363 ? -11.667 -0.246 27.466 1.00 75.06 363 THR A O 1
ATOM 2820 N N . LEU A 1 364 ? -12.050 0.189 25.280 1.00 69.56 364 LEU A N 1
ATOM 2821 C CA . LEU A 1 364 ? -10.699 0.594 24.904 1.00 69.56 364 LEU A CA 1
ATOM 2822 C C . LEU A 1 364 ? -10.651 2.115 24.774 1.00 69.56 364 LEU A C 1
ATOM 2824 O O . LEU A 1 364 ? -11.444 2.702 24.040 1.00 69.56 364 LEU A O 1
ATOM 2828 N N . GLU A 1 365 ? -9.719 2.744 25.479 1.00 68.19 365 GLU A N 1
ATOM 2829 C CA . GLU A 1 365 ? -9.382 4.151 25.298 1.00 68.19 365 GLU A CA 1
ATOM 2830 C C . GLU A 1 365 ? -7.921 4.256 24.866 1.00 68.19 365 GLU A C 1
ATOM 2832 O O . GLU A 1 365 ? -7.042 3.573 25.394 1.00 68.19 365 GLU A O 1
ATOM 2837 N N . LEU A 1 366 ? -7.646 5.136 23.907 1.00 59.84 366 LEU A N 1
ATOM 2838 C CA . LEU A 1 366 ? -6.276 5.515 23.603 1.00 59.84 366 LEU A CA 1
ATOM 2839 C C . LEU A 1 366 ? -5.805 6.457 24.711 1.00 59.84 366 LEU A C 1
ATOM 2841 O O . LEU A 1 366 ? -6.252 7.602 24.794 1.00 59.84 366 LEU A O 1
ATOM 2845 N N . GLN A 1 367 ? -4.939 5.964 25.587 1.00 58.94 367 GLN A N 1
ATOM 2846 C CA . GLN A 1 367 ? -4.383 6.756 26.670 1.00 58.94 367 GLN A CA 1
ATOM 2847 C C . GLN A 1 367 ? -2.992 7.250 26.319 1.00 58.94 367 GLN A C 1
ATOM 2849 O O . GLN A 1 367 ? -2.168 6.526 25.767 1.00 58.94 367 GLN A O 1
ATOM 2854 N N . LEU A 1 368 ? -2.737 8.505 26.670 1.00 57.38 368 LEU A N 1
ATOM 2855 C CA . LEU A 1 368 ? -1.422 9.106 26.558 1.00 57.38 368 LEU A CA 1
ATOM 2856 C C . LEU A 1 368 ? -0.675 8.863 27.878 1.00 57.38 368 LEU A C 1
ATOM 2858 O O . LEU A 1 368 ? -0.955 9.531 28.874 1.00 57.38 368 LEU A O 1
ATOM 2862 N N . ILE A 1 369 ? 0.241 7.893 27.914 1.00 54.94 369 ILE A N 1
ATOM 2863 C CA . ILE A 1 369 ? 1.115 7.683 29.076 1.00 54.94 369 ILE A CA 1
ATOM 2864 C C . ILE A 1 369 ? 2.318 8.598 28.902 1.00 54.94 369 ILE A C 1
ATOM 2866 O O . ILE A 1 369 ? 3.259 8.295 28.172 1.00 54.94 369 ILE A O 1
ATOM 2870 N N . GLY A 1 370 ? 2.238 9.769 29.533 1.00 62.09 370 GLY A N 1
ATOM 2871 C CA . GLY A 1 370 ? 3.157 10.870 29.285 1.00 62.09 370 GLY A CA 1
ATOM 2872 C C . GLY A 1 370 ? 2.979 11.389 27.865 1.00 62.09 370 GLY A C 1
ATOM 2873 O O . GLY A 1 370 ? 2.242 12.338 27.626 1.00 62.09 370 GLY A O 1
ATOM 2874 N N . ASN A 1 371 ? 3.653 10.740 26.929 1.00 54.12 371 ASN A N 1
ATOM 2875 C CA . ASN A 1 371 ? 3.832 11.207 25.571 1.00 54.12 371 ASN A CA 1
ATOM 2876 C C . ASN A 1 371 ? 3.633 10.076 24.537 1.00 54.12 371 ASN A C 1
ATOM 2878 O O . ASN A 1 371 ? 3.401 10.356 23.362 1.00 54.12 371 ASN A O 1
ATOM 2882 N N . THR A 1 372 ? 3.646 8.808 24.954 1.00 42.69 372 THR A N 1
ATOM 2883 C CA . THR A 1 372 ? 3.313 7.657 24.105 1.00 42.69 372 THR A CA 1
ATOM 2884 C C . THR A 1 372 ? 1.818 7.350 24.169 1.00 42.69 372 THR A C 1
ATOM 2886 O O . THR A 1 372 ? 1.186 7.448 25.222 1.00 42.69 372 THR A O 1
ATOM 2889 N N . THR A 1 373 ? 1.226 7.001 23.029 1.00 58.56 373 THR A N 1
ATOM 2890 C CA . THR A 1 373 ? -0.172 6.570 22.952 1.00 58.56 373 THR A CA 1
ATOM 2891 C C . THR A 1 373 ? -0.238 5.060 23.098 1.00 58.56 373 THR A C 1
ATOM 2893 O O . THR A 1 373 ? 0.272 4.334 22.249 1.00 58.56 373 THR A O 1
ATOM 2896 N N . VAL A 1 374 ? -0.878 4.585 24.159 1.00 62.19 374 VAL A N 1
ATOM 2897 C CA . VAL A 1 374 ? -1.105 3.162 24.409 1.00 62.19 374 VAL A CA 1
ATOM 2898 C C . VAL A 1 374 ? -2.604 2.910 24.412 1.00 62.19 374 VAL A C 1
ATOM 2900 O O . VAL A 1 374 ? -3.376 3.663 25.008 1.00 62.19 374 VAL A O 1
ATOM 2903 N N . LEU A 1 375 ? -3.030 1.841 23.744 1.00 63.25 375 LEU A N 1
ATOM 2904 C CA . LEU A 1 375 ? -4.385 1.331 23.897 1.00 63.25 375 LEU A CA 1
ATOM 2905 C C . LEU A 1 375 ? -4.501 0.732 25.294 1.00 63.25 375 LEU A C 1
ATOM 2907 O O . LEU A 1 375 ? -3.961 -0.335 25.576 1.00 63.25 375 LEU A O 1
ATOM 2911 N N . ALA A 1 376 ? -5.184 1.442 26.181 1.00 63.75 376 ALA A N 1
ATOM 2912 C CA . ALA A 1 376 ? -5.406 0.992 27.536 1.00 63.75 376 ALA A CA 1
ATOM 2913 C C . ALA A 1 376 ? -6.892 0.718 27.739 1.00 63.75 376 ALA A C 1
ATOM 2915 O O . ALA A 1 376 ? -7.773 1.412 27.226 1.00 63.75 376 ALA A O 1
ATOM 2916 N N . SER A 1 377 ? -7.197 -0.306 28.531 1.00 63.72 377 SER A N 1
ATOM 2917 C CA . SER A 1 377 ? -8.555 -0.425 29.056 1.00 63.72 377 SER A CA 1
ATOM 2918 C C . SER A 1 377 ? -8.882 0.840 29.864 1.00 63.72 377 SER A C 1
ATOM 2920 O O . SER A 1 377 ? -8.017 1.355 30.572 1.00 63.72 377 SER A O 1
ATOM 2922 N N . THR A 1 378 ? -10.125 1.322 29.801 1.00 52.72 378 THR A N 1
ATOM 2923 C CA . THR A 1 378 ? -10.673 2.522 30.494 1.00 52.72 378 THR A CA 1
ATOM 2924 C C . THR A 1 378 ? -10.382 2.662 32.002 1.00 52.72 378 THR A C 1
ATOM 2926 O O . THR A 1 378 ? -10.843 3.602 32.654 1.00 52.72 378 THR A O 1
ATOM 2929 N N . HIS A 1 379 ? -9.696 1.697 32.607 1.00 56.50 379 HIS A N 1
ATOM 2930 C CA . HIS A 1 379 ? -9.437 1.595 34.034 1.00 56.50 379 HIS A CA 1
ATOM 2931 C C . HIS A 1 379 ? -8.149 2.292 34.493 1.00 56.50 379 HIS A C 1
ATOM 2933 O O . HIS A 1 379 ? -8.048 2.602 35.675 1.00 56.50 379 HIS A O 1
ATOM 2939 N N . SER A 1 380 ? -7.200 2.609 33.609 1.00 51.72 380 SER A N 1
ATOM 2940 C CA . SER A 1 380 ? -5.854 3.091 33.995 1.00 51.72 380 SER A CA 1
ATOM 2941 C C . SER A 1 380 ? -5.749 4.552 34.471 1.00 51.72 380 SER A C 1
ATOM 2943 O O . SER A 1 380 ? -4.648 5.062 34.638 1.00 51.72 380 SER A O 1
ATOM 2945 N N . GLY A 1 381 ? -6.867 5.217 34.780 1.00 55.03 381 GLY A N 1
ATOM 2946 C CA . GLY A 1 381 ? -6.866 6.559 35.389 1.00 55.03 381 GLY A CA 1
ATOM 2947 C C . GLY A 1 381 ? -8.025 6.847 36.348 1.00 55.03 381 GLY A C 1
ATOM 2948 O O . GLY A 1 381 ? -8.143 7.960 36.854 1.00 55.03 381 GLY A O 1
ATOM 2949 N N . LYS A 1 382 ? -8.905 5.869 36.605 1.00 65.31 382 LYS A N 1
ATOM 2950 C CA . LYS A 1 382 ? -10.048 6.016 37.522 1.00 65.31 382 LYS A CA 1
ATOM 2951 C C . LYS A 1 382 ? -9.737 5.327 38.844 1.00 65.31 382 LYS A C 1
ATOM 2953 O O . LYS A 1 382 ? -9.115 4.270 38.856 1.00 65.31 382 LYS A O 1
ATOM 2958 N N . SER A 1 383 ? -10.204 5.897 39.957 1.00 78.50 383 SER A N 1
ATOM 2959 C CA . SER A 1 383 ? -10.054 5.247 41.261 1.00 78.50 383 SER A CA 1
ATOM 2960 C C . SER A 1 383 ? -10.733 3.874 41.257 1.00 78.50 383 SER A C 1
ATOM 2962 O O . SER A 1 383 ? -11.797 3.692 40.654 1.00 78.50 383 SER A O 1
ATOM 2964 N N . THR A 1 384 ? -10.149 2.907 41.968 1.00 80.06 384 THR A N 1
ATOM 2965 C CA . THR A 1 384 ? -10.712 1.555 42.131 1.00 80.06 384 THR A CA 1
ATOM 2966 C C . THR A 1 384 ? -12.167 1.607 42.605 1.00 80.06 384 THR A C 1
ATOM 2968 O O . THR A 1 384 ? -13.002 0.826 42.153 1.00 80.06 384 THR A O 1
ATOM 2971 N N . PHE A 1 385 ? -12.493 2.596 43.443 1.00 84.31 385 PHE A N 1
ATOM 2972 C CA . PHE A 1 385 ? -13.850 2.864 43.907 1.00 84.31 385 PHE A CA 1
ATOM 2973 C C . PHE A 1 385 ? -14.819 3.201 42.764 1.00 84.31 385 PHE A C 1
ATOM 2975 O O . PHE A 1 385 ? -15.891 2.607 42.678 1.00 84.31 385 PHE A O 1
ATOM 2982 N N . ALA A 1 386 ? -14.445 4.099 41.847 1.00 83.31 386 ALA A N 1
ATOM 2983 C CA . ALA A 1 386 ? -15.300 4.478 40.720 1.00 83.31 386 ALA A CA 1
ATOM 2984 C C . ALA A 1 386 ? -15.555 3.300 39.762 1.00 83.31 386 ALA A C 1
ATOM 2986 O O . ALA A 1 386 ? -16.663 3.141 39.243 1.00 83.31 386 ALA A O 1
ATOM 2987 N N . ILE A 1 387 ? -14.548 2.444 39.554 1.00 79.19 387 ILE A N 1
ATOM 2988 C CA . ILE A 1 387 ? -14.674 1.231 38.734 1.00 79.19 387 ILE A CA 1
ATOM 2989 C C . ILE A 1 387 ? -15.663 0.258 39.379 1.00 79.19 387 ILE A C 1
ATOM 2991 O O . ILE A 1 387 ? -16.569 -0.240 38.707 1.00 79.19 387 ILE A O 1
ATOM 2995 N N . LEU A 1 388 ? -15.509 0.014 40.682 1.00 86.50 388 LEU A N 1
ATOM 2996 C CA . LEU A 1 388 ? -16.376 -0.885 41.432 1.00 86.50 388 LEU A CA 1
ATOM 2997 C C . LEU A 1 388 ? -17.825 -0.376 41.449 1.00 86.50 388 LEU A C 1
ATOM 2999 O O . LEU A 1 388 ? -18.745 -1.143 41.174 1.00 86.50 388 LEU A O 1
ATOM 3003 N N . LEU A 1 389 ? -18.019 0.926 41.680 1.00 89.00 389 LEU A N 1
ATOM 3004 C CA . LEU A 1 389 ? -19.332 1.569 41.681 1.00 89.00 389 LEU A CA 1
ATOM 3005 C C . LEU A 1 389 ? -20.022 1.455 40.317 1.00 89.00 389 LEU A C 1
ATOM 3007 O O . LEU A 1 389 ? -21.196 1.109 40.248 1.00 89.00 389 LEU A O 1
ATOM 3011 N N . THR A 1 390 ? -19.292 1.685 39.222 1.00 84.25 390 THR A N 1
ATOM 3012 C CA . THR A 1 390 ? -19.862 1.585 37.869 1.00 84.25 390 THR A CA 1
ATOM 3013 C C . THR A 1 390 ? -20.300 0.151 37.558 1.00 84.25 390 THR A C 1
ATOM 3015 O O . THR A 1 390 ? -21.386 -0.051 37.019 1.00 84.25 390 THR A O 1
ATOM 3018 N N . LYS A 1 391 ? -19.501 -0.856 37.948 1.00 87.12 391 LYS A N 1
ATOM 3019 C CA . LYS A 1 391 ? -19.869 -2.277 37.806 1.00 87.12 391 LYS A CA 1
ATOM 3020 C C . LYS A 1 391 ? -21.077 -2.648 38.667 1.00 87.12 391 LYS A C 1
ATOM 3022 O O . LYS A 1 391 ? -21.941 -3.382 38.201 1.00 87.12 391 LYS A O 1
ATOM 3027 N N . LEU A 1 392 ? -21.147 -2.136 39.897 1.00 90.88 392 LEU A N 1
ATOM 3028 C CA . LEU A 1 392 ? -22.263 -2.370 40.816 1.00 90.88 392 LEU A CA 1
ATOM 3029 C C . LEU A 1 392 ? -23.577 -1.799 40.268 1.00 90.88 392 LEU A C 1
ATOM 3031 O O . LEU A 1 392 ? -24.593 -2.495 40.265 1.00 90.88 392 LEU A O 1
ATOM 3035 N N . LEU A 1 393 ? -23.539 -0.563 39.763 1.00 90.19 393 LEU A N 1
ATOM 3036 C CA . LEU A 1 393 ? -24.688 0.099 39.145 1.00 90.19 393 LEU A CA 1
ATOM 3037 C C . LEU A 1 393 ? -25.117 -0.618 37.859 1.00 90.19 393 LEU A C 1
ATOM 3039 O O . LEU A 1 393 ? -26.290 -0.944 37.711 1.00 90.19 393 LEU A O 1
ATOM 3043 N N . ALA A 1 394 ? -24.175 -0.944 36.967 1.00 88.12 394 ALA A N 1
ATOM 3044 C CA . ALA A 1 394 ? -24.471 -1.667 35.728 1.00 88.12 394 ALA A CA 1
ATOM 3045 C C . ALA A 1 394 ? -25.046 -3.071 35.987 1.00 88.12 394 ALA A C 1
ATOM 3047 O O . ALA A 1 394 ? -25.971 -3.488 35.297 1.00 88.12 394 ALA A O 1
ATOM 3048 N N . ALA A 1 395 ? -24.558 -3.786 37.008 1.00 90.69 395 ALA A N 1
ATOM 3049 C CA . ALA A 1 395 ? -25.144 -5.056 37.439 1.00 90.69 395 ALA A CA 1
ATOM 3050 C C . ALA A 1 395 ? -26.573 -4.878 37.979 1.00 90.69 395 ALA A C 1
ATOM 3052 O O . ALA A 1 395 ? -27.411 -5.757 37.787 1.00 90.69 395 ALA A O 1
ATOM 3053 N N . GLY A 1 396 ? -26.872 -3.744 38.621 1.00 90.81 396 GLY A N 1
ATOM 3054 C CA . GLY A 1 396 ? -28.224 -3.404 39.072 1.00 90.81 396 GLY A CA 1
ATOM 3055 C C . GLY A 1 396 ? -29.205 -3.278 37.907 1.00 90.81 396 GLY A C 1
ATOM 3056 O O . GLY A 1 396 ? -30.340 -3.733 38.001 1.00 90.81 396 GLY A O 1
ATOM 3057 N N . GLU A 1 397 ? -28.750 -2.773 36.762 1.00 91.38 397 GLU A N 1
ATOM 3058 C CA . GLU A 1 397 ? -29.561 -2.658 35.543 1.00 91.38 397 GLU A CA 1
ATOM 3059 C C . GLU A 1 397 ? -29.885 -4.016 34.885 1.00 91.38 397 GLU A C 1
ATOM 3061 O O . GLU A 1 397 ? -30.812 -4.119 34.083 1.00 91.38 397 GLU A O 1
ATOM 3066 N N . VAL A 1 398 ? -29.187 -5.098 35.242 1.00 90.56 398 VAL A N 1
ATOM 3067 C CA . VAL A 1 398 ? -29.547 -6.453 34.780 1.00 90.56 398 VAL A CA 1
ATOM 3068 C C . VAL A 1 398 ? -30.839 -6.942 35.450 1.00 90.56 398 VAL A C 1
ATOM 3070 O O . VAL A 1 398 ? -31.579 -7.731 34.864 1.00 90.56 398 VAL A O 1
ATOM 3073 N N . THR A 1 399 ? -31.176 -6.428 36.641 1.00 91.06 399 THR A N 1
ATOM 3074 C CA . THR A 1 399 ? -32.366 -6.859 37.402 1.00 91.06 399 THR A CA 1
ATOM 3075 C C . THR A 1 399 ? -33.690 -6.578 36.687 1.00 91.06 399 THR A C 1
ATOM 3077 O O . THR A 1 399 ? -34.665 -7.291 36.918 1.00 91.06 399 THR A O 1
ATOM 3080 N N . TRP A 1 400 ? -33.718 -5.629 35.745 1.00 93.69 400 TRP A N 1
ATOM 3081 C CA . TRP A 1 400 ? -34.877 -5.374 34.885 1.00 93.69 400 TRP A CA 1
ATOM 3082 C C . TRP A 1 400 ? -35.315 -6.613 34.099 1.00 93.69 400 TRP A C 1
ATOM 3084 O O . TRP A 1 400 ? -36.514 -6.863 33.977 1.00 93.69 400 TRP A O 1
ATOM 3094 N N . LEU A 1 401 ? -34.361 -7.431 33.633 1.00 93.38 401 LEU A N 1
ATOM 3095 C CA . LEU A 1 401 ? -34.668 -8.686 32.943 1.00 93.38 401 LEU A CA 1
ATOM 3096 C C . LEU A 1 401 ? -35.429 -9.644 33.868 1.00 93.38 401 LEU A C 1
ATOM 3098 O O . LEU A 1 401 ? -36.389 -10.289 33.454 1.00 93.38 401 LEU A O 1
ATOM 3102 N N . ILE A 1 402 ? -35.038 -9.696 35.140 1.00 92.12 402 ILE A N 1
ATOM 3103 C CA . ILE A 1 402 ? -35.670 -10.555 36.142 1.00 92.12 402 ILE A CA 1
ATOM 3104 C C . ILE A 1 402 ? -37.067 -10.072 36.483 1.00 92.12 402 ILE A C 1
ATOM 3106 O O . ILE A 1 402 ? -37.966 -10.900 36.586 1.00 92.12 402 ILE A O 1
ATOM 3110 N N . TYR A 1 403 ? -37.281 -8.762 36.618 1.00 91.38 403 TYR A N 1
ATOM 3111 C CA . TYR A 1 403 ? -38.625 -8.232 36.847 1.00 91.38 403 TYR A CA 1
ATOM 3112 C C . TYR A 1 403 ? -39.576 -8.632 35.718 1.00 91.38 403 TYR A C 1
ATOM 3114 O O . TYR A 1 403 ? -40.687 -9.071 35.994 1.00 91.38 403 TYR A O 1
ATOM 3122 N N . ILE A 1 404 ? -39.118 -8.592 34.463 1.00 92.56 404 ILE A N 1
ATOM 3123 C CA . ILE A 1 404 ? -39.910 -9.033 33.307 1.00 92.56 404 ILE A CA 1
ATOM 3124 C C . ILE A 1 404 ? -40.170 -10.544 33.350 1.00 92.56 404 ILE A C 1
ATOM 3126 O O . ILE A 1 404 ? -41.307 -10.967 33.141 1.00 92.56 404 ILE A O 1
ATOM 3130 N N . ILE A 1 405 ? -39.144 -11.359 33.629 1.00 90.38 405 ILE A N 1
ATOM 3131 C CA . ILE A 1 405 ? -39.280 -12.822 33.725 1.00 90.38 405 ILE A CA 1
ATOM 3132 C C . ILE A 1 405 ? -40.276 -13.192 34.825 1.00 90.38 405 ILE A C 1
ATOM 3134 O O . ILE A 1 405 ? -41.180 -13.985 34.582 1.00 90.38 405 ILE A O 1
ATOM 3138 N N . GLN A 1 406 ? -40.148 -12.602 36.014 1.00 89.50 406 GLN A N 1
ATOM 3139 C CA . GLN A 1 406 ? -41.053 -12.845 37.136 1.00 89.50 406 GLN A CA 1
ATOM 3140 C C . GLN A 1 406 ? -42.481 -12.396 36.818 1.00 89.50 406 GLN A C 1
ATOM 3142 O O . GLN A 1 406 ? -43.420 -13.115 37.130 1.00 89.50 406 GLN A O 1
ATOM 3147 N N . ASP A 1 407 ? -42.658 -11.244 36.173 1.00 89.12 407 ASP A N 1
ATOM 3148 C CA . ASP A 1 407 ? -43.971 -10.709 35.800 1.00 89.12 407 ASP A CA 1
ATOM 3149 C C . ASP A 1 407 ? -44.648 -11.518 34.676 1.00 89.12 407 ASP A C 1
ATOM 3151 O O . ASP A 1 407 ? -45.867 -11.517 34.534 1.00 89.12 407 ASP A O 1
ATOM 3155 N N . LEU A 1 408 ? -43.884 -12.217 33.829 1.00 89.19 408 LEU A N 1
ATOM 3156 C CA . LEU A 1 408 ? -44.427 -13.216 32.893 1.00 89.19 408 LEU A CA 1
ATOM 3157 C C . LEU A 1 408 ? -44.739 -14.533 33.617 1.00 89.19 408 LEU A C 1
ATOM 3159 O O . LEU A 1 408 ? -45.796 -15.129 33.409 1.00 89.19 408 LEU A O 1
ATOM 3163 N N . ALA A 1 409 ? -43.830 -14.975 34.487 1.00 86.50 409 ALA A N 1
ATOM 3164 C CA . ALA A 1 409 ? -43.955 -16.216 35.238 1.00 86.50 409 ALA A CA 1
ATOM 3165 C C . ALA A 1 409 ? -45.066 -16.166 36.296 1.00 86.50 409 ALA A C 1
ATOM 3167 O O . ALA A 1 409 ? -45.600 -17.219 36.635 1.00 86.50 409 ALA A O 1
ATOM 3168 N N . MET A 1 410 ? -45.470 -14.973 36.752 1.00 85.38 410 MET A N 1
ATOM 3169 C CA . MET A 1 410 ? -46.497 -14.756 37.780 1.00 85.38 410 MET A CA 1
ATOM 3170 C C . MET A 1 410 ? -47.824 -15.460 37.468 1.00 85.38 410 MET A C 1
ATOM 3172 O O . MET A 1 410 ? -48.506 -15.909 38.387 1.00 85.38 410 MET A O 1
ATOM 3176 N N . VAL A 1 411 ? -48.158 -15.640 36.183 1.00 86.81 411 VAL A N 1
ATOM 3177 C CA . VAL A 1 411 ? -49.326 -16.421 35.729 1.00 86.81 411 VAL A CA 1
ATOM 3178 C C . VAL A 1 411 ? -49.287 -17.864 36.258 1.00 86.81 411 VAL A C 1
ATOM 3180 O O . VAL A 1 411 ? -50.318 -18.426 36.637 1.00 86.81 411 VAL A O 1
ATOM 3183 N N . PHE A 1 412 ? -48.092 -18.449 36.324 1.00 83.69 412 PHE A N 1
ATOM 3184 C CA . PHE A 1 412 ? -47.843 -19.813 36.785 1.00 83.69 412 PHE A CA 1
ATOM 3185 C C . PHE A 1 412 ? -47.455 -19.862 38.264 1.00 83.69 412 PHE A C 1
ATOM 3187 O O . PHE A 1 412 ? -47.940 -20.713 39.007 1.00 83.69 412 PHE A O 1
ATOM 3194 N N . THR A 1 413 ? -46.592 -18.948 38.707 1.00 82.44 413 THR A N 1
ATOM 3195 C CA . THR A 1 413 ? -46.013 -18.956 40.056 1.00 82.44 413 THR A CA 1
ATOM 3196 C C . THR A 1 413 ? -46.954 -18.362 41.110 1.00 82.44 413 THR A C 1
ATOM 3198 O O . THR A 1 413 ? -46.841 -18.708 42.288 1.00 82.44 413 THR A O 1
ATOM 3201 N N . ARG A 1 414 ? -47.924 -17.526 40.710 1.00 80.88 414 ARG A N 1
ATOM 3202 C CA . ARG A 1 414 ? -48.974 -16.935 41.564 1.00 80.88 414 ARG A CA 1
ATOM 3203 C C . ARG A 1 414 ? -48.403 -16.374 42.875 1.00 80.88 414 ARG A C 1
ATOM 3205 O O . ARG A 1 414 ? -47.451 -15.593 42.849 1.00 80.88 414 ARG A O 1
ATOM 3212 N N . GLU A 1 415 ? -48.945 -16.808 44.010 1.00 74.44 415 GLU A N 1
ATOM 3213 C CA . GLU A 1 415 ? -48.600 -16.377 45.368 1.00 74.44 415 GLU A CA 1
ATOM 3214 C C . GLU A 1 415 ? -47.134 -16.636 45.739 1.00 74.44 415 GLU A C 1
ATOM 3216 O O . GLU A 1 415 ? -46.574 -15.913 46.554 1.00 74.44 415 GLU A O 1
ATOM 3221 N N . THR A 1 416 ? -46.455 -17.601 45.109 1.00 77.50 416 THR A N 1
ATOM 3222 C CA . THR A 1 416 ? -45.036 -17.863 45.416 1.00 77.50 416 THR A CA 1
ATOM 3223 C C . THR A 1 416 ? -44.112 -16.723 44.961 1.00 77.50 416 THR A C 1
ATOM 3225 O O . THR A 1 416 ? -43.054 -16.515 45.557 1.00 77.50 416 THR A O 1
ATOM 3228 N N . THR A 1 417 ? -44.525 -15.930 43.963 1.00 82.06 417 THR A N 1
ATOM 3229 C CA . THR A 1 417 ? -43.748 -14.819 43.366 1.00 82.06 417 THR A CA 1
ATOM 3230 C C . THR A 1 417 ? -43.432 -13.699 44.352 1.00 82.06 417 THR A C 1
ATOM 3232 O O . THR A 1 417 ? -42.395 -13.037 44.237 1.00 82.06 417 THR A O 1
ATOM 3235 N N . THR A 1 418 ? -44.310 -13.477 45.331 1.00 75.62 418 THR A N 1
ATOM 3236 C CA . THR A 1 418 ? -44.099 -12.472 46.381 1.00 75.62 418 THR A CA 1
ATOM 3237 C C . THR A 1 418 ? -42.978 -12.900 47.325 1.00 75.62 418 THR A C 1
ATOM 3239 O O . THR A 1 418 ? -42.178 -12.065 47.730 1.00 75.62 418 THR A O 1
ATOM 3242 N N . SER A 1 419 ? -42.860 -14.205 47.592 1.00 80.88 419 SER A N 1
ATOM 3243 C CA . SER A 1 419 ? -41.859 -14.767 48.502 1.00 80.88 419 SER A CA 1
ATOM 3244 C C . SER A 1 419 ? -40.465 -14.854 47.872 1.00 80.88 419 SER A C 1
ATOM 3246 O O . SER A 1 419 ? -39.497 -14.387 48.465 1.00 80.88 419 SER A O 1
ATOM 3248 N N . TYR A 1 420 ? -40.334 -15.433 46.668 1.00 85.50 420 TYR A N 1
ATOM 3249 C CA . TYR A 1 420 ? -39.008 -15.653 46.061 1.00 85.50 420 TYR A CA 1
ATOM 3250 C C . TYR A 1 420 ? -38.500 -14.458 45.238 1.00 85.50 420 TYR A C 1
ATOM 3252 O O . TYR A 1 420 ? -37.299 -14.342 44.979 1.00 85.50 420 TYR A O 1
ATOM 3260 N N . GLY A 1 421 ? -39.399 -13.578 44.795 1.00 85.25 421 GLY A N 1
ATOM 3261 C CA . GLY A 1 421 ? -39.094 -12.529 43.828 1.00 85.25 421 GLY A CA 1
ATOM 3262 C C . GLY A 1 421 ? -37.990 -11.561 44.272 1.00 85.25 421 GLY A C 1
ATOM 3263 O O . GLY A 1 421 ? -36.964 -11.503 43.589 1.00 85.25 421 GLY A O 1
ATOM 3264 N N . PRO A 1 422 ? -38.131 -10.869 45.421 1.00 85.81 422 PRO A N 1
ATOM 3265 C CA . PRO A 1 422 ? -37.107 -9.953 45.932 1.00 85.81 422 PRO A CA 1
ATOM 3266 C C . PRO A 1 422 ? -35.757 -10.644 46.168 1.00 85.81 422 PRO A C 1
ATOM 3268 O O . PRO A 1 422 ? -34.711 -10.116 45.790 1.00 85.81 422 PRO A O 1
ATOM 3271 N N . ILE A 1 423 ? -35.782 -11.865 46.717 1.00 89.19 423 ILE A N 1
ATOM 3272 C CA . ILE A 1 423 ? -34.579 -12.660 47.005 1.00 89.19 423 ILE A CA 1
ATOM 3273 C C . ILE A 1 423 ? -33.826 -12.972 45.709 1.00 89.19 423 ILE A C 1
ATOM 3275 O O . ILE A 1 423 ? -32.622 -12.742 45.626 1.00 89.19 423 ILE A O 1
ATOM 3279 N N . SER A 1 424 ? -34.528 -13.452 44.679 1.00 90.81 424 SER A N 1
ATOM 3280 C CA . SER A 1 424 ? -33.897 -13.795 43.399 1.00 90.81 424 SER A CA 1
ATOM 3281 C C . SER A 1 424 ? -33.342 -12.571 42.657 1.00 90.81 424 SER A C 1
ATOM 3283 O O . SER A 1 424 ? -32.288 -12.674 42.025 1.00 90.81 424 SER A O 1
ATOM 3285 N N . SER A 1 425 ? -33.982 -11.400 42.781 1.00 90.25 425 SER A N 1
ATOM 3286 C CA . SER A 1 425 ? -33.488 -10.143 42.204 1.00 90.25 425 SER A CA 1
ATOM 3287 C C . SER A 1 425 ? -32.205 -9.661 42.888 1.00 90.25 425 SER A C 1
ATOM 3289 O O . SER A 1 425 ? -31.230 -9.353 42.202 1.00 90.25 425 SER A O 1
ATOM 3291 N N . VAL A 1 426 ? -32.163 -9.662 44.227 1.00 91.81 426 VAL A N 1
ATOM 3292 C CA . VAL A 1 426 ? -30.958 -9.296 44.996 1.00 91.81 426 VAL A CA 1
ATOM 3293 C C . VAL A 1 426 ? -29.827 -10.294 44.748 1.00 91.81 426 VAL A C 1
ATOM 3295 O O . VAL A 1 426 ? -28.689 -9.890 44.510 1.00 91.81 426 VAL A O 1
ATOM 3298 N N . LEU A 1 427 ? -30.134 -11.594 44.745 1.00 93.44 427 LEU A N 1
ATOM 3299 C CA . LEU A 1 427 ? -29.140 -12.637 44.507 1.00 93.44 427 LEU A CA 1
ATOM 3300 C C . LEU A 1 427 ? -28.526 -12.507 43.111 1.00 93.44 427 LEU A C 1
ATOM 3302 O O . LEU A 1 427 ? -27.308 -12.548 42.973 1.00 93.44 427 LEU A O 1
ATOM 3306 N N . THR A 1 428 ? -29.338 -12.272 42.080 1.00 92.19 428 THR A N 1
ATOM 3307 C CA . THR A 1 428 ? -28.805 -12.084 40.725 1.00 92.19 428 THR A CA 1
ATOM 3308 C C . THR A 1 428 ? -27.988 -10.807 40.598 1.00 92.19 428 THR A C 1
ATOM 3310 O O . THR A 1 428 ? -26.946 -10.822 39.944 1.00 92.19 428 THR A O 1
ATOM 3313 N N . TRP A 1 429 ? -28.409 -9.712 41.235 1.00 94.38 429 TRP A N 1
ATOM 3314 C CA . TRP A 1 429 ? -27.626 -8.480 41.252 1.00 94.38 429 TRP A CA 1
ATOM 3315 C C . TRP A 1 429 ? -26.230 -8.710 41.845 1.00 94.38 429 TRP A C 1
ATOM 3317 O O . TRP A 1 429 ? -25.227 -8.391 41.200 1.00 94.38 429 TRP A O 1
ATOM 3327 N N . LEU A 1 430 ? -26.162 -9.337 43.024 1.00 94.62 430 LEU A N 1
ATOM 3328 C CA . LEU A 1 430 ? -24.902 -9.641 43.703 1.00 94.62 430 LEU A CA 1
ATOM 3329 C C . LEU A 1 430 ? -24.037 -10.605 42.893 1.00 94.62 430 LEU A C 1
ATOM 3331 O O . LEU A 1 430 ? -22.854 -10.343 42.697 1.00 94.62 430 LEU A O 1
ATOM 3335 N N . VAL A 1 431 ? -24.615 -11.688 42.370 1.00 94.31 431 VAL A N 1
ATOM 3336 C CA . VAL A 1 431 ? -23.861 -12.675 41.588 1.00 94.31 431 VAL A CA 1
ATOM 3337 C C . VAL A 1 431 ? -23.354 -12.067 40.277 1.00 94.31 431 VAL A C 1
ATOM 3339 O O . VAL A 1 431 ? -22.191 -12.263 39.932 1.00 94.31 431 VAL A O 1
ATOM 3342 N N . SER A 1 432 ? -24.163 -11.264 39.579 1.00 93.25 432 SER A N 1
ATOM 3343 C CA . SER A 1 432 ? -23.743 -10.558 38.356 1.00 93.25 432 SER A CA 1
ATOM 3344 C C . SER A 1 432 ? -22.622 -9.554 38.631 1.00 93.25 432 SER A C 1
ATOM 3346 O O . SER A 1 432 ? -21.677 -9.438 37.843 1.00 93.25 432 SER A O 1
ATOM 3348 N N . PHE A 1 433 ? -22.687 -8.849 39.765 1.00 94.25 433 PHE A N 1
ATOM 3349 C CA . PHE A 1 433 ? -21.626 -7.956 40.225 1.00 94.25 433 PHE A CA 1
ATOM 3350 C C . PHE A 1 433 ? -20.338 -8.723 40.554 1.00 94.25 433 PHE A C 1
ATOM 3352 O O . PHE A 1 433 ? -19.287 -8.412 39.991 1.00 94.25 433 PHE A O 1
ATOM 3359 N N . CYS A 1 434 ? -20.415 -9.762 41.392 1.00 94.06 434 CYS A N 1
ATOM 3360 C CA . CYS A 1 434 ? -19.275 -10.601 41.761 1.00 94.06 434 CYS A CA 1
ATOM 3361 C C . CYS A 1 434 ? -18.615 -11.215 40.527 1.00 94.06 434 CYS A C 1
ATOM 3363 O O . CYS A 1 434 ? -17.397 -11.145 40.383 1.00 94.06 434 CYS A O 1
ATOM 3365 N N . LEU A 1 435 ? -19.409 -11.728 39.586 1.00 92.38 435 LEU A N 1
ATOM 3366 C CA . LEU A 1 435 ? -18.914 -12.274 38.329 1.00 92.38 435 LEU A CA 1
ATOM 3367 C C . LEU A 1 435 ? -18.201 -11.201 37.485 1.00 92.38 435 LEU A C 1
ATOM 3369 O O . LEU A 1 435 ? -17.226 -11.495 36.798 1.00 92.38 435 LEU A O 1
ATOM 3373 N N . SER A 1 436 ? -18.661 -9.947 37.509 1.00 90.38 436 SER A N 1
ATOM 3374 C CA . SER A 1 436 ? -18.058 -8.820 36.764 1.00 90.38 436 SER A CA 1
ATOM 3375 C C . SER A 1 436 ? -16.784 -8.273 37.410 1.00 90.38 436 SER A C 1
ATOM 3377 O O . SER A 1 436 ? -15.981 -7.604 36.749 1.00 90.38 436 SER A O 1
ATOM 3379 N N . VAL A 1 437 ? -16.574 -8.565 38.694 1.00 89.75 437 VAL A N 1
ATOM 3380 C CA . VAL A 1 437 ? -15.327 -8.288 39.415 1.00 89.75 437 VAL A CA 1
ATOM 3381 C C . VAL A 1 437 ? -14.335 -9.441 39.249 1.00 89.75 437 VAL A C 1
ATOM 3383 O O . VAL A 1 437 ? -13.191 -9.184 38.892 1.00 89.75 437 VAL A O 1
ATOM 3386 N N . ALA A 1 438 ? -14.773 -10.686 39.453 1.00 91.25 438 ALA A N 1
ATOM 3387 C CA . ALA A 1 438 ? -13.919 -11.875 39.426 1.00 91.25 438 ALA A CA 1
ATOM 3388 C C . ALA A 1 438 ? -13.445 -12.253 38.015 1.00 91.25 438 ALA A C 1
ATOM 3390 O O . ALA A 1 438 ? -12.318 -12.703 37.842 1.00 91.25 438 ALA A O 1
ATOM 3391 N N . SER A 1 439 ? -14.295 -12.061 37.004 1.00 89.44 439 SER A N 1
ATOM 3392 C CA . SER A 1 439 ? -13.993 -12.376 35.606 1.00 89.44 439 SER A CA 1
ATOM 3393 C C . SER A 1 439 ? -14.421 -11.203 34.712 1.00 89.44 439 SER A C 1
ATOM 3395 O O . SER A 1 439 ? -15.549 -11.192 34.203 1.00 89.44 439 SER A O 1
ATOM 3397 N N . PRO A 1 440 ? -13.576 -10.158 34.585 1.00 86.50 440 PRO A N 1
ATOM 3398 C CA . PRO A 1 440 ? -13.838 -9.024 33.706 1.00 86.50 440 PRO A CA 1
ATOM 3399 C C . PRO A 1 440 ? -13.658 -9.411 32.232 1.00 86.50 440 PRO A C 1
ATOM 3401 O O . PRO A 1 440 ? -12.774 -10.195 31.893 1.00 86.50 440 PRO A O 1
ATOM 3404 N N . VAL A 1 441 ? -14.470 -8.828 31.346 1.00 86.81 441 VAL A N 1
ATOM 3405 C CA . VAL A 1 441 ? -14.309 -9.008 29.896 1.00 86.81 441 VAL A CA 1
ATOM 3406 C C . VAL A 1 441 ? -13.057 -8.269 29.434 1.00 86.81 441 VAL A C 1
ATOM 3408 O O . VAL A 1 441 ? -12.915 -7.067 29.664 1.00 86.81 441 VAL A O 1
ATOM 3411 N N . THR A 1 442 ? -12.153 -8.993 28.781 1.00 83.50 442 THR A N 1
ATOM 3412 C CA . THR A 1 442 ? -10.956 -8.445 28.143 1.00 83.50 442 THR A CA 1
ATOM 3413 C C . THR A 1 442 ? -11.150 -8.385 26.632 1.00 83.50 442 THR A C 1
ATOM 3415 O O . THR A 1 442 ? -11.879 -9.190 26.051 1.00 83.50 442 THR A O 1
ATOM 3418 N N . HIS A 1 443 ? -10.509 -7.411 25.990 1.00 85.62 443 HIS A N 1
ATOM 3419 C CA . HIS A 1 443 ? -10.449 -7.347 24.534 1.00 85.62 443 HIS A CA 1
ATOM 3420 C C . HIS A 1 443 ? -9.445 -8.383 24.018 1.00 85.62 443 HIS A C 1
ATOM 3422 O O . HIS A 1 443 ? -8.464 -8.701 24.694 1.00 85.62 443 HIS A O 1
ATOM 3428 N N . LYS A 1 444 ? -9.677 -8.893 22.810 1.00 85.25 444 LYS A N 1
ATOM 3429 C CA . LYS A 1 444 ? -8.723 -9.747 22.096 1.00 85.25 444 LYS A CA 1
ATOM 3430 C C . LYS A 1 444 ? -8.447 -9.119 20.739 1.00 85.25 444 LYS A C 1
ATOM 3432 O O . LYS A 1 444 ? -9.381 -8.873 19.984 1.00 85.25 444 LYS A O 1
ATOM 3437 N N . ALA A 1 445 ? -7.182 -8.859 20.439 1.00 84.38 445 ALA A N 1
ATOM 3438 C CA . ALA A 1 445 ? -6.745 -8.424 19.120 1.00 84.38 445 ALA A CA 1
ATOM 3439 C C . ALA A 1 445 ? -5.936 -9.556 18.486 1.00 84.38 445 ALA A C 1
ATOM 3441 O O . ALA A 1 445 ? -5.061 -10.129 19.133 1.00 84.38 445 ALA A O 1
ATOM 3442 N N . SER A 1 446 ? -6.246 -9.888 17.240 1.00 88.38 446 SER A N 1
ATOM 3443 C CA . SER A 1 446 ? -5.449 -10.798 16.424 1.00 88.38 446 SER A CA 1
ATOM 3444 C C . SER A 1 446 ? -5.100 -10.073 15.136 1.00 88.38 446 SER A C 1
ATOM 3446 O O . SER A 1 446 ? -5.991 -9.555 14.465 1.00 88.38 446 SER A O 1
ATOM 3448 N N . ILE A 1 447 ? -3.806 -10.008 14.830 1.00 85.25 447 ILE A N 1
ATOM 3449 C CA . ILE A 1 447 ? -3.288 -9.458 13.579 1.00 85.25 447 ILE A CA 1
ATOM 3450 C C . ILE A 1 447 ? -2.968 -10.652 12.688 1.00 85.25 447 ILE A C 1
ATOM 3452 O O . ILE A 1 447 ? -2.159 -11.503 13.053 1.00 85.25 447 ILE A O 1
ATOM 3456 N N . ASN A 1 448 ? -3.635 -10.726 11.546 1.00 87.31 448 ASN A N 1
ATOM 3457 C CA . ASN A 1 448 ? -3.395 -11.717 10.511 1.00 87.31 448 ASN A CA 1
ATOM 3458 C C . ASN A 1 448 ? -3.766 -11.065 9.183 1.00 87.31 448 ASN A C 1
ATOM 3460 O O . ASN A 1 448 ? -4.915 -11.153 8.751 1.00 87.31 448 ASN A O 1
ATOM 3464 N N . ARG A 1 449 ? -2.808 -10.342 8.596 1.00 88.44 449 ARG A N 1
ATOM 3465 C CA . ARG A 1 449 ? -3.058 -9.589 7.372 1.00 88.44 449 ARG A CA 1
ATOM 3466 C C . ARG A 1 449 ? -3.241 -10.557 6.208 1.00 88.44 449 ARG A C 1
ATOM 3468 O O . ARG A 1 449 ? -2.289 -11.219 5.808 1.00 88.44 449 ARG A O 1
ATOM 3475 N N . GLN A 1 450 ? -4.447 -10.609 5.664 1.00 90.81 450 GLN A N 1
ATOM 3476 C CA . GLN A 1 450 ? -4.779 -11.368 4.463 1.00 90.81 450 GLN A CA 1
ATOM 3477 C C . GLN A 1 450 ? -5.141 -10.388 3.359 1.00 90.81 450 GLN A C 1
ATOM 3479 O O . GLN A 1 450 ? -5.981 -9.519 3.568 1.00 90.81 450 GLN A O 1
ATOM 3484 N N . CYS A 1 451 ? -4.497 -10.517 2.206 1.00 92.94 451 CYS A N 1
ATOM 3485 C CA . CYS A 1 451 ? -4.721 -9.650 1.059 1.00 92.94 451 CYS A CA 1
ATOM 3486 C C . CYS A 1 451 ? -5.222 -10.470 -0.126 1.00 92.94 451 CYS A C 1
ATOM 3488 O O . CYS A 1 451 ? -4.869 -11.638 -0.267 1.00 92.94 451 CYS A O 1
ATOM 3490 N N . SER A 1 452 ? -6.019 -9.842 -0.976 1.00 91.44 452 SER A N 1
ATOM 3491 C CA . SER A 1 452 ? -6.434 -10.363 -2.271 1.00 91.44 452 SER A CA 1
ATOM 3492 C C . SER A 1 452 ? -6.374 -9.246 -3.303 1.00 91.44 452 SER A C 1
ATOM 3494 O O . SER A 1 452 ? -6.535 -8.067 -2.973 1.00 91.44 452 SER A O 1
ATOM 3496 N N . ILE A 1 453 ? -6.145 -9.612 -4.558 1.00 89.88 453 ILE A N 1
ATOM 3497 C CA . ILE A 1 453 ? -6.307 -8.678 -5.671 1.00 89.88 453 ILE A CA 1
ATOM 3498 C C . ILE A 1 453 ? -7.816 -8.424 -5.814 1.00 89.88 453 ILE A C 1
ATOM 3500 O O . ILE A 1 453 ? -8.614 -9.328 -5.591 1.00 89.88 453 ILE A O 1
ATOM 3504 N N . ASP A 1 454 ? -8.198 -7.181 -6.082 1.00 85.50 454 ASP A N 1
ATOM 3505 C CA . ASP A 1 454 ? -9.582 -6.796 -6.400 1.00 85.50 454 ASP A CA 1
ATOM 3506 C C . ASP A 1 454 ? -9.694 -6.458 -7.889 1.00 85.50 454 ASP A C 1
ATOM 3508 O O . ASP A 1 454 ? -10.607 -6.892 -8.583 1.00 85.50 454 ASP A O 1
ATOM 3512 N N . ILE A 1 455 ? -8.693 -5.738 -8.406 1.00 83.62 455 ILE A N 1
ATOM 3513 C CA . ILE A 1 455 ? -8.522 -5.486 -9.835 1.00 83.62 455 ILE A CA 1
ATOM 3514 C C . ILE A 1 455 ? -7.043 -5.695 -10.173 1.00 83.62 455 ILE A C 1
ATOM 3516 O O . ILE A 1 455 ? -6.184 -5.002 -9.621 1.00 83.62 455 ILE A O 1
ATOM 3520 N N . MET A 1 456 ? -6.738 -6.627 -11.083 1.00 84.31 456 MET A N 1
ATOM 3521 C CA . MET A 1 456 ? -5.364 -6.897 -11.540 1.00 84.31 456 MET A CA 1
ATOM 3522 C C . MET A 1 456 ? -4.672 -5.607 -11.994 1.00 84.31 456 MET A C 1
ATOM 3524 O O . MET A 1 456 ? -5.300 -4.774 -12.640 1.00 84.31 456 MET A O 1
ATOM 3528 N N . ASP A 1 457 ? -3.393 -5.443 -11.653 1.00 81.94 457 ASP A N 1
ATOM 3529 C CA . ASP A 1 457 ? -2.568 -4.234 -11.853 1.00 81.94 457 ASP A CA 1
ATOM 3530 C C . ASP A 1 457 ? -2.990 -2.977 -11.067 1.00 81.94 457 ASP A C 1
ATOM 3532 O O . ASP A 1 457 ? -2.144 -2.122 -10.783 1.00 81.94 457 ASP A O 1
ATOM 3536 N N . TYR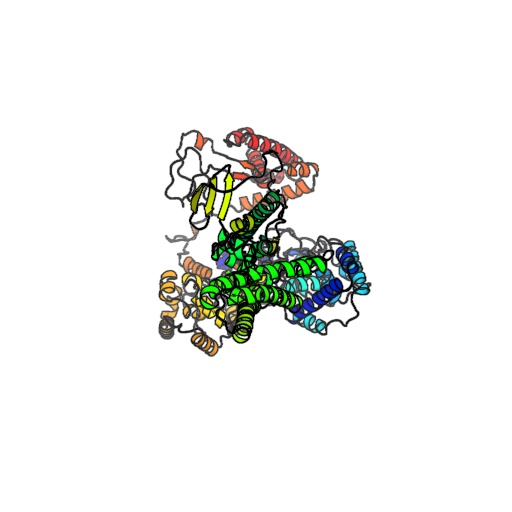 A 1 458 ? -4.264 -2.849 -10.685 1.00 84.25 458 TYR A N 1
ATOM 3537 C CA . TYR A 1 458 ? -4.816 -1.601 -10.160 1.00 84.25 458 TYR A CA 1
ATOM 3538 C C . TYR A 1 458 ? -5.037 -1.588 -8.658 1.00 84.25 458 TYR A C 1
ATOM 3540 O O . TYR A 1 458 ? -4.664 -0.602 -8.034 1.00 84.25 458 TYR A O 1
ATOM 3548 N N . GLN A 1 459 ? -5.673 -2.604 -8.070 1.00 88.81 459 GLN A N 1
ATOM 3549 C CA . GLN A 1 459 ? -6.197 -2.500 -6.706 1.00 88.81 459 GLN A CA 1
ATOM 3550 C C . GLN A 1 459 ? -6.054 -3.795 -5.908 1.00 88.81 459 GLN A C 1
ATOM 3552 O O . GLN A 1 459 ? -6.395 -4.883 -6.372 1.00 88.81 459 GLN A O 1
ATOM 3557 N N . VAL A 1 460 ? -5.598 -3.638 -4.665 1.00 91.88 460 VAL A N 1
ATOM 3558 C CA . VAL A 1 460 ? -5.492 -4.695 -3.657 1.00 91.88 460 VAL A CA 1
ATOM 3559 C C . VAL A 1 460 ? -6.424 -4.383 -2.488 1.00 91.88 460 VAL A C 1
ATOM 3561 O O . VAL A 1 460 ? -6.544 -3.233 -2.061 1.00 91.88 460 VAL A O 1
ATOM 3564 N N . VAL A 1 461 ? -7.059 -5.414 -1.935 1.00 92.12 461 VAL A N 1
ATOM 3565 C CA . VAL A 1 461 ? -7.872 -5.318 -0.718 1.00 92.12 461 VAL A CA 1
ATOM 3566 C C . VAL A 1 461 ? -7.263 -6.212 0.355 1.00 92.12 461 VAL A C 1
ATOM 3568 O O . VAL A 1 461 ? -6.941 -7.369 0.099 1.00 92.12 461 VAL A O 1
ATOM 3571 N N . CYS A 1 462 ? -7.094 -5.681 1.563 1.00 92.94 462 CYS A N 1
ATOM 3572 C CA . CYS A 1 462 ? -6.509 -6.395 2.690 1.00 92.94 462 CYS A CA 1
ATOM 3573 C C . CYS A 1 462 ? -7.410 -6.332 3.932 1.00 92.94 462 CYS A C 1
ATOM 3575 O O . CYS A 1 462 ? -7.995 -5.301 4.262 1.00 92.94 462 CYS A O 1
ATOM 3577 N N . SER A 1 463 ? -7.478 -7.436 4.670 1.00 91.88 463 SER A N 1
ATOM 3578 C CA . SER A 1 463 ? -8.004 -7.489 6.032 1.00 91.88 463 SER A CA 1
ATOM 3579 C C . SER A 1 463 ? -6.832 -7.663 6.993 1.00 91.88 463 SER A C 1
ATOM 3581 O O . SER A 1 463 ? -6.160 -8.690 6.951 1.00 91.88 463 SER A O 1
ATOM 3583 N N . THR A 1 464 ? -6.543 -6.670 7.837 1.00 88.31 464 THR A N 1
ATOM 3584 C CA . THR A 1 464 ? -5.387 -6.689 8.758 1.00 88.31 464 THR A CA 1
ATOM 3585 C C . THR A 1 464 ? -5.562 -7.698 9.892 1.00 88.31 464 THR A C 1
ATOM 3587 O O . THR A 1 464 ? -4.587 -8.238 10.419 1.00 88.31 464 THR A O 1
ATOM 3590 N N . GLY A 1 465 ? -6.803 -7.931 10.316 1.00 89.19 465 GLY A N 1
ATOM 3591 C CA . GLY A 1 465 ? -7.110 -8.801 11.441 1.00 89.19 465 GLY A CA 1
ATOM 3592 C C . GLY A 1 465 ? -8.444 -8.483 12.102 1.00 89.19 465 GLY A C 1
ATOM 3593 O O . GLY A 1 465 ? -9.277 -7.758 11.560 1.00 89.19 465 GLY A O 1
ATOM 3594 N N . THR A 1 466 ? -8.639 -9.030 13.302 1.00 90.12 466 THR A N 1
ATOM 3595 C CA . THR A 1 466 ? -9.896 -8.906 14.049 1.00 90.12 466 THR A CA 1
ATOM 3596 C C . THR A 1 466 ? -9.665 -8.349 15.449 1.00 90.12 466 THR A C 1
ATOM 3598 O O . THR A 1 466 ? -8.839 -8.873 16.206 1.00 90.12 466 THR A O 1
ATOM 3601 N N . LEU A 1 467 ? -10.446 -7.339 15.826 1.00 88.94 467 LEU A N 1
ATOM 3602 C CA . LEU A 1 467 ? -10.513 -6.779 17.171 1.00 88.94 467 LEU A CA 1
ATOM 3603 C C . LEU A 1 467 ? -11.840 -7.174 17.829 1.00 88.94 467 LEU A C 1
ATOM 3605 O O . LEU A 1 467 ? -12.905 -6.639 17.517 1.00 88.94 467 LEU A O 1
ATOM 3609 N N . VAL A 1 468 ? -11.774 -8.107 18.774 1.00 90.31 468 VAL A N 1
ATOM 3610 C CA . VAL A 1 468 ? -12.925 -8.582 19.545 1.00 90.31 468 VAL A CA 1
ATOM 3611 C C . VAL A 1 468 ? -13.052 -7.765 20.820 1.00 90.31 468 VAL A C 1
ATOM 3613 O O . VAL A 1 468 ? -12.191 -7.821 21.703 1.00 90.31 468 VAL A O 1
ATOM 3616 N N . ILE A 1 469 ? -14.145 -7.013 20.923 1.00 88.19 469 ILE A N 1
ATOM 3617 C CA . ILE A 1 469 ? -14.427 -6.149 22.075 1.00 88.19 469 ILE A CA 1
ATOM 3618 C C . ILE A 1 469 ? -15.514 -6.756 22.973 1.00 88.19 469 ILE A C 1
ATOM 3620 O O . ILE A 1 469 ? -15.497 -6.562 24.190 1.00 88.19 469 ILE A O 1
ATOM 3624 N N . GLY A 1 470 ? -16.457 -7.502 22.393 1.00 89.00 470 GLY A N 1
ATOM 3625 C CA . GLY A 1 470 ? -17.558 -8.129 23.121 1.00 89.00 470 GLY A CA 1
ATOM 3626 C C . GLY A 1 470 ? -17.427 -9.646 23.263 1.00 89.00 470 GLY A C 1
ATOM 3627 O O . GLY A 1 470 ? -16.776 -10.303 22.457 1.00 89.00 470 GLY A O 1
ATOM 3628 N N . SER A 1 471 ? -18.080 -10.210 24.282 1.00 92.19 471 SER A N 1
ATOM 3629 C CA . SER A 1 471 ? -18.175 -11.658 24.506 1.00 92.19 471 SER A CA 1
ATOM 3630 C C . SER A 1 471 ? -19.632 -12.117 24.512 1.00 92.19 471 SER A C 1
ATOM 3632 O O . SER A 1 471 ? -20.395 -11.780 25.423 1.00 92.19 471 SER A O 1
ATOM 3634 N N . ILE A 1 472 ? -19.998 -12.934 23.520 1.00 92.06 472 ILE A N 1
ATOM 3635 C CA . ILE A 1 472 ? -21.329 -13.548 23.441 1.00 92.06 472 ILE A CA 1
ATOM 3636 C C . ILE A 1 472 ? -21.552 -14.553 24.576 1.00 92.06 472 ILE A C 1
ATOM 3638 O O . ILE A 1 472 ? -22.626 -14.578 25.174 1.00 92.06 472 ILE A O 1
ATOM 3642 N N . ASP A 1 473 ? -20.515 -15.304 24.952 1.00 92.44 473 ASP A N 1
ATOM 3643 C CA . ASP A 1 473 ? -20.574 -16.263 26.057 1.00 92.44 473 ASP A CA 1
ATOM 3644 C C . ASP A 1 473 ? -20.916 -15.561 27.365 1.00 92.44 473 ASP A C 1
ATOM 3646 O O . ASP A 1 473 ? -21.766 -16.025 28.126 1.00 92.44 473 ASP A O 1
ATOM 3650 N N . ARG A 1 474 ? -20.304 -14.397 27.619 1.00 92.69 474 ARG A N 1
ATOM 3651 C CA . ARG A 1 474 ? -20.600 -13.603 28.809 1.00 92.69 474 ARG A CA 1
ATOM 3652 C C . ARG A 1 474 ? -22.034 -13.088 28.804 1.00 92.69 474 ARG A C 1
ATOM 3654 O O . ARG A 1 474 ? -22.711 -13.176 29.829 1.00 92.69 474 ARG A O 1
ATOM 3661 N N . PHE A 1 475 ? -22.493 -12.593 27.660 1.00 94.12 475 PHE A N 1
ATOM 3662 C CA . PHE A 1 475 ? -23.857 -12.112 27.492 1.00 94.12 475 PHE A CA 1
ATOM 3663 C C . PHE A 1 475 ? -24.875 -13.222 27.788 1.00 94.12 475 PHE A C 1
ATOM 3665 O O . PHE A 1 475 ? -25.754 -13.050 28.634 1.00 94.12 475 PHE A O 1
ATOM 3672 N N . LEU A 1 476 ? -24.702 -14.394 27.169 1.00 94.50 476 LEU A N 1
ATOM 3673 C CA . LEU A 1 476 ? -25.557 -15.561 27.387 1.00 94.50 476 LEU A CA 1
ATOM 3674 C C . LEU A 1 476 ? -25.459 -16.089 28.820 1.00 94.50 476 LEU A C 1
ATOM 3676 O O . LEU A 1 476 ? -26.478 -16.456 29.395 1.00 94.50 476 LEU A O 1
ATOM 3680 N N . THR A 1 477 ? -24.272 -16.064 29.430 1.00 94.38 477 THR A N 1
ATOM 3681 C CA . THR A 1 477 ? -24.082 -16.461 30.833 1.00 94.38 477 THR A CA 1
ATOM 3682 C C . THR A 1 477 ? -24.894 -15.573 31.769 1.00 94.38 477 THR A C 1
ATOM 3684 O O . THR A 1 477 ? -25.571 -16.089 32.649 1.00 94.38 477 THR A O 1
ATOM 3687 N N . LEU A 1 478 ? -24.884 -14.249 31.582 1.00 93.50 478 LEU A N 1
ATOM 3688 C CA . LEU A 1 478 ? -25.660 -13.327 32.421 1.00 93.50 478 LEU A CA 1
ATOM 3689 C C . LEU A 1 478 ? -27.178 -13.491 32.223 1.00 93.50 478 LEU A C 1
ATOM 3691 O O . LEU A 1 478 ? -27.939 -13.414 33.192 1.00 93.50 478 LEU A O 1
ATOM 3695 N N . VAL A 1 479 ? -27.626 -13.772 30.994 1.00 94.75 479 VAL A N 1
ATOM 3696 C CA . VAL A 1 479 ? -29.031 -14.112 30.706 1.00 94.75 479 VAL A CA 1
ATOM 3697 C C . VAL A 1 479 ? -29.418 -15.430 31.384 1.00 94.75 479 VAL A C 1
ATOM 3699 O O . VAL A 1 479 ? -30.415 -15.483 32.105 1.00 94.75 479 VAL A O 1
ATOM 3702 N N . ALA A 1 480 ? -28.608 -16.477 31.217 1.00 94.81 480 ALA A N 1
ATOM 3703 C CA . ALA A 1 480 ? -28.830 -17.788 31.821 1.00 94.81 480 ALA A CA 1
ATOM 3704 C C . ALA A 1 480 ? -28.816 -17.719 33.352 1.00 94.81 480 ALA A C 1
ATOM 3706 O O . ALA A 1 480 ? -29.636 -18.359 34.001 1.00 94.81 480 ALA A O 1
ATOM 3707 N N . LEU A 1 481 ? -27.940 -16.899 33.934 1.00 93.38 481 LEU A N 1
ATOM 3708 C CA . LEU A 1 481 ? -27.866 -16.664 35.372 1.00 93.38 481 LEU A CA 1
ATOM 3709 C C . LEU A 1 481 ? -29.131 -15.973 35.896 1.00 93.38 481 LEU A C 1
ATOM 3711 O O . LEU A 1 481 ? -29.668 -16.379 36.923 1.00 93.38 481 LEU A O 1
ATOM 3715 N N . SER A 1 482 ? -29.652 -14.995 35.150 1.00 91.62 482 SER A N 1
ATOM 3716 C CA . SER A 1 482 ? -30.904 -14.296 35.477 1.00 91.62 482 SER A CA 1
ATOM 3717 C C . SER A 1 482 ? -32.114 -15.229 35.479 1.00 91.62 482 SER A C 1
ATOM 3719 O O . SER A 1 482 ? -32.919 -15.206 36.411 1.00 91.62 482 SER A O 1
ATOM 3721 N N . VAL A 1 483 ? -32.224 -16.092 34.467 1.00 92.94 483 VAL A N 1
ATOM 3722 C CA . VAL A 1 483 ? -33.299 -17.093 34.379 1.00 92.94 483 VAL A CA 1
ATOM 3723 C C . VAL A 1 483 ? -33.109 -18.192 35.433 1.00 92.94 483 VAL A C 1
ATOM 3725 O O . VAL A 1 483 ? -34.047 -18.538 36.151 1.00 92.94 483 VAL A O 1
ATOM 3728 N N . GLY A 1 484 ? -31.890 -18.718 35.560 1.00 93.44 484 GLY A N 1
ATOM 3729 C CA . GLY A 1 484 ? -31.550 -19.850 36.418 1.00 93.44 484 GLY A CA 1
ATOM 3730 C C . GLY A 1 484 ? -31.706 -19.550 37.905 1.00 93.44 484 GLY A C 1
ATOM 3731 O O . GLY A 1 484 ? -32.323 -20.340 38.616 1.00 93.44 484 GLY A O 1
ATOM 3732 N N . ILE A 1 485 ? -31.227 -18.393 38.380 1.00 93.88 485 ILE A N 1
ATOM 3733 C CA . ILE A 1 485 ? -31.408 -17.984 39.782 1.00 93.88 485 ILE A CA 1
ATOM 3734 C C . ILE A 1 485 ? -32.897 -17.838 40.105 1.00 93.88 485 ILE A C 1
ATOM 3736 O O . ILE A 1 485 ? -33.356 -18.343 41.130 1.00 93.88 485 ILE A O 1
ATOM 3740 N N . SER A 1 486 ? -33.671 -17.203 39.218 1.00 90.81 486 SER A N 1
ATOM 3741 C CA . SER A 1 486 ? -35.115 -17.050 39.411 1.00 90.81 486 SER A CA 1
ATOM 3742 C C . SER A 1 486 ? -35.825 -18.406 39.497 1.00 90.81 486 SER A C 1
ATOM 3744 O O . SER A 1 486 ? -36.629 -18.624 40.404 1.00 90.81 486 SER A O 1
ATOM 3746 N N . PHE A 1 487 ? -35.463 -19.346 38.620 1.00 91.44 487 PHE A N 1
ATOM 3747 C CA . PHE A 1 487 ? -36.026 -20.694 38.599 1.00 91.44 487 PHE A CA 1
ATOM 3748 C C . PHE A 1 487 ? -35.663 -21.517 39.844 1.00 91.44 487 PHE A C 1
ATOM 3750 O O . PHE A 1 487 ? -36.537 -22.137 40.447 1.00 91.44 487 PHE A O 1
ATOM 3757 N N . VAL A 1 488 ? -34.400 -21.494 40.283 1.00 92.75 488 VAL A N 1
ATOM 3758 C CA . VAL A 1 488 ? -33.954 -22.216 41.489 1.00 92.75 488 VAL A CA 1
ATOM 3759 C C . VAL A 1 488 ? -34.621 -21.656 42.745 1.00 92.75 488 VAL A C 1
ATOM 3761 O O . VAL A 1 488 ? -35.104 -22.428 43.574 1.00 92.75 488 VAL A O 1
ATOM 3764 N N . CYS A 1 489 ? -34.704 -20.329 42.880 1.00 90.75 489 CYS A N 1
ATOM 3765 C CA . CYS A 1 489 ? -35.410 -19.694 43.992 1.00 90.75 489 CYS A CA 1
ATOM 3766 C C . CYS A 1 489 ? -36.903 -20.051 43.996 1.00 90.75 489 CYS A C 1
ATOM 3768 O O . CYS A 1 489 ? -37.455 -20.332 45.062 1.00 90.75 489 CYS A O 1
ATOM 3770 N N . TYR A 1 490 ? -37.540 -20.095 42.821 1.00 89.00 490 TYR A N 1
ATOM 3771 C CA . TYR A 1 490 ? -38.917 -20.561 42.682 1.00 89.00 490 TYR A CA 1
ATOM 3772 C C . TYR A 1 490 ? -39.072 -22.011 43.149 1.00 89.00 490 TYR A C 1
ATOM 3774 O O . TYR A 1 490 ? -39.898 -22.264 44.021 1.00 89.00 490 TYR A O 1
ATOM 3782 N N . LEU A 1 491 ? -38.262 -22.949 42.642 1.00 89.56 491 LEU A N 1
ATOM 3783 C CA . LEU A 1 491 ? -38.339 -24.358 43.044 1.00 89.56 491 LEU A CA 1
ATOM 3784 C C . LEU A 1 491 ? -38.122 -24.522 44.550 1.00 89.56 491 LEU A C 1
ATOM 3786 O O . LEU A 1 491 ? -38.897 -25.209 45.211 1.00 89.56 491 LEU A O 1
ATOM 3790 N N . TYR A 1 492 ? -37.111 -23.857 45.111 1.00 89.94 492 TYR A N 1
ATOM 3791 C CA . TYR A 1 492 ? -36.830 -23.907 46.544 1.00 89.94 492 TYR A CA 1
ATOM 3792 C C . TYR A 1 492 ? -38.041 -23.474 47.379 1.00 89.94 492 TYR A C 1
ATOM 3794 O O . TYR A 1 492 ? -38.435 -24.177 48.310 1.00 89.94 492 TYR A O 1
ATOM 3802 N N . HIS A 1 493 ? -38.671 -22.349 47.027 1.00 86.56 493 HIS A N 1
ATOM 3803 C CA . HIS A 1 493 ? -39.862 -21.878 47.731 1.00 86.56 493 HIS A CA 1
ATOM 3804 C C . HIS A 1 493 ? -41.088 -22.753 47.466 1.00 86.56 493 HIS A C 1
ATOM 3806 O O . HIS A 1 493 ? -41.837 -23.023 48.399 1.00 86.56 493 HIS A O 1
ATOM 3812 N N . HIS A 1 494 ? -41.271 -23.240 46.240 1.00 83.75 494 HIS A N 1
ATOM 3813 C CA . HIS A 1 494 ? -42.392 -24.096 45.863 1.00 83.75 494 HIS A CA 1
ATOM 3814 C C . HIS A 1 494 ? -42.377 -25.435 46.617 1.00 83.75 494 HIS A C 1
ATOM 3816 O O . HIS A 1 494 ? -43.415 -25.880 47.099 1.00 83.75 494 HIS A O 1
ATOM 3822 N N . TYR A 1 495 ? -41.200 -26.048 46.787 1.00 83.75 495 TYR A N 1
ATOM 3823 C CA . TYR A 1 495 ? -41.059 -27.302 47.534 1.00 83.75 495 TYR A CA 1
ATOM 3824 C C . TYR A 1 495 ? -41.063 -27.109 49.055 1.00 83.75 495 TYR A C 1
ATOM 3826 O O . TYR A 1 495 ? -41.533 -27.984 49.779 1.00 83.75 495 TYR A O 1
ATOM 3834 N N . ARG A 1 496 ? -40.548 -25.981 49.563 1.00 82.00 496 ARG A N 1
ATOM 3835 C CA . ARG A 1 496 ? -40.481 -25.715 51.011 1.00 82.00 496 ARG A CA 1
ATOM 3836 C C . ARG A 1 496 ? -41.793 -25.184 51.591 1.00 82.00 496 ARG A C 1
ATOM 3838 O O . ARG A 1 496 ? -42.080 -25.434 52.759 1.00 82.00 496 ARG A O 1
ATOM 3845 N N . TYR A 1 497 ? -42.586 -24.485 50.784 1.00 70.44 497 TYR A N 1
ATOM 3846 C CA . TYR A 1 497 ? -43.879 -23.922 51.158 1.00 70.44 497 TYR A CA 1
ATOM 3847 C C . TYR A 1 497 ? -44.971 -24.509 50.256 1.00 70.44 497 TYR A C 1
ATOM 3849 O O . TYR A 1 497 ? -45.440 -23.873 49.316 1.00 70.44 497 TYR A O 1
ATOM 3857 N N . ILE A 1 498 ? -45.387 -25.746 50.551 1.00 55.59 498 ILE A N 1
ATOM 3858 C CA . ILE A 1 498 ? -46.621 -26.315 49.991 1.00 55.59 498 ILE A CA 1
ATOM 3859 C C . ILE A 1 498 ? -47.776 -25.403 50.437 1.00 55.59 498 ILE A C 1
ATOM 3861 O O . ILE A 1 498 ? -47.909 -25.165 51.644 1.00 55.59 498 ILE A O 1
ATOM 3865 N N . PRO A 1 499 ? -48.606 -24.874 49.520 1.00 52.22 499 PRO A N 1
ATOM 3866 C CA . PRO A 1 499 ? -49.621 -23.897 49.876 1.00 52.22 499 PRO A CA 1
ATOM 3867 C C . PRO A 1 499 ? -50.674 -24.563 50.764 1.00 52.22 499 PRO A C 1
ATOM 3869 O O . PRO A 1 499 ? -51.511 -25.337 50.298 1.00 52.22 499 PRO A O 1
ATOM 3872 N N . LYS A 1 500 ? -50.669 -24.245 52.062 1.00 45.56 500 LYS A N 1
ATOM 3873 C CA . LYS A 1 500 ? -51.917 -24.294 52.823 1.00 45.56 500 LYS A CA 1
ATOM 3874 C C . LYS A 1 500 ? -52.782 -23.183 52.237 1.00 45.56 500 LYS A C 1
ATOM 3876 O O . LYS A 1 500 ? -52.344 -22.039 52.243 1.00 45.56 500 LYS A O 1
ATOM 3881 N N . ARG A 1 501 ? -53.973 -23.519 51.722 1.00 42.03 501 ARG A N 1
ATOM 3882 C CA . ARG A 1 501 ? -55.022 -22.534 51.417 1.00 42.03 501 ARG A CA 1
ATOM 3883 C C . ARG A 1 501 ? -55.358 -21.808 52.713 1.00 42.03 501 ARG A C 1
ATOM 3885 O O . ARG A 1 501 ? -56.205 -22.251 53.480 1.00 42.03 501 ARG A O 1
ATOM 3892 N N . VAL A 1 502 ? -54.633 -20.744 52.978 1.00 42.25 502 VAL A N 1
ATOM 3893 C CA . VAL A 1 502 ? -55.022 -19.730 53.929 1.00 42.25 502 VAL A CA 1
ATOM 3894 C C . VAL A 1 502 ? -55.012 -18.468 53.100 1.00 42.25 502 VAL A C 1
ATOM 3896 O O . VAL A 1 502 ? -53.961 -18.060 52.613 1.00 42.25 502 VAL A O 1
ATOM 3899 N N . GLU A 1 503 ? -56.202 -17.923 52.869 1.00 41.53 503 GLU A N 1
ATOM 3900 C CA . GLU A 1 503 ? -56.382 -16.561 52.387 1.00 41.53 503 GLU A CA 1
ATOM 3901 C C . GLU A 1 503 ? -55.717 -15.643 53.415 1.00 41.53 503 GLU A C 1
ATOM 3903 O O . GLU A 1 503 ? -56.297 -15.250 54.426 1.00 41.53 503 GLU A O 1
ATOM 3908 N N . HIS A 1 504 ? -54.429 -15.394 53.219 1.00 40.31 504 HIS A N 1
ATOM 3909 C CA . HIS A 1 504 ? -53.686 -14.405 53.968 1.00 40.31 504 HIS A CA 1
ATOM 3910 C C . HIS A 1 504 ? -53.163 -13.346 53.003 1.00 40.31 504 HIS A C 1
ATOM 3912 O O . HIS A 1 504 ? -52.800 -13.652 51.864 1.00 40.31 504 HIS A O 1
ATOM 3918 N N . PRO A 1 505 ? -53.261 -12.083 53.440 1.00 39.97 505 PRO A N 1
ATOM 3919 C CA . PRO A 1 505 ? -53.449 -10.919 52.592 1.00 39.97 505 PRO A CA 1
ATOM 3920 C C . PRO A 1 505 ? -52.241 -10.685 51.694 1.00 39.97 505 PRO A C 1
ATOM 3922 O O . PRO A 1 505 ? -51.108 -11.021 52.039 1.00 39.97 505 PRO A O 1
ATOM 3925 N N . SER A 1 506 ? -52.487 -10.091 50.526 1.00 37.84 506 SER A N 1
ATOM 3926 C CA . SER A 1 506 ? -51.441 -9.603 49.636 1.00 37.84 506 SER A CA 1
ATOM 3927 C C . SER A 1 506 ? -50.411 -8.809 50.437 1.00 37.84 506 SER A C 1
ATOM 3929 O O . SER A 1 506 ? -50.700 -7.712 50.890 1.00 37.84 506 SER A O 1
ATOM 3931 N N . CYS A 1 507 ? -49.195 -9.339 50.579 1.00 37.81 507 CYS A N 1
ATOM 3932 C CA . CYS A 1 507 ? -48.125 -8.725 51.376 1.00 37.81 507 CYS A CA 1
ATOM 3933 C C . CYS A 1 507 ? -47.620 -7.371 50.818 1.00 37.81 507 CYS A C 1
ATOM 3935 O O . CYS A 1 507 ? -46.681 -6.796 51.356 1.00 37.81 507 CYS A O 1
ATOM 3937 N N . LEU A 1 508 ? -48.230 -6.870 49.737 1.00 39.78 508 LEU A N 1
ATOM 3938 C CA . LEU A 1 508 ? -48.082 -5.493 49.258 1.00 39.78 508 LEU A CA 1
ATOM 3939 C C . LEU A 1 508 ? -48.874 -4.489 50.123 1.00 39.78 508 LEU A C 1
ATOM 3941 O O . LEU A 1 508 ? -48.715 -3.284 49.969 1.00 39.78 508 LEU A O 1
ATOM 3945 N N . LEU A 1 509 ? -49.753 -4.973 51.004 1.00 38.59 509 LEU A N 1
ATOM 3946 C CA . LEU A 1 509 ? -50.551 -4.184 51.933 1.00 38.59 509 LEU A CA 1
ATOM 3947 C C . LEU A 1 509 ? -50.488 -4.846 53.313 1.00 38.59 509 LEU A C 1
ATOM 3949 O O . LEU A 1 509 ? -50.806 -6.026 53.464 1.00 38.59 509 LEU A O 1
ATOM 3953 N N . SER A 1 510 ? -50.038 -4.085 54.312 1.00 36.75 510 SER A N 1
ATOM 3954 C CA . SER A 1 510 ? -50.067 -4.487 55.722 1.00 36.75 510 SER A CA 1
ATOM 3955 C C . SER A 1 510 ? -51.484 -4.932 56.122 1.00 36.75 510 SER A C 1
ATOM 3957 O O . SER A 1 510 ? -52.480 -4.432 55.594 1.00 36.75 510 SER A O 1
ATOM 3959 N N . SER A 1 511 ? -51.590 -5.858 57.080 1.00 39.31 511 SER A N 1
ATOM 3960 C CA . SER A 1 511 ? -52.866 -6.336 57.635 1.00 39.31 511 SER A CA 1
ATOM 3961 C C . SER A 1 511 ? -53.747 -5.228 58.233 1.00 39.31 511 SER A C 1
ATOM 3963 O O . SER A 1 511 ? -54.915 -5.477 58.513 1.00 39.31 511 SER A O 1
ATOM 3965 N N . GLU A 1 512 ? -53.215 -4.015 58.412 1.00 41.84 512 GLU A N 1
ATOM 3966 C CA . GLU A 1 512 ? -53.957 -2.822 58.843 1.00 41.84 512 GLU A CA 1
ATOM 3967 C C . GLU A 1 512 ? -54.801 -2.165 57.729 1.00 41.84 512 GLU A C 1
ATOM 3969 O O . GLU A 1 512 ? -55.608 -1.287 58.019 1.00 41.84 512 GLU A O 1
ATOM 3974 N N . TRP A 1 513 ? -54.672 -2.598 56.467 1.00 45.31 513 TRP A N 1
ATOM 3975 C CA . TRP A 1 513 ? -55.324 -1.977 55.297 1.00 45.31 513 TRP A CA 1
ATOM 3976 C C . TRP A 1 513 ? -56.528 -2.762 54.742 1.00 45.31 513 TRP A C 1
ATOM 3978 O O . TRP A 1 513 ? -56.968 -2.534 53.610 1.00 45.31 513 TRP A O 1
ATOM 3988 N N . VAL A 1 514 ? -57.077 -3.690 55.531 1.00 46.12 514 VAL A N 1
ATOM 3989 C CA . VAL A 1 514 ? -58.269 -4.481 55.189 1.00 46.12 514 VAL A CA 1
ATOM 3990 C C . VAL A 1 514 ? -59.418 -4.079 56.114 1.00 46.12 514 VAL A C 1
ATOM 3992 O O . VAL A 1 514 ? -59.363 -4.327 57.316 1.00 46.12 514 VAL A O 1
ATOM 3995 N N . TYR A 1 515 ? -60.475 -3.483 55.559 1.00 40.56 515 TYR A N 1
ATOM 3996 C CA . TYR A 1 515 ? -61.688 -3.124 56.305 1.00 40.56 515 TYR A CA 1
ATOM 3997 C C . TYR A 1 515 ? -62.922 -3.618 55.539 1.00 40.56 515 TYR A C 1
ATOM 3999 O O . TYR A 1 515 ? -63.088 -3.291 54.369 1.00 40.56 515 TYR A O 1
ATOM 4007 N N . ASN A 1 516 ? -63.775 -4.434 56.176 1.00 38.59 516 ASN A N 1
ATOM 4008 C CA . ASN A 1 516 ? -64.951 -5.079 55.559 1.00 38.59 516 ASN A CA 1
ATOM 4009 C C . ASN A 1 516 ? -64.657 -5.813 54.230 1.00 38.59 516 ASN A C 1
ATOM 4011 O O . ASN A 1 516 ? -65.353 -5.602 53.242 1.00 38.59 516 ASN A O 1
ATOM 4015 N N . GLU A 1 517 ? -63.607 -6.642 54.188 1.00 48.72 517 GLU A N 1
ATOM 4016 C CA . GLU A 1 517 ? -63.163 -7.373 52.978 1.00 48.72 517 GLU A CA 1
ATOM 4017 C C . GLU A 1 517 ? -62.772 -6.481 51.776 1.00 48.72 517 GLU A C 1
ATOM 4019 O O . GLU A 1 517 ? -62.479 -6.983 50.691 1.00 48.72 517 GLU A O 1
ATOM 4024 N N . LEU A 1 518 ? -62.702 -5.158 51.963 1.00 42.38 518 LEU A N 1
ATOM 4025 C CA . LEU A 1 518 ? -62.236 -4.196 50.969 1.00 42.38 518 LEU A CA 1
ATOM 4026 C C . LEU A 1 518 ? -60.784 -3.806 51.268 1.00 42.38 518 LEU A C 1
ATOM 4028 O O . LEU A 1 518 ? -60.430 -3.438 52.392 1.00 42.38 518 LEU A O 1
ATOM 4032 N N . TYR A 1 519 ? -59.941 -3.903 50.239 1.00 53.44 519 TYR A N 1
ATOM 4033 C CA . TYR A 1 519 ? -58.526 -3.544 50.296 1.00 53.44 519 TYR A CA 1
ATOM 4034 C C . TYR A 1 519 ? -58.350 -2.045 50.053 1.00 53.44 519 TYR A C 1
ATOM 4036 O O . TYR A 1 519 ? -58.738 -1.531 49.002 1.00 53.44 519 TYR A O 1
ATOM 4044 N N . TYR A 1 520 ? -57.720 -1.355 51.000 1.00 60.91 520 TYR A N 1
ATOM 4045 C CA . TYR A 1 520 ? -57.352 0.051 50.865 1.00 60.91 520 TYR A CA 1
ATOM 4046 C C . TYR A 1 520 ? -55.886 0.152 50.446 1.00 60.91 520 TYR A C 1
ATOM 4048 O O . TYR A 1 520 ? -55.039 -0.546 50.988 1.00 60.91 520 TYR A O 1
ATOM 4056 N N . ILE A 1 521 ? -55.579 1.013 49.475 1.00 67.56 521 ILE A N 1
ATOM 4057 C CA . ILE A 1 521 ? -54.208 1.283 49.027 1.00 67.56 521 ILE A CA 1
ATOM 4058 C C . ILE A 1 521 ? -53.847 2.731 49.349 1.00 67.56 521 ILE A C 1
ATOM 4060 O O . ILE A 1 521 ? -54.651 3.640 49.133 1.00 67.56 521 ILE A O 1
ATOM 4064 N N . ASP A 1 522 ? -52.648 2.956 49.881 1.00 75.31 522 ASP A N 1
ATOM 4065 C CA . ASP A 1 522 ? -52.169 4.308 50.143 1.00 75.31 522 ASP A CA 1
ATOM 4066 C C . ASP A 1 522 ? -51.897 5.066 48.829 1.00 75.31 522 ASP A C 1
ATOM 4068 O O . ASP A 1 522 ? -51.613 4.465 47.791 1.00 75.31 522 ASP A O 1
ATOM 4072 N N . TYR A 1 523 ? -51.967 6.402 48.855 1.00 79.31 523 TYR A N 1
ATOM 4073 C CA . TYR A 1 523 ? -51.830 7.214 47.638 1.00 79.31 523 TYR A CA 1
ATOM 4074 C C . TYR A 1 523 ? -50.462 7.074 46.945 1.00 79.31 523 TYR A C 1
ATOM 4076 O O . TYR A 1 523 ? -50.389 7.214 45.723 1.00 79.31 523 TYR A O 1
ATOM 4084 N N . ALA A 1 524 ? -49.383 6.772 47.679 1.00 82.12 524 ALA A N 1
ATOM 4085 C CA . ALA A 1 524 ? -48.069 6.571 47.072 1.00 82.12 524 ALA A CA 1
ATOM 4086 C C . ALA A 1 524 ? -47.999 5.214 46.350 1.00 82.12 524 ALA A C 1
ATOM 4088 O O . ALA A 1 524 ? -47.591 5.163 45.189 1.00 82.12 524 ALA A O 1
ATOM 4089 N N . SER A 1 525 ? -48.484 4.134 46.968 1.00 81.50 525 SER A N 1
ATOM 4090 C CA . SER A 1 525 ? -48.602 2.814 46.330 1.00 81.50 525 SER A CA 1
ATOM 4091 C C . SER A 1 525 ? -49.617 2.808 45.179 1.00 81.50 525 SER A C 1
ATOM 4093 O O . SER A 1 525 ? -49.403 2.142 44.162 1.00 81.50 525 SER A O 1
ATOM 4095 N N . ALA A 1 526 ? -50.691 3.600 45.274 1.00 80.56 526 ALA A N 1
ATOM 4096 C CA . ALA A 1 526 ? -51.626 3.838 44.174 1.00 80.56 526 ALA A CA 1
ATOM 4097 C C . ALA A 1 526 ? -50.904 4.474 42.974 1.00 80.56 526 ALA A C 1
ATOM 4099 O O . ALA A 1 526 ? -50.995 3.973 41.853 1.00 80.56 526 ALA A O 1
ATOM 4100 N N . ALA A 1 527 ? -50.087 5.507 43.209 1.00 85.19 527 ALA A N 1
ATOM 4101 C CA . ALA A 1 527 ? -49.307 6.144 42.152 1.00 85.19 527 ALA A CA 1
ATOM 4102 C C . ALA A 1 527 ? -48.301 5.172 41.501 1.00 85.19 527 ALA A C 1
ATOM 4104 O O . ALA A 1 527 ? -48.198 5.124 40.272 1.00 85.19 527 ALA A O 1
ATOM 4105 N N . LEU A 1 528 ? -47.616 4.336 42.293 1.00 84.31 528 LEU A N 1
ATOM 4106 C CA . LEU A 1 528 ? -46.719 3.289 41.780 1.00 84.31 528 LEU A CA 1
ATOM 4107 C C . LEU A 1 528 ? -47.461 2.244 40.937 1.00 84.31 528 LEU A C 1
ATOM 4109 O O . LEU A 1 528 ? -46.948 1.788 39.916 1.00 84.31 528 LEU A O 1
ATOM 4113 N N . THR A 1 529 ? -48.691 1.902 41.317 1.00 85.00 529 THR A N 1
ATOM 4114 C CA . THR A 1 529 ? -49.546 0.977 40.563 1.00 85.00 529 THR A CA 1
ATOM 4115 C C . THR A 1 529 ? -50.265 1.633 39.382 1.00 85.00 529 THR A C 1
ATOM 4117 O O . THR A 1 529 ? -50.965 0.924 38.662 1.00 85.00 529 THR A O 1
ATOM 4120 N N . GLY A 1 530 ? -50.029 2.919 39.093 1.00 84.62 530 GLY A N 1
ATOM 4121 C CA . GLY A 1 530 ? -50.554 3.628 37.916 1.00 84.62 530 GLY A CA 1
ATOM 4122 C C . GLY A 1 530 ? -51.884 4.349 38.139 1.00 84.6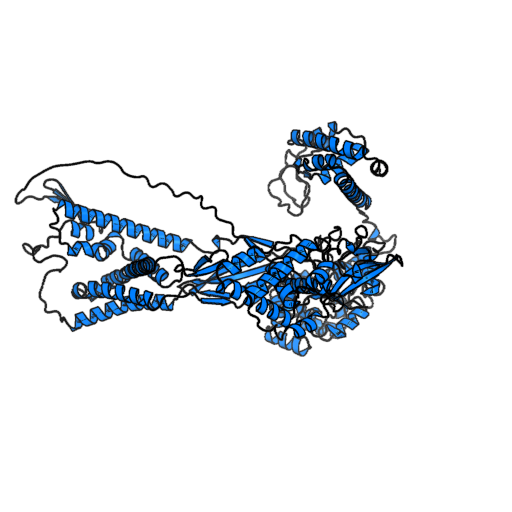2 530 GLY A C 1
ATOM 4123 O O . GLY A 1 530 ? -52.538 4.744 37.176 1.00 84.62 530 GLY A O 1
ATOM 4124 N N . ILE A 1 531 ? -52.286 4.520 39.395 1.00 86.75 531 ILE A N 1
ATOM 4125 C CA . ILE A 1 531 ? -53.523 5.177 39.801 1.00 86.75 531 ILE A CA 1
ATOM 4126 C C . ILE A 1 531 ? -53.164 6.511 40.463 1.00 86.75 531 ILE A C 1
ATOM 4128 O O . ILE A 1 531 ? -52.665 6.555 41.584 1.00 86.75 531 ILE A O 1
ATOM 4132 N N . ILE A 1 532 ? -53.410 7.624 39.772 1.00 86.62 532 ILE A N 1
ATOM 4133 C CA . ILE A 1 532 ? -53.182 8.968 40.315 1.00 86.62 532 ILE A CA 1
ATOM 4134 C C . ILE A 1 532 ? -54.467 9.443 40.987 1.00 86.62 532 ILE A C 1
ATOM 4136 O O . ILE A 1 532 ? -55.477 9.671 40.320 1.00 86.62 532 ILE A O 1
ATOM 4140 N N . THR A 1 533 ? -54.419 9.625 42.301 1.00 83.75 533 THR A N 1
ATOM 4141 C CA . THR A 1 533 ? -55.566 10.041 43.113 1.00 83.75 533 THR A CA 1
ATOM 4142 C C . THR A 1 533 ? -55.405 11.475 43.605 1.00 83.75 533 THR A C 1
ATOM 4144 O O . THR A 1 533 ? -54.508 11.770 44.391 1.00 83.75 533 THR A O 1
ATOM 4147 N N . ILE A 1 534 ? -56.301 12.369 43.190 1.00 84.19 534 ILE A N 1
ATOM 4148 C CA . ILE A 1 534 ? -56.330 13.766 43.634 1.00 84.19 534 ILE A CA 1
ATOM 4149 C C . ILE A 1 534 ? -57.588 13.978 44.490 1.00 84.19 534 ILE A C 1
ATOM 4151 O O . ILE A 1 534 ? -58.689 14.120 43.945 1.00 84.19 534 ILE A O 1
ATOM 4155 N N . PRO A 1 535 ? -57.467 14.011 45.827 1.00 77.00 535 PRO A N 1
ATOM 4156 C CA . PRO A 1 535 ? -58.592 14.342 46.691 1.00 77.00 535 PRO A CA 1
ATOM 4157 C C . PRO A 1 535 ? -58.893 15.847 46.608 1.00 77.00 535 PRO A C 1
ATOM 4159 O O . PRO A 1 535 ? -58.017 16.684 46.832 1.00 77.00 535 PRO A O 1
ATOM 4162 N N . ARG A 1 536 ? -60.139 16.225 46.289 1.00 79.25 536 ARG A N 1
ATOM 4163 C CA . ARG A 1 536 ? -60.574 17.633 46.290 1.00 79.25 536 ARG A CA 1
ATOM 4164 C C . ARG A 1 536 ? -61.995 17.772 46.841 1.00 79.25 536 ARG A C 1
ATOM 4166 O O . ARG A 1 536 ? -62.972 17.414 46.186 1.00 79.25 536 ARG A O 1
ATOM 4173 N N . ARG A 1 537 ? -62.116 18.401 48.018 1.00 79.12 537 ARG A N 1
ATOM 4174 C CA . ARG A 1 537 ? -63.373 18.552 48.784 1.00 79.12 537 ARG A CA 1
ATOM 4175 C C . ARG A 1 537 ? -64.011 17.185 49.089 1.00 79.12 537 ARG A C 1
ATOM 4177 O O . ARG A 1 537 ? -63.374 16.379 49.746 1.00 79.12 537 ARG A O 1
ATOM 4184 N N . GLN A 1 538 ? -65.235 16.943 48.616 1.00 75.06 538 GLN A N 1
ATOM 4185 C CA . GLN A 1 538 ? -65.996 15.695 48.772 1.00 75.06 538 GLN A CA 1
ATOM 4186 C C . GLN A 1 538 ? -65.900 14.787 47.535 1.00 75.06 538 GLN A C 1
ATOM 4188 O O . GLN A 1 538 ? -66.717 13.889 47.377 1.00 75.06 538 GLN A O 1
ATOM 4193 N N . LYS A 1 539 ? -64.945 15.032 46.627 1.00 72.62 539 LYS A N 1
ATOM 4194 C CA . LYS A 1 539 ? -64.744 14.210 45.428 1.00 72.62 539 LYS A CA 1
ATOM 4195 C C . LYS A 1 539 ? -63.315 13.690 45.364 1.00 72.62 539 LYS A C 1
ATOM 4197 O O . LYS A 1 539 ? -62.362 14.462 45.500 1.00 72.62 539 LYS A O 1
ATOM 4202 N N . LEU A 1 540 ? -63.172 12.396 45.125 1.00 77.69 540 LEU A N 1
ATOM 4203 C CA . LEU A 1 540 ? -61.909 11.741 44.827 1.00 77.69 540 LEU A CA 1
ATOM 4204 C C . LEU A 1 540 ? -61.795 11.575 43.311 1.00 77.69 540 LEU A C 1
ATOM 4206 O O . LEU A 1 540 ? -62.568 10.841 42.695 1.00 77.69 540 LEU A O 1
ATOM 4210 N N . TYR A 1 541 ? -60.842 12.285 42.716 1.00 81.00 541 TYR A N 1
ATOM 4211 C CA . TYR A 1 541 ? -60.531 12.184 41.297 1.00 81.00 541 TYR A CA 1
ATOM 4212 C C . TYR A 1 541 ? -59.455 11.124 41.092 1.00 81.00 541 TYR A C 1
ATOM 4214 O O . TYR A 1 541 ? -58.381 11.226 41.679 1.00 81.00 541 TYR A O 1
ATOM 4222 N N . ILE A 1 542 ? -59.735 10.120 40.268 1.00 83.69 542 ILE A N 1
ATOM 4223 C CA . ILE A 1 542 ? -58.849 8.983 40.030 1.00 83.69 542 ILE A CA 1
ATOM 4224 C C . ILE A 1 542 ? -58.532 8.917 38.542 1.00 83.69 542 ILE A C 1
ATOM 4226 O O . ILE A 1 542 ? -59.428 8.724 37.725 1.00 83.69 542 ILE A O 1
ATOM 4230 N N . PHE A 1 543 ? -57.263 9.053 38.182 1.00 85.25 543 PHE A N 1
ATOM 4231 C CA . PHE A 1 543 ? -56.788 8.795 36.828 1.00 85.25 543 PHE A CA 1
ATOM 4232 C C . PHE A 1 543 ? -56.036 7.467 36.796 1.00 85.25 543 PHE A C 1
ATOM 4234 O O . PHE A 1 543 ? -54.991 7.336 37.431 1.00 85.25 543 PHE A O 1
ATOM 4241 N N . ASP A 1 544 ? -56.565 6.494 36.058 1.00 83.25 544 ASP A N 1
ATOM 4242 C CA . ASP A 1 544 ? -55.898 5.214 35.828 1.00 83.25 544 ASP A CA 1
ATOM 4243 C C . ASP A 1 544 ? -55.151 5.266 34.493 1.00 83.25 544 ASP A C 1
ATOM 4245 O O . ASP A 1 544 ? -55.756 5.333 33.415 1.00 83.25 544 ASP A O 1
ATOM 4249 N N . ILE A 1 545 ? -53.821 5.229 34.576 1.00 84.31 545 ILE A N 1
ATOM 4250 C CA . ILE A 1 545 ? -52.938 5.322 33.415 1.00 84.31 545 ILE A CA 1
ATOM 4251 C C . ILE A 1 545 ? -52.973 4.072 32.533 1.00 84.31 545 ILE A C 1
ATOM 4253 O O . ILE A 1 545 ? -52.685 4.160 31.342 1.00 84.31 545 ILE A O 1
ATOM 4257 N N . LYS A 1 546 ? -53.344 2.906 33.079 1.00 80.19 546 LYS A N 1
ATOM 4258 C CA . LYS A 1 546 ? -53.364 1.641 32.328 1.00 80.19 546 LYS A CA 1
ATOM 4259 C C . LYS A 1 546 ? -54.502 1.629 31.316 1.00 80.19 546 LYS A C 1
ATOM 4261 O O . LYS A 1 546 ? -54.339 1.146 30.201 1.00 80.19 546 LYS A O 1
ATOM 4266 N N . ILE A 1 547 ? -55.655 2.160 31.719 1.00 83.69 547 ILE A N 1
ATOM 4267 C CA . ILE A 1 547 ? -56.868 2.226 30.892 1.00 83.69 547 ILE A CA 1
ATOM 4268 C C . ILE A 1 547 ? -57.121 3.618 30.310 1.00 83.69 547 ILE A C 1
ATOM 4270 O O . ILE A 1 547 ? -58.069 3.777 29.542 1.00 83.69 547 ILE A O 1
ATOM 4274 N N . TRP A 1 548 ? -56.289 4.611 30.651 1.00 84.25 548 TRP A N 1
ATOM 4275 C CA . TRP A 1 548 ? -56.425 6.009 30.227 1.00 84.25 548 TRP A CA 1
ATOM 4276 C C . TRP A 1 548 ? -57.819 6.585 30.527 1.00 84.25 548 TRP A C 1
ATOM 4278 O O . TRP A 1 548 ? -58.419 7.286 29.711 1.00 84.25 548 TRP A O 1
ATOM 4288 N N . ARG A 1 549 ? -58.364 6.271 31.711 1.00 81.12 549 ARG A N 1
ATOM 4289 C CA . ARG A 1 549 ? -59.694 6.729 32.143 1.00 81.12 549 ARG A CA 1
ATOM 4290 C C . ARG A 1 549 ? -59.634 7.526 33.428 1.00 81.12 549 ARG A C 1
ATOM 4292 O O . ARG A 1 549 ? -58.796 7.301 34.296 1.00 81.12 549 ARG A O 1
ATOM 4299 N N . PHE A 1 550 ? -60.580 8.448 33.528 1.00 84.00 550 PHE A N 1
ATOM 4300 C CA . PHE A 1 550 ? -60.771 9.302 34.682 1.00 84.00 550 PHE A CA 1
ATOM 4301 C C . PHE A 1 550 ? -62.073 8.918 35.388 1.00 84.00 550 PHE A C 1
ATOM 4303 O O . PHE A 1 550 ? -63.129 8.871 34.757 1.00 84.00 550 PHE A O 1
ATOM 4310 N N . PHE A 1 551 ? -61.993 8.642 36.684 1.00 78.94 551 PHE A N 1
ATOM 4311 C CA . PHE A 1 551 ? -63.118 8.311 37.550 1.00 78.94 551 PHE A CA 1
ATOM 4312 C C . PHE A 1 551 ? -63.269 9.377 38.629 1.00 78.94 551 PHE A C 1
ATOM 4314 O O . PHE A 1 551 ? -62.294 9.991 39.066 1.00 78.94 551 PHE A O 1
ATOM 4321 N N . VAL A 1 552 ? -64.504 9.597 39.066 1.00 79.56 552 VAL A N 1
ATOM 4322 C CA . VAL A 1 552 ? -64.831 10.533 40.142 1.00 79.56 552 VAL A CA 1
ATOM 4323 C C . VAL A 1 552 ? -65.707 9.796 41.142 1.00 79.56 552 VAL A C 1
ATOM 4325 O O . VAL A 1 552 ? -66.759 9.289 40.762 1.00 79.56 552 VAL A O 1
ATOM 4328 N N . ILE A 1 553 ? -65.264 9.720 42.394 1.00 74.56 553 ILE A N 1
ATOM 4329 C CA . ILE A 1 553 ? -66.003 9.089 43.494 1.00 74.56 553 ILE A CA 1
ATOM 4330 C C . ILE A 1 553 ? -66.412 10.185 44.481 1.00 74.56 553 ILE A C 1
ATOM 4332 O O . ILE A 1 553 ? -65.570 10.982 44.890 1.00 74.56 553 ILE A O 1
ATOM 4336 N N . ASP A 1 554 ? -67.691 10.248 44.853 1.00 67.12 554 ASP A N 1
ATOM 4337 C CA . ASP A 1 554 ? -68.191 11.196 45.853 1.00 67.12 554 ASP A CA 1
ATOM 4338 C C . ASP A 1 554 ? -68.032 10.589 47.267 1.00 67.12 554 ASP A C 1
ATOM 4340 O O . ASP A 1 554 ? -68.595 9.539 47.573 1.00 67.12 554 ASP A O 1
ATOM 4344 N N . CYS A 1 555 ? -67.246 11.234 48.133 1.00 56.25 555 CYS A N 1
ATOM 4345 C CA . CYS A 1 555 ? -66.941 10.781 49.493 1.00 56.25 555 CYS A CA 1
ATOM 4346 C C . CYS A 1 555 ? -67.933 11.385 50.500 1.00 56.25 555 CYS A C 1
ATOM 4348 O O . CYS A 1 555 ? -67.640 12.411 51.116 1.00 56.25 555 CYS A O 1
ATOM 4350 N N . ASN A 1 556 ? -69.098 10.760 50.679 1.00 40.47 556 ASN A N 1
ATOM 4351 C CA . ASN A 1 556 ? -70.042 11.092 51.748 1.00 40.47 556 ASN A CA 1
ATOM 4352 C C . ASN A 1 556 ? -70.254 9.872 52.656 1.00 40.47 556 ASN A C 1
ATOM 4354 O O . ASN A 1 556 ? -71.127 9.068 52.365 1.00 40.47 556 ASN A O 1
ATOM 4358 N N . GLU A 1 557 ? -69.438 9.747 53.713 1.00 36.16 557 GLU A N 1
ATOM 4359 C CA . GLU A 1 557 ? -69.827 9.361 55.088 1.00 36.16 557 GLU A CA 1
ATOM 4360 C C . GLU A 1 557 ? -68.580 9.224 56.004 1.00 36.16 557 GLU A C 1
ATOM 4362 O O . GLU A 1 557 ? -67.707 8.392 55.776 1.00 36.16 557 GLU A O 1
ATOM 4367 N N . HIS A 1 558 ? -68.556 10.057 57.060 1.00 31.59 558 HIS A N 1
ATOM 4368 C CA . HIS A 1 558 ? -67.689 10.091 58.262 1.00 31.59 558 HIS A CA 1
ATOM 4369 C C . HIS A 1 558 ? -66.304 10.804 58.257 1.00 31.59 558 HIS A C 1
ATOM 4371 O O . HIS A 1 558 ? -65.656 10.926 57.223 1.00 31.59 558 HIS A O 1
ATOM 4377 N N . PRO A 1 559 ? -65.919 11.452 59.392 1.00 35.06 559 PRO A N 1
ATOM 4378 C CA . PRO A 1 559 ? -65.685 12.899 59.407 1.00 35.06 559 PRO A CA 1
ATOM 4379 C C . PRO A 1 559 ? -64.240 13.357 59.696 1.00 35.06 559 PRO A C 1
ATOM 4381 O O . PRO A 1 559 ? -63.536 12.804 60.530 1.00 35.06 559 PRO A O 1
ATOM 4384 N N . SER A 1 560 ? -63.892 14.464 59.029 1.00 33.06 560 SER A N 1
ATOM 4385 C CA . SER A 1 560 ? -63.057 15.607 59.448 1.00 33.06 560 SER A CA 1
ATOM 4386 C C . SER A 1 560 ? -61.771 15.382 60.256 1.00 33.06 560 SER A C 1
ATOM 4388 O O . SER A 1 560 ? -61.838 15.088 61.440 1.00 33.06 560 SER A O 1
ATOM 4390 N N . HIS A 1 561 ? -60.644 15.851 59.705 1.00 29.12 561 HIS A N 1
ATOM 4391 C CA . HIS A 1 561 ? -59.901 16.953 60.334 1.00 29.12 561 HIS A CA 1
ATOM 4392 C C . HIS A 1 561 ? -59.138 17.803 59.292 1.00 29.12 561 HIS A C 1
ATOM 4394 O O . HIS A 1 561 ? -58.311 17.294 58.547 1.00 29.12 561 HIS A O 1
ATOM 4400 N N . SER A 1 562 ? -59.520 19.093 59.239 1.00 28.42 562 SER A N 1
ATOM 4401 C CA . SER A 1 562 ? -58.736 20.332 58.999 1.00 28.42 562 SER A CA 1
ATOM 4402 C C . SER A 1 562 ? -57.361 20.224 58.312 1.00 28.42 562 SER A C 1
ATOM 4404 O O . SER A 1 562 ? -56.524 19.450 58.744 1.00 28.42 562 SER A O 1
ATOM 4406 N N . SER A 1 563 ? -56.934 21.073 57.377 1.00 27.86 563 SER A N 1
ATOM 4407 C CA . SER A 1 563 ? -57.362 22.410 56.945 1.00 27.86 563 SER A CA 1
ATOM 4408 C C . SER A 1 563 ? -56.450 22.839 55.784 1.00 27.86 563 SER A C 1
ATOM 4410 O O . SER A 1 563 ? -55.307 22.398 55.699 1.00 27.86 563 SER A O 1
ATOM 4412 N N . GLU A 1 564 ? -56.955 23.728 54.933 1.00 32.03 564 GLU A N 1
ATOM 4413 C CA . GLU A 1 564 ? -56.256 24.458 53.867 1.00 32.03 564 GLU A CA 1
ATOM 4414 C C . GLU A 1 564 ? -54.831 24.924 54.219 1.00 32.03 564 GLU A C 1
ATOM 4416 O O . GLU A 1 564 ? -54.601 25.385 55.339 1.00 32.03 564 GLU A O 1
ATOM 4421 N N . LYS A 1 565 ? -53.924 24.930 53.223 1.00 28.73 565 LYS A N 1
ATOM 4422 C CA . LYS A 1 565 ? -53.069 26.088 52.863 1.00 28.73 565 LYS A CA 1
ATOM 4423 C C . LYS A 1 565 ? -52.191 25.796 51.634 1.00 28.73 565 LYS A C 1
ATOM 4425 O O . LYS A 1 565 ? -51.351 24.906 51.634 1.00 28.73 565 LYS A O 1
ATOM 4430 N N . SER A 1 566 ? -52.412 26.578 50.582 1.00 25.25 566 SER A N 1
ATOM 4431 C CA . SER A 1 566 ? -51.654 26.651 49.325 1.00 25.25 566 SER A CA 1
ATOM 4432 C C . SER A 1 566 ? -50.352 27.451 49.457 1.00 25.25 566 SER A C 1
ATOM 4434 O O . SER A 1 566 ? -50.356 28.468 50.148 1.00 25.25 566 SER A O 1
ATOM 4436 N N . ILE A 1 567 ? -49.307 27.096 48.694 1.00 26.33 567 ILE A N 1
ATOM 4437 C CA . ILE A 1 567 ? -48.164 27.971 48.356 1.00 26.33 567 ILE A CA 1
ATOM 4438 C C . ILE A 1 567 ? -47.746 27.709 46.895 1.00 26.33 567 ILE A C 1
ATOM 4440 O O . ILE A 1 567 ? -47.637 26.558 46.479 1.00 26.33 567 ILE A O 1
ATOM 4444 N N . ALA A 1 568 ? -47.505 28.779 46.130 1.00 29.36 568 ALA A N 1
ATOM 4445 C CA . ALA A 1 568 ? -46.881 28.762 44.806 1.00 29.36 568 ALA A CA 1
ATOM 4446 C C . ALA A 1 568 ? -45.423 29.237 44.909 1.00 29.36 568 ALA A C 1
ATOM 4448 O O . ALA A 1 568 ? -45.170 30.235 45.582 1.00 29.36 568 ALA A O 1
ATOM 4449 N N . ILE A 1 569 ? -44.484 28.576 44.215 1.00 27.50 569 ILE A N 1
ATOM 4450 C CA . ILE A 1 569 ? -43.112 29.071 44.003 1.00 27.50 569 ILE A CA 1
ATOM 4451 C C . ILE A 1 569 ? -42.670 28.765 42.564 1.00 27.50 569 ILE A C 1
ATOM 4453 O O . ILE A 1 569 ? -42.689 27.621 42.118 1.00 27.50 569 ILE A O 1
ATOM 4457 N N . ASN A 1 570 ? -42.284 29.831 41.860 1.00 25.81 570 ASN A N 1
ATOM 4458 C CA . ASN A 1 570 ? -41.622 29.843 40.558 1.00 25.81 570 ASN A CA 1
ATOM 4459 C C . ASN A 1 570 ? -40.103 29.631 40.700 1.00 25.81 570 ASN A C 1
ATOM 4461 O O . ASN A 1 570 ? -39.520 30.051 41.697 1.00 25.81 570 ASN A O 1
ATOM 4465 N N . SER A 1 571 ? -39.493 29.178 39.594 1.00 25.91 571 SER A N 1
ATOM 4466 C CA . SER A 1 571 ? -38.057 29.195 39.241 1.00 25.91 571 SER A CA 1
ATOM 4467 C C . SER A 1 571 ? -37.211 27.997 39.694 1.00 25.91 571 SER A C 1
ATOM 4469 O O . SER A 1 571 ? -37.023 27.784 40.886 1.00 25.91 571 SER A O 1
ATOM 4471 N N . ILE A 1 572 ? -36.621 27.271 38.728 1.00 25.09 572 ILE A N 1
ATOM 4472 C CA . ILE A 1 572 ? -35.162 27.260 38.470 1.00 25.09 572 ILE A CA 1
ATOM 4473 C C . ILE A 1 572 ? -34.820 26.425 37.210 1.00 25.09 572 ILE A C 1
ATOM 4475 O O . ILE A 1 572 ? -35.288 25.307 37.027 1.00 25.09 572 ILE A O 1
ATOM 4479 N N . ALA A 1 573 ? -33.926 27.015 36.406 1.00 26.97 573 ALA A N 1
ATOM 4480 C CA . ALA A 1 573 ? -32.978 26.451 35.434 1.00 26.97 573 ALA A CA 1
ATOM 4481 C C . ALA A 1 573 ? -33.479 25.812 34.124 1.00 26.97 573 ALA A C 1
ATOM 4483 O O . ALA A 1 573 ? -33.701 24.610 33.997 1.00 26.97 573 ALA A O 1
ATOM 4484 N N . SER A 1 574 ? -33.432 26.644 33.083 1.00 27.48 574 SER A N 1
ATOM 4485 C CA . SER A 1 574 ? -33.110 26.258 31.713 1.00 27.48 574 SER A CA 1
ATOM 4486 C C . SER A 1 574 ? -31.751 25.543 31.640 1.00 27.48 574 SER A C 1
ATOM 4488 O O . SER A 1 574 ? -30.706 26.094 31.993 1.00 27.48 574 SER A O 1
ATOM 4490 N N . GLY A 1 575 ? -31.756 24.307 31.141 1.00 25.94 575 GLY A N 1
ATOM 4491 C CA . GLY A 1 575 ? -30.542 23.624 30.703 1.00 25.94 575 GLY A CA 1
ATOM 4492 C C . GLY A 1 575 ? -30.008 24.288 29.436 1.00 25.94 575 GLY A C 1
ATOM 4493 O O . GLY A 1 575 ? -30.714 24.372 28.431 1.00 25.94 575 GLY A O 1
ATOM 4494 N N . ARG A 1 576 ? -28.766 24.781 29.482 1.00 30.86 576 ARG A N 1
ATOM 4495 C CA . ARG A 1 576 ? -28.043 25.227 28.285 1.00 30.86 576 ARG A CA 1
ATOM 4496 C C . ARG A 1 576 ? -27.807 24.032 27.351 1.00 30.86 576 ARG A C 1
ATOM 4498 O O . ARG A 1 576 ? -27.455 22.958 27.844 1.00 30.86 576 ARG A O 1
ATOM 4505 N N . PRO A 1 577 ? -27.913 24.208 26.025 1.00 32.38 577 PRO A N 1
ATOM 4506 C CA . PRO A 1 577 ? -27.303 23.279 25.091 1.00 32.38 577 PRO A CA 1
ATOM 4507 C C . PRO A 1 577 ? -25.784 23.294 25.298 1.00 32.38 577 PRO A C 1
ATOM 4509 O O . PRO A 1 577 ? -25.162 24.343 25.459 1.00 32.38 577 PRO A O 1
ATOM 4512 N N . VAL A 1 578 ? -25.217 22.095 25.356 1.00 32.38 578 VAL A N 1
ATOM 4513 C CA . VAL A 1 578 ? -23.780 21.840 25.447 1.00 32.38 578 VAL A CA 1
ATOM 4514 C C . VAL A 1 578 ? -23.094 22.392 24.194 1.00 32.38 578 VAL A C 1
ATOM 4516 O O . VAL A 1 578 ? -23.526 22.103 23.079 1.00 32.38 578 VAL A O 1
ATOM 4519 N N . ASP A 1 579 ? -22.030 23.170 24.398 1.00 31.53 579 ASP A N 1
ATOM 4520 C CA . ASP A 1 579 ? -21.124 23.667 23.359 1.00 31.53 579 ASP A CA 1
ATOM 4521 C C . ASP A 1 579 ? -20.654 22.542 22.410 1.00 31.53 579 ASP A C 1
ATOM 4523 O O . ASP A 1 579 ? -20.123 21.532 22.885 1.00 31.53 579 ASP A O 1
ATOM 4527 N N . PRO A 1 580 ? -20.718 22.718 21.075 1.00 34.16 580 PRO A N 1
ATOM 4528 C CA . PRO A 1 580 ? -20.066 21.821 20.118 1.00 34.16 580 PRO A CA 1
ATOM 4529 C C . PRO A 1 580 ? -18.544 22.029 20.023 1.00 34.16 580 PRO A C 1
ATOM 4531 O O . PRO A 1 580 ? -17.881 21.333 19.259 1.00 34.16 580 PRO A O 1
ATOM 4534 N N . ASN A 1 581 ? -17.953 22.949 20.793 1.00 30.42 581 ASN A N 1
ATOM 4535 C CA . ASN A 1 581 ? -16.539 23.327 20.683 1.00 30.42 581 ASN A CA 1
ATOM 4536 C C . ASN A 1 581 ? -15.561 22.360 21.375 1.00 30.42 581 ASN A C 1
ATOM 4538 O O . ASN A 1 581 ? -14.538 22.772 21.923 1.00 30.42 581 ASN A O 1
ATOM 4542 N N . LYS A 1 582 ? -15.801 21.046 21.285 1.00 34.78 582 LYS A N 1
ATOM 4543 C CA . LYS A 1 582 ? -14.663 20.125 21.248 1.00 34.78 582 LYS A CA 1
ATOM 4544 C C . LYS A 1 582 ? -14.158 20.136 19.819 1.00 34.78 582 LYS A C 1
ATOM 4546 O O . LYS A 1 582 ? -14.737 19.490 18.952 1.00 34.78 582 LYS A O 1
ATOM 4551 N N . THR A 1 583 ? -13.080 20.887 19.607 1.00 31.88 583 THR A N 1
ATOM 4552 C CA . THR A 1 583 ? -12.163 20.724 18.482 1.00 31.88 583 THR A CA 1
ATOM 4553 C C . THR A 1 583 ? -11.934 19.233 18.270 1.00 31.88 583 THR A C 1
ATOM 4555 O O . THR A 1 583 ? -11.172 18.580 18.981 1.00 31.88 583 THR A O 1
ATOM 4558 N N . THR A 1 584 ? -12.667 18.660 17.321 1.00 35.28 584 THR A N 1
ATOM 4559 C CA . THR A 1 584 ? -12.414 17.316 16.832 1.00 35.28 584 THR A CA 1
ATOM 4560 C C . THR A 1 584 ? -11.075 17.433 16.131 1.00 35.28 584 THR A C 1
ATOM 4562 O O . THR A 1 584 ? -10.988 17.963 15.024 1.00 35.28 584 THR A O 1
ATOM 4565 N N . ARG A 1 585 ? -9.995 17.036 16.817 1.00 38.72 585 ARG A N 1
ATOM 4566 C CA . ARG A 1 585 ? -8.725 16.789 16.138 1.00 38.72 585 ARG A CA 1
ATOM 4567 C C . ARG A 1 585 ? -9.048 15.787 15.043 1.00 38.72 585 ARG A C 1
ATOM 4569 O O . ARG A 1 585 ? -9.433 14.658 15.336 1.00 38.72 585 ARG A O 1
ATOM 4576 N N . LYS A 1 586 ? -8.957 16.227 13.792 1.00 40.09 586 LYS A N 1
ATOM 4577 C CA . LYS A 1 586 ? -8.938 15.309 12.663 1.00 40.09 586 LYS A CA 1
ATOM 4578 C C . LYS A 1 586 ? -7.688 14.458 12.853 1.00 40.09 586 LYS A C 1
ATOM 4580 O O . LYS A 1 586 ? -6.580 14.989 12.888 1.00 40.09 586 LYS A O 1
ATOM 4585 N N . HIS A 1 587 ? -7.896 13.174 13.106 1.00 47.75 587 HIS A N 1
ATOM 4586 C CA . HIS A 1 587 ? -6.826 12.196 13.135 1.00 47.75 587 HIS A CA 1
ATOM 4587 C C . HIS A 1 587 ? -6.589 11.775 11.687 1.00 47.75 587 HIS A C 1
ATOM 4589 O O . HIS A 1 587 ? -7.514 11.304 11.024 1.00 47.75 587 HIS A O 1
ATOM 4595 N N . TYR A 1 588 ? -5.383 12.039 11.198 1.00 46.06 588 TYR A N 1
ATOM 4596 C CA . TYR A 1 588 ? -4.940 11.625 9.876 1.00 46.06 588 TYR A CA 1
ATOM 4597 C C . TYR A 1 588 ? -4.163 10.326 10.030 1.00 46.06 588 TYR A C 1
ATOM 4599 O O . TYR A 1 588 ? -3.312 10.221 10.917 1.00 46.06 588 TYR A O 1
ATOM 4607 N N . SER A 1 589 ? -4.473 9.359 9.178 1.00 56.31 589 SER A N 1
ATOM 4608 C CA . SER A 1 589 ? -3.629 8.188 8.966 1.00 56.31 589 SER A CA 1
ATOM 4609 C C . SER A 1 589 ? -2.701 8.459 7.783 1.00 56.31 589 SER A C 1
ATOM 4611 O O . SER A 1 589 ? -3.075 9.186 6.858 1.00 56.31 589 SER A O 1
ATOM 4613 N N . TYR A 1 590 ? -1.497 7.891 7.829 1.00 59.25 590 TYR A N 1
ATOM 4614 C CA . TYR A 1 590 ? -0.469 8.025 6.796 1.00 59.25 590 TYR A CA 1
ATOM 4615 C C . TYR A 1 590 ? -0.357 6.724 6.010 1.00 59.25 590 TYR A C 1
ATOM 4617 O O . TYR A 1 590 ? -0.399 5.641 6.595 1.00 59.25 590 TYR A O 1
ATOM 4625 N N . ALA A 1 591 ? -0.203 6.848 4.699 1.00 64.69 591 ALA A N 1
ATOM 4626 C CA . ALA A 1 591 ? -0.240 5.744 3.768 1.00 64.69 591 ALA A CA 1
ATOM 4627 C C . ALA A 1 591 ? 0.916 5.812 2.762 1.00 64.69 591 ALA A C 1
ATOM 4629 O O . ALA A 1 591 ? 1.008 6.763 2.003 1.00 64.69 591 ALA A O 1
ATOM 4630 N N . LEU A 1 592 ? 1.819 4.826 2.771 1.00 79.50 592 LEU A N 1
ATOM 4631 C CA . LEU A 1 592 ? 2.936 4.737 1.818 1.00 79.50 592 LEU A CA 1
ATOM 4632 C C . LEU A 1 592 ? 2.547 4.028 0.508 1.00 79.50 592 LEU A C 1
ATOM 4634 O O . LEU A 1 592 ? 2.312 2.819 0.513 1.00 79.50 592 LEU A O 1
ATOM 4638 N N . ASP A 1 593 ? 2.577 4.751 -0.611 1.00 77.50 593 ASP A N 1
ATOM 4639 C CA . ASP A 1 593 ? 2.106 4.301 -1.935 1.00 77.50 593 ASP A CA 1
ATOM 4640 C C . ASP A 1 593 ? 2.841 3.068 -2.505 1.00 77.50 593 ASP A C 1
ATOM 4642 O O . ASP A 1 593 ? 2.331 2.363 -3.378 1.00 77.50 593 ASP A O 1
ATOM 4646 N N . ILE A 1 594 ? 4.032 2.761 -1.989 1.00 88.19 594 ILE A N 1
ATOM 4647 C CA . ILE A 1 594 ? 4.841 1.596 -2.380 1.00 88.19 594 ILE A CA 1
ATOM 4648 C C . ILE A 1 594 ? 4.281 0.284 -1.800 1.00 88.19 594 ILE A C 1
ATOM 4650 O O . ILE A 1 594 ? 4.411 -0.778 -2.412 1.00 88.19 594 ILE A O 1
ATOM 4654 N N . VAL A 1 595 ? 3.635 0.328 -0.630 1.00 88.31 595 VAL A N 1
ATOM 4655 C CA . VAL A 1 595 ? 3.113 -0.867 0.058 1.00 88.31 595 VAL A CA 1
ATOM 4656 C C . VAL A 1 595 ? 2.106 -1.658 -0.799 1.00 88.31 595 VAL A C 1
ATOM 4658 O O . VAL A 1 595 ? 2.313 -2.868 -0.937 1.00 88.31 595 VAL A O 1
ATOM 4661 N N . PRO A 1 596 ? 1.074 -1.039 -1.417 1.00 90.56 596 PRO A N 1
ATOM 4662 C CA . PRO A 1 596 ? 0.164 -1.734 -2.334 1.00 90.56 596 PRO A CA 1
ATOM 4663 C C . PRO A 1 596 ? 0.896 -2.509 -3.436 1.00 90.56 596 PRO A C 1
ATOM 4665 O O . PRO A 1 596 ? 0.590 -3.667 -3.717 1.00 90.56 596 PRO A O 1
ATOM 4668 N N . ARG A 1 597 ? 1.913 -1.880 -4.032 1.00 90.50 597 ARG A N 1
ATOM 4669 C CA . ARG A 1 597 ? 2.701 -2.445 -5.127 1.00 90.50 597 ARG A CA 1
ATOM 4670 C C . ARG A 1 597 ? 3.562 -3.614 -4.669 1.00 90.50 597 ARG A C 1
ATOM 4672 O O . ARG A 1 597 ? 3.612 -4.629 -5.354 1.00 90.50 597 ARG A O 1
ATOM 4679 N N . LYS A 1 598 ? 4.195 -3.511 -3.498 1.00 91.06 598 LYS A N 1
ATOM 4680 C CA . LYS A 1 598 ? 4.928 -4.631 -2.896 1.00 91.06 598 LYS A CA 1
ATOM 4681 C C . LYS A 1 598 ? 4.014 -5.846 -2.711 1.00 91.06 598 LYS A C 1
ATOM 4683 O O . LYS A 1 598 ? 4.427 -6.952 -3.056 1.00 91.06 598 LYS A O 1
ATOM 4688 N N . ILE A 1 599 ? 2.803 -5.642 -2.187 1.00 91.50 599 ILE A N 1
ATOM 4689 C CA . ILE A 1 599 ? 1.837 -6.727 -1.965 1.00 91.50 599 ILE A CA 1
ATOM 4690 C C . ILE A 1 599 ? 1.457 -7.365 -3.305 1.00 91.50 599 ILE A C 1
ATOM 4692 O O . ILE A 1 599 ? 1.563 -8.578 -3.458 1.00 91.50 599 ILE A O 1
ATOM 4696 N N . LEU A 1 600 ? 1.098 -6.548 -4.297 1.00 91.50 600 LEU A N 1
ATOM 4697 C CA . LEU A 1 600 ? 0.701 -7.028 -5.618 1.00 91.50 600 LEU A CA 1
ATOM 4698 C C . LEU A 1 600 ? 1.825 -7.792 -6.340 1.00 91.50 600 LEU A C 1
ATOM 4700 O O . LEU A 1 600 ? 1.583 -8.857 -6.893 1.00 91.50 600 LEU A O 1
ATOM 4704 N N . LEU A 1 601 ? 3.052 -7.262 -6.337 1.00 91.94 601 LEU A N 1
ATOM 4705 C CA . LEU A 1 601 ? 4.158 -7.802 -7.137 1.00 91.94 601 LEU A CA 1
ATOM 4706 C C . LEU A 1 601 ? 4.927 -8.949 -6.462 1.00 91.94 601 LEU A C 1
ATOM 4708 O O . LEU A 1 601 ? 5.693 -9.624 -7.144 1.00 91.94 601 LEU A O 1
ATOM 4712 N N . ASN A 1 602 ? 4.771 -9.168 -5.149 1.00 90.69 602 ASN A N 1
ATOM 4713 C CA . ASN A 1 602 ? 5.536 -10.195 -4.420 1.00 90.69 602 ASN A CA 1
ATOM 4714 C C . ASN A 1 602 ? 4.656 -11.129 -3.588 1.00 90.69 602 ASN A C 1
ATOM 4716 O O . ASN A 1 602 ? 4.852 -12.343 -3.640 1.00 90.69 602 ASN A O 1
ATOM 4720 N N . ASP A 1 603 ? 3.701 -10.580 -2.832 1.00 90.38 603 ASP A N 1
ATOM 4721 C CA . ASP A 1 603 ? 2.898 -11.371 -1.893 1.00 90.38 603 ASP A CA 1
ATOM 4722 C C . ASP A 1 603 ? 1.791 -12.146 -2.638 1.00 90.38 603 ASP A C 1
ATOM 4724 O O . ASP A 1 603 ? 1.509 -13.293 -2.299 1.00 90.38 603 ASP A O 1
ATOM 4728 N N . LEU A 1 604 ? 1.204 -11.552 -3.686 1.00 91.94 604 LEU A N 1
ATOM 4729 C CA . LEU A 1 604 ? 0.084 -12.104 -4.467 1.00 91.94 604 LEU A CA 1
ATOM 4730 C C . LEU A 1 604 ? 0.537 -12.692 -5.815 1.00 91.94 604 LEU A C 1
ATOM 4732 O O . LEU A 1 604 ? 0.005 -12.358 -6.869 1.00 91.94 604 LEU A O 1
ATOM 4736 N N . THR A 1 605 ? 1.546 -13.567 -5.780 1.00 92.56 605 THR A N 1
ATOM 4737 C CA . THR A 1 605 ? 2.193 -14.141 -6.981 1.00 92.56 605 THR A CA 1
ATOM 4738 C C . THR A 1 605 ? 1.830 -15.605 -7.251 1.00 92.56 605 THR A C 1
ATOM 4740 O O . THR A 1 605 ? 2.403 -16.245 -8.141 1.00 92.56 605 THR A O 1
ATOM 4743 N N . SER A 1 606 ? 0.899 -16.169 -6.476 1.00 93.50 606 SER A N 1
ATOM 4744 C CA . SER A 1 606 ? 0.489 -17.565 -6.622 1.00 93.50 606 SER A CA 1
ATOM 4745 C C . SER A 1 606 ? -0.370 -17.774 -7.874 1.00 93.50 606 SER A C 1
ATOM 4747 O O . SER A 1 606 ? -1.124 -16.897 -8.296 1.00 93.50 606 SER A O 1
ATOM 4749 N N . ILE A 1 607 ? -0.295 -18.972 -8.461 1.00 94.31 607 ILE A N 1
ATOM 4750 C CA . ILE A 1 607 ? -1.128 -19.341 -9.617 1.00 94.31 607 ILE A CA 1
ATOM 4751 C C . ILE A 1 607 ? -2.619 -19.309 -9.261 1.00 94.31 607 ILE A C 1
ATOM 4753 O O . ILE A 1 607 ? -3.434 -18.889 -10.075 1.00 94.31 607 ILE A O 1
ATOM 4757 N N . SER A 1 608 ? -2.978 -19.732 -8.045 1.00 92.75 608 SER A N 1
ATOM 4758 C CA . SER A 1 608 ? -4.372 -19.742 -7.589 1.00 92.75 608 SER A CA 1
ATOM 4759 C C . SER A 1 608 ? -4.956 -18.331 -7.548 1.00 92.75 608 SER A C 1
ATOM 4761 O O . SER A 1 608 ? -6.078 -18.126 -8.012 1.00 92.75 608 SER A O 1
ATOM 4763 N N . ASP A 1 609 ? -4.198 -17.369 -7.015 1.00 90.56 609 ASP A N 1
ATOM 4764 C CA . ASP A 1 609 ? -4.622 -15.970 -6.970 1.00 90.56 609 ASP A CA 1
ATOM 4765 C C . ASP A 1 609 ? -4.738 -15.414 -8.391 1.00 90.56 609 ASP A C 1
ATOM 4767 O O . ASP A 1 609 ? -5.769 -14.855 -8.747 1.00 90.56 609 ASP A O 1
ATOM 4771 N N . ALA A 1 610 ? -3.750 -15.661 -9.255 1.00 91.94 610 ALA A N 1
ATOM 4772 C CA . ALA A 1 610 ? -3.797 -15.196 -10.638 1.00 91.94 610 ALA A CA 1
ATOM 4773 C C . ALA A 1 610 ? -5.000 -15.751 -11.419 1.00 91.94 610 ALA A C 1
ATOM 4775 O O . ALA A 1 610 ? -5.738 -14.979 -12.024 1.00 91.94 610 ALA A O 1
ATOM 4776 N N . ILE A 1 611 ? -5.244 -17.066 -11.379 1.00 93.50 611 ILE A N 1
ATOM 4777 C CA . ILE A 1 611 ? -6.369 -17.704 -12.085 1.00 93.50 611 ILE A CA 1
ATOM 4778 C C . ILE A 1 611 ? -7.708 -17.143 -11.599 1.00 93.50 611 ILE A C 1
ATOM 4780 O O . ILE A 1 611 ? -8.567 -16.803 -12.413 1.00 93.50 611 ILE A O 1
ATOM 4784 N N . LYS A 1 612 ? -7.884 -17.038 -10.275 1.00 91.31 612 LYS A N 1
ATOM 4785 C CA . LYS A 1 612 ? -9.109 -16.505 -9.669 1.00 91.31 612 LYS A CA 1
ATOM 4786 C C . LYS A 1 612 ? -9.405 -15.093 -10.171 1.00 91.31 612 LYS A C 1
ATOM 4788 O O . LYS A 1 612 ? -10.548 -14.790 -10.494 1.00 91.31 612 LYS A O 1
ATOM 4793 N N . GLU A 1 613 ? -8.383 -14.255 -10.244 1.00 89.00 613 GLU A N 1
ATOM 4794 C CA . GLU A 1 613 ? -8.537 -12.827 -10.515 1.00 89.00 613 GLU A CA 1
ATOM 4795 C C . GLU A 1 613 ? -8.615 -12.528 -12.013 1.00 89.00 613 GLU A C 1
ATOM 4797 O O . GLU A 1 613 ? -9.394 -11.674 -12.421 1.00 89.00 613 GLU A O 1
ATOM 4802 N N . ILE A 1 614 ? -7.913 -13.290 -12.859 1.00 90.44 614 ILE A N 1
ATOM 4803 C CA . ILE A 1 614 ? -8.109 -13.247 -14.317 1.00 90.44 614 ILE A CA 1
ATOM 4804 C C . ILE A 1 614 ? -9.555 -13.617 -14.677 1.00 90.44 614 ILE A C 1
ATOM 4806 O O . ILE A 1 614 ? -10.148 -12.975 -15.539 1.00 90.44 614 ILE A O 1
ATOM 4810 N N . TRP A 1 615 ? -10.140 -14.603 -13.990 1.00 88.62 615 TRP A N 1
ATOM 4811 C CA . TRP A 1 615 ? -11.528 -15.009 -14.225 1.00 88.62 615 TRP A CA 1
ATOM 4812 C C . TRP A 1 615 ? -12.559 -13.959 -13.791 1.00 88.62 615 TRP A C 1
ATOM 4814 O O . TRP A 1 615 ? -13.624 -13.853 -14.397 1.00 88.62 615 TRP A O 1
ATOM 4824 N N . LEU A 1 616 ? -12.265 -13.189 -12.741 1.00 87.81 616 LEU A N 1
ATOM 4825 C CA . LEU A 1 616 ? -13.144 -12.122 -12.242 1.00 87.81 616 LEU A CA 1
ATOM 4826 C C . LEU A 1 616 ? -12.975 -10.794 -12.994 1.00 87.81 616 LEU A C 1
ATOM 4828 O O . LEU A 1 616 ? -13.835 -9.918 -12.894 1.00 87.81 616 LEU A O 1
ATOM 4832 N N . MET A 1 617 ? -11.876 -10.638 -13.726 1.00 86.62 617 MET A N 1
ATOM 4833 C CA . MET A 1 617 ? -11.542 -9.438 -14.481 1.00 86.62 617 MET A CA 1
ATOM 4834 C C . MET A 1 617 ? -12.495 -9.205 -15.659 1.00 86.62 617 MET A C 1
ATOM 4836 O O . MET A 1 617 ? -12.983 -10.144 -16.285 1.00 86.62 617 MET A O 1
ATOM 4840 N N . ASP A 1 618 ? -12.682 -7.933 -16.027 1.00 85.75 618 ASP A N 1
ATOM 4841 C CA . ASP A 1 618 ? -13.280 -7.568 -17.312 1.00 85.75 618 ASP A CA 1
ATOM 4842 C C . ASP A 1 618 ? -12.490 -8.215 -18.473 1.00 85.75 618 ASP A C 1
ATOM 4844 O O . ASP A 1 618 ? -11.303 -7.907 -18.652 1.00 85.75 618 ASP A O 1
ATOM 4848 N N . PRO A 1 619 ? -13.122 -9.068 -19.303 1.00 83.44 619 PRO A N 1
ATOM 4849 C CA . PRO A 1 619 ? -12.462 -9.689 -20.442 1.00 83.44 619 PRO A CA 1
ATOM 4850 C C . PRO A 1 619 ? -11.807 -8.662 -21.380 1.00 83.44 619 PRO A C 1
ATOM 4852 O O . PRO A 1 619 ? -10.745 -8.930 -21.932 1.00 83.44 619 PRO A O 1
ATOM 4855 N N . ALA A 1 620 ? -12.354 -7.454 -21.536 1.00 79.38 620 ALA A N 1
ATOM 4856 C CA . ALA A 1 620 ? -11.732 -6.414 -22.357 1.00 79.38 620 ALA A CA 1
ATOM 4857 C C . ALA A 1 620 ? -10.350 -5.975 -21.829 1.00 79.38 620 ALA A C 1
ATOM 4859 O O . ALA A 1 620 ? -9.480 -5.603 -22.618 1.00 79.38 620 ALA A O 1
ATOM 4860 N N . TYR A 1 621 ? -10.117 -6.056 -20.515 1.00 81.44 621 TYR A N 1
ATOM 4861 C CA . TYR A 1 621 ? -8.873 -5.614 -19.885 1.00 81.44 621 TYR A CA 1
ATOM 4862 C C . TYR A 1 621 ? -7.748 -6.660 -19.931 1.00 81.44 621 TYR A C 1
ATOM 4864 O O . TYR A 1 621 ? -6.583 -6.284 -19.845 1.00 81.44 621 TYR A O 1
ATOM 4872 N N . ALA A 1 622 ? -8.041 -7.945 -20.153 1.00 83.31 622 ALA A N 1
ATOM 4873 C CA . ALA A 1 622 ? -7.034 -9.016 -20.099 1.00 83.31 622 ALA A CA 1
ATOM 4874 C C . ALA A 1 622 ? -5.816 -8.781 -21.022 1.00 83.31 622 ALA A C 1
ATOM 4876 O O . ALA A 1 622 ? -4.686 -9.123 -20.686 1.00 83.31 622 ALA A O 1
ATOM 4877 N N . ILE A 1 623 ? -6.024 -8.119 -22.165 1.00 78.00 623 ILE A N 1
ATOM 4878 C CA . ILE A 1 623 ? -4.960 -7.763 -23.118 1.00 78.00 623 ILE A CA 1
ATOM 4879 C C . ILE A 1 623 ? -4.031 -6.644 -22.616 1.00 78.00 623 ILE A C 1
ATOM 4881 O O . ILE A 1 623 ? -2.933 -6.463 -23.139 1.00 78.00 623 ILE A O 1
ATOM 4885 N N . SER A 1 624 ? -4.492 -5.885 -21.624 1.00 81.38 624 SER A N 1
ATOM 4886 C CA . SER A 1 624 ? -3.820 -4.729 -21.032 1.00 81.38 624 SER A CA 1
ATOM 4887 C C . SER A 1 624 ? -3.056 -5.057 -19.753 1.00 81.38 624 SER A C 1
ATOM 4889 O O . SER A 1 624 ? -2.445 -4.139 -19.202 1.00 81.38 624 SER A O 1
ATOM 4891 N N . ILE A 1 625 ? -3.045 -6.330 -19.323 1.00 87.56 625 ILE A N 1
ATOM 4892 C CA . ILE A 1 625 ? -2.181 -6.801 -18.234 1.00 87.56 625 ILE A CA 1
ATOM 4893 C C . ILE A 1 625 ? -0.751 -6.353 -18.527 1.00 87.56 625 ILE A C 1
ATOM 4895 O O . ILE A 1 625 ? -0.213 -6.607 -19.612 1.00 87.56 625 ILE A O 1
ATOM 4899 N N . PHE A 1 626 ? -0.154 -5.637 -17.578 1.00 86.75 626 PHE A N 1
ATOM 4900 C CA . PHE A 1 626 ? 1.055 -4.871 -17.847 1.00 86.75 626 PHE A CA 1
ATOM 4901 C C . PHE A 1 626 ? 2.320 -5.739 -17.799 1.00 86.75 626 PHE A C 1
ATOM 4903 O O . PHE A 1 626 ? 3.069 -5.771 -16.823 1.00 86.75 626 PHE A O 1
ATOM 4910 N N . THR A 1 627 ? 2.552 -6.461 -18.892 1.00 89.06 627 THR A N 1
ATOM 4911 C CA . THR A 1 627 ? 3.676 -7.378 -19.088 1.00 89.06 627 THR A CA 1
ATOM 4912 C C . THR A 1 627 ? 4.112 -7.391 -20.553 1.00 89.06 627 THR A C 1
ATOM 4914 O O . THR A 1 627 ? 3.330 -7.097 -21.461 1.00 89.06 627 THR A O 1
ATOM 4917 N N . GLN A 1 628 ? 5.363 -7.762 -20.797 1.00 86.62 628 GLN A N 1
ATOM 4918 C CA . GLN A 1 628 ? 5.867 -8.101 -22.123 1.00 86.62 628 GLN A CA 1
ATOM 4919 C C . GLN A 1 628 ? 5.837 -9.619 -22.329 1.00 86.62 628 GLN A C 1
ATOM 4921 O O . GLN A 1 628 ? 6.644 -10.354 -21.745 1.00 86.62 628 GLN A O 1
ATOM 4926 N N . TYR A 1 629 ? 4.933 -10.078 -23.194 1.00 87.19 629 TYR A N 1
ATOM 4927 C CA . TYR A 1 629 ? 4.763 -11.494 -23.514 1.00 87.19 629 TYR A CA 1
ATOM 4928 C C . TYR A 1 629 ? 5.977 -12.068 -24.251 1.00 87.19 629 TYR A C 1
ATOM 4930 O O . TYR A 1 629 ? 6.512 -11.460 -25.174 1.00 87.19 629 TYR A O 1
ATOM 4938 N N . CYS A 1 630 ? 6.398 -13.261 -23.838 1.00 88.00 630 CYS A N 1
ATOM 4939 C CA . CYS A 1 630 ? 7.468 -14.021 -24.482 1.00 88.00 630 CYS A CA 1
ATOM 4940 C C . CYS A 1 630 ? 6.893 -15.054 -25.463 1.00 88.00 630 CYS A C 1
ATOM 4942 O O . CYS A 1 630 ? 7.468 -15.285 -26.527 1.00 88.00 630 CYS A O 1
ATOM 4944 N N . TRP A 1 631 ? 5.749 -15.660 -25.119 1.00 88.81 631 TRP A N 1
ATOM 4945 C CA . TRP A 1 631 ? 5.123 -16.725 -25.903 1.00 88.81 631 TRP A CA 1
ATOM 4946 C C . TRP A 1 631 ? 3.608 -16.579 -25.972 1.00 88.81 631 TRP A C 1
ATOM 4948 O O . TRP A 1 631 ? 2.963 -16.043 -25.067 1.00 88.81 631 TRP A O 1
ATOM 4958 N N . VAL A 1 632 ? 3.032 -17.126 -27.039 1.00 86.06 632 VAL A N 1
ATOM 4959 C CA . VAL A 1 632 ? 1.579 -17.263 -27.161 1.00 86.06 632 VAL A CA 1
ATOM 4960 C C . VAL A 1 632 ? 1.062 -18.362 -26.234 1.00 86.06 632 VAL A C 1
ATOM 4962 O O . VAL A 1 632 ? 0.071 -18.156 -25.543 1.00 86.06 632 VAL A O 1
ATOM 4965 N N . ASP A 1 633 ? 1.710 -19.523 -26.232 1.00 89.88 633 ASP A N 1
ATOM 4966 C CA . ASP A 1 633 ? 1.227 -20.758 -25.619 1.00 89.88 633 ASP A CA 1
ATOM 4967 C C . ASP A 1 633 ? 2.226 -21.341 -24.616 1.00 89.88 633 ASP A C 1
ATOM 4969 O O . ASP A 1 633 ? 3.424 -21.053 -24.656 1.00 89.88 633 ASP A O 1
ATOM 4973 N N . PHE A 1 634 ? 1.737 -22.189 -23.713 1.00 92.56 634 PHE A N 1
ATOM 4974 C CA . PHE A 1 634 ? 2.572 -22.819 -22.690 1.00 92.56 634 PHE A CA 1
ATOM 4975 C C . PHE A 1 634 ? 3.585 -23.828 -23.253 1.00 92.56 634 PHE A C 1
ATOM 4977 O O . PHE A 1 634 ? 4.551 -24.146 -22.566 1.00 92.56 634 PHE A O 1
ATOM 4984 N N . ASP A 1 635 ? 3.386 -24.324 -24.482 1.00 90.19 635 ASP A N 1
ATOM 4985 C CA . ASP A 1 635 ? 4.320 -25.236 -25.160 1.00 90.19 635 ASP A CA 1
ATOM 4986 C C . ASP A 1 635 ? 5.398 -24.497 -25.978 1.00 90.19 635 ASP A C 1
ATOM 4988 O O . ASP A 1 635 ? 6.148 -25.140 -26.715 1.00 90.19 635 ASP A O 1
ATOM 4992 N N . HIS A 1 636 ? 5.480 -23.163 -25.862 1.00 87.88 636 HIS A N 1
ATOM 4993 C CA . HIS A 1 636 ? 6.491 -22.319 -26.517 1.00 87.88 636 HIS A CA 1
ATOM 4994 C C . HIS A 1 636 ? 6.516 -22.451 -28.047 1.00 87.88 636 HIS A C 1
ATOM 4996 O O . HIS A 1 636 ? 7.565 -22.276 -28.666 1.00 87.88 636 HIS A O 1
ATOM 5002 N N . ARG A 1 637 ? 5.382 -22.777 -28.679 1.00 82.62 637 ARG A N 1
ATOM 5003 C CA . ARG A 1 637 ? 5.305 -23.022 -30.129 1.00 82.62 637 ARG A CA 1
ATOM 5004 C C . ARG A 1 637 ? 5.411 -21.743 -30.944 1.00 82.62 637 ARG A C 1
ATOM 5006 O O . ARG A 1 637 ? 5.838 -21.807 -32.095 1.00 82.62 637 ARG A O 1
ATOM 5013 N N . TRP A 1 638 ? 4.992 -20.618 -30.367 1.00 82.12 638 TRP A N 1
ATOM 5014 C CA . TRP A 1 638 ? 5.035 -19.314 -31.024 1.00 82.12 638 TRP A CA 1
ATOM 5015 C C . TRP A 1 638 ? 5.691 -18.259 -30.134 1.00 82.12 638 TRP A C 1
ATOM 5017 O O . TRP A 1 638 ? 5.171 -17.910 -29.069 1.00 82.12 638 TRP A O 1
ATOM 5027 N N . GLU A 1 639 ? 6.817 -17.726 -30.602 1.00 82.62 639 GLU A N 1
ATOM 5028 C CA . GLU A 1 639 ? 7.574 -16.656 -29.950 1.00 82.62 639 GLU A CA 1
ATOM 5029 C C . GLU A 1 639 ? 7.020 -15.266 -30.308 1.00 82.62 639 GLU A C 1
ATOM 5031 O O . GLU A 1 639 ? 6.739 -14.974 -31.476 1.00 82.62 639 GLU A O 1
ATOM 5036 N N . MET A 1 640 ? 6.900 -14.382 -29.310 1.00 75.69 640 MET A N 1
ATOM 5037 C CA . MET A 1 640 ? 6.311 -13.038 -29.469 1.00 75.69 640 MET A CA 1
ATOM 5038 C C . MET A 1 640 ? 7.283 -11.876 -29.243 1.00 75.69 640 MET A C 1
ATOM 5040 O O . MET A 1 640 ? 6.934 -10.727 -29.508 1.00 75.69 640 MET A O 1
ATOM 5044 N N . ASP A 1 641 ? 8.488 -12.151 -28.755 1.00 76.38 641 ASP A N 1
ATOM 5045 C CA . ASP A 1 641 ? 9.410 -11.103 -28.337 1.00 76.38 641 ASP A CA 1
ATOM 5046 C C . ASP A 1 641 ? 9.910 -10.206 -29.485 1.00 76.38 641 ASP A C 1
ATOM 5048 O O . ASP A 1 641 ? 10.136 -10.657 -30.613 1.00 76.38 641 ASP A O 1
ATOM 5052 N N . HIS A 1 642 ? 10.152 -8.927 -29.184 1.00 72.31 642 HIS A N 1
ATOM 5053 C CA . HIS A 1 642 ? 10.643 -7.933 -30.141 1.00 72.31 642 HIS A CA 1
ATOM 5054 C C . HIS A 1 642 ? 12.098 -8.158 -30.565 1.00 72.31 642 HIS A C 1
ATOM 5056 O O . HIS A 1 642 ? 12.465 -7.855 -31.702 1.00 72.31 642 HIS A O 1
ATOM 5062 N N . ALA A 1 643 ? 12.937 -8.673 -29.663 1.00 73.81 643 ALA A N 1
ATOM 5063 C CA . ALA A 1 643 ? 14.376 -8.793 -29.823 1.00 73.81 643 ALA A CA 1
ATOM 5064 C C . ALA A 1 643 ? 14.863 -10.220 -29.537 1.00 73.81 643 ALA A C 1
ATOM 5066 O O . ALA A 1 643 ? 14.501 -10.880 -28.569 1.00 73.81 643 ALA A O 1
ATOM 5067 N N . TYR A 1 644 ? 15.801 -10.699 -30.355 1.00 78.12 644 TYR A N 1
ATOM 5068 C CA . TYR A 1 644 ? 16.361 -12.040 -30.169 1.00 78.12 644 TYR A CA 1
ATOM 5069 C C . TYR A 1 644 ? 17.028 -12.232 -28.792 1.00 78.12 644 TYR A C 1
ATOM 5071 O O . TYR A 1 644 ? 16.912 -13.297 -28.191 1.00 78.12 644 TYR A O 1
ATOM 5079 N N . GLN A 1 645 ? 17.710 -11.203 -28.277 1.00 80.44 645 GLN A N 1
ATOM 5080 C CA . GLN A 1 645 ? 18.400 -11.282 -26.984 1.00 80.44 645 GLN A CA 1
ATOM 5081 C C . GLN A 1 645 ? 17.424 -11.380 -25.806 1.00 80.44 645 GLN A C 1
ATOM 5083 O O . GLN A 1 645 ? 17.630 -12.210 -24.916 1.00 80.44 645 GLN A O 1
ATOM 5088 N N . ARG A 1 646 ? 16.319 -10.625 -25.828 1.00 85.94 646 ARG A N 1
ATOM 5089 C CA . ARG A 1 646 ? 15.272 -10.761 -24.813 1.00 85.94 646 ARG A CA 1
ATOM 5090 C C . ARG A 1 646 ? 14.556 -12.102 -24.908 1.00 85.94 646 ARG A C 1
ATOM 5092 O O . ARG A 1 646 ? 14.380 -12.734 -23.870 1.00 85.94 646 ARG A O 1
ATOM 5099 N N . GLN A 1 647 ? 14.271 -12.623 -26.103 1.00 84.75 647 GLN A N 1
ATOM 5100 C CA . GLN A 1 647 ? 13.728 -13.982 -26.238 1.00 84.75 647 GLN A CA 1
ATOM 5101 C C . GLN A 1 647 ? 14.633 -15.037 -25.568 1.00 84.75 647 GLN A C 1
ATOM 5103 O O . GLN A 1 647 ? 14.154 -15.913 -24.847 1.00 84.75 647 GLN A O 1
ATOM 5108 N N . LEU A 1 648 ? 15.960 -14.940 -25.728 1.00 87.19 648 LEU A N 1
ATOM 5109 C CA . LEU A 1 648 ? 16.903 -15.818 -25.019 1.00 87.19 648 LEU A CA 1
ATOM 5110 C C . LEU A 1 648 ? 16.845 -15.632 -23.496 1.00 87.19 648 LEU A C 1
ATOM 5112 O O . LEU A 1 648 ? 17.014 -16.599 -22.747 1.00 87.19 648 LEU A O 1
ATOM 5116 N N . ARG A 1 649 ? 16.607 -14.408 -23.017 1.00 90.50 649 ARG A N 1
ATOM 5117 C CA . ARG A 1 649 ? 16.389 -14.130 -21.594 1.00 90.50 649 ARG A CA 1
ATOM 5118 C C . ARG A 1 649 ? 15.071 -14.728 -21.094 1.00 90.50 649 ARG A C 1
ATOM 5120 O O . ARG A 1 649 ? 15.083 -15.296 -20.001 1.00 90.50 649 ARG A O 1
ATOM 5127 N N . CYS A 1 650 ? 14.001 -14.709 -21.893 1.00 91.31 650 CYS A N 1
ATOM 5128 C CA . CYS A 1 650 ? 12.740 -15.387 -21.583 1.00 91.31 650 CYS A CA 1
ATOM 5129 C C . CYS A 1 650 ? 12.972 -16.874 -21.284 1.00 91.31 650 CYS A C 1
ATOM 5131 O O . CYS A 1 650 ? 12.611 -17.336 -20.201 1.00 91.31 650 CYS A O 1
ATOM 5133 N N . TYR A 1 651 ? 13.671 -17.601 -22.166 1.00 92.38 651 TYR A N 1
ATOM 5134 C CA . TYR A 1 651 ? 13.997 -19.019 -21.939 1.00 92.38 651 TYR A CA 1
ATOM 5135 C C . TYR A 1 651 ? 14.847 -19.256 -20.686 1.00 92.38 651 TYR A C 1
ATOM 5137 O O . TYR A 1 651 ? 14.711 -20.281 -20.027 1.00 92.38 651 TYR A O 1
ATOM 5145 N N . LYS A 1 652 ? 15.739 -18.325 -20.337 1.00 92.50 652 LYS A N 1
ATOM 5146 C CA . LYS A 1 652 ? 16.622 -18.483 -19.172 1.00 92.50 652 LYS A CA 1
ATOM 5147 C C . LYS A 1 652 ? 15.945 -18.153 -17.842 1.00 92.50 652 LYS A C 1
ATOM 5149 O O . LYS A 1 652 ? 16.352 -18.707 -16.826 1.00 92.50 652 LYS A O 1
ATOM 5154 N N . ARG A 1 653 ? 14.988 -17.216 -17.821 1.00 91.56 653 ARG A N 1
ATOM 5155 C CA . ARG A 1 653 ? 14.481 -16.607 -16.575 1.00 91.56 653 ARG A CA 1
ATOM 5156 C C . ARG A 1 653 ? 12.973 -16.711 -16.373 1.00 91.56 653 ARG A C 1
ATOM 5158 O O . ARG A 1 653 ? 12.541 -16.782 -15.228 1.00 91.56 653 ARG A O 1
ATOM 5165 N N . TYR A 1 654 ? 12.179 -16.691 -17.442 1.00 93.62 654 TYR A N 1
ATOM 5166 C CA . TYR A 1 654 ? 10.731 -16.457 -17.354 1.00 93.62 654 TYR A CA 1
ATOM 5167 C C . TYR A 1 654 ? 9.870 -17.682 -17.664 1.00 93.62 654 TYR A C 1
ATOM 5169 O O . TYR A 1 654 ? 8.658 -17.604 -17.509 1.00 93.62 654 TYR A O 1
ATOM 5177 N N . LEU A 1 655 ? 10.478 -18.827 -17.996 1.00 94.00 655 LEU A N 1
ATOM 5178 C CA . LEU A 1 655 ? 9.767 -20.098 -18.190 1.00 94.00 655 LEU A CA 1
ATOM 5179 C C . LEU A 1 655 ? 8.735 -20.424 -17.088 1.00 94.00 655 LEU A C 1
ATOM 5181 O O . LEU A 1 655 ? 7.599 -20.730 -17.448 1.00 94.00 655 LEU A O 1
ATOM 5185 N N . PRO A 1 656 ? 9.051 -20.335 -15.778 1.00 95.56 656 PRO A N 1
ATOM 5186 C CA . PRO A 1 656 ? 8.083 -20.688 -14.739 1.00 95.56 656 PRO A CA 1
ATOM 5187 C C . PRO A 1 656 ? 7.013 -19.614 -14.478 1.00 95.56 656 PRO A C 1
ATOM 5189 O O . PRO A 1 656 ? 6.113 -19.866 -13.677 1.00 95.56 656 PRO A O 1
ATOM 5192 N N . ASN A 1 657 ? 7.099 -18.435 -15.103 1.00 95.81 657 ASN A N 1
ATOM 5193 C CA . ASN A 1 657 ? 6.211 -17.308 -14.826 1.00 95.81 657 ASN A CA 1
ATOM 5194 C C . ASN A 1 657 ? 5.042 -17.257 -15.816 1.00 95.81 657 ASN A C 1
ATOM 5196 O O . ASN A 1 657 ? 5.219 -16.904 -16.976 1.00 95.81 657 ASN A O 1
ATOM 5200 N N . GLY A 1 658 ? 3.830 -17.553 -15.353 1.00 94.19 658 GLY A N 1
ATOM 5201 C CA . GLY A 1 658 ? 2.619 -17.618 -16.171 1.00 94.19 658 GLY A CA 1
ATOM 5202 C C . GLY A 1 658 ? 2.262 -16.305 -16.870 1.00 94.19 658 GLY A C 1
ATOM 5203 O O . GLY A 1 658 ? 1.637 -16.339 -17.925 1.00 94.19 658 GLY A O 1
ATOM 5204 N N . VAL A 1 659 ? 2.715 -15.160 -16.347 1.00 93.25 659 VAL A N 1
ATOM 5205 C CA . VAL A 1 659 ? 2.391 -13.833 -16.897 1.00 93.25 659 VAL A CA 1
ATOM 5206 C C . VAL A 1 659 ? 2.926 -13.624 -18.318 1.00 93.25 659 VAL A C 1
ATOM 5208 O O . VAL A 1 659 ? 2.368 -12.839 -19.075 1.00 93.25 659 VAL A O 1
ATOM 5211 N N . VAL A 1 660 ? 4.032 -14.283 -18.695 1.00 92.88 660 VAL A N 1
ATOM 5212 C CA . VAL A 1 660 ? 4.676 -14.050 -20.002 1.00 92.88 660 VAL A CA 1
ATOM 5213 C C . VAL A 1 660 ? 4.037 -14.859 -21.133 1.00 92.88 660 VAL A C 1
ATOM 5215 O O . VAL A 1 660 ? 4.508 -14.793 -22.271 1.00 92.88 660 VAL A O 1
ATOM 5218 N N . TYR A 1 661 ? 2.967 -15.596 -20.826 1.00 92.75 661 TYR A N 1
ATOM 5219 C CA . TYR A 1 661 ? 2.219 -16.440 -21.747 1.00 92.75 661 TYR A CA 1
ATOM 5220 C C . TYR A 1 661 ? 0.843 -15.848 -22.017 1.00 92.75 661 TYR A C 1
ATOM 5222 O O . TYR A 1 661 ? 0.068 -15.635 -21.087 1.00 92.75 661 TYR A O 1
ATOM 5230 N N . VAL A 1 662 ? 0.489 -15.661 -23.285 1.00 88.44 662 VAL A N 1
ATOM 5231 C CA . VAL A 1 662 ? -0.856 -15.189 -23.661 1.00 88.44 662 VAL A CA 1
ATOM 5232 C C . VAL A 1 662 ? -1.933 -16.238 -23.323 1.00 88.44 662 VAL A C 1
ATOM 5234 O O . VAL A 1 662 ? -3.032 -15.891 -22.894 1.00 88.44 662 VAL A O 1
ATOM 5237 N N . GLU A 1 663 ? -1.615 -17.533 -23.438 1.00 90.88 663 GLU A N 1
ATOM 5238 C CA . GLU A 1 663 ? -2.505 -18.651 -23.084 1.00 90.88 663 GLU A CA 1
ATOM 5239 C C . GLU A 1 663 ? -2.987 -18.583 -21.630 1.00 90.88 663 GLU A C 1
ATOM 5241 O O . GLU A 1 663 ? -4.111 -19.004 -21.353 1.00 90.88 663 GLU A O 1
ATOM 5246 N N . SER A 1 664 ? -2.187 -18.003 -20.725 1.00 92.50 664 SER A N 1
ATOM 5247 C CA . SER A 1 664 ? -2.538 -17.880 -19.309 1.00 92.50 664 SER A CA 1
ATOM 5248 C C . SER A 1 664 ? -3.872 -17.165 -19.116 1.00 92.50 664 SER A C 1
ATOM 5250 O O . SER A 1 664 ? -4.770 -17.712 -18.476 1.00 92.50 664 SER A O 1
ATOM 5252 N N . PHE A 1 665 ? -4.065 -15.998 -19.732 1.00 90.12 665 PHE A N 1
ATOM 5253 C CA . PHE A 1 665 ? -5.324 -15.282 -19.605 1.00 90.12 665 PHE A CA 1
ATOM 5254 C C . PHE A 1 665 ? -6.383 -15.795 -20.584 1.00 90.12 665 PHE A C 1
ATOM 5256 O O . PHE A 1 665 ? -7.543 -15.898 -20.206 1.00 90.12 665 PHE A O 1
ATOM 5263 N N . LEU A 1 666 ? -6.017 -16.214 -21.803 1.00 90.00 666 LEU A N 1
ATOM 5264 C CA . LEU A 1 666 ? -6.993 -16.688 -22.799 1.00 90.00 666 LEU A CA 1
ATOM 5265 C C . LEU A 1 666 ? -7.802 -17.910 -22.350 1.00 90.00 666 LEU A C 1
ATOM 5267 O O . LEU A 1 666 ? -8.947 -18.073 -22.768 1.00 90.00 666 LEU A O 1
ATOM 5271 N N . ARG A 1 667 ? -7.221 -18.769 -21.509 1.00 92.19 667 ARG A N 1
ATOM 5272 C CA . ARG A 1 667 ? -7.918 -19.933 -20.943 1.00 92.19 667 ARG A CA 1
ATOM 5273 C C . ARG A 1 667 ? -8.845 -19.590 -19.780 1.00 92.19 667 ARG A C 1
ATOM 5275 O O . ARG A 1 667 ? -9.732 -20.384 -19.476 1.00 92.19 667 ARG A O 1
ATOM 5282 N N . ASN A 1 668 ? -8.634 -18.436 -19.149 1.00 92.31 668 ASN A N 1
ATOM 5283 C CA . ASN A 1 668 ? -9.209 -18.045 -17.861 1.00 92.31 668 ASN A CA 1
ATOM 5284 C C . ASN A 1 668 ? -10.138 -16.835 -17.955 1.00 92.31 668 ASN A C 1
ATOM 5286 O O . ASN A 1 668 ? -10.415 -16.203 -16.947 1.00 92.31 668 ASN A O 1
ATOM 5290 N N . ILE A 1 669 ? -10.635 -16.520 -19.146 1.00 89.81 669 ILE A N 1
ATOM 5291 C CA . ILE A 1 669 ? -11.556 -15.407 -19.388 1.00 89.81 669 ILE A CA 1
ATOM 5292 C C . ILE A 1 669 ? -12.841 -15.898 -20.047 1.00 89.81 669 ILE A C 1
ATOM 5294 O O . ILE A 1 669 ? -12.897 -16.979 -20.642 1.00 89.81 669 ILE A O 1
ATOM 5298 N N . GLU A 1 670 ? -13.869 -15.056 -20.015 1.00 89.38 670 GLU A N 1
ATOM 5299 C CA . GLU A 1 670 ? -15.061 -15.258 -20.829 1.00 89.38 670 GLU A CA 1
ATOM 5300 C C . GLU A 1 670 ? -14.730 -15.050 -22.319 1.00 89.38 670 GLU A C 1
ATOM 5302 O O . GLU A 1 670 ? -14.636 -13.924 -22.817 1.00 89.38 670 GLU A O 1
ATOM 5307 N N . TRP A 1 671 ? -14.545 -16.163 -23.033 1.00 87.38 671 TRP A N 1
ATOM 5308 C CA . TRP A 1 671 ? -14.053 -16.179 -24.412 1.00 87.38 671 TRP A CA 1
ATOM 5309 C C . TRP A 1 671 ? -14.881 -15.323 -25.376 1.00 87.38 671 TRP A C 1
ATOM 5311 O O . TRP A 1 671 ? -14.310 -14.551 -26.142 1.00 87.38 671 TRP A O 1
ATOM 5321 N N . ASP A 1 672 ? -16.210 -15.439 -25.350 1.00 86.56 672 ASP A N 1
ATOM 5322 C CA . ASP A 1 672 ? -17.079 -14.770 -26.325 1.00 86.56 672 ASP A CA 1
ATOM 5323 C C . ASP A 1 672 ? -17.052 -13.241 -26.161 1.00 86.56 672 ASP A C 1
ATOM 5325 O O . ASP A 1 672 ? -16.920 -12.508 -27.146 1.00 86.56 672 ASP A O 1
ATOM 5329 N N . SER A 1 673 ? -17.095 -12.765 -24.912 1.00 85.69 673 SER A N 1
ATOM 5330 C CA . SER A 1 673 ? -16.987 -11.343 -24.561 1.00 85.69 673 SER A CA 1
ATOM 5331 C C . SER A 1 673 ? -15.612 -10.774 -24.924 1.00 85.69 673 SER A C 1
ATOM 5333 O O . SER A 1 673 ? -15.505 -9.715 -25.558 1.00 85.69 673 SER A O 1
ATOM 5335 N N . TRP A 1 674 ? -14.545 -11.520 -24.614 1.00 85.25 674 TRP A N 1
ATOM 5336 C CA . TRP A 1 674 ? -13.185 -11.147 -24.992 1.00 85.25 674 TRP A CA 1
ATOM 5337 C C . TRP A 1 674 ? -13.008 -11.078 -26.513 1.00 85.25 674 TRP A C 1
ATOM 5339 O O . TRP A 1 674 ? -12.477 -10.090 -27.026 1.00 85.25 674 TRP A O 1
ATOM 5349 N N . TYR A 1 675 ? -13.464 -12.105 -27.238 1.00 82.62 675 TYR A N 1
ATOM 5350 C CA . TYR A 1 675 ? -13.306 -12.229 -28.687 1.00 82.62 675 TYR A CA 1
ATOM 5351 C C . TYR A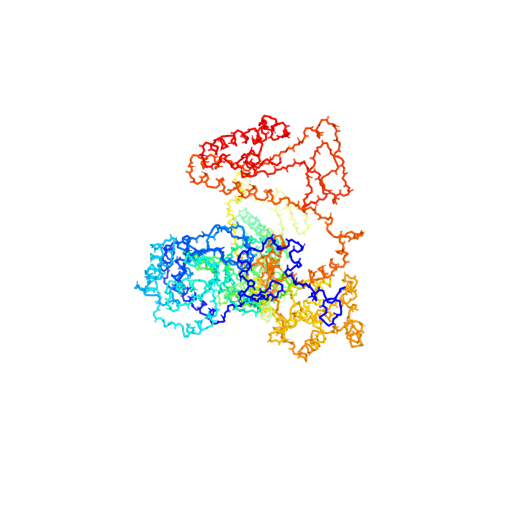 1 675 ? -14.042 -11.110 -29.430 1.00 82.62 675 TYR A C 1
ATOM 5353 O O . TYR A 1 675 ? -13.500 -10.541 -30.382 1.00 82.62 675 TYR A O 1
ATOM 5361 N N . TYR A 1 676 ? -15.250 -10.765 -28.970 1.00 80.31 676 TYR A N 1
ATOM 5362 C CA . TYR A 1 676 ? -16.030 -9.649 -29.501 1.00 80.31 676 TYR A CA 1
ATOM 5363 C C . TYR A 1 676 ? -15.329 -8.300 -29.282 1.00 80.31 676 TYR A C 1
ATOM 5365 O O . TYR A 1 676 ? -15.235 -7.495 -30.208 1.00 80.31 676 TYR A O 1
ATOM 5373 N N . SER A 1 677 ? -14.796 -8.072 -28.079 1.00 73.56 677 SER A N 1
ATOM 5374 C CA . SER A 1 677 ? -14.206 -6.784 -27.685 1.00 73.56 677 SER A CA 1
ATOM 5375 C C . SER A 1 677 ? -12.816 -6.538 -28.281 1.00 73.56 677 SER A C 1
ATOM 5377 O O . SER A 1 677 ? -12.468 -5.398 -28.578 1.00 73.56 677 SER A O 1
ATOM 5379 N N . ASN A 1 678 ? -12.021 -7.595 -28.486 1.00 68.94 678 ASN A N 1
ATOM 5380 C CA . ASN A 1 678 ? -10.596 -7.476 -28.819 1.00 68.94 678 ASN A CA 1
ATOM 5381 C C . ASN A 1 678 ? -10.225 -7.867 -30.260 1.00 68.94 678 ASN A C 1
ATOM 5383 O O . ASN A 1 678 ? -9.049 -7.775 -30.603 1.00 68.94 678 ASN A O 1
ATOM 5387 N N . HIS A 1 679 ? -11.187 -8.302 -31.091 1.00 62.34 679 HIS A N 1
ATOM 5388 C CA . HIS A 1 679 ? -11.071 -8.577 -32.538 1.00 62.34 679 HIS A CA 1
ATOM 5389 C C . HIS A 1 679 ? -9.659 -9.004 -33.021 1.00 62.34 679 HIS A C 1
ATOM 5391 O O . HIS A 1 679 ? -8.788 -8.173 -33.302 1.00 62.34 679 HIS A O 1
ATOM 5397 N N . PRO A 1 680 ? -9.379 -10.301 -33.211 1.00 57.44 680 PRO A N 1
ATOM 5398 C CA . PRO A 1 680 ? -8.021 -10.780 -33.031 1.00 57.44 680 PRO A CA 1
ATOM 5399 C C . PRO A 1 680 ? -7.186 -10.671 -34.311 1.00 57.44 680 PRO A C 1
ATOM 5401 O O . PRO A 1 680 ? -7.068 -11.608 -35.106 1.00 57.44 680 PRO A O 1
ATOM 5404 N N . ASN A 1 681 ? -6.536 -9.527 -34.512 1.00 53.81 681 ASN A N 1
ATOM 5405 C CA . ASN A 1 681 ? -5.531 -9.404 -35.568 1.00 53.81 681 ASN A CA 1
ATOM 5406 C C . ASN A 1 681 ? -4.309 -10.313 -35.317 1.00 53.81 681 ASN A C 1
ATOM 5408 O O . ASN A 1 681 ? -3.690 -10.742 -36.290 1.00 53.81 681 ASN A O 1
ATOM 5412 N N . PHE A 1 682 ? -4.018 -10.685 -34.060 1.00 59.94 682 PHE A N 1
ATOM 5413 C CA . PHE A 1 682 ? -2.911 -11.590 -33.712 1.00 59.94 682 PHE A CA 1
ATOM 5414 C C . PHE A 1 682 ? -3.207 -13.078 -33.999 1.00 59.94 682 PHE A C 1
ATOM 5416 O O . PHE A 1 682 ? -2.308 -13.823 -34.383 1.00 59.94 682 PHE A O 1
ATOM 5423 N N . ILE A 1 683 ? -4.473 -13.511 -33.929 1.00 65.00 683 ILE A N 1
ATOM 5424 C CA . ILE A 1 683 ? -4.869 -14.912 -34.182 1.00 65.00 683 ILE A CA 1
ATOM 5425 C C . ILE A 1 683 ? -4.739 -15.284 -35.670 1.00 65.00 683 ILE A C 1
ATOM 5427 O O . ILE A 1 683 ? -4.504 -16.443 -36.009 1.00 65.00 683 ILE A O 1
ATOM 5431 N N . LYS A 1 684 ? -4.804 -14.301 -36.581 1.00 64.12 684 LYS A N 1
ATOM 5432 C CA . LYS A 1 684 ? -4.694 -14.528 -38.036 1.00 64.12 684 LYS A CA 1
ATOM 5433 C C . LYS A 1 684 ? -3.392 -15.206 -38.464 1.00 64.12 684 LYS A C 1
ATOM 5435 O O . LYS A 1 684 ? -3.392 -15.868 -39.498 1.00 64.12 684 LYS A O 1
ATOM 5440 N N . ALA A 1 685 ? -2.296 -15.007 -37.731 1.00 61.84 685 ALA A N 1
ATOM 5441 C CA . ALA A 1 685 ? -1.019 -15.653 -38.028 1.00 61.84 685 ALA A CA 1
ATOM 5442 C C . ALA A 1 685 ? -0.961 -17.087 -37.469 1.00 61.84 685 ALA A C 1
ATOM 5444 O O . ALA A 1 685 ? -0.465 -17.981 -38.145 1.00 61.84 685 ALA A O 1
ATOM 5445 N N . ILE A 1 686 ? -1.552 -17.320 -36.293 1.00 68.19 686 ILE A N 1
ATOM 5446 C CA . ILE A 1 686 ? -1.564 -18.620 -35.600 1.00 68.19 686 ILE A CA 1
ATOM 5447 C C . ILE A 1 686 ? -2.415 -19.648 -36.369 1.00 68.19 686 ILE A C 1
ATOM 5449 O O . ILE A 1 686 ? -1.983 -20.775 -36.612 1.00 68.19 686 ILE A O 1
ATOM 5453 N N . VAL A 1 687 ? -3.595 -19.234 -36.845 1.00 69.94 687 VAL A N 1
ATOM 5454 C CA . VAL A 1 687 ? -4.582 -20.087 -37.551 1.00 69.94 687 VAL A CA 1
ATOM 5455 C C . VAL A 1 687 ? -4.093 -20.585 -38.922 1.00 69.94 687 VAL A C 1
ATOM 5457 O O . VAL A 1 687 ? -4.717 -21.459 -39.524 1.00 69.94 687 VAL A O 1
ATOM 5460 N N . GLN A 1 688 ? -2.965 -20.068 -39.422 1.00 70.19 688 GLN A N 1
ATOM 5461 C CA . GLN A 1 688 ? -2.339 -20.556 -40.658 1.00 70.19 688 GLN A CA 1
ATOM 5462 C C . GLN A 1 688 ? -1.687 -21.932 -40.486 1.00 70.19 688 GLN A C 1
ATOM 5464 O O . GLN A 1 688 ? -1.461 -22.622 -41.477 1.00 70.19 688 GLN A O 1
ATOM 5469 N N . THR A 1 689 ? -1.401 -22.339 -39.247 1.00 73.94 689 THR A N 1
ATOM 5470 C CA . THR A 1 689 ? -0.821 -23.648 -38.921 1.00 73.94 689 THR A CA 1
ATOM 5471 C C . THR A 1 689 ? -1.903 -24.619 -38.442 1.00 73.94 689 THR A C 1
ATOM 5473 O O . THR A 1 689 ? -2.860 -24.208 -37.781 1.00 73.94 689 THR A O 1
ATOM 5476 N N . SER A 1 690 ? -1.761 -25.915 -38.751 1.00 80.31 690 SER A N 1
ATOM 5477 C CA . SER A 1 690 ? -2.683 -26.957 -38.264 1.00 80.31 690 SER A CA 1
ATOM 5478 C C . SER A 1 690 ? -2.720 -27.006 -36.738 1.00 80.31 690 SER A C 1
ATOM 5480 O O . SER A 1 690 ? -3.790 -27.084 -36.139 1.00 80.31 690 SER A O 1
ATOM 5482 N N . ASP A 1 691 ? -1.554 -26.878 -36.110 1.00 78.88 691 ASP A N 1
ATOM 5483 C CA . ASP A 1 691 ? -1.410 -26.931 -34.657 1.00 78.88 691 ASP A CA 1
ATOM 5484 C C . ASP A 1 691 ? -2.026 -25.697 -33.990 1.00 78.88 691 ASP A C 1
ATOM 5486 O O . ASP A 1 691 ? -2.630 -25.807 -32.925 1.00 78.88 691 ASP A O 1
ATOM 5490 N N . GLY A 1 692 ? -1.953 -24.537 -34.651 1.00 80.25 692 GLY A N 1
ATOM 5491 C CA . GLY A 1 692 ? -2.597 -23.303 -34.209 1.00 80.25 692 GLY A CA 1
ATOM 5492 C C . GLY A 1 692 ? -4.120 -23.360 -34.257 1.00 80.25 692 GLY A C 1
ATOM 5493 O O . GLY A 1 692 ? -4.773 -22.825 -33.365 1.00 80.25 692 GLY A O 1
ATOM 5494 N N . GLN A 1 693 ? -4.704 -24.051 -35.242 1.00 82.62 693 GLN A N 1
ATOM 5495 C CA . GLN A 1 693 ? -6.153 -24.295 -35.285 1.00 82.62 693 GLN A CA 1
ATOM 5496 C C . GLN A 1 693 ? -6.611 -25.190 -34.130 1.00 82.62 693 GLN A C 1
ATOM 5498 O O . GLN A 1 693 ? -7.617 -24.893 -33.484 1.00 82.62 693 GLN A O 1
ATOM 5503 N N . VAL A 1 694 ? -5.853 -26.253 -33.840 1.00 87.62 694 VAL A N 1
ATOM 5504 C CA . VAL A 1 694 ? -6.138 -27.161 -32.719 1.00 87.62 694 VAL A CA 1
ATOM 5505 C C . VAL A 1 694 ? -6.014 -26.424 -31.386 1.00 87.62 694 VAL A C 1
ATOM 5507 O O . VAL A 1 694 ? -6.941 -26.474 -30.578 1.00 87.62 694 VAL A O 1
ATOM 5510 N N . TRP A 1 695 ? -4.922 -25.688 -31.175 1.00 88.25 695 TRP A N 1
ATOM 5511 C CA . TRP A 1 695 ? -4.721 -24.888 -29.966 1.00 88.25 695 TRP A CA 1
ATOM 5512 C C . TRP A 1 695 ? -5.835 -23.852 -29.781 1.00 88.25 695 TRP A C 1
ATOM 5514 O O . TRP A 1 695 ? -6.459 -23.822 -28.723 1.00 88.25 695 TRP A O 1
ATOM 5524 N N . LEU A 1 696 ? -6.181 -23.087 -30.823 1.00 85.69 696 LEU A N 1
ATOM 5525 C CA . LEU A 1 696 ? -7.249 -22.087 -30.751 1.00 85.69 696 LEU A CA 1
ATOM 5526 C C . LEU A 1 696 ? -8.605 -22.710 -30.392 1.00 85.69 696 LEU A C 1
ATOM 5528 O O . LEU A 1 696 ? -9.361 -22.129 -29.620 1.00 85.69 696 LEU A O 1
ATOM 5532 N N . SER A 1 697 ? -8.906 -23.902 -30.914 1.00 87.50 697 SER A N 1
ATOM 5533 C CA . SER A 1 697 ? -10.141 -24.622 -30.580 1.00 87.50 697 SER A CA 1
ATOM 5534 C C . SER A 1 697 ? -10.198 -25.115 -29.127 1.00 87.50 697 SER A C 1
ATOM 5536 O O . SER A 1 697 ? -11.279 -25.437 -28.640 1.00 87.50 697 SER A O 1
ATOM 5538 N N . SER A 1 698 ? -9.058 -25.154 -28.428 1.00 89.44 698 SER A N 1
ATOM 5539 C CA . SER A 1 698 ? -8.953 -25.624 -27.041 1.00 89.44 698 SER A CA 1
ATOM 5540 C C . SER A 1 698 ? -9.172 -24.538 -25.980 1.00 89.44 698 SER A C 1
ATOM 5542 O O . SER A 1 698 ? -9.326 -24.873 -24.807 1.00 89.44 698 SER A O 1
ATOM 5544 N N . LEU A 1 699 ? -9.183 -23.258 -26.373 1.00 89.06 699 LEU A N 1
ATOM 5545 C CA . LEU A 1 699 ? -9.300 -22.114 -25.459 1.00 89.06 699 LEU A CA 1
ATOM 5546 C C . LEU A 1 699 ? -10.746 -21.806 -25.024 1.00 89.06 699 LEU A C 1
ATOM 5548 O O . LEU A 1 699 ? -10.959 -21.575 -23.831 1.00 89.06 699 LEU A O 1
ATOM 5552 N N . PRO A 1 700 ? -11.762 -21.825 -25.916 1.00 89.56 700 PRO A N 1
ATOM 5553 C CA . PRO A 1 700 ? -13.136 -21.555 -25.510 1.00 89.56 700 PRO A CA 1
ATOM 5554 C C . PRO A 1 700 ? -13.608 -22.557 -24.452 1.00 89.56 700 PRO A C 1
ATOM 5556 O O . PRO A 1 700 ? -13.569 -23.769 -24.666 1.00 89.56 700 PRO A O 1
ATOM 5559 N N . ASN A 1 701 ? -14.110 -22.054 -23.321 1.00 84.38 701 ASN A N 1
ATOM 5560 C CA . ASN A 1 701 ? -14.567 -22.864 -22.185 1.00 84.38 701 ASN A CA 1
ATOM 5561 C C . ASN A 1 701 ? -13.476 -23.757 -21.556 1.00 84.38 701 ASN A C 1
ATOM 5563 O O . ASN A 1 701 ? -13.813 -24.793 -20.967 1.00 84.38 701 ASN A O 1
ATOM 5567 N N . ALA A 1 702 ? -12.195 -23.389 -21.684 1.00 90.38 702 ALA A N 1
ATOM 5568 C CA . ALA A 1 702 ? -11.079 -24.108 -21.070 1.00 90.38 702 ALA A CA 1
ATOM 5569 C C . ALA A 1 702 ? -11.171 -24.122 -19.536 1.00 90.38 702 ALA A C 1
ATOM 5571 O O . ALA A 1 702 ? -11.019 -25.181 -18.924 1.00 90.38 702 ALA A O 1
ATOM 5572 N N . PHE A 1 703 ? -11.492 -22.978 -18.926 1.00 92.00 703 PHE A N 1
ATOM 5573 C CA . PHE A 1 703 ? -11.696 -22.874 -17.486 1.00 92.00 703 PHE A CA 1
ATOM 5574 C C . PHE A 1 703 ? -12.874 -23.737 -17.009 1.00 92.00 703 PHE A C 1
ATOM 5576 O O . PHE A 1 703 ? -13.991 -23.651 -17.527 1.00 92.00 703 PHE A O 1
ATOM 5583 N N . LYS A 1 704 ? -12.623 -24.575 -15.997 1.00 91.38 704 LYS A N 1
ATOM 5584 C CA . LYS A 1 704 ? -13.638 -25.405 -15.314 1.00 91.38 704 LYS A CA 1
ATOM 5585 C C . LYS A 1 704 ? -13.664 -25.146 -13.815 1.00 91.38 704 LYS A C 1
ATOM 5587 O O . LYS A 1 704 ? -14.727 -24.982 -13.228 1.00 91.38 704 LYS A O 1
ATOM 5592 N N . SER A 1 705 ? -12.486 -25.149 -13.204 1.00 93.94 705 SER A N 1
ATOM 5593 C CA . SER A 1 705 ? -12.257 -24.873 -11.791 1.00 93.94 705 SER A CA 1
ATOM 5594 C C . SER A 1 705 ? -10.831 -24.362 -11.604 1.00 93.94 705 SER A C 1
ATOM 5596 O O . SER A 1 705 ? -9.963 -24.649 -12.435 1.00 93.94 705 SER A O 1
ATOM 5598 N N . ILE A 1 706 ? -10.581 -23.666 -10.494 1.00 93.38 706 ILE A N 1
ATOM 5599 C CA . ILE A 1 706 ? -9.239 -23.183 -10.145 1.00 93.38 706 ILE A CA 1
ATOM 5600 C C . ILE A 1 706 ? -8.267 -24.368 -10.022 1.00 93.38 706 ILE A C 1
ATOM 5602 O O . ILE A 1 706 ? -7.203 -24.344 -10.631 1.00 93.38 706 ILE A O 1
ATOM 5606 N N . ASP A 1 707 ? -8.662 -25.450 -9.341 1.00 94.31 707 ASP A N 1
ATOM 5607 C CA . ASP A 1 707 ? -7.802 -26.625 -9.133 1.00 94.31 707 ASP A CA 1
ATOM 5608 C C . ASP A 1 707 ? -7.416 -27.325 -10.443 1.00 94.31 707 ASP A C 1
ATOM 5610 O O . ASP A 1 707 ? -6.264 -27.716 -10.637 1.00 94.31 707 ASP A O 1
ATOM 5614 N N . SER A 1 708 ? -8.368 -27.492 -11.369 1.00 94.81 708 SER A N 1
ATOM 5615 C CA . SER A 1 708 ? -8.088 -28.129 -12.663 1.00 94.81 708 SER A CA 1
ATOM 5616 C C . SER A 1 708 ? -7.122 -27.308 -13.512 1.00 94.81 708 SER A C 1
ATOM 5618 O O . SER A 1 708 ? -6.240 -27.876 -14.152 1.00 94.81 708 SER A O 1
ATOM 5620 N N . GLU A 1 709 ? -7.281 -25.984 -13.510 1.00 94.94 709 GLU A N 1
ATOM 5621 C CA . GLU A 1 709 ? -6.430 -25.102 -14.304 1.00 94.94 709 GLU A CA 1
ATOM 5622 C C . GLU A 1 709 ? -5.043 -24.949 -13.665 1.00 94.94 709 GLU A C 1
ATOM 5624 O O . GLU A 1 709 ? -4.036 -25.025 -14.365 1.00 94.94 709 GLU A O 1
ATOM 5629 N N . MET A 1 710 ? -4.966 -24.871 -12.334 1.00 95.19 710 MET A N 1
ATOM 5630 C CA . MET A 1 710 ? -3.699 -24.882 -11.604 1.00 95.19 710 MET A CA 1
ATOM 5631 C C . MET A 1 710 ? -2.895 -26.154 -11.911 1.00 95.19 710 MET A C 1
ATOM 5633 O O . MET A 1 710 ? -1.703 -26.077 -12.199 1.00 95.19 710 MET A O 1
ATOM 5637 N N . ASN A 1 711 ? -3.544 -27.324 -11.926 1.00 95.38 711 ASN A N 1
ATOM 5638 C CA . ASN A 1 711 ? -2.898 -28.580 -12.315 1.00 95.38 711 ASN A CA 1
ATOM 5639 C C . ASN A 1 711 ? -2.410 -28.563 -13.771 1.00 95.38 711 ASN A C 1
ATOM 5641 O O . ASN A 1 711 ? -1.335 -29.093 -14.054 1.00 95.38 711 ASN A O 1
ATOM 5645 N N . TYR A 1 712 ? -3.165 -27.946 -14.686 1.00 95.31 712 TYR A N 1
ATOM 5646 C CA . TYR A 1 712 ? -2.744 -27.780 -16.078 1.00 95.31 712 TYR A CA 1
ATOM 5647 C C . TYR A 1 712 ? -1.501 -26.884 -16.187 1.00 95.31 712 TYR A C 1
ATOM 5649 O O . TYR A 1 712 ? -0.527 -27.280 -16.822 1.00 95.31 712 TYR A O 1
ATOM 5657 N N . TRP A 1 713 ? -1.481 -25.734 -15.506 1.00 95.81 713 TRP A N 1
ATOM 5658 C CA . TRP A 1 713 ? -0.339 -24.810 -15.490 1.00 95.81 713 TRP A CA 1
ATOM 5659 C C . TRP A 1 713 ? 0.913 -25.469 -14.902 1.00 95.81 713 TRP A C 1
ATOM 5661 O O . TRP A 1 713 ? 1.980 -25.442 -15.518 1.00 95.81 713 TRP A O 1
ATOM 5671 N N . MET A 1 714 ? 0.774 -26.151 -13.762 1.00 95.81 714 MET A N 1
ATOM 5672 C CA . MET A 1 714 ? 1.880 -26.879 -13.132 1.00 95.81 714 MET A CA 1
ATOM 5673 C C . MET A 1 714 ? 2.411 -28.008 -14.023 1.00 95.81 714 MET A C 1
ATOM 5675 O O . MET A 1 714 ? 3.624 -28.201 -14.108 1.00 95.81 714 MET A O 1
ATOM 5679 N N . ALA A 1 715 ? 1.537 -28.727 -14.738 1.00 96.44 715 ALA A N 1
ATOM 5680 C CA . ALA A 1 715 ? 1.950 -29.754 -15.698 1.00 96.44 715 ALA A CA 1
ATOM 5681 C C . ALA A 1 715 ? 2.732 -29.177 -16.892 1.00 96.44 715 ALA A C 1
ATOM 5683 O O . ALA A 1 715 ? 3.544 -29.884 -17.489 1.00 96.44 715 ALA A O 1
ATOM 5684 N N . LYS A 1 716 ? 2.518 -27.898 -17.218 1.00 95.50 716 LYS A N 1
ATOM 5685 C CA . LYS A 1 716 ? 3.277 -27.141 -18.223 1.00 95.50 716 LYS A CA 1
ATOM 5686 C C . LYS A 1 716 ? 4.537 -26.463 -17.664 1.00 95.50 716 LYS A C 1
ATOM 5688 O O . LYS A 1 716 ? 5.239 -25.783 -18.403 1.00 95.50 716 LYS A O 1
ATOM 5693 N N . GLY A 1 717 ? 4.853 -26.655 -16.381 1.00 94.62 717 GLY A N 1
ATOM 5694 C CA . GLY A 1 717 ? 6.035 -26.071 -15.741 1.00 94.62 717 GLY A CA 1
ATOM 5695 C C . GLY A 1 717 ? 5.872 -24.612 -15.303 1.00 94.62 717 GLY A C 1
ATOM 5696 O O . GLY A 1 717 ? 6.863 -23.983 -14.934 1.00 94.62 717 GLY A O 1
ATOM 5697 N N . VAL A 1 718 ? 4.647 -24.080 -15.308 1.00 96.25 718 VAL A N 1
ATOM 5698 C CA . VAL A 1 718 ? 4.325 -22.755 -14.764 1.00 96.25 718 VAL A CA 1
ATOM 5699 C C . VAL A 1 718 ? 4.127 -22.879 -13.252 1.00 96.25 718 VAL A C 1
ATOM 5701 O O . VAL A 1 718 ? 3.352 -23.719 -12.797 1.00 96.25 718 VAL A O 1
ATOM 5704 N N . LEU A 1 719 ? 4.839 -22.059 -12.471 1.00 95.31 719 LEU A N 1
ATOM 5705 C CA . LEU A 1 719 ? 4.904 -22.139 -11.001 1.00 95.31 719 LEU A CA 1
ATOM 5706 C C . LEU A 1 719 ? 4.449 -20.860 -10.287 1.00 95.31 719 LEU A C 1
ATOM 5708 O O . LEU A 1 719 ? 4.011 -20.929 -9.141 1.00 95.31 719 LEU A O 1
ATOM 5712 N N . ASN A 1 720 ? 4.561 -19.700 -10.931 1.00 95.12 720 ASN A N 1
ATOM 5713 C CA . ASN A 1 720 ? 4.190 -18.412 -10.348 1.00 95.12 720 ASN A CA 1
ATOM 5714 C C . ASN A 1 720 ? 3.598 -17.470 -11.401 1.00 95.12 720 ASN A C 1
ATOM 5716 O O . ASN A 1 720 ? 3.635 -17.759 -12.594 1.00 95.12 720 ASN A O 1
ATOM 5720 N N . TYR A 1 721 ? 3.027 -16.358 -10.949 1.00 94.19 721 TYR A N 1
ATOM 5721 C CA . TYR A 1 721 ? 2.482 -15.306 -11.799 1.00 94.19 721 TYR A CA 1
ATOM 5722 C C . TYR A 1 721 ? 2.938 -13.949 -11.251 1.00 94.19 721 TYR A C 1
ATOM 5724 O O . TYR A 1 721 ? 2.300 -13.357 -10.385 1.00 94.19 721 TYR A O 1
ATOM 5732 N N . VAL A 1 722 ? 4.109 -13.494 -11.698 1.00 93.50 722 VAL A N 1
ATOM 5733 C CA . VAL A 1 722 ? 4.776 -12.283 -11.194 1.00 93.50 722 VAL A CA 1
ATOM 5734 C C . VAL A 1 722 ? 4.712 -11.191 -12.254 1.00 93.50 722 VAL A C 1
ATOM 5736 O O . VAL A 1 722 ? 5.361 -11.313 -13.291 1.00 93.50 722 VAL A O 1
ATOM 5739 N N . LEU A 1 723 ? 3.962 -10.123 -11.984 1.00 92.12 723 LEU A N 1
ATOM 5740 C CA . LEU A 1 723 ? 3.816 -8.961 -12.868 1.00 92.12 723 LEU A CA 1
ATOM 5741 C C . LEU A 1 723 ? 5.114 -8.134 -12.966 1.00 92.12 723 LEU A C 1
ATOM 5743 O O . LEU A 1 723 ? 5.932 -8.112 -12.042 1.00 92.12 723 LEU A O 1
ATOM 5747 N N . GLN A 1 724 ? 5.301 -7.422 -14.084 1.00 91.81 724 GLN A N 1
ATOM 5748 C CA . GLN A 1 724 ? 6.451 -6.530 -14.268 1.00 91.81 724 GLN A CA 1
ATOM 5749 C C . GLN A 1 724 ? 6.231 -5.184 -13.561 1.00 91.81 724 GLN A C 1
ATOM 5751 O O . GLN A 1 724 ? 5.127 -4.635 -13.527 1.00 91.81 724 GLN A O 1
ATOM 5756 N N . TRP A 1 725 ? 7.302 -4.616 -12.998 1.00 93.75 725 TRP A N 1
ATOM 5757 C CA . TRP A 1 725 ? 7.221 -3.319 -12.324 1.00 93.75 725 TRP A CA 1
ATOM 5758 C C . TRP A 1 725 ? 7.028 -2.193 -13.340 1.00 93.75 725 TRP A C 1
ATOM 5760 O O . TRP A 1 725 ? 7.767 -2.102 -14.323 1.00 93.75 725 TRP A O 1
ATOM 5770 N N . ASN A 1 726 ? 6.073 -1.298 -13.087 1.00 90.75 726 ASN A N 1
ATOM 5771 C CA . ASN A 1 726 ? 5.802 -0.147 -13.941 1.00 90.75 726 ASN A CA 1
ATOM 5772 C C . ASN A 1 726 ? 5.330 1.069 -13.148 1.00 90.75 726 ASN A C 1
ATOM 5774 O O . ASN A 1 726 ? 4.944 0.966 -11.987 1.00 90.75 726 ASN A O 1
ATOM 5778 N N . ASN A 1 727 ? 5.315 2.233 -13.791 1.00 88.38 727 ASN A N 1
ATOM 5779 C CA . ASN A 1 727 ? 4.748 3.454 -13.220 1.00 88.38 727 ASN A CA 1
ATOM 5780 C C . ASN A 1 727 ? 3.633 4.068 -14.075 1.00 88.38 727 ASN A C 1
ATOM 5782 O O . ASN A 1 727 ? 3.385 5.269 -14.003 1.00 88.38 727 ASN A O 1
ATOM 5786 N N . ARG A 1 728 ? 2.946 3.246 -14.876 1.00 86.06 728 ARG A N 1
ATOM 5787 C CA . ARG A 1 728 ? 1.770 3.669 -15.648 1.00 86.06 728 ARG A CA 1
ATOM 5788 C C . ARG A 1 728 ? 0.551 3.891 -14.753 1.00 86.06 728 ARG A C 1
ATOM 5790 O O . ARG A 1 728 ? -0.339 4.659 -15.111 1.00 86.06 728 ARG A O 1
ATOM 5797 N N . VAL A 1 729 ? 0.506 3.222 -13.603 1.00 86.19 729 VAL A N 1
ATOM 5798 C CA . VAL A 1 729 ? -0.636 3.200 -12.684 1.00 86.19 729 VAL A CA 1
ATOM 5799 C C . VAL A 1 729 ? -0.156 3.378 -11.240 1.00 86.19 729 VAL A C 1
ATOM 5801 O O . VAL A 1 729 ? 0.885 2.852 -10.842 1.00 86.19 729 VAL A O 1
ATOM 5804 N N . GLN A 1 730 ? -0.919 4.137 -10.453 1.00 87.25 730 GLN A N 1
ATOM 5805 C CA . GLN A 1 730 ? -0.852 4.128 -8.993 1.00 87.25 730 GLN A CA 1
ATOM 5806 C C . GLN A 1 730 ? -1.660 2.928 -8.496 1.00 87.25 730 GLN A C 1
ATOM 5808 O O . GLN A 1 730 ? -2.872 2.890 -8.707 1.00 87.25 730 GLN A O 1
ATOM 5813 N N . THR A 1 731 ? -1.009 1.959 -7.856 1.00 90.31 731 THR A N 1
ATOM 5814 C CA . THR A 1 731 ? -1.698 0.796 -7.283 1.00 90.31 731 THR A CA 1
ATOM 5815 C C . THR A 1 731 ? -2.459 1.222 -6.025 1.00 90.31 731 THR A C 1
ATOM 5817 O O . THR A 1 731 ? -1.875 1.793 -5.107 1.00 90.31 731 THR A O 1
ATOM 5820 N N . GLY A 1 732 ? -3.761 0.957 -5.985 1.00 90.50 732 GLY A N 1
ATOM 5821 C CA . GLY A 1 732 ? -4.631 1.209 -4.845 1.00 90.50 732 GLY A CA 1
ATOM 5822 C C . GLY A 1 732 ? -4.555 0.114 -3.781 1.00 90.50 732 GLY A C 1
ATOM 5823 O O . GLY A 1 732 ? -4.276 -1.050 -4.076 1.00 90.50 732 GLY A O 1
ATOM 5824 N N . LEU A 1 733 ? -4.839 0.493 -2.538 1.00 90.75 733 LEU A N 1
ATOM 5825 C CA . LEU A 1 733 ? -4.964 -0.407 -1.393 1.00 90.75 733 LEU A CA 1
ATOM 5826 C C . LEU A 1 733 ? -6.157 0.019 -0.550 1.00 90.75 733 LEU A C 1
ATOM 5828 O O . LEU A 1 733 ? -6.191 1.150 -0.073 1.00 90.75 733 LEU A O 1
ATOM 5832 N N . SER A 1 734 ? -7.087 -0.900 -0.318 1.00 90.56 734 SER A N 1
ATOM 5833 C CA . SER A 1 734 ? -8.108 -0.758 0.718 1.00 90.56 734 SER A CA 1
ATOM 5834 C C . SER A 1 734 ? -7.829 -1.762 1.827 1.00 90.56 734 SER A C 1
ATOM 5836 O O . SER A 1 734 ? -7.900 -2.970 1.611 1.00 90.56 734 SER A O 1
ATOM 5838 N N . GLU A 1 735 ? -7.462 -1.280 3.009 1.00 90.06 735 GLU A N 1
ATOM 5839 C CA . GLU A 1 735 ? -7.193 -2.117 4.172 1.00 90.06 735 GLU A CA 1
ATOM 5840 C C . GLU A 1 735 ? -8.218 -1.855 5.271 1.00 90.06 735 GLU A C 1
ATOM 5842 O O . GLU A 1 735 ? -8.530 -0.703 5.586 1.00 90.06 735 GLU A O 1
ATOM 5847 N N . SER A 1 736 ? -8.716 -2.928 5.884 1.00 90.50 736 SER A N 1
ATOM 5848 C CA . SER A 1 736 ? -9.676 -2.845 6.981 1.00 90.50 736 SER A CA 1
ATOM 5849 C C . SER A 1 736 ? -9.356 -3.794 8.135 1.00 90.50 736 SER A C 1
ATOM 5851 O O . SER A 1 736 ? -8.738 -4.847 7.962 1.00 90.50 736 SER A O 1
ATOM 5853 N N . ILE A 1 737 ? -9.814 -3.430 9.332 1.00 89.56 737 ILE A N 1
ATOM 5854 C CA . ILE A 1 737 ? -9.809 -4.279 10.523 1.00 89.56 737 ILE A CA 1
ATOM 5855 C C . ILE A 1 737 ? -11.245 -4.625 10.925 1.00 89.56 737 ILE A C 1
ATOM 5857 O O . ILE A 1 737 ? -12.106 -3.750 11.020 1.00 89.56 737 ILE A O 1
ATOM 5861 N N . ASP A 1 738 ? -11.506 -5.902 11.197 1.00 90.38 738 ASP A N 1
ATOM 5862 C CA . ASP A 1 738 ? -12.828 -6.371 11.607 1.00 90.38 738 ASP A CA 1
ATOM 5863 C C . ASP A 1 738 ? -13.060 -6.102 13.097 1.00 90.38 738 ASP A C 1
ATOM 5865 O O . ASP A 1 738 ? -12.432 -6.714 13.966 1.00 90.38 738 ASP A O 1
ATOM 5869 N N . LEU A 1 739 ? -14.019 -5.237 13.418 1.00 88.25 739 LEU A N 1
ATOM 5870 C CA . LEU A 1 739 ? -14.500 -5.038 14.779 1.00 88.25 739 LEU A CA 1
ATOM 5871 C C . LEU A 1 739 ? -15.614 -6.038 15.100 1.00 88.25 739 LEU A C 1
ATOM 5873 O O . LEU A 1 739 ? -16.675 -6.006 14.477 1.00 88.25 739 LEU A O 1
ATOM 5877 N N . ILE A 1 740 ? -15.414 -6.889 16.108 1.00 89.75 740 ILE A N 1
ATOM 5878 C CA . ILE A 1 740 ? -16.426 -7.862 16.543 1.00 89.75 740 ILE A CA 1
ATOM 5879 C C . ILE A 1 740 ? -17.109 -7.375 17.821 1.00 89.75 740 ILE A C 1
ATOM 5881 O O . ILE A 1 740 ? -16.477 -7.210 18.874 1.00 89.75 740 ILE A O 1
ATOM 5885 N N . ASN A 1 741 ? -18.420 -7.147 17.724 1.00 88.19 741 ASN A N 1
ATOM 5886 C CA . ASN A 1 741 ? -19.246 -6.703 18.845 1.00 88.19 741 ASN A CA 1
ATOM 5887 C C . ASN A 1 741 ? -19.736 -7.875 19.724 1.00 88.19 741 ASN A C 1
ATOM 5889 O O . ASN A 1 741 ? -19.482 -9.045 19.447 1.00 88.19 741 ASN A O 1
ATOM 5893 N N . VAL A 1 742 ? -20.472 -7.562 20.796 1.00 89.38 742 VAL A N 1
ATOM 5894 C CA . VAL A 1 742 ? -21.006 -8.552 21.756 1.00 89.38 742 VAL A CA 1
ATOM 5895 C C . VAL A 1 742 ? -21.941 -9.597 21.136 1.00 89.38 742 VAL A C 1
ATOM 5897 O O . VAL A 1 742 ? -22.054 -10.702 21.658 1.00 89.38 742 VAL A O 1
ATOM 5900 N N . PHE A 1 743 ? -22.583 -9.273 20.014 1.00 88.44 743 PHE A N 1
ATOM 5901 C CA . PHE A 1 743 ? -23.484 -10.174 19.296 1.00 88.44 743 PHE A CA 1
ATOM 5902 C C . PHE A 1 743 ? -22.756 -11.024 18.245 1.00 88.44 743 PHE A C 1
ATOM 5904 O O . PHE A 1 743 ? -23.398 -11.789 17.534 1.00 88.44 743 PHE A O 1
ATOM 5911 N N . GLY A 1 744 ? -21.431 -10.883 18.121 1.00 86.06 744 GLY A N 1
ATOM 5912 C CA . GLY A 1 744 ? -20.630 -11.561 17.104 1.00 86.06 744 GLY A CA 1
ATOM 5913 C C . GLY A 1 744 ? -20.718 -10.928 15.712 1.00 86.06 744 GLY A C 1
ATOM 5914 O O . GLY A 1 744 ? -20.163 -11.482 14.766 1.00 86.06 744 GLY A O 1
ATOM 5915 N N . ALA A 1 745 ? -21.384 -9.777 15.564 1.00 87.12 745 ALA A N 1
ATOM 5916 C CA . ALA A 1 745 ? -21.433 -9.081 14.284 1.00 87.12 745 ALA A CA 1
ATOM 5917 C C . ALA A 1 745 ? -20.083 -8.415 13.995 1.00 87.12 745 ALA A C 1
ATOM 5919 O O . ALA A 1 745 ? -19.505 -7.765 14.874 1.00 87.12 745 ALA A O 1
ATOM 5920 N N . LYS A 1 746 ? -19.614 -8.586 12.758 1.00 88.88 746 LYS A N 1
ATOM 5921 C CA . LYS A 1 746 ? -18.381 -7.997 12.239 1.00 88.88 746 LYS A CA 1
ATOM 5922 C C . LYS A 1 746 ? -18.688 -6.665 11.565 1.00 88.88 746 LYS A C 1
ATOM 5924 O O . LYS A 1 746 ? -19.579 -6.602 10.723 1.00 88.88 746 LYS A O 1
ATOM 5929 N N . GLN A 1 747 ? -17.946 -5.630 11.931 1.00 88.06 747 GLN A N 1
ATOM 5930 C CA . GLN A 1 747 ? -17.957 -4.333 11.266 1.00 88.06 747 GLN A CA 1
ATOM 5931 C C . GLN A 1 747 ? -16.536 -4.046 10.768 1.00 88.06 747 GLN A C 1
ATOM 5933 O O . GLN A 1 747 ? -15.669 -3.809 11.613 1.00 88.06 747 GLN A O 1
ATOM 5938 N N . PRO A 1 748 ? -16.277 -4.063 9.451 1.00 88.38 748 PRO A N 1
ATOM 5939 C CA . PRO A 1 748 ? -14.986 -3.640 8.930 1.00 88.38 748 PRO A CA 1
ATOM 5940 C C . PRO A 1 748 ? -14.823 -2.135 9.161 1.00 88.38 748 PRO A C 1
ATOM 5942 O O . PRO A 1 748 ? -15.763 -1.360 8.953 1.00 88.38 748 PRO A O 1
ATOM 5945 N N . LEU A 1 749 ? -13.645 -1.742 9.634 1.00 86.94 749 LEU A N 1
ATOM 5946 C CA . LEU A 1 749 ? -13.221 -0.354 9.788 1.00 86.94 749 LEU A CA 1
ATOM 5947 C C . LEU A 1 749 ? -11.992 -0.130 8.922 1.00 86.94 749 LEU A C 1
ATOM 5949 O O . LEU A 1 749 ? -11.012 -0.863 9.062 1.00 86.94 749 LEU A O 1
ATOM 5953 N N . THR A 1 750 ? -12.030 0.870 8.053 1.00 86.00 750 THR A N 1
ATOM 5954 C CA . THR A 1 750 ? -10.944 1.161 7.120 1.00 86.00 750 THR A CA 1
ATOM 5955 C C . THR A 1 750 ? -9.745 1.715 7.886 1.00 86.00 750 THR A C 1
ATOM 5957 O O . THR A 1 750 ? -9.818 2.755 8.546 1.00 86.00 750 THR A O 1
ATOM 5960 N N . THR A 1 751 ? -8.619 1.009 7.816 1.00 80.38 751 THR A N 1
ATOM 5961 C CA . THR A 1 751 ? -7.351 1.386 8.458 1.00 80.38 751 THR A CA 1
ATOM 5962 C C . THR A 1 751 ? -6.375 2.027 7.495 1.00 80.38 751 THR A C 1
ATOM 5964 O O . THR A 1 751 ? -5.477 2.727 7.957 1.00 80.38 751 THR A O 1
ATOM 5967 N N . TYR A 1 752 ? -6.539 1.790 6.193 1.00 80.25 752 TYR A N 1
ATOM 5968 C CA . TYR A 1 752 ? -5.695 2.325 5.134 1.00 80.25 752 TYR A CA 1
ATOM 5969 C C . TYR A 1 752 ? -6.493 2.431 3.835 1.00 80.25 752 TYR A C 1
ATOM 5971 O O . TYR A 1 752 ? -7.188 1.486 3.467 1.00 80.25 752 TYR A O 1
ATOM 5979 N N . HIS A 1 753 ? -6.383 3.552 3.123 1.00 83.62 753 HIS A N 1
ATOM 5980 C CA . HIS A 1 753 ? -7.021 3.687 1.818 1.00 83.62 753 HIS A CA 1
ATOM 5981 C C . HIS A 1 753 ? -6.196 4.546 0.855 1.00 83.62 753 HIS A C 1
ATOM 5983 O O . HIS A 1 753 ? -6.009 5.742 1.082 1.00 83.62 753 HIS A O 1
ATOM 5989 N N . ILE A 1 754 ? -5.755 3.936 -0.245 1.00 85.25 754 ILE A N 1
ATOM 5990 C CA . ILE A 1 754 ? -5.184 4.592 -1.425 1.00 85.25 754 ILE A CA 1
ATOM 5991 C C . ILE A 1 754 ? -6.038 4.197 -2.623 1.00 85.25 754 ILE A C 1
ATOM 5993 O O . ILE A 1 754 ? -6.214 3.012 -2.900 1.00 85.25 754 ILE A O 1
ATOM 5997 N N . SER A 1 755 ? -6.539 5.185 -3.358 1.00 83.44 755 SER A N 1
ATOM 5998 C CA . SER A 1 755 ? -7.257 4.939 -4.608 1.00 83.44 755 SER A CA 1
ATOM 5999 C C . SER A 1 755 ? -6.289 4.639 -5.747 1.00 83.44 755 SER A C 1
ATOM 6001 O O . SER A 1 755 ? -5.265 5.312 -5.890 1.00 83.44 755 SER A O 1
ATOM 6003 N N . TYR A 1 756 ? -6.642 3.675 -6.598 1.00 86.44 756 TYR A N 1
ATOM 6004 C CA . TYR A 1 756 ? -5.918 3.486 -7.849 1.00 86.44 756 TYR A CA 1
ATOM 6005 C C . TYR A 1 756 ? -6.118 4.701 -8.767 1.00 86.44 756 TYR A C 1
ATOM 6007 O O . TYR A 1 756 ? -7.178 5.330 -8.771 1.00 86.44 756 TYR A O 1
ATOM 6015 N N . SER A 1 757 ? -5.101 5.051 -9.552 1.00 84.31 757 SER A N 1
ATOM 6016 C CA . SER A 1 757 ? -5.208 6.129 -10.543 1.00 84.31 757 SER A CA 1
ATOM 6017 C C . SER A 1 757 ? -4.303 5.897 -11.750 1.00 84.31 757 SER A C 1
ATOM 6019 O O . SER A 1 757 ? -3.234 5.292 -11.652 1.00 84.31 757 SER A O 1
ATOM 6021 N N . SER A 1 758 ? -4.745 6.370 -12.916 1.00 82.38 758 SER A N 1
ATOM 6022 C CA . SER A 1 758 ? -3.953 6.324 -14.147 1.00 82.38 758 SER A CA 1
ATOM 6023 C C . SER A 1 758 ? -2.879 7.409 -14.133 1.00 82.38 758 SER A C 1
ATOM 6025 O O . SER A 1 758 ? -3.164 8.572 -13.853 1.00 82.38 758 SER A O 1
ATOM 6027 N N . ARG A 1 759 ? -1.647 7.041 -14.489 1.00 79.81 759 ARG A N 1
ATOM 6028 C CA . ARG A 1 759 ? -0.483 7.935 -14.553 1.00 79.81 759 ARG A CA 1
ATOM 6029 C C . ARG A 1 759 ? 0.040 8.101 -15.975 1.00 79.81 759 ARG A C 1
ATOM 6031 O O . ARG A 1 759 ? 1.188 8.473 -16.151 1.00 79.81 759 ARG A O 1
ATOM 6038 N N . VAL A 1 760 ? -0.774 7.855 -17.003 1.00 76.00 760 VAL A N 1
ATOM 6039 C CA . VAL A 1 760 ? -0.329 7.875 -18.415 1.00 76.00 760 VAL A CA 1
ATOM 6040 C C . VAL A 1 760 ? 0.425 9.164 -18.788 1.00 76.00 760 VAL A C 1
ATOM 6042 O O . VAL A 1 760 ? 1.432 9.091 -19.480 1.00 76.00 760 VAL A O 1
ATOM 6045 N N . ALA A 1 761 ? 0.014 10.330 -18.275 1.00 69.56 761 ALA A N 1
ATOM 6046 C CA . ALA A 1 761 ? 0.696 11.606 -18.535 1.00 69.56 761 ALA A CA 1
ATOM 6047 C C . ALA A 1 761 ? 2.080 11.746 -17.860 1.00 69.56 761 ALA A C 1
ATOM 6049 O O . ALA A 1 761 ? 2.886 12.571 -18.282 1.00 69.56 761 ALA A O 1
ATOM 6050 N N . THR A 1 762 ? 2.348 10.973 -16.804 1.00 74.69 762 THR A N 1
ATOM 6051 C CA . THR A 1 762 ? 3.622 10.944 -16.058 1.00 74.69 762 THR A CA 1
ATOM 6052 C C . THR A 1 762 ? 4.313 9.581 -16.141 1.00 74.69 762 THR A C 1
ATOM 6054 O O . THR A 1 762 ? 5.265 9.315 -15.411 1.00 74.69 762 THR A O 1
ATOM 6057 N N . TRP A 1 763 ? 3.849 8.716 -17.044 1.00 82.00 763 TRP A N 1
ATOM 6058 C CA . TRP A 1 763 ? 4.402 7.394 -17.282 1.00 82.00 763 TRP A CA 1
ATOM 6059 C C . TRP A 1 763 ? 5.796 7.551 -17.886 1.00 82.00 763 TRP A C 1
ATOM 6061 O O . TRP A 1 763 ? 5.957 8.293 -18.845 1.00 82.00 763 TRP A O 1
ATOM 6071 N N . THR A 1 764 ? 6.807 6.879 -17.333 1.00 84.75 764 THR A N 1
ATOM 6072 C CA . THR A 1 764 ? 8.197 6.957 -17.836 1.00 84.75 764 THR A CA 1
ATOM 6073 C C . THR A 1 764 ? 8.799 5.590 -18.148 1.00 84.75 764 THR A C 1
ATOM 6075 O O . THR A 1 764 ? 9.765 5.488 -18.899 1.00 84.75 764 THR A O 1
ATOM 6078 N N . THR A 1 765 ? 8.195 4.512 -17.643 1.00 88.75 765 THR A N 1
ATOM 6079 C CA . THR A 1 765 ? 8.604 3.134 -17.964 1.00 88.75 765 THR A CA 1
ATOM 6080 C C . THR A 1 765 ? 8.315 2.720 -19.406 1.00 88.75 765 THR A C 1
ATOM 6082 O O . THR A 1 765 ? 8.932 1.762 -19.863 1.00 88.75 765 THR A O 1
ATOM 6085 N N . PHE A 1 766 ? 7.485 3.471 -20.148 1.00 83.38 766 PHE A N 1
ATOM 6086 C CA . PHE A 1 766 ? 7.158 3.196 -21.557 1.00 83.38 766 PHE A CA 1
ATOM 6087 C C . PHE A 1 766 ? 8.397 3.006 -22.435 1.00 83.38 766 PHE A C 1
ATOM 6089 O O . PHE A 1 766 ? 8.384 2.195 -23.355 1.00 83.38 766 PHE A O 1
ATOM 6096 N N . GLY A 1 767 ? 9.477 3.751 -22.160 1.00 80.38 767 GLY A N 1
ATOM 6097 C CA . GLY A 1 767 ? 10.692 3.690 -22.967 1.00 80.38 767 GLY A CA 1
ATOM 6098 C C . GLY A 1 767 ? 11.396 2.351 -22.793 1.00 80.38 767 GLY A C 1
ATOM 6099 O O . GLY A 1 767 ? 11.983 1.820 -23.726 1.00 80.38 767 GLY A O 1
ATOM 6100 N N . LEU A 1 768 ? 11.302 1.757 -21.609 1.00 88.31 768 LEU A N 1
ATOM 6101 C CA . LEU A 1 768 ? 11.891 0.454 -21.320 1.00 88.31 768 LEU A CA 1
ATOM 6102 C C . LEU A 1 768 ? 11.013 -0.655 -21.890 1.00 88.31 768 LEU A C 1
ATOM 6104 O O . LEU A 1 768 ? 11.538 -1.533 -22.574 1.00 88.31 768 LEU A O 1
ATOM 6108 N N . TYR A 1 769 ? 9.697 -0.542 -21.681 1.00 86.81 769 TYR A N 1
ATOM 6109 C CA . TYR A 1 769 ? 8.670 -1.350 -22.327 1.00 86.81 769 TYR A CA 1
ATOM 6110 C C . TYR A 1 769 ? 7.281 -0.705 -22.235 1.00 86.81 769 TYR A C 1
ATOM 6112 O O . TYR A 1 769 ? 6.902 -0.172 -21.191 1.00 86.81 769 TYR A O 1
ATOM 6120 N N . TRP A 1 770 ? 6.497 -0.782 -23.314 1.00 77.19 770 TRP A N 1
ATOM 6121 C CA . TRP A 1 770 ? 5.164 -0.165 -23.392 1.00 77.19 770 TRP A CA 1
ATOM 6122 C C . TRP A 1 770 ? 3.978 -1.143 -23.343 1.00 77.19 770 TRP A C 1
ATOM 6124 O O . TRP A 1 770 ? 2.837 -0.743 -23.518 1.00 77.19 770 TRP A O 1
ATOM 6134 N N . ALA A 1 771 ? 4.238 -2.405 -22.983 1.00 77.69 771 ALA A N 1
ATOM 6135 C CA . ALA A 1 771 ? 3.245 -3.478 -22.869 1.00 77.69 771 ALA A CA 1
ATOM 6136 C C . ALA A 1 771 ? 2.478 -3.792 -24.175 1.00 77.69 771 ALA A C 1
ATOM 6138 O O . ALA A 1 771 ? 2.566 -3.107 -25.192 1.00 77.69 771 ALA A O 1
ATOM 6139 N N . TYR A 1 772 ? 1.711 -4.879 -24.134 1.00 76.38 772 TYR A N 1
ATOM 6140 C CA . TYR A 1 772 ? 1.112 -5.492 -25.319 1.00 76.38 772 TYR A CA 1
ATOM 6141 C C . TYR A 1 772 ? 0.101 -4.630 -26.107 1.00 76.38 772 TYR A C 1
ATOM 6143 O O . TYR A 1 772 ? 0.095 -4.717 -27.338 1.00 76.38 772 TYR A O 1
ATOM 6151 N N . PRO A 1 773 ? -0.746 -3.779 -25.489 1.00 74.12 773 PRO A N 1
ATOM 6152 C CA . PRO A 1 773 ? -1.656 -2.921 -26.252 1.00 74.12 773 PRO A CA 1
ATOM 6153 C C . PRO A 1 773 ? -0.932 -1.943 -27.182 1.00 74.12 773 PRO A C 1
ATOM 6155 O O . PRO A 1 773 ? -1.379 -1.735 -28.312 1.00 74.12 773 PRO A O 1
ATOM 6158 N N . ASP A 1 774 ? 0.194 -1.381 -26.739 1.00 74.69 774 ASP A N 1
ATOM 6159 C CA . ASP A 1 774 ? 0.989 -0.464 -27.554 1.00 74.69 774 ASP A CA 1
ATOM 6160 C C . ASP A 1 774 ? 1.753 -1.216 -28.658 1.00 74.69 774 ASP A C 1
ATOM 6162 O O . ASP A 1 774 ? 1.911 -0.688 -29.758 1.00 74.69 774 ASP A O 1
ATOM 6166 N N . ASP A 1 775 ? 2.098 -2.492 -28.448 1.00 70.88 775 ASP A N 1
ATOM 6167 C CA . ASP A 1 775 ? 2.615 -3.367 -29.511 1.00 70.88 775 ASP A CA 1
ATOM 6168 C C . ASP A 1 775 ? 1.564 -3.686 -30.579 1.00 70.88 775 ASP A C 1
ATOM 6170 O O . ASP A 1 775 ? 1.864 -3.705 -31.777 1.00 70.88 775 ASP A O 1
ATOM 6174 N N . LEU A 1 776 ? 0.307 -3.892 -30.178 1.00 68.19 776 LEU A N 1
ATOM 6175 C CA . LEU A 1 776 ? -0.808 -4.059 -31.112 1.00 68.19 776 LEU A CA 1
ATOM 6176 C C . LEU A 1 776 ? -1.095 -2.768 -31.876 1.00 68.19 776 LEU A C 1
ATOM 6178 O O . LEU A 1 776 ? -1.318 -2.812 -33.091 1.00 68.19 776 LEU A O 1
ATOM 6182 N N . TRP A 1 777 ? -1.052 -1.623 -31.190 1.00 69.94 777 TRP A N 1
ATOM 6183 C CA . TRP A 1 777 ? -1.138 -0.314 -31.823 1.00 69.94 777 TRP A CA 1
ATOM 6184 C C . TRP A 1 777 ? -0.003 -0.133 -32.831 1.00 69.94 777 TRP A C 1
ATOM 6186 O O . TRP A 1 777 ? -0.289 0.132 -33.997 1.00 69.94 777 TRP A O 1
ATOM 6196 N N . ALA A 1 778 ? 1.250 -0.378 -32.446 1.00 63.94 778 ALA A N 1
ATOM 6197 C CA . ALA A 1 778 ? 2.411 -0.277 -33.323 1.00 63.94 778 ALA A CA 1
ATOM 6198 C C . ALA A 1 778 ? 2.276 -1.204 -34.536 1.00 63.94 778 ALA A C 1
ATOM 6200 O O . ALA A 1 778 ? 2.429 -0.759 -35.674 1.00 63.94 778 ALA A O 1
ATOM 6201 N N . ALA A 1 779 ? 1.885 -2.465 -34.336 1.00 60.53 779 ALA A N 1
ATOM 6202 C CA . ALA A 1 779 ? 1.622 -3.404 -35.423 1.00 60.53 779 ALA A CA 1
ATOM 6203 C C . ALA A 1 779 ? 0.484 -2.937 -36.356 1.00 60.53 779 ALA A C 1
ATOM 6205 O O . ALA A 1 779 ? 0.525 -3.219 -37.559 1.00 60.53 779 ALA A O 1
ATOM 6206 N N . SER A 1 780 ? -0.522 -2.228 -35.828 1.00 57.34 780 SER A N 1
ATOM 6207 C CA . SER A 1 780 ? -1.657 -1.688 -36.590 1.00 57.34 780 SER A CA 1
ATOM 6208 C C . SER A 1 780 ? -1.333 -0.387 -37.339 1.00 57.34 780 SER A C 1
ATOM 6210 O O . SER A 1 780 ? -1.694 -0.256 -38.506 1.00 57.34 780 SER A O 1
ATOM 6212 N N . VAL A 1 781 ? -0.602 0.546 -36.722 1.00 54.25 781 VAL A N 1
ATOM 6213 C CA . VAL A 1 781 ? -0.166 1.820 -37.320 1.00 54.25 781 VAL A CA 1
ATOM 6214 C C . VAL A 1 781 ? 0.909 1.587 -38.368 1.00 54.25 781 VAL A C 1
ATOM 6216 O O . VAL A 1 781 ? 0.922 2.239 -39.411 1.00 54.25 781 VAL A O 1
ATOM 6219 N N . MET A 1 782 ? 1.731 0.558 -38.180 1.00 54.44 782 MET A N 1
ATOM 6220 C CA . MET A 1 782 ? 2.632 0.057 -39.214 1.00 54.44 782 MET A CA 1
ATOM 6221 C C . MET A 1 782 ? 1.881 -0.643 -40.377 1.00 54.44 782 MET A C 1
ATOM 6223 O O . MET A 1 782 ? 2.521 -1.215 -41.257 1.00 54.44 782 MET A O 1
ATOM 6227 N N . ASN A 1 783 ? 0.538 -0.578 -40.426 1.00 50.66 783 ASN A N 1
ATOM 6228 C CA . ASN A 1 783 ? -0.327 -0.998 -41.538 1.00 50.66 783 ASN A CA 1
ATOM 6229 C C . ASN A 1 783 ? -1.041 0.190 -42.248 1.00 50.66 783 ASN A C 1
ATOM 6231 O O . ASN A 1 783 ? -2.176 0.050 -42.706 1.00 50.66 783 ASN A O 1
ATOM 6235 N N . GLY A 1 784 ? -0.368 1.345 -42.362 1.00 44.62 784 GLY A N 1
ATOM 6236 C CA . GLY A 1 784 ? -0.615 2.413 -43.353 1.00 44.62 784 GLY A CA 1
ATOM 6237 C C . GLY A 1 784 ? 0.477 2.443 -44.444 1.00 44.62 784 GLY A C 1
ATOM 6238 O O . GLY A 1 784 ? 1.538 1.845 -44.265 1.00 44.62 784 GLY A O 1
ATOM 6239 N N . SER A 1 785 ? 0.248 3.096 -45.595 1.00 36.06 785 SER A N 1
ATOM 6240 C CA . SER A 1 785 ? 1.299 3.219 -46.629 1.00 36.06 785 SER A CA 1
ATOM 6241 C C . SER A 1 785 ? 2.353 4.257 -46.228 1.00 36.06 785 SER A C 1
ATOM 6243 O O . SER A 1 785 ? 2.002 5.361 -45.827 1.00 36.06 785 SER A O 1
ATOM 6245 N N . LEU A 1 786 ? 3.638 3.914 -46.391 1.00 35.53 786 LEU A N 1
ATOM 6246 C CA . LEU A 1 786 ? 4.814 4.771 -46.141 1.00 35.53 786 LEU A CA 1
ATOM 6247 C C . LEU A 1 786 ? 5.534 5.214 -47.437 1.00 35.53 786 LEU A C 1
ATOM 6249 O O . LEU A 1 786 ? 6.669 5.691 -47.392 1.00 35.53 786 LEU A O 1
ATOM 6253 N N . VAL A 1 787 ? 4.916 5.061 -48.616 1.00 36.06 787 VAL A N 1
ATOM 6254 C CA . VAL A 1 787 ? 5.419 5.712 -49.840 1.00 36.06 787 VAL A CA 1
ATOM 6255 C C . VAL A 1 787 ? 5.139 7.206 -49.712 1.00 36.06 787 VAL A C 1
ATOM 6257 O O . VAL A 1 787 ? 3.967 7.580 -49.649 1.00 36.06 787 VAL A O 1
ATOM 6260 N N . ARG A 1 788 ? 6.173 8.067 -49.761 1.00 36.88 788 ARG A N 1
ATOM 6261 C CA . ARG A 1 788 ? 5.938 9.484 -50.087 1.00 36.88 788 ARG A CA 1
ATOM 6262 C C . ARG A 1 788 ? 5.122 9.502 -51.382 1.00 36.88 788 ARG A C 1
ATOM 6264 O O . ARG A 1 788 ? 5.657 9.097 -52.414 1.00 36.88 788 ARG A O 1
ATOM 6271 N N . ASN A 1 789 ? 3.871 9.975 -51.298 1.00 41.91 789 ASN A N 1
ATOM 6272 C CA . ASN A 1 789 ? 2.868 10.087 -52.374 1.00 41.91 789 ASN A CA 1
ATOM 6273 C C . ASN A 1 789 ? 1.833 8.938 -52.536 1.00 41.91 789 ASN A C 1
ATOM 6275 O O . ASN A 1 789 ? 1.230 8.816 -53.602 1.00 41.91 789 ASN A O 1
ATOM 6279 N N . ALA A 1 790 ? 1.573 8.118 -51.509 1.00 41.66 790 ALA A N 1
ATOM 6280 C CA . ALA A 1 790 ? 0.375 7.260 -51.461 1.00 41.66 790 ALA A CA 1
ATOM 6281 C C . ALA A 1 790 ? -0.834 7.979 -50.824 1.00 41.66 790 ALA A C 1
ATOM 6283 O O . ALA A 1 790 ? -0.681 8.836 -49.960 1.00 41.66 790 ALA A O 1
ATOM 6284 N N . THR A 1 791 ? -2.059 7.605 -51.211 1.00 46.38 791 THR A N 1
ATOM 6285 C CA . THR A 1 791 ? -3.318 8.256 -50.781 1.00 46.38 791 THR A CA 1
ATOM 6286 C C . THR A 1 791 ? -3.691 8.050 -49.304 1.00 46.38 791 THR A C 1
ATOM 6288 O O . THR A 1 791 ? -4.661 8.639 -48.839 1.00 46.38 791 THR A O 1
ATOM 6291 N N . ASN A 1 792 ? -2.949 7.223 -48.566 1.00 46.38 792 ASN A N 1
ATOM 6292 C CA . ASN A 1 792 ? -3.121 6.942 -47.136 1.00 46.38 792 ASN A CA 1
ATOM 6293 C C . ASN A 1 792 ? -1.801 7.099 -46.344 1.00 46.38 792 ASN A C 1
ATOM 6295 O O . ASN A 1 792 ? -1.538 6.319 -45.429 1.00 46.38 792 ASN A O 1
ATOM 6299 N N . ASP A 1 793 ? -0.966 8.071 -46.737 1.00 41.91 793 ASP A N 1
ATOM 6300 C CA . ASP A 1 793 ? 0.325 8.405 -46.110 1.00 41.91 793 ASP A CA 1
ATOM 6301 C C . ASP A 1 793 ? 0.155 9.077 -44.729 1.00 41.91 793 ASP A C 1
ATOM 6303 O O . ASP A 1 793 ? -0.546 10.080 -44.577 1.00 41.91 793 ASP A O 1
ATOM 6307 N N . VAL A 1 794 ? 0.835 8.525 -43.719 1.00 42.59 794 VAL A N 1
ATOM 6308 C CA . VAL A 1 794 ? 0.780 8.931 -42.300 1.00 42.59 794 VAL A CA 1
ATOM 6309 C C . VAL A 1 794 ? 1.651 10.173 -42.012 1.00 42.59 794 VAL A C 1
ATOM 6311 O O . VAL A 1 794 ? 1.525 10.797 -40.961 1.00 42.59 794 VAL A O 1
ATOM 6314 N N . ALA A 1 795 ? 2.481 10.621 -42.962 1.00 42.34 795 ALA A N 1
ATOM 6315 C CA . ALA A 1 795 ? 3.315 11.820 -42.816 1.00 42.34 795 ALA A CA 1
ATOM 6316 C C . ALA A 1 795 ? 2.544 13.165 -42.847 1.00 42.34 795 ALA A C 1
ATOM 6318 O O . ALA A 1 795 ? 3.154 14.220 -42.651 1.00 42.34 795 ALA A O 1
ATOM 6319 N N . LEU A 1 796 ? 1.224 13.161 -43.083 1.00 40.31 796 LEU A N 1
ATOM 6320 C CA . LEU A 1 796 ? 0.413 14.379 -43.242 1.00 40.31 796 LEU A CA 1
ATOM 6321 C C . LEU A 1 796 ? -0.243 14.925 -41.962 1.00 40.31 796 LEU A C 1
ATOM 6323 O O . LEU A 1 796 ? -0.793 16.022 -42.007 1.00 40.31 796 LEU A O 1
ATOM 6327 N N . GLN A 1 797 ? -0.128 14.264 -40.807 1.00 40.78 797 GLN A N 1
ATOM 6328 C CA . GLN A 1 797 ? -0.499 14.870 -39.517 1.00 40.78 797 GLN A CA 1
ATOM 6329 C C . GLN A 1 797 ? 0.735 15.344 -38.747 1.00 40.78 797 GLN A C 1
ATOM 6331 O O . GLN A 1 797 ? 1.028 14.924 -37.633 1.00 40.78 797 GLN A O 1
ATOM 6336 N N . ARG A 1 798 ? 1.447 16.306 -39.343 1.00 35.81 798 ARG A N 1
ATOM 6337 C CA . ARG A 1 798 ? 2.244 17.256 -38.563 1.00 35.81 798 ARG A CA 1
ATOM 6338 C C . ARG A 1 798 ? 1.297 18.263 -37.920 1.00 35.81 798 ARG A C 1
ATOM 6340 O O . ARG A 1 798 ? 1.012 19.307 -38.494 1.00 35.81 798 ARG A O 1
ATOM 6347 N N . LEU A 1 799 ? 0.873 17.982 -36.698 1.00 34.78 799 LEU A N 1
ATOM 6348 C CA . LEU A 1 799 ? 0.815 19.041 -35.700 1.00 34.78 799 LEU A CA 1
ATOM 6349 C C . LEU A 1 799 ? 2.026 18.831 -34.802 1.00 34.78 799 LEU A C 1
ATOM 6351 O O . LEU A 1 799 ? 1.933 18.288 -33.709 1.00 34.78 799 LEU A O 1
ATOM 6355 N N . SER A 1 800 ? 3.192 19.247 -35.299 1.00 35.41 800 SER A N 1
ATOM 6356 C CA . SER A 1 800 ? 4.246 19.663 -34.389 1.00 35.41 800 SER A CA 1
ATOM 6357 C C . SER A 1 800 ? 3.660 20.812 -33.578 1.00 35.41 800 SER A C 1
ATOM 6359 O O . SER A 1 800 ? 3.469 21.911 -34.107 1.00 35.41 800 SER A O 1
ATOM 6361 N N . THR A 1 801 ? 3.353 20.581 -32.307 1.00 39.78 801 THR A N 1
ATOM 6362 C CA . THR A 1 801 ? 3.446 21.683 -31.361 1.00 39.78 801 THR A CA 1
ATOM 6363 C C . THR A 1 801 ? 4.885 22.168 -31.456 1.00 39.78 801 THR A C 1
ATOM 6365 O O . THR A 1 801 ? 5.832 21.389 -31.355 1.00 39.78 801 THR A O 1
ATOM 6368 N N . SER A 1 802 ? 5.043 23.439 -31.808 1.00 43.50 802 SER A N 1
ATOM 6369 C CA . SER A 1 802 ? 6.347 24.075 -31.919 1.00 43.50 802 SER A CA 1
ATOM 6370 C C . SER A 1 802 ? 7.140 23.790 -30.635 1.00 43.50 802 SER A C 1
ATOM 6372 O O . SER A 1 802 ? 6.745 24.180 -29.532 1.00 43.50 802 SER A O 1
ATOM 6374 N N . SER A 1 803 ? 8.272 23.099 -30.790 1.00 52.84 803 SER A N 1
ATOM 6375 C CA . SER A 1 803 ? 9.322 22.962 -29.776 1.00 52.84 803 SER A CA 1
ATOM 6376 C C . SER A 1 803 ? 9.824 24.323 -29.283 1.00 52.84 803 SER A C 1
ATOM 6378 O O . SER A 1 803 ? 10.470 24.398 -28.239 1.00 52.84 803 SER A O 1
ATOM 6380 N N . ASP A 1 804 ? 9.483 25.404 -29.987 1.00 58.31 804 ASP A N 1
ATOM 6381 C CA . ASP A 1 804 ? 9.857 26.763 -29.637 1.00 58.31 804 ASP A CA 1
ATOM 6382 C C . ASP A 1 804 ? 9.062 27.267 -28.433 1.00 58.31 804 ASP A C 1
ATOM 6384 O O . ASP A 1 804 ? 9.645 27.966 -27.620 1.00 58.31 804 ASP A O 1
ATOM 6388 N N . ILE A 1 805 ? 7.795 26.875 -28.216 1.00 59.69 805 ILE A N 1
ATOM 6389 C CA . ILE A 1 805 ? 7.047 27.318 -27.017 1.00 59.69 805 ILE A CA 1
ATOM 6390 C C . ILE A 1 805 ? 7.624 26.691 -25.749 1.00 59.69 805 ILE A C 1
ATOM 6392 O O . ILE A 1 805 ? 7.873 27.405 -24.780 1.00 59.69 805 ILE A O 1
ATOM 6396 N N . ILE A 1 806 ? 7.870 25.377 -25.744 1.00 63.53 806 ILE A N 1
ATOM 6397 C CA . ILE A 1 806 ? 8.437 24.692 -24.572 1.00 63.53 806 ILE A CA 1
ATOM 6398 C C . ILE A 1 806 ? 9.843 25.229 -24.291 1.00 63.53 806 ILE A C 1
ATOM 6400 O O . ILE A 1 806 ? 10.163 25.542 -23.144 1.00 63.53 806 ILE A O 1
ATOM 6404 N N . TYR A 1 807 ? 10.670 25.397 -25.326 1.00 67.06 807 TYR A N 1
ATOM 6405 C CA . TYR A 1 807 ? 11.994 26.004 -25.202 1.00 67.06 807 TYR A CA 1
ATOM 6406 C C . TYR A 1 807 ? 11.924 27.444 -24.674 1.00 67.06 807 TYR A C 1
ATOM 6408 O O . TYR A 1 807 ? 12.662 27.812 -23.761 1.00 67.06 807 TYR A O 1
ATOM 6416 N N . VAL A 1 808 ? 10.998 28.254 -25.183 1.00 70.00 808 VAL A N 1
ATOM 6417 C CA . VAL A 1 808 ? 10.806 29.648 -24.773 1.00 70.00 808 VAL A CA 1
ATOM 6418 C C . VAL A 1 808 ? 10.305 29.765 -23.330 1.00 70.00 808 VAL A C 1
ATOM 6420 O O . VAL A 1 808 ? 10.807 30.613 -22.591 1.00 70.00 808 VAL A O 1
ATOM 6423 N N . VAL A 1 809 ? 9.356 28.923 -22.911 1.00 75.50 809 VAL A N 1
ATOM 6424 C CA . VAL A 1 809 ? 8.828 28.903 -21.536 1.00 75.50 809 VAL A CA 1
ATOM 6425 C C . VAL A 1 809 ? 9.906 28.425 -20.564 1.00 75.50 809 VAL A C 1
ATOM 6427 O O . VAL A 1 809 ? 10.222 29.129 -19.611 1.00 75.50 809 VAL A O 1
ATOM 6430 N N . THR A 1 810 ? 10.564 27.297 -20.846 1.00 72.81 810 THR A N 1
ATOM 6431 C CA . THR A 1 810 ? 11.609 26.747 -19.961 1.00 72.81 810 THR A CA 1
ATOM 6432 C C . THR A 1 810 ? 12.834 27.658 -19.850 1.00 72.81 810 THR A C 1
ATOM 6434 O O . THR A 1 810 ? 13.397 27.819 -18.765 1.00 72.81 810 THR A O 1
ATOM 6437 N N . THR A 1 811 ? 13.221 28.320 -20.945 1.00 73.44 811 THR A N 1
ATOM 6438 C CA . THR A 1 811 ? 14.290 29.328 -20.936 1.00 73.44 811 THR A CA 1
ATOM 6439 C C . THR A 1 811 ? 13.880 30.531 -20.092 1.00 73.44 811 THR A C 1
ATOM 6441 O O . THR A 1 811 ? 14.660 30.974 -19.249 1.00 73.44 811 THR A O 1
ATOM 6444 N N . PHE A 1 812 ? 12.651 31.029 -20.256 1.00 79.38 812 PHE A N 1
ATOM 6445 C CA . PHE A 1 812 ? 12.129 32.124 -19.442 1.00 79.38 812 PHE A CA 1
ATOM 6446 C C . PHE A 1 812 ? 12.117 31.773 -17.949 1.00 79.38 812 PHE A C 1
ATOM 6448 O O . PHE A 1 812 ? 12.634 32.550 -17.148 1.00 79.38 812 PHE A O 1
ATOM 6455 N N . ASP A 1 813 ? 11.622 30.591 -17.580 1.00 81.06 813 ASP A N 1
ATOM 6456 C CA . ASP A 1 813 ? 11.555 30.147 -16.184 1.00 81.06 813 ASP A CA 1
ATOM 6457 C C . ASP A 1 813 ? 12.949 30.042 -15.556 1.00 81.06 813 ASP A C 1
ATOM 6459 O O . ASP A 1 813 ? 13.178 30.516 -14.439 1.00 81.06 813 ASP A O 1
ATOM 6463 N N . SER A 1 814 ? 13.918 29.497 -16.300 1.00 73.62 814 SER A N 1
ATOM 6464 C CA . SER A 1 814 ? 15.307 29.395 -15.841 1.00 73.62 814 SER A CA 1
ATOM 6465 C C . SER A 1 814 ? 15.943 30.770 -15.585 1.00 73.62 814 SER A C 1
ATOM 6467 O O . SER A 1 814 ? 16.667 30.962 -14.604 1.00 73.62 814 SER A O 1
ATOM 6469 N N . LEU A 1 815 ? 15.646 31.755 -16.437 1.00 72.19 815 LEU A N 1
ATOM 6470 C CA . LEU A 1 815 ? 16.167 33.116 -16.336 1.00 72.19 815 LEU A CA 1
ATOM 6471 C C . LEU A 1 815 ? 15.492 33.899 -15.212 1.00 72.19 815 LEU A C 1
ATOM 6473 O O . LEU A 1 815 ? 16.173 34.598 -14.460 1.00 72.19 815 LEU A O 1
ATOM 6477 N N . LEU A 1 816 ? 14.178 33.740 -15.058 1.00 79.75 816 LEU A N 1
ATOM 6478 C CA . LEU A 1 816 ? 13.414 34.330 -13.968 1.00 79.75 816 LEU A CA 1
ATOM 6479 C C . LEU A 1 816 ? 13.948 33.854 -12.613 1.00 79.75 816 LEU A C 1
ATOM 6481 O O . LEU A 1 816 ? 14.234 34.677 -11.745 1.00 79.75 816 LEU A O 1
ATOM 6485 N N . LEU A 1 817 ? 14.161 32.544 -12.449 1.00 79.12 817 LEU A N 1
ATOM 6486 C CA . LEU A 1 817 ? 14.703 31.971 -11.215 1.00 79.12 817 LEU A CA 1
ATOM 6487 C C . LEU A 1 817 ? 16.104 32.504 -10.892 1.00 79.12 817 LEU A C 1
ATOM 6489 O O . LEU A 1 817 ? 16.384 32.830 -9.736 1.00 79.12 817 LEU A O 1
ATOM 6493 N N . ARG A 1 818 ? 16.978 32.651 -11.897 1.00 74.75 818 ARG A N 1
ATOM 6494 C CA . ARG A 1 818 ? 18.309 33.259 -11.711 1.00 74.75 818 ARG A CA 1
ATOM 6495 C C . ARG A 1 818 ? 18.213 34.722 -11.283 1.00 74.75 818 ARG A C 1
ATOM 6497 O O . ARG A 1 818 ? 18.889 35.119 -10.338 1.00 74.75 818 ARG A O 1
ATOM 6504 N N . ALA A 1 819 ? 17.366 35.512 -11.942 1.00 70.56 819 ALA A N 1
ATOM 6505 C CA . ALA A 1 819 ? 17.205 36.933 -11.639 1.00 70.56 819 ALA A CA 1
ATOM 6506 C C . ALA A 1 819 ? 16.626 37.161 -10.234 1.00 70.56 819 ALA A C 1
ATOM 6508 O O . ALA A 1 819 ? 17.099 38.028 -9.499 1.00 70.56 819 ALA A O 1
ATOM 6509 N N . VAL A 1 820 ? 15.642 36.350 -9.845 1.00 78.00 820 VAL A N 1
ATOM 6510 C CA . VAL A 1 820 ? 14.999 36.405 -8.529 1.00 78.00 820 VAL A CA 1
ATOM 6511 C C . VAL A 1 820 ? 15.960 35.976 -7.415 1.00 78.00 820 VAL A C 1
ATOM 6513 O O . VAL A 1 820 ? 16.001 36.625 -6.374 1.00 78.00 820 VAL A O 1
ATOM 6516 N N . ARG A 1 821 ? 16.795 34.948 -7.633 1.00 76.06 821 ARG A N 1
ATOM 6517 C CA . ARG A 1 821 ? 17.841 34.551 -6.669 1.00 76.06 821 ARG A CA 1
ATOM 6518 C C . ARG A 1 821 ? 18.929 35.613 -6.499 1.00 76.06 821 ARG A C 1
ATOM 6520 O O . ARG A 1 821 ? 19.459 35.766 -5.405 1.00 76.06 821 ARG A O 1
ATOM 6527 N N . ALA A 1 822 ? 19.267 36.334 -7.566 1.00 72.69 822 ALA A N 1
ATOM 6528 C CA . ALA A 1 822 ? 20.338 37.327 -7.548 1.00 72.69 822 ALA A CA 1
ATOM 6529 C C . ALA A 1 822 ? 19.931 38.679 -6.929 1.00 72.69 822 ALA A C 1
ATOM 6531 O O . ALA A 1 822 ? 20.806 39.449 -6.539 1.00 72.69 822 ALA A O 1
ATOM 6532 N N . ASN A 1 823 ? 18.632 38.998 -6.843 1.00 78.06 823 ASN A N 1
ATOM 6533 C CA . ASN A 1 823 ? 18.151 40.307 -6.394 1.00 78.06 823 ASN A CA 1
ATOM 6534 C C . ASN A 1 823 ? 17.016 40.184 -5.364 1.00 78.06 823 ASN A C 1
ATOM 6536 O O . ASN A 1 823 ? 15.871 39.878 -5.699 1.00 78.06 823 ASN A O 1
ATOM 6540 N N . ILE A 1 824 ? 17.321 40.509 -4.105 1.00 77.50 824 ILE A N 1
ATOM 6541 C CA . ILE A 1 824 ? 16.381 40.394 -2.980 1.00 77.50 824 ILE A CA 1
ATOM 6542 C C . ILE A 1 824 ? 15.163 41.329 -3.097 1.00 77.50 824 ILE A C 1
ATOM 6544 O O . ILE A 1 824 ? 14.057 40.984 -2.672 1.00 77.50 824 ILE A O 1
ATOM 6548 N N . THR A 1 825 ? 15.325 42.486 -3.743 1.00 80.88 825 THR A N 1
ATOM 6549 C CA . THR A 1 825 ? 14.223 43.423 -4.004 1.00 80.88 825 THR A CA 1
ATOM 6550 C C . THR A 1 825 ? 13.273 42.851 -5.056 1.00 80.88 825 THR A C 1
ATOM 6552 O O . THR A 1 825 ? 12.058 42.941 -4.903 1.00 80.88 825 THR A O 1
ATOM 6555 N N . LEU A 1 826 ? 13.806 42.188 -6.086 1.00 81.12 826 LEU A N 1
ATOM 6556 C CA . LEU A 1 826 ? 12.998 41.495 -7.093 1.00 81.12 826 LEU A CA 1
ATOM 6557 C C . LEU A 1 826 ? 12.273 40.281 -6.489 1.00 81.12 826 LEU A C 1
ATOM 6559 O O . LEU A 1 826 ? 11.101 40.061 -6.784 1.00 81.12 826 LEU A O 1
ATOM 6563 N N . TYR A 1 827 ? 12.935 39.537 -5.599 1.00 81.56 827 TYR A N 1
ATOM 6564 C CA . TYR A 1 827 ? 12.332 38.418 -4.870 1.00 81.56 827 TYR A CA 1
ATOM 6565 C C . TYR A 1 827 ? 11.146 38.845 -4.004 1.00 81.56 827 TYR A C 1
ATOM 6567 O O . TYR A 1 827 ? 10.071 38.258 -4.108 1.00 81.56 827 TYR A O 1
ATOM 6575 N N . SER A 1 828 ? 11.300 39.905 -3.208 1.00 81.69 828 SER A N 1
ATOM 6576 C CA . SER A 1 828 ? 10.200 40.424 -2.381 1.00 81.69 828 SER A CA 1
ATOM 6577 C C . SER A 1 828 ? 9.022 40.945 -3.214 1.00 81.69 828 SER A C 1
ATOM 6579 O O . SER A 1 828 ? 7.874 40.747 -2.830 1.00 81.69 828 SER A O 1
ATOM 6581 N N . GLN A 1 829 ? 9.272 41.548 -4.382 1.00 82.94 829 GLN A N 1
ATOM 6582 C CA . GLN A 1 829 ? 8.209 41.947 -5.313 1.00 82.94 829 GLN A CA 1
ATOM 6583 C C . GLN A 1 829 ? 7.516 40.743 -5.963 1.00 82.94 829 GLN A C 1
ATOM 6585 O O . GLN A 1 829 ? 6.297 40.752 -6.111 1.00 82.94 829 GLN A O 1
ATOM 6590 N N . TYR A 1 830 ? 8.271 39.701 -6.314 1.00 84.94 830 TYR A N 1
ATOM 6591 C CA . TYR A 1 830 ? 7.734 38.467 -6.883 1.00 84.94 830 TYR A CA 1
ATOM 6592 C C . TYR A 1 830 ? 6.855 37.698 -5.882 1.00 84.94 830 TYR A C 1
ATOM 6594 O O . TYR A 1 830 ? 5.802 37.195 -6.260 1.00 84.94 830 TYR A O 1
ATOM 6602 N N . GLN A 1 831 ? 7.220 37.679 -4.594 1.00 84.69 831 GLN A N 1
ATOM 6603 C CA . GLN A 1 831 ? 6.413 37.064 -3.527 1.00 84.69 831 GLN A CA 1
ATOM 6604 C C . GLN A 1 831 ? 5.050 37.739 -3.304 1.00 84.69 831 GLN A C 1
ATOM 6606 O O . GLN A 1 831 ? 4.157 37.126 -2.725 1.00 84.69 831 GLN A O 1
ATOM 6611 N N . LEU A 1 832 ? 4.876 38.988 -3.749 1.00 84.00 832 LEU A N 1
ATOM 6612 C CA . LEU A 1 832 ? 3.602 39.707 -3.650 1.00 84.00 832 LEU A CA 1
ATOM 6613 C C . LEU A 1 832 ? 2.606 39.329 -4.756 1.00 84.00 832 LEU A C 1
ATOM 6615 O O . LEU A 1 832 ? 1.449 39.745 -4.682 1.00 84.00 832 LEU A O 1
ATOM 6619 N N . LEU A 1 833 ? 3.029 38.574 -5.776 1.00 84.25 833 LEU A N 1
ATOM 6620 C CA . LEU A 1 833 ? 2.125 38.067 -6.803 1.00 84.25 833 LEU A CA 1
ATOM 6621 C C . LEU A 1 833 ? 1.298 36.906 -6.247 1.00 84.25 833 LEU A C 1
ATOM 6623 O O . LEU A 1 833 ? 1.836 35.919 -5.748 1.00 84.25 833 LEU A O 1
ATOM 6627 N N . THR A 1 834 ? -0.018 37.003 -6.388 1.00 82.38 834 THR A N 1
ATOM 6628 C CA . THR A 1 834 ? -0.960 35.955 -5.995 1.00 82.38 834 THR A CA 1
ATOM 6629 C C . THR A 1 834 ? -1.578 35.286 -7.216 1.00 82.38 834 THR A C 1
ATOM 6631 O O . THR A 1 834 ? -1.670 35.863 -8.300 1.00 82.38 834 THR A O 1
ATOM 6634 N N . THR A 1 835 ? -2.013 34.040 -7.040 1.00 86.94 835 THR A N 1
ATOM 6635 C CA . THR A 1 835 ? -2.836 33.341 -8.029 1.00 86.94 835 THR A CA 1
ATOM 6636 C C . THR A 1 835 ? -4.210 34.005 -8.091 1.00 86.94 835 THR A C 1
ATOM 6638 O O . THR A 1 835 ? -4.871 34.143 -7.061 1.00 86.94 835 THR A O 1
ATOM 6641 N N . LEU A 1 836 ? -4.649 34.396 -9.286 1.00 82.81 836 LEU A N 1
ATOM 6642 C CA . LEU A 1 836 ? -5.958 35.013 -9.512 1.00 82.81 836 LEU A CA 1
ATOM 6643 C C . LEU A 1 836 ? -6.703 34.265 -10.615 1.00 82.81 836 LEU A C 1
ATOM 6645 O O . LEU A 1 836 ? -6.096 33.703 -11.528 1.00 82.81 836 LEU A O 1
ATOM 6649 N N . THR A 1 837 ? -8.028 34.255 -10.515 1.00 86.62 837 THR A N 1
ATOM 6650 C CA . THR A 1 837 ? -8.902 33.708 -11.554 1.00 86.62 837 THR A CA 1
ATOM 6651 C C . THR A 1 837 ? -9.472 34.873 -12.337 1.00 86.62 837 THR A C 1
ATOM 6653 O O . THR A 1 837 ? -10.142 35.723 -11.766 1.00 86.62 837 THR A O 1
ATOM 6656 N N . LEU A 1 838 ? -9.159 34.933 -13.626 1.00 85.44 838 LEU A N 1
ATOM 6657 C CA . LEU A 1 838 ? -9.546 36.013 -14.523 1.00 85.44 838 LEU A CA 1
ATOM 6658 C C . LEU A 1 838 ? -10.600 35.520 -15.513 1.00 85.44 838 LEU A C 1
ATOM 6660 O O . LEU A 1 838 ? -10.639 34.334 -15.837 1.00 85.44 838 LEU A O 1
ATOM 6664 N N . ASP A 1 839 ? -11.420 36.426 -16.040 1.00 86.25 839 ASP A N 1
ATOM 6665 C CA . ASP A 1 839 ? -12.435 36.113 -17.050 1.00 86.25 839 ASP A CA 1
ATOM 6666 C C . ASP A 1 839 ? -12.177 36.826 -18.391 1.00 86.25 839 ASP A C 1
ATOM 6668 O O . ASP A 1 839 ? -12.978 37.658 -18.828 1.00 86.25 839 ASP A O 1
ATOM 6672 N N . PRO A 1 840 ? -11.043 36.541 -19.064 1.00 83.69 840 PRO A N 1
ATOM 6673 C CA . PRO A 1 840 ? -10.705 37.209 -20.308 1.00 83.69 840 PRO A CA 1
ATOM 6674 C C . PRO A 1 840 ? -11.644 36.759 -21.432 1.00 83.69 840 PRO A C 1
ATOM 6676 O O . PRO A 1 840 ? -11.652 35.596 -21.835 1.00 83.69 840 PRO A O 1
ATOM 6679 N N . VAL A 1 841 ? -12.399 37.701 -21.987 1.00 81.19 841 VAL A N 1
ATOM 6680 C CA . VAL A 1 841 ? -13.234 37.517 -23.169 1.00 81.19 841 VAL A CA 1
ATOM 6681 C C . VAL A 1 841 ? -12.724 38.426 -24.282 1.00 81.19 841 VAL A C 1
ATOM 6683 O O . VAL A 1 841 ? -12.523 39.627 -24.100 1.00 81.19 841 VAL A O 1
ATOM 6686 N N . LEU A 1 842 ? -12.506 37.847 -25.464 1.00 79.62 842 LEU A N 1
ATOM 6687 C CA . LEU A 1 842 ? -12.119 38.608 -26.649 1.00 79.62 842 LEU A CA 1
ATOM 6688 C C . LEU A 1 842 ? -13.208 39.630 -26.991 1.00 79.62 842 LEU A C 1
ATOM 6690 O O . LEU A 1 842 ? -14.386 39.286 -27.064 1.00 79.62 842 LEU A O 1
ATOM 6694 N N . LYS A 1 843 ? -12.814 40.877 -27.270 1.00 74.12 843 LYS A N 1
ATOM 6695 C CA . LYS A 1 843 ? -13.760 41.949 -27.633 1.00 74.12 843 LYS A CA 1
ATOM 6696 C C . LYS A 1 843 ? -14.644 41.576 -28.830 1.00 74.12 843 LYS A C 1
ATOM 6698 O O . LYS A 1 843 ? -15.843 41.817 -28.813 1.00 74.12 843 LYS A O 1
ATOM 6703 N N . SER A 1 844 ? -14.091 40.868 -29.816 1.00 78.31 844 SER A N 1
ATOM 6704 C CA . SER A 1 844 ? -14.846 40.388 -30.983 1.00 78.31 844 SER A CA 1
ATOM 6705 C C . SER A 1 844 ? -15.971 39.403 -30.641 1.00 78.31 844 SER A C 1
ATOM 6707 O O . SER A 1 844 ? -16.889 39.222 -31.438 1.00 78.31 844 SER A O 1
ATOM 6709 N N . TRP A 1 845 ? -15.918 38.760 -29.472 1.00 76.62 845 TRP A N 1
ATOM 6710 C CA . TRP A 1 845 ? -16.954 37.840 -29.004 1.00 76.62 845 TRP A CA 1
ATOM 6711 C C . TRP A 1 845 ? -18.071 38.622 -28.287 1.00 76.62 845 TRP A C 1
ATOM 6713 O O . TRP A 1 845 ? -19.247 38.290 -28.412 1.00 76.62 845 TRP A O 1
ATOM 6723 N N . THR A 1 846 ? -17.755 39.727 -27.609 1.00 71.62 846 THR A N 1
ATOM 6724 C CA . THR A 1 846 ? -18.761 40.559 -26.921 1.00 71.62 846 THR A CA 1
ATOM 6725 C C . THR A 1 846 ? -19.445 41.586 -27.826 1.00 71.62 846 THR A C 1
ATOM 6727 O O . THR A 1 846 ? -20.576 41.974 -27.549 1.00 71.62 846 THR A O 1
ATOM 6730 N N . GLU A 1 847 ? -18.811 41.999 -28.924 1.00 70.56 847 GLU A N 1
ATOM 6731 C CA . GLU A 1 847 ? -19.318 43.053 -29.819 1.00 70.56 847 GLU A CA 1
ATOM 6732 C C . GLU A 1 847 ? -20.513 42.631 -30.698 1.00 70.56 847 GLU A C 1
ATOM 6734 O O . GLU A 1 847 ? -21.236 43.492 -31.198 1.00 70.56 847 GLU A O 1
ATOM 6739 N N . LEU A 1 848 ? -20.753 41.328 -30.885 1.00 70.88 848 LEU A N 1
ATOM 6740 C CA . LEU A 1 848 ? -21.696 40.807 -31.891 1.00 70.88 848 LEU A CA 1
ATOM 6741 C C . LEU A 1 848 ? -22.959 40.128 -31.317 1.00 70.88 848 LEU A C 1
ATOM 6743 O O . LEU A 1 848 ? -23.684 39.478 -32.064 1.00 70.88 848 LEU A O 1
ATOM 6747 N N . ASN A 1 849 ? -23.268 40.304 -30.021 1.00 72.56 849 ASN A N 1
ATOM 6748 C CA . ASN A 1 849 ? -24.462 39.740 -29.351 1.00 72.56 849 ASN A CA 1
ATOM 6749 C C . ASN A 1 849 ? -24.699 38.240 -29.649 1.00 72.56 849 ASN A C 1
ATOM 6751 O O . ASN A 1 849 ? -25.824 37.803 -29.902 1.00 72.56 849 ASN A O 1
ATOM 6755 N N . TYR A 1 850 ? -23.632 37.440 -29.640 1.00 80.94 850 TYR A N 1
ATOM 6756 C CA . TYR A 1 850 ? -23.729 36.005 -29.889 1.00 80.94 850 TYR A CA 1
ATOM 6757 C C . TYR A 1 850 ? -24.375 35.242 -28.729 1.00 80.94 850 TYR A C 1
ATOM 6759 O O . TYR A 1 850 ? -24.176 35.562 -27.558 1.00 80.94 850 TYR A O 1
ATOM 6767 N N . ASN A 1 851 ? -25.087 34.169 -29.078 1.00 83.56 851 ASN A N 1
ATOM 6768 C CA . ASN A 1 851 ? -25.505 33.133 -28.141 1.00 83.56 851 ASN A CA 1
ATOM 6769 C C . ASN A 1 851 ? -24.513 31.962 -28.208 1.00 83.56 851 ASN A C 1
ATOM 6771 O O . ASN A 1 851 ? -24.217 31.458 -29.292 1.00 83.56 851 ASN A O 1
ATOM 6775 N N . TYR A 1 852 ? -24.025 31.514 -27.054 1.00 84.25 852 TYR A N 1
ATOM 6776 C CA . TYR A 1 852 ? -22.963 30.514 -26.938 1.00 84.25 852 TYR A CA 1
ATOM 6777 C C . TYR A 1 852 ? -23.519 29.143 -26.560 1.00 84.25 852 TYR A C 1
ATOM 6779 O O . TYR A 1 852 ? -24.280 29.021 -25.607 1.00 84.25 852 TYR A O 1
ATOM 6787 N N . TYR A 1 853 ? -23.103 28.096 -27.273 1.00 77.50 853 TYR A N 1
ATOM 6788 C CA . TYR A 1 853 ? -23.604 26.727 -27.078 1.00 77.50 853 TYR A CA 1
ATOM 6789 C C . TYR A 1 853 ? -22.587 25.784 -26.403 1.00 77.50 853 TYR A C 1
ATOM 6791 O O . TYR A 1 853 ? -22.863 24.602 -26.235 1.00 77.50 853 TYR A O 1
ATOM 6799 N N . GLY A 1 854 ? -21.440 26.305 -25.952 1.00 74.88 854 GLY A N 1
ATOM 6800 C CA . GLY A 1 854 ? -20.411 25.559 -25.213 1.00 74.88 854 GLY A CA 1
ATOM 6801 C C . GLY A 1 854 ? -19.044 25.539 -25.892 1.00 74.88 854 GLY A C 1
ATOM 6802 O O . GLY A 1 854 ? -18.937 25.798 -27.086 1.00 74.88 854 GLY A O 1
ATOM 6803 N N . GLY A 1 855 ? -17.996 25.258 -25.110 1.00 72.31 855 GLY A N 1
ATOM 6804 C CA . GLY A 1 855 ? -16.611 25.120 -25.589 1.00 72.31 855 GLY A CA 1
ATOM 6805 C C . GLY A 1 855 ? -16.120 23.672 -25.694 1.00 72.31 855 GLY A C 1
ATOM 6806 O O . GLY A 1 855 ? -14.962 23.450 -26.039 1.00 72.31 855 GLY A O 1
ATOM 6807 N N . SER A 1 856 ? -16.989 22.697 -25.400 1.00 77.06 856 SER A N 1
ATOM 6808 C CA . SER A 1 856 ? -16.667 21.269 -25.403 1.00 77.06 856 SER A CA 1
ATOM 6809 C C . SER A 1 856 ? -17.467 20.512 -26.442 1.00 77.06 856 SER A C 1
ATOM 6811 O O . SER A 1 856 ? -18.693 20.429 -26.360 1.00 77.06 856 SER A O 1
ATOM 6813 N N . THR A 1 857 ? -16.757 19.950 -27.420 1.00 72.19 857 THR A N 1
ATOM 6814 C CA . THR A 1 857 ? -17.328 19.169 -28.527 1.00 72.19 857 THR A CA 1
ATOM 6815 C C . THR A 1 857 ? -17.909 17.830 -28.076 1.00 72.19 857 THR A C 1
ATOM 6817 O O . THR A 1 857 ? -18.587 17.179 -28.861 1.00 72.19 857 THR A O 1
ATOM 6820 N N . LEU A 1 858 ? -17.670 17.437 -26.821 1.00 74.56 858 LEU A N 1
ATOM 6821 C CA . LEU A 1 858 ? -18.207 16.228 -26.195 1.00 74.56 858 LEU A CA 1
ATOM 6822 C C . LEU A 1 858 ? -19.620 16.434 -25.621 1.00 74.56 858 LEU A C 1
ATOM 6824 O O . LEU A 1 858 ? -20.324 15.467 -25.331 1.00 74.56 858 LEU A O 1
ATOM 6828 N N . CYS A 1 859 ? -20.054 17.688 -25.454 1.00 70.00 859 CYS A N 1
ATOM 6829 C CA . CYS A 1 859 ? -21.363 18.019 -24.903 1.00 70.00 859 CYS A CA 1
ATOM 6830 C C . CYS A 1 859 ? -22.346 18.414 -26.004 1.00 70.00 859 CYS A C 1
ATOM 6832 O O . CYS A 1 859 ? -22.551 19.588 -26.303 1.00 70.00 859 CYS A O 1
ATOM 6834 N N . ASN A 1 860 ? -22.998 17.399 -26.564 1.00 65.62 860 ASN A N 1
ATOM 6835 C CA . ASN A 1 860 ? -23.753 17.495 -27.818 1.00 65.62 860 ASN A CA 1
ATOM 6836 C C . ASN A 1 860 ? -25.124 18.190 -27.688 1.00 65.62 860 ASN A C 1
ATOM 6838 O O . ASN A 1 860 ? -25.777 18.451 -28.695 1.00 65.62 860 ASN A O 1
ATOM 6842 N N . AL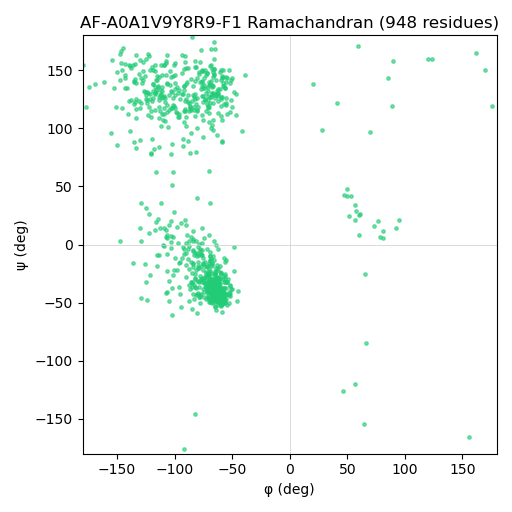A A 1 861 ? -25.584 18.472 -26.465 1.00 65.69 861 ALA A N 1
ATOM 6843 C CA . ALA A 1 861 ? -26.880 19.092 -26.200 1.00 65.69 861 ALA A CA 1
ATOM 6844 C C . ALA A 1 861 ? -26.759 20.137 -25.081 1.00 65.69 861 ALA A C 1
ATOM 6846 O O . ALA A 1 861 ? -26.783 19.798 -23.898 1.00 65.69 861 ALA A O 1
ATOM 6847 N N . ARG A 1 862 ? -26.630 21.418 -25.447 1.00 70.44 862 ARG A N 1
ATOM 6848 C CA . ARG A 1 862 ? -26.627 22.543 -24.499 1.00 70.44 862 ARG A CA 1
ATOM 6849 C C . ARG A 1 862 ? -27.607 23.629 -24.921 1.00 70.44 862 ARG A C 1
ATOM 6851 O O . ARG A 1 862 ? -27.766 23.921 -26.105 1.00 70.44 862 ARG A O 1
ATOM 6858 N N . ALA A 1 863 ? -28.242 24.241 -23.926 1.00 74.94 863 ALA A N 1
ATOM 6859 C CA . ALA A 1 863 ? -28.999 25.469 -24.118 1.00 74.94 863 ALA A CA 1
ATOM 6860 C C . ALA A 1 863 ? -28.040 26.646 -24.348 1.00 74.94 863 ALA A C 1
ATOM 6862 O O . ALA A 1 863 ? -26.937 26.678 -23.796 1.00 74.94 863 ALA A O 1
ATOM 6863 N N . ALA A 1 864 ? -28.470 27.610 -25.159 1.00 81.62 864 ALA A N 1
ATOM 6864 C CA . ALA A 1 864 ? -27.668 28.781 -25.477 1.00 81.62 864 ALA A CA 1
ATOM 6865 C C . ALA A 1 864 ? -27.485 29.685 -24.243 1.00 81.62 864 ALA A C 1
ATOM 6867 O O . ALA A 1 864 ? -28.441 29.939 -23.509 1.00 81.62 864 ALA A O 1
ATOM 6868 N N . THR A 1 865 ? -26.274 30.201 -24.032 1.00 85.38 865 THR A N 1
ATOM 6869 C CA . THR A 1 865 ? -25.940 31.164 -22.973 1.00 85.38 865 THR A CA 1
ATOM 6870 C C . THR A 1 865 ? -25.585 32.527 -23.550 1.00 85.38 865 THR A C 1
ATOM 6872 O O . THR A 1 865 ? -25.099 32.636 -24.672 1.00 85.38 865 THR A O 1
ATOM 6875 N N . THR A 1 866 ? -25.779 33.579 -22.755 1.00 84.62 866 THR A N 1
ATOM 6876 C CA . THR A 1 866 ? -25.408 34.965 -23.102 1.00 84.62 866 THR A CA 1
ATOM 6877 C C . THR A 1 866 ? -23.945 35.297 -22.797 1.00 84.62 866 THR A C 1
ATOM 6879 O O . THR A 1 866 ? -23.470 36.380 -23.124 1.00 84.62 866 THR A O 1
ATOM 6882 N N . PHE A 1 867 ? -23.225 34.374 -22.162 1.00 84.31 867 PHE A N 1
ATOM 6883 C CA . PHE A 1 867 ? -21.814 34.502 -21.817 1.00 84.31 867 PHE A CA 1
ATOM 6884 C C . PHE A 1 867 ? -20.990 33.395 -22.479 1.00 84.31 867 PHE A C 1
ATOM 6886 O O . PHE A 1 867 ? -21.493 32.293 -22.729 1.00 84.31 867 PHE A O 1
ATOM 6893 N N . VAL A 1 868 ? -19.712 33.690 -22.715 1.00 86.00 868 VAL A N 1
ATOM 6894 C CA . VAL A 1 868 ? -18.727 32.743 -23.248 1.00 86.00 868 VAL A CA 1
ATOM 6895 C C . VAL A 1 868 ? -18.464 31.647 -22.220 1.00 86.00 868 VAL A C 1
ATOM 6897 O O . VAL A 1 868 ? -18.186 31.950 -21.063 1.00 86.00 868 VAL A O 1
ATOM 6900 N N . GLN A 1 869 ? -18.562 30.383 -22.630 1.00 84.50 869 GLN A N 1
ATOM 6901 C CA . GLN A 1 869 ? -18.319 29.224 -21.766 1.00 84.50 869 GLN A CA 1
ATOM 6902 C C . GLN A 1 869 ? -16.850 28.784 -21.837 1.00 84.50 869 GLN A C 1
ATOM 6904 O O . GLN A 1 869 ? -16.170 29.056 -22.827 1.00 84.50 869 GLN A O 1
ATOM 6909 N N . ALA A 1 870 ? -16.368 28.093 -20.800 1.00 80.31 870 ALA A N 1
ATOM 6910 C CA . ALA A 1 870 ? -15.011 27.548 -20.775 1.00 80.31 870 ALA A CA 1
ATOM 6911 C C . ALA A 1 870 ? -14.736 26.585 -21.949 1.00 80.31 870 ALA A C 1
ATOM 6913 O O . ALA A 1 870 ? -15.648 25.919 -22.451 1.00 80.31 870 ALA A O 1
ATOM 6914 N N . SER A 1 871 ? -13.469 26.528 -22.373 1.00 78.81 871 SER A N 1
ATOM 6915 C CA . SER A 1 871 ? -12.988 25.528 -23.335 1.00 78.81 871 SER A CA 1
ATOM 6916 C C . SER A 1 871 ? -13.053 24.122 -22.726 1.00 78.81 871 SER A C 1
ATOM 6918 O O . SER A 1 871 ? -13.108 23.992 -21.504 1.00 78.81 871 SER A O 1
ATOM 6920 N N . TYR A 1 872 ? -13.049 23.086 -23.567 1.00 79.44 872 TYR A N 1
ATOM 6921 C CA . TYR A 1 872 ? -13.151 21.698 -23.113 1.00 79.44 872 TYR A CA 1
ATOM 6922 C C . TYR A 1 872 ? -12.090 21.301 -22.075 1.00 79.44 872 TYR A C 1
ATOM 6924 O O . TYR A 1 872 ? -10.933 21.716 -22.167 1.00 79.44 872 TYR A O 1
ATOM 6932 N N . SER A 1 873 ? -12.486 20.463 -21.118 1.00 70.12 873 SER A N 1
ATOM 6933 C CA . SER A 1 873 ? -11.616 19.855 -20.106 1.00 70.12 873 SER A CA 1
ATOM 6934 C C . SER A 1 873 ? -11.890 18.353 -19.963 1.00 70.12 873 SER A C 1
ATOM 6936 O O . SER A 1 873 ? -12.924 17.857 -20.408 1.00 70.12 873 SER A O 1
ATOM 6938 N N . PHE A 1 874 ? -10.954 17.619 -19.355 1.00 71.75 874 PHE A N 1
ATOM 6939 C CA . PHE A 1 874 ? -11.096 16.177 -19.113 1.00 71.75 874 PHE A CA 1
ATOM 6940 C C . PHE A 1 874 ? -12.293 15.852 -18.202 1.00 71.75 874 PHE A C 1
ATOM 6942 O O . PHE A 1 874 ? -12.995 14.871 -18.429 1.00 71.75 874 PHE A O 1
ATOM 6949 N N . ASP A 1 875 ? -12.567 16.722 -17.227 1.00 69.50 875 ASP A N 1
ATOM 6950 C CA . ASP A 1 875 ? -13.611 16.552 -16.209 1.00 69.50 875 ASP A CA 1
ATOM 6951 C C . ASP A 1 875 ? -14.940 17.223 -16.595 1.00 69.50 875 ASP A C 1
ATOM 6953 O O . ASP A 1 875 ? -15.785 17.502 -15.736 1.00 69.50 875 ASP A O 1
ATOM 6957 N N . ASP A 1 876 ? -15.132 17.534 -17.881 1.00 68.56 876 ASP A N 1
ATOM 6958 C CA . ASP A 1 876 ? -16.339 18.191 -18.371 1.00 68.56 876 ASP A CA 1
ATOM 6959 C C . ASP A 1 876 ? -17.575 17.314 -18.153 1.00 68.56 876 ASP A C 1
ATOM 6961 O O . ASP A 1 876 ? -17.986 16.510 -18.987 1.00 68.56 876 ASP A O 1
ATOM 6965 N N . VAL A 1 877 ? -18.259 17.548 -17.041 1.00 63.41 877 VAL A N 1
ATOM 6966 C CA . VAL A 1 877 ? -19.633 17.099 -16.860 1.00 63.41 877 VAL A CA 1
ATOM 6967 C C . VAL A 1 877 ? -20.529 18.016 -17.692 1.00 63.41 877 VAL A C 1
ATOM 6969 O O . VAL A 1 877 ? -20.532 19.234 -17.503 1.00 63.41 877 VAL A O 1
ATOM 6972 N N . CYS A 1 878 ? -21.311 17.468 -18.629 1.00 71.88 878 CYS A N 1
ATOM 6973 C CA . CYS A 1 878 ? -22.240 18.228 -19.486 1.00 71.88 878 CYS A CA 1
ATOM 6974 C C . CYS A 1 878 ? -23.453 18.816 -18.727 1.00 71.88 878 CYS A C 1
ATOM 6976 O O . CYS A 1 878 ? -24.564 18.861 -19.250 1.00 71.88 878 CYS A O 1
ATOM 6978 N N . GLY A 1 879 ? -23.246 19.239 -17.478 1.00 71.94 879 GLY A N 1
ATOM 6979 C CA . GLY A 1 879 ? -24.210 19.908 -16.621 1.00 71.94 879 GLY A CA 1
ATOM 6980 C C . GLY A 1 879 ? -24.315 21.408 -16.906 1.00 71.94 879 GLY A C 1
ATOM 6981 O O . GLY A 1 879 ? -24.216 21.858 -18.046 1.00 71.94 879 GLY A O 1
ATOM 6982 N N . GLN A 1 880 ? -24.555 22.195 -15.854 1.00 75.56 880 GLN A N 1
ATOM 6983 C CA . GLN A 1 880 ? -24.844 23.626 -15.985 1.00 75.56 880 GLN A CA 1
ATOM 6984 C C . GLN A 1 880 ? -23.661 24.403 -16.598 1.00 75.56 880 GLN A C 1
ATOM 6986 O O . GLN A 1 880 ? -22.536 24.280 -16.103 1.00 75.56 880 GLN A O 1
ATOM 6991 N N . PRO A 1 881 ? -23.896 25.221 -17.642 1.00 72.38 881 PRO A N 1
ATOM 6992 C CA . PRO A 1 881 ? -22.838 25.961 -18.316 1.00 72.38 881 PRO A CA 1
ATOM 6993 C C . PRO A 1 881 ? -22.241 27.029 -17.391 1.00 72.38 881 PRO A C 1
ATOM 6995 O O . PRO A 1 881 ? -22.965 27.825 -16.792 1.00 72.38 881 PRO A O 1
ATOM 6998 N N . LYS A 1 882 ? -20.907 27.057 -17.290 1.00 79.31 882 LYS A N 1
ATOM 6999 C CA . LYS A 1 882 ? -20.150 28.040 -16.498 1.00 79.31 882 LYS A CA 1
ATOM 7000 C C . LYS A 1 882 ? -19.442 29.051 -17.409 1.00 79.31 882 LYS A C 1
ATOM 7002 O O . LYS A 1 882 ? -19.015 28.659 -18.500 1.00 79.31 882 LYS A O 1
ATOM 7007 N N . PRO A 1 883 ? -19.304 30.323 -16.990 1.00 83.94 883 PRO A N 1
ATOM 7008 C CA . PRO A 1 883 ? -18.523 31.312 -17.727 1.00 83.94 883 PRO A CA 1
ATOM 7009 C C . PRO A 1 883 ? -17.057 30.899 -17.882 1.00 83.94 883 PRO A C 1
ATOM 7011 O O . PRO A 1 883 ? -16.510 30.212 -17.020 1.00 83.94 883 PRO A O 1
ATOM 7014 N N . LEU A 1 884 ? -16.424 31.335 -18.972 1.00 86.38 884 LEU A N 1
ATOM 7015 C CA . LEU A 1 884 ? -14.992 31.174 -19.198 1.00 86.38 884 LEU A CA 1
ATOM 7016 C C . LEU A 1 884 ? -14.215 31.871 -18.079 1.00 86.38 884 LEU A C 1
ATOM 7018 O O . LEU A 1 884 ? -14.311 33.083 -17.896 1.00 86.38 884 LEU A O 1
ATOM 7022 N N . GLN A 1 885 ? -13.429 31.084 -17.358 1.00 86.31 885 GLN A N 1
ATOM 7023 C CA . GLN A 1 885 ? -12.515 31.549 -16.329 1.00 86.31 885 GLN A CA 1
ATOM 7024 C C . GLN A 1 885 ? -11.164 30.872 -16.535 1.00 86.31 885 GLN A C 1
ATOM 7026 O O . GLN A 1 885 ? -11.100 29.686 -16.855 1.00 86.31 885 GLN A O 1
ATOM 7031 N N . ILE A 1 886 ? -10.089 31.633 -16.359 1.00 84.62 886 ILE A N 1
ATOM 7032 C CA . ILE A 1 886 ? -8.711 31.161 -16.463 1.00 84.62 886 ILE A CA 1
ATOM 7033 C C . ILE A 1 886 ? -8.005 31.498 -15.156 1.00 84.62 886 ILE A C 1
ATOM 7035 O O . ILE A 1 886 ? -7.918 32.662 -14.767 1.00 84.62 886 ILE A O 1
ATOM 7039 N N . THR A 1 887 ? -7.480 30.483 -14.478 1.00 87.19 887 THR A N 1
ATOM 7040 C CA . THR A 1 887 ? -6.654 30.678 -13.286 1.00 87.19 887 THR A CA 1
ATOM 7041 C C . THR A 1 887 ? -5.205 30.883 -13.703 1.00 87.19 887 THR A C 1
ATOM 7043 O O . THR A 1 887 ? -4.579 29.995 -14.277 1.00 87.19 887 THR A O 1
ATOM 7046 N N . THR A 1 888 ? -4.659 32.060 -13.413 1.00 83.56 888 THR A N 1
ATOM 7047 C CA . THR A 1 888 ? -3.270 32.415 -13.720 1.00 83.56 888 THR A CA 1
ATOM 7048 C C . THR A 1 888 ? -2.432 32.378 -12.451 1.00 83.56 888 THR A C 1
ATOM 7050 O O . THR A 1 888 ? -2.783 33.011 -11.452 1.00 83.56 888 THR A O 1
ATOM 7053 N N . ASN A 1 889 ? -1.311 31.663 -12.495 1.00 87.75 889 ASN A N 1
ATOM 7054 C CA . ASN A 1 889 ? -0.303 31.682 -11.436 1.00 87.75 889 ASN A CA 1
ATOM 7055 C C . ASN A 1 889 ? 0.763 32.772 -11.716 1.00 87.75 889 ASN A C 1
ATOM 7057 O O . ASN A 1 889 ? 0.883 33.228 -12.858 1.00 87.75 889 ASN A O 1
ATOM 7061 N N . PRO A 1 890 ? 1.559 33.192 -10.714 1.00 85.75 890 PRO A N 1
ATOM 7062 C CA . PRO A 1 890 ? 2.557 34.256 -10.876 1.00 85.75 890 PRO A CA 1
ATOM 7063 C C . PRO A 1 890 ? 3.536 34.068 -12.048 1.00 85.75 890 PRO A C 1
ATOM 7065 O O . PRO A 1 890 ? 3.825 35.022 -12.768 1.00 85.75 890 PRO A O 1
ATOM 7068 N N . GLN A 1 891 ? 4.011 32.838 -12.274 1.00 82.88 891 GLN A N 1
ATOM 7069 C CA . GLN A 1 891 ? 4.929 32.490 -13.369 1.00 82.88 891 GLN A CA 1
ATOM 7070 C C . GLN A 1 891 ? 4.289 32.674 -14.747 1.00 82.88 891 GLN A C 1
ATOM 7072 O O . GLN A 1 891 ? 4.825 33.393 -15.589 1.00 82.88 891 GLN A O 1
ATOM 7077 N N . SER A 1 892 ? 3.123 32.063 -14.969 1.00 84.69 892 SER A N 1
ATOM 7078 C CA . SER A 1 892 ? 2.393 32.138 -16.242 1.00 84.69 892 SER A CA 1
ATOM 7079 C C . SER A 1 892 ? 1.964 33.567 -16.576 1.00 84.69 892 SER A C 1
ATOM 7081 O O . SER A 1 892 ? 2.085 33.991 -17.726 1.00 84.69 892 SER A O 1
ATOM 7083 N N . ALA A 1 893 ? 1.544 34.341 -15.570 1.00 85.62 893 ALA A N 1
ATOM 7084 C CA . ALA A 1 893 ? 1.180 35.744 -15.731 1.00 85.62 893 ALA A CA 1
ATOM 7085 C C . ALA A 1 893 ? 2.385 36.604 -16.150 1.00 85.62 893 ALA A C 1
ATOM 7087 O O . ALA 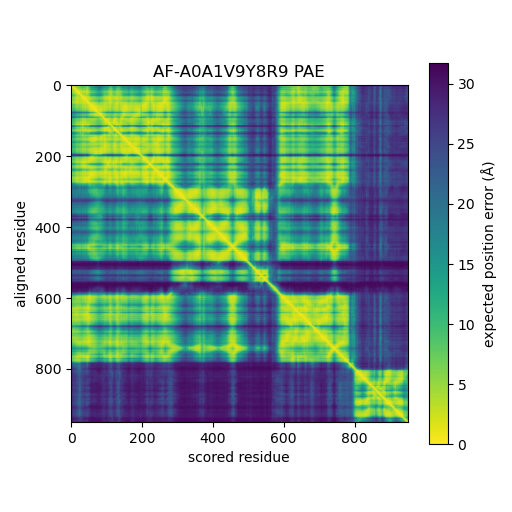A 1 893 ? 2.284 37.417 -17.070 1.00 85.62 893 ALA A O 1
ATOM 7088 N N . LEU A 1 894 ? 3.549 36.391 -15.528 1.00 85.62 894 LEU A N 1
ATOM 7089 C CA . LEU A 1 894 ? 4.772 37.124 -15.854 1.00 85.62 894 LEU A CA 1
ATOM 7090 C C . LEU A 1 894 ? 5.347 36.728 -17.219 1.00 85.62 894 LEU A C 1
ATOM 7092 O O . LEU A 1 894 ? 5.805 37.598 -17.962 1.00 85.62 894 LEU A O 1
ATOM 7096 N N . PHE A 1 895 ? 5.266 35.447 -17.585 1.00 86.19 895 PHE A N 1
ATOM 7097 C CA . PHE A 1 895 ? 5.612 34.970 -18.922 1.00 86.19 895 PHE A CA 1
ATOM 7098 C C . PHE A 1 895 ? 4.746 35.648 -19.989 1.00 86.19 895 PHE A C 1
ATOM 7100 O O . PHE A 1 895 ? 5.279 36.265 -20.916 1.00 86.19 895 PHE A O 1
ATOM 7107 N N . ALA A 1 896 ? 3.421 35.615 -19.828 1.00 83.00 896 ALA A N 1
ATOM 7108 C CA . ALA A 1 896 ? 2.487 36.248 -20.754 1.00 83.00 896 ALA A CA 1
ATOM 7109 C C . ALA A 1 896 ? 2.721 37.765 -20.860 1.00 83.00 896 ALA A C 1
ATOM 7111 O O . ALA A 1 896 ? 2.782 38.308 -21.966 1.00 83.00 896 ALA A O 1
ATOM 7112 N N . TYR A 1 897 ? 2.939 38.445 -19.729 1.00 84.06 897 TYR A N 1
ATOM 7113 C CA . TYR A 1 897 ? 3.238 39.878 -19.702 1.00 84.06 897 TYR A CA 1
ATOM 7114 C C . TYR A 1 897 ? 4.560 40.215 -20.398 1.00 84.06 897 TYR A C 1
ATOM 7116 O O . TYR A 1 897 ? 4.635 41.187 -21.149 1.00 84.06 897 TYR A O 1
ATOM 7124 N N . SER A 1 898 ? 5.596 39.390 -20.220 1.00 80.94 898 SER A N 1
ATOM 7125 C CA . SER A 1 898 ? 6.874 39.594 -20.907 1.00 80.94 898 SER A CA 1
ATOM 7126 C C . SER A 1 898 ? 6.713 39.555 -22.429 1.00 80.94 898 SER A C 1
ATOM 7128 O O . SER A 1 898 ? 7.258 40.404 -23.131 1.00 80.94 898 SER A O 1
ATOM 7130 N N . ARG A 1 899 ? 5.884 38.639 -22.945 1.00 80.88 899 ARG A N 1
ATOM 7131 C CA . ARG A 1 899 ? 5.605 38.514 -24.381 1.00 80.88 899 ARG A CA 1
ATOM 7132 C C . ARG A 1 899 ? 4.746 39.661 -24.899 1.00 80.88 899 ARG A C 1
ATOM 7134 O O . ARG A 1 899 ? 5.070 40.220 -25.943 1.00 80.88 899 ARG A O 1
ATOM 7141 N N . LEU A 1 900 ? 3.738 40.082 -24.135 1.00 79.94 900 LEU A N 1
ATOM 7142 C CA . LEU A 1 900 ? 2.933 41.272 -24.435 1.00 79.94 900 LEU A CA 1
ATOM 7143 C C . LEU A 1 900 ? 3.822 42.509 -24.655 1.00 79.94 900 LEU A C 1
ATOM 7145 O O . LEU A 1 900 ? 3.628 43.270 -25.603 1.00 79.94 900 LEU A O 1
ATOM 7149 N N . ARG A 1 901 ? 4.840 42.676 -23.803 1.00 78.00 901 ARG A N 1
ATOM 7150 C CA . ARG A 1 901 ? 5.783 43.798 -23.866 1.00 78.00 901 ARG A CA 1
ATOM 7151 C C . ARG A 1 901 ? 6.786 43.694 -25.008 1.00 78.00 901 ARG A C 1
ATOM 7153 O O . ARG A 1 901 ? 7.142 44.729 -25.564 1.00 78.00 901 ARG A O 1
ATOM 7160 N N . VAL A 1 902 ? 7.198 42.486 -25.388 1.00 73.25 902 VAL A N 1
ATOM 7161 C CA . VAL A 1 902 ? 8.047 42.244 -26.571 1.00 73.25 902 VAL A CA 1
ATOM 7162 C C . VAL A 1 902 ? 7.321 42.601 -27.869 1.00 73.25 902 VAL A C 1
ATOM 7164 O O . VAL A 1 902 ? 7.926 43.174 -28.769 1.00 73.25 902 VAL A O 1
ATOM 7167 N N . VAL A 1 903 ? 6.019 42.321 -27.950 1.00 73.00 903 VAL A N 1
ATOM 7168 C CA . VAL A 1 903 ? 5.179 42.621 -29.125 1.00 73.00 903 VAL A CA 1
ATOM 7169 C C . VAL A 1 903 ? 4.786 44.111 -29.196 1.00 73.00 903 VAL A C 1
ATOM 7171 O O . VAL A 1 903 ? 4.187 44.559 -30.169 1.00 73.00 903 VAL A O 1
ATOM 7174 N N . GLY A 1 904 ? 5.152 44.918 -28.193 1.00 71.38 904 GLY A N 1
ATOM 7175 C CA . GLY A 1 904 ? 4.855 46.354 -28.159 1.00 71.38 904 GLY A CA 1
ATOM 7176 C C . GLY A 1 904 ? 3.385 46.681 -27.873 1.00 71.38 904 GLY A C 1
ATOM 7177 O O . GLY A 1 904 ? 2.960 47.815 -28.092 1.00 71.38 904 GLY A O 1
ATOM 7178 N N . ALA A 1 905 ? 2.603 45.715 -27.380 1.00 71.06 905 ALA A N 1
ATOM 7179 C CA . ALA A 1 905 ? 1.200 45.920 -27.038 1.00 71.06 905 ALA A CA 1
ATOM 7180 C C . ALA A 1 905 ? 1.053 46.694 -25.716 1.00 71.06 905 ALA A C 1
ATOM 7182 O O . ALA A 1 905 ? 1.790 46.469 -24.750 1.00 71.06 905 ALA A O 1
ATOM 7183 N N . SER A 1 906 ? 0.080 47.609 -25.659 1.00 71.12 906 SER A N 1
ATOM 7184 C CA . SER A 1 906 ? -0.187 48.403 -24.459 1.00 71.12 906 SER A CA 1
ATOM 7185 C C . SER A 1 906 ? -0.841 47.543 -23.366 1.00 71.12 906 SER A C 1
ATOM 7187 O O . SER A 1 906 ? -1.874 46.915 -23.620 1.00 71.12 906 SER A O 1
ATOM 7189 N N . PRO A 1 907 ? -0.334 47.564 -22.115 1.00 66.69 907 PRO A N 1
ATOM 7190 C CA . PRO A 1 907 ? -1.009 46.937 -20.975 1.00 66.69 907 PRO A CA 1
ATOM 7191 C C . PRO A 1 907 ? -2.444 47.450 -20.773 1.00 66.69 907 PRO A C 1
ATOM 7193 O O . PRO A 1 907 ? -3.298 46.720 -20.276 1.00 66.69 907 PRO A O 1
ATOM 7196 N N . ILE A 1 908 ? -2.724 48.687 -21.211 1.00 63.94 908 ILE A N 1
ATOM 7197 C CA . ILE A 1 908 ? -4.027 49.353 -21.070 1.00 63.94 908 ILE A CA 1
ATOM 7198 C C . ILE A 1 908 ? -5.123 48.651 -21.882 1.00 63.94 908 ILE A C 1
ATOM 7200 O O . ILE A 1 908 ? -6.264 48.556 -21.425 1.00 63.94 908 ILE A O 1
ATOM 7204 N N . ASP A 1 909 ? -4.774 48.079 -23.035 1.00 63.66 909 ASP A N 1
ATOM 7205 C CA . ASP A 1 909 ? -5.727 47.367 -23.889 1.00 63.66 909 ASP A CA 1
ATOM 7206 C C . ASP A 1 909 ? -6.098 45.984 -23.333 1.00 63.66 909 ASP A C 1
ATOM 7208 O O . ASP A 1 909 ? -7.186 45.474 -23.617 1.00 63.66 909 ASP A O 1
ATOM 7212 N N . SER A 1 910 ? -5.242 45.413 -22.477 1.00 65.19 910 SER A N 1
ATOM 7213 C CA . SER A 1 910 ? -5.422 44.082 -21.879 1.00 65.19 910 SER A CA 1
ATOM 7214 C C . SER A 1 910 ? -6.435 44.076 -20.724 1.00 65.19 910 SER A C 1
ATOM 7216 O O . SER A 1 910 ? -7.132 43.084 -20.525 1.00 65.19 910 SER A O 1
ATOM 7218 N N . TYR A 1 911 ? -6.615 45.200 -20.014 1.00 67.62 911 TYR A N 1
ATOM 7219 C CA . TYR A 1 911 ? -7.642 45.345 -18.962 1.00 67.62 911 TYR A CA 1
ATOM 7220 C C . TYR A 1 911 ? -9.072 45.260 -19.488 1.00 67.62 911 TYR A C 1
ATOM 7222 O O . TYR A 1 911 ? -10.003 44.993 -18.734 1.00 67.62 911 TYR A O 1
ATOM 7230 N N . GLY A 1 912 ? -9.265 45.569 -20.773 1.00 66.62 912 GLY A N 1
ATOM 7231 C CA . GLY A 1 912 ? -10.568 45.517 -21.428 1.00 66.62 912 GLY A CA 1
ATOM 7232 C C . GLY A 1 912 ? -11.031 44.103 -21.774 1.00 66.62 912 GLY A C 1
ATOM 7233 O O . GLY A 1 912 ? -12.144 43.973 -22.267 1.00 66.62 912 GLY A O 1
ATOM 7234 N N . LEU A 1 913 ? -10.191 43.084 -21.553 1.00 72.88 913 LEU A N 1
ATOM 7235 C CA . LEU A 1 913 ? -10.526 41.683 -21.808 1.00 72.88 913 LEU A CA 1
ATOM 7236 C C . LEU A 1 913 ? -11.268 41.048 -20.628 1.00 72.88 913 LEU A C 1
ATOM 7238 O O . LEU A 1 913 ? -12.117 40.199 -20.852 1.00 72.88 913 LEU A O 1
ATOM 7242 N N . CYS A 1 914 ? -10.991 41.451 -19.385 1.00 80.94 914 CYS A N 1
ATOM 7243 C CA . CYS A 1 914 ? -11.697 40.911 -18.217 1.00 80.94 914 CYS A CA 1
ATOM 7244 C C . CYS A 1 914 ? -13.036 41.629 -18.024 1.00 80.94 914 CYS A C 1
ATOM 7246 O O . CYS A 1 914 ? -13.077 42.861 -17.929 1.00 80.94 914 CYS A O 1
ATOM 7248 N N . SER A 1 915 ? -14.123 40.863 -17.958 1.00 75.81 915 SER A N 1
ATOM 7249 C CA . SER A 1 915 ? -15.479 41.405 -17.852 1.00 75.81 915 SER A CA 1
ATOM 7250 C C . SER A 1 915 ? -15.843 41.710 -16.397 1.00 75.81 915 SER A C 1
ATOM 7252 O O . SER A 1 915 ? -16.186 42.843 -16.058 1.00 75.81 915 SER A O 1
ATOM 7254 N N . THR A 1 916 ? -15.738 40.716 -15.517 1.00 79.69 916 THR A N 1
ATOM 7255 C CA . THR A 1 916 ? -16.121 40.791 -14.101 1.00 79.69 916 THR A CA 1
ATOM 7256 C C . THR A 1 916 ? -14.921 40.983 -13.177 1.00 79.69 916 THR A C 1
ATOM 7258 O O . THR A 1 916 ? -15.064 41.630 -12.141 1.00 79.69 916 THR A O 1
ATOM 7261 N N . THR A 1 917 ? -13.717 40.547 -13.567 1.00 83.62 917 THR A N 1
ATOM 7262 C CA . THR A 1 917 ? -12.502 40.634 -12.727 1.00 83.62 917 THR A CA 1
ATOM 7263 C C . THR A 1 917 ? -11.589 41.810 -13.094 1.00 83.62 917 THR A C 1
ATOM 7265 O O . THR A 1 917 ? -10.373 41.796 -12.887 1.00 83.62 917 THR A O 1
ATOM 7268 N N . ARG A 1 918 ? -12.163 42.888 -13.641 1.00 81.81 918 ARG A N 1
ATOM 7269 C CA . ARG A 1 918 ? -11.410 44.028 -14.195 1.00 81.81 918 ARG A CA 1
ATOM 7270 C C . ARG A 1 918 ? -10.479 44.716 -13.192 1.00 81.81 918 ARG A C 1
ATOM 7272 O O . ARG A 1 918 ? -9.356 45.079 -13.544 1.00 81.81 918 ARG A O 1
ATOM 7279 N N . ALA A 1 919 ? -10.931 44.903 -11.951 1.00 81.62 919 ALA A N 1
ATOM 7280 C CA . ALA A 1 919 ? -10.131 45.537 -10.900 1.00 81.62 919 ALA A CA 1
ATOM 7281 C C . ALA A 1 919 ? -8.896 44.692 -10.543 1.00 81.62 919 ALA A C 1
ATOM 7283 O O . ALA A 1 919 ? -7.786 45.216 -10.456 1.00 81.62 919 ALA A O 1
ATOM 7284 N N . GLU A 1 920 ? -9.078 43.378 -10.426 1.00 84.31 920 GLU A N 1
ATOM 7285 C CA . GLU A 1 920 ? -8.023 42.410 -10.114 1.00 84.31 920 GLU A CA 1
ATOM 7286 C C . GLU A 1 920 ? -7.007 42.308 -11.259 1.00 84.31 920 GLU A C 1
ATOM 7288 O O . GLU A 1 920 ? -5.800 42.373 -11.025 1.00 84.31 920 GLU A O 1
ATOM 7293 N N . CYS A 1 921 ? -7.485 42.277 -12.509 1.00 81.75 921 CYS A N 1
ATOM 7294 C CA . CYS A 1 921 ? -6.630 42.330 -13.696 1.00 81.75 921 CYS A CA 1
ATOM 7295 C C . CYS A 1 921 ? -5.788 43.618 -13.747 1.00 81.75 921 CYS A C 1
ATOM 7297 O O . CYS A 1 921 ? -4.626 43.587 -14.155 1.00 81.75 921 CYS A O 1
ATOM 7299 N N . THR A 1 922 ? -6.354 44.753 -13.318 1.00 83.25 922 THR A N 1
ATOM 7300 C CA . THR A 1 922 ? -5.652 46.048 -13.297 1.00 83.25 922 THR A CA 1
ATOM 7301 C C . THR A 1 922 ? -4.519 46.054 -12.274 1.00 83.25 922 THR A C 1
ATOM 7303 O O . THR A 1 922 ? -3.393 46.446 -12.584 1.00 83.25 922 THR A O 1
ATOM 7306 N N . VAL A 1 923 ? -4.791 45.566 -11.061 1.00 84.38 923 VAL A N 1
ATOM 7307 C CA . VAL A 1 923 ? -3.784 45.447 -9.998 1.00 84.38 923 VAL A CA 1
ATOM 7308 C C . VAL A 1 923 ? -2.657 44.503 -10.417 1.00 84.38 923 VAL A C 1
ATOM 7310 O O . VAL A 1 923 ? -1.485 44.858 -10.267 1.00 84.38 923 VAL A O 1
ATOM 7313 N N . MET A 1 924 ? -2.999 43.350 -10.999 1.00 85.12 924 MET A N 1
ATOM 7314 C CA . MET A 1 924 ? -2.016 42.362 -11.435 1.00 85.12 924 MET A CA 1
ATOM 7315 C C . MET A 1 924 ? -1.045 42.947 -12.468 1.00 85.12 924 MET A C 1
ATOM 7317 O O . MET A 1 924 ? 0.163 42.849 -12.276 1.00 85.12 924 MET A O 1
ATOM 7321 N N . MET A 1 925 ? -1.517 43.615 -13.526 1.00 84.19 925 MET A N 1
ATOM 7322 C CA . MET A 1 925 ? -0.589 44.158 -14.535 1.00 84.19 925 MET A CA 1
ATOM 7323 C C . MET A 1 925 ? 0.308 45.265 -13.976 1.00 84.19 925 MET A C 1
ATOM 7325 O O . MET A 1 925 ? 1.464 45.355 -14.375 1.00 84.19 925 MET A O 1
ATOM 7329 N N . HIS A 1 926 ? -0.170 46.083 -13.029 1.00 84.50 926 HIS A N 1
ATOM 7330 C CA . HIS A 1 926 ? 0.689 47.064 -12.357 1.00 84.50 926 HIS A CA 1
ATOM 7331 C C . HIS A 1 926 ? 1.807 46.400 -11.543 1.00 84.50 926 HIS A C 1
ATOM 7333 O O . HIS A 1 926 ? 2.918 46.929 -11.475 1.00 84.50 926 HIS A O 1
ATOM 7339 N N . GLN A 1 927 ? 1.533 45.252 -10.919 1.00 85.62 927 GLN A N 1
ATOM 7340 C CA . GLN A 1 927 ? 2.551 44.464 -10.223 1.00 85.62 927 GLN A CA 1
ATOM 7341 C C . GLN A 1 927 ? 3.521 43.804 -11.215 1.00 85.62 927 GLN A C 1
ATOM 7343 O O . GLN A 1 927 ? 4.735 43.878 -11.017 1.00 85.62 927 GLN A O 1
ATOM 7348 N N . LEU A 1 928 ? 3.006 43.238 -12.311 1.00 86.94 928 LEU A N 1
ATOM 7349 C CA . LEU A 1 928 ? 3.813 42.630 -13.374 1.00 86.94 928 LEU A CA 1
ATOM 7350 C C . LEU A 1 928 ? 4.721 43.656 -14.066 1.00 86.94 928 LEU A C 1
ATOM 7352 O O . LEU A 1 928 ? 5.873 43.345 -14.354 1.00 86.94 928 LEU A O 1
ATOM 7356 N N . ASP A 1 929 ? 4.259 44.894 -14.255 1.00 85.31 929 ASP A N 1
ATOM 7357 C CA . ASP A 1 929 ? 5.059 45.976 -14.832 1.00 85.31 929 ASP A CA 1
ATOM 7358 C C . ASP A 1 929 ? 6.278 46.332 -13.975 1.00 85.31 929 ASP A C 1
ATOM 7360 O O . ASP A 1 929 ? 7.393 46.459 -14.483 1.00 85.31 929 ASP A O 1
ATOM 7364 N N . LYS A 1 930 ? 6.089 46.429 -12.653 1.00 82.00 930 LYS A N 1
ATOM 7365 C CA . LYS A 1 930 ? 7.186 46.687 -11.709 1.00 82.00 930 LYS A CA 1
ATOM 7366 C C . LYS A 1 930 ? 8.249 45.590 -11.773 1.00 82.00 930 LYS A C 1
ATOM 7368 O O . LYS A 1 930 ? 9.437 45.899 -11.847 1.00 82.00 930 LYS A O 1
ATOM 7373 N N . ILE A 1 931 ? 7.817 44.329 -11.799 1.00 82.38 931 ILE A N 1
ATOM 7374 C CA . ILE A 1 931 ? 8.710 43.163 -11.848 1.00 82.38 931 ILE A CA 1
ATOM 7375 C C . ILE A 1 931 ? 9.422 43.083 -13.206 1.00 82.38 931 ILE A C 1
ATOM 7377 O O . ILE A 1 931 ? 10.630 42.863 -13.255 1.00 82.38 931 ILE A O 1
ATOM 7381 N N . TYR A 1 932 ? 8.715 43.332 -14.311 1.00 81.44 932 TYR A N 1
ATOM 7382 C CA . TYR A 1 932 ? 9.279 43.328 -15.663 1.00 81.44 932 TYR A CA 1
ATOM 7383 C C . TYR A 1 932 ? 10.355 44.407 -15.862 1.00 81.44 932 TYR A C 1
ATOM 7385 O O . TYR A 1 932 ? 11.423 44.124 -16.407 1.00 81.44 932 TYR A O 1
ATOM 7393 N N . ASN A 1 933 ? 10.135 45.623 -15.354 1.00 79.62 933 ASN A N 1
ATOM 7394 C CA . ASN A 1 933 ? 11.149 46.683 -15.389 1.00 79.62 933 ASN A CA 1
ATOM 7395 C C . ASN A 1 933 ? 12.383 46.319 -14.529 1.00 79.62 933 ASN A C 1
ATOM 7397 O O . ASN A 1 933 ? 13.526 46.577 -14.922 1.00 79.62 933 ASN A O 1
ATOM 7401 N N . GLY A 1 934 ? 12.172 45.637 -13.396 1.00 73.19 934 GLY A N 1
ATOM 7402 C CA . GLY A 1 934 ? 13.241 45.040 -12.587 1.00 73.19 934 GLY A CA 1
ATOM 7403 C C . GLY A 1 934 ? 14.044 43.958 -13.325 1.00 73.19 934 GLY A C 1
ATOM 7404 O O . GLY A 1 934 ? 15.258 43.880 -13.165 1.00 73.19 934 GLY A O 1
ATOM 7405 N N . LEU A 1 935 ? 13.394 43.166 -14.183 1.00 72.75 935 LEU A N 1
ATOM 7406 C CA . LEU A 1 935 ? 14.041 42.132 -15.000 1.00 72.75 935 LEU A CA 1
ATOM 7407 C C . LEU A 1 935 ? 14.899 42.706 -16.143 1.00 72.75 935 LEU A C 1
ATOM 7409 O O . LEU A 1 935 ? 15.976 42.176 -16.404 1.00 72.75 935 LEU A O 1
ATOM 7413 N N . ILE A 1 936 ? 14.467 43.790 -16.802 1.00 69.19 936 ILE A N 1
ATOM 7414 C CA . ILE A 1 936 ? 15.211 44.416 -17.921 1.00 69.19 936 ILE A CA 1
ATOM 7415 C C . ILE A 1 936 ? 16.439 45.206 -17.447 1.00 69.19 936 ILE A C 1
ATOM 7417 O O . ILE A 1 936 ? 17.450 45.265 -18.144 1.00 69.19 936 ILE A O 1
ATOM 7421 N N . SER A 1 937 ? 16.364 45.822 -16.266 1.00 63.97 937 SER A N 1
ATOM 7422 C CA . SER A 1 937 ? 17.469 46.604 -15.682 1.00 63.97 937 SER A CA 1
ATOM 7423 C C . SER A 1 937 ? 18.676 45.760 -15.244 1.00 63.97 937 SER A C 1
ATOM 7425 O O . SER A 1 937 ? 19.737 46.311 -14.952 1.00 63.97 937 SER A O 1
ATOM 7427 N N . ASN A 1 938 ? 18.547 44.430 -15.236 1.00 58.34 938 ASN A N 1
ATOM 7428 C CA . ASN A 1 938 ? 19.638 43.492 -15.001 1.00 58.34 938 ASN A CA 1
ATOM 7429 C C . ASN A 1 938 ? 20.334 43.165 -16.341 1.00 58.34 938 ASN A C 1
ATOM 7431 O O . ASN A 1 938 ? 19.734 42.577 -17.240 1.00 58.34 938 ASN A O 1
ATOM 7435 N N . THR A 1 939 ? 21.604 43.554 -16.496 1.00 52.66 939 THR A N 1
ATOM 7436 C CA . THR A 1 939 ? 22.351 43.622 -17.776 1.00 52.66 939 THR A CA 1
ATOM 7437 C C . THR A 1 939 ? 22.548 42.290 -18.523 1.00 52.66 939 THR A C 1
ATOM 7439 O O . THR A 1 939 ? 23.070 42.291 -19.635 1.00 52.66 939 THR A O 1
ATOM 7442 N N . THR A 1 940 ? 22.113 41.157 -17.964 1.00 51.59 940 THR A N 1
ATOM 7443 C CA . THR A 1 940 ? 22.279 39.800 -18.525 1.00 51.59 940 THR A CA 1
ATOM 7444 C C . THR A 1 940 ? 21.085 39.285 -19.346 1.00 51.59 940 THR A C 1
ATOM 7446 O O . THR A 1 940 ? 21.239 38.326 -20.097 1.00 51.59 940 THR A O 1
ATOM 7449 N N . LEU A 1 941 ? 19.905 39.909 -19.246 1.00 53.06 941 LEU A N 1
ATOM 7450 C CA . LEU A 1 941 ? 18.648 39.449 -19.869 1.00 53.06 941 LEU A CA 1
ATOM 7451 C C . LEU A 1 941 ? 18.211 40.090 -21.215 1.00 53.06 941 LEU A C 1
ATOM 7453 O O . LEU A 1 941 ? 17.425 39.445 -21.919 1.00 53.06 941 LEU A O 1
ATOM 7457 N N . PRO A 1 942 ? 18.654 41.299 -21.636 1.00 52.41 942 PRO A N 1
ATOM 7458 C CA . PRO A 1 942 ? 18.054 41.980 -22.795 1.00 52.41 942 PRO A CA 1
ATOM 7459 C C . PRO A 1 942 ? 18.170 41.229 -24.133 1.00 52.41 942 PRO A C 1
ATOM 7461 O O . PRO A 1 942 ? 17.291 41.353 -24.986 1.00 52.41 942 PRO A O 1
ATOM 7464 N N . GLY A 1 943 ? 19.229 40.431 -24.315 1.00 49.75 943 GLY A N 1
ATOM 7465 C CA . GLY A 1 943 ? 19.535 39.748 -25.579 1.00 49.75 943 GLY A CA 1
ATOM 7466 C C . GLY A 1 943 ? 18.662 38.530 -25.908 1.00 49.75 943 GLY A C 1
ATOM 7467 O O . GLY A 1 943 ? 18.636 38.116 -27.059 1.00 49.75 943 GLY A O 1
ATOM 7468 N N . LEU A 1 944 ? 17.934 37.960 -24.939 1.00 49.25 944 LEU A N 1
ATOM 7469 C CA . LEU A 1 944 ? 17.088 36.761 -25.129 1.00 49.25 944 LEU A CA 1
ATOM 7470 C C . LEU A 1 944 ? 15.583 37.075 -25.138 1.00 49.25 944 LEU A C 1
ATOM 7472 O O . LEU A 1 944 ? 14.792 36.335 -25.720 1.00 49.25 944 LEU A O 1
ATOM 7476 N N . ILE A 1 945 ? 15.181 38.198 -24.534 1.00 52.53 945 ILE A N 1
ATOM 7477 C CA . ILE A 1 945 ? 13.797 38.700 -24.574 1.00 52.53 945 ILE A CA 1
ATOM 7478 C C . ILE A 1 945 ? 13.455 39.244 -25.975 1.00 52.53 945 ILE A C 1
ATOM 7480 O O . ILE A 1 945 ? 12.310 39.163 -26.407 1.00 52.53 945 ILE A O 1
ATOM 7484 N N . THR A 1 946 ? 14.452 39.745 -26.710 1.00 51.25 946 THR A N 1
ATOM 7485 C CA . THR A 1 946 ? 14.289 40.397 -28.021 1.00 51.25 946 THR A CA 1
ATOM 7486 C C . THR A 1 946 ? 14.516 39.486 -29.235 1.00 51.25 946 THR A C 1
ATOM 7488 O O . THR A 1 946 ? 14.105 39.847 -30.332 1.00 51.25 946 THR A O 1
ATOM 7491 N N . THR A 1 947 ? 15.144 38.314 -29.078 1.00 45.28 947 THR A N 1
ATOM 7492 C CA . THR A 1 947 ? 15.664 37.510 -30.209 1.00 45.28 947 THR A CA 1
ATOM 7493 C C . THR A 1 947 ? 14.726 36.435 -30.754 1.00 45.28 947 THR A C 1
ATOM 7495 O O . THR A 1 947 ? 14.966 35.939 -31.850 1.00 45.28 947 THR A O 1
ATOM 7498 N N . HIS A 1 948 ? 13.630 36.117 -30.065 1.00 47.47 948 HIS A N 1
ATOM 7499 C CA . HIS A 1 948 ? 12.595 35.220 -30.587 1.00 47.47 948 HIS A CA 1
ATOM 7500 C C . HIS A 1 948 ? 11.269 35.973 -30.720 1.00 47.47 948 HIS A C 1
ATOM 7502 O O . HIS A 1 948 ? 10.420 35.932 -29.825 1.00 47.47 948 HIS A O 1
ATOM 7508 N N . GLN A 1 949 ? 11.126 36.700 -31.832 1.00 39.50 949 GLN A N 1
ATOM 7509 C CA . GLN A 1 949 ? 9.816 37.050 -32.380 1.00 39.50 949 GLN A CA 1
ATOM 7510 C C . GLN A 1 949 ? 9.216 35.760 -32.952 1.00 39.50 949 GLN A C 1
ATOM 7512 O O . GLN A 1 949 ? 9.823 35.148 -33.830 1.00 39.50 949 GLN A O 1
ATOM 7517 N N . MET A 1 950 ? 8.088 35.323 -32.391 1.00 37.62 950 MET A N 1
ATOM 7518 C CA . MET A 1 950 ? 7.215 34.332 -33.024 1.00 37.62 950 MET A CA 1
ATOM 7519 C C . MET A 1 950 ? 6.327 35.042 -34.038 1.00 37.62 950 MET A C 1
ATOM 7521 O O . MET A 1 950 ? 5.821 36.131 -33.672 1.00 37.62 950 MET A O 1
#

pLDDT: mean 79.47, std 16.07, range [25.09, 96.81]

Sequence (950 aa):
MSLLRESNRFAYQNTTPLEVYIKNNTISTPIDPNFALFTVEIGPFGSVDLIHVPPPSSLLKLTQQILEILSVVLATNGTQSQNAFRSLPVVSSMMPVPMTLRPHLVSGGSFLCSKMPAPLHAAHGMLLFFASEASCSLEISEMLLLEPHQAFFASFASEMTTEQIPIACSGDTASLLDCINLFQSILNFTTTFVPQTALPELHQEVVRDVASIQMMQYIINQTTNSREIFHQPLLHESDPAVTLFGWIYLYDWAMGIREVVQINGDNSELKVISTFSIPTTFTVDAMEVPKSFSGYCRALCQYVSFVLAMIAIIACMYSMFNQFTTEGYNLFETNRVGGLVWIGRPLLLVRSLTALAILSTATLELQLIGNTTVLASTHSGKSTFAILLTKLLAAGEVTWLIYIIQDLAMVFTRETTTSYGPISSVLTWLVSFCLSVASPVTHKASINRQCSIDIMDYQVVCSTGTLVIGSIDRFLTLVALSVGISFVCYLYHHYRYIPKRVEHPSCLLSSEWVYNELYYIDYASAALTGIITIPRRQKLYIFDIKIWRFFVIDCNEHPSHSSEKSIAINSIASGRPVDPNKTTRKHYSYALDIVPRKILLNDLTSISDAIKEIWLMDPAYAISIFTQYCWVDFDHRWEMDHAYQRQLRCYKRYLPNGVVYVESFLRNIEWDSWYYSNHPNFIKAIVQTSDGQVWLSSLPNAFKSIDSEMNYWMAKGVLNYVLQWNNRVQTGLSESIDLINVFGAKQPLTTYHISYSSRVATWTTFGLYWAYPDDLWAASVMNGSLVRNATNDVALQRLSTSSDIIYVVTTFDSLLLRAVRANITLYSQYQLLTTLTLDPVLKSWTELNYNYYGGSTLCNARAATTFVQASYSFDDVCGQPKPLQITTNPQSALFAYSRLRVVGASPIDSYGLCSTTRAECTVMMHQLDKIYNGLISNTTLPGLITTHQM

Solvent-accessible surface area (backbone atoms only — not comparable to full-atom values): 53318 Å² total; per-residue (Å²): 99,29,62,37,63,89,42,97,44,29,61,49,75,90,46,52,59,51,58,51,33,41,73,69,65,74,39,65,83,79,67,40,69,58,46,50,50,41,36,69,58,29,27,52,46,53,50,38,48,39,37,67,52,78,69,54,70,51,47,48,52,51,52,50,52,54,52,48,51,52,51,49,40,46,65,71,54,47,68,59,45,44,50,54,63,67,64,50,67,79,53,84,53,39,16,64,34,46,79,89,49,37,85,30,28,36,45,41,18,26,96,67,36,50,59,62,53,82,68,40,56,19,65,77,22,39,44,35,35,34,51,68,82,61,68,57,87,66,86,44,62,35,68,44,78,58,48,73,68,50,54,47,49,18,46,61,75,59,68,65,47,87,83,49,41,63,58,27,27,66,22,32,57,63,46,46,65,59,47,37,54,32,54,52,51,48,51,54,49,42,74,73,64,50,77,94,64,79,78,64,87,49,56,67,55,29,55,60,73,48,56,69,37,22,45,57,35,33,32,35,40,81,88,78,72,44,76,46,80,47,70,48,46,34,74,35,90,92,36,60,23,38,30,43,54,23,41,39,54,51,48,31,34,59,73,29,40,22,52,34,41,33,42,41,34,74,70,35,74,50,34,37,49,39,35,78,60,76,60,47,74,45,72,69,64,76,74,66,57,80,54,63,65,61,49,51,54,49,52,52,44,49,50,52,52,50,52,52,50,52,50,52,50,51,31,50,49,40,26,59,77,54,73,61,74,50,68,69,73,56,65,73,36,40,67,64,46,23,39,48,60,77,69,28,62,72,60,42,44,52,40,13,52,51,29,40,47,54,72,16,37,38,58,80,35,82,38,66,64,90,83,49,78,40,86,33,58,73,60,86,84,54,56,70,65,59,54,51,50,51,46,47,53,44,24,50,40,41,37,45,46,40,48,49,51,50,66,62,44,34,82,78,49,46,80,54,43,74,69,33,44,64,57,29,42,53,49,41,26,52,50,48,26,50,46,52,67,79,58,61,61,68,64,47,77,48,82,55,73,48,73,46,77,75,37,87,93,34,30,36,38,33,38,44,28,41,41,33,33,28,35,48,68,53,36,51,48,54,52,49,45,41,53,48,43,42,50,52,38,43,51,54,47,53,72,73,53,67,82,71,96,62,100,66,73,65,85,89,44,63,86,88,37,60,56,93,93,40,81,60,74,50,69,30,57,29,42,34,69,33,34,46,71,50,81,52,94,54,34,40,37,36,37,34,64,86,77,73,44,77,47,78,45,76,65,83,83,89,85,87,81,87,76,92,84,88,87,88,84,85,89,86,80,85,81,76,82,78,79,80,82,66,80,74,76,81,61,70,47,79,40,50,67,50,46,39,44,51,42,55,48,60,73,56,21,42,49,68,57,47,50,57,48,47,50,71,45,62,42,73,50,65,62,59,54,63,35,74,48,42,21,47,38,79,83,61,80,41,47,38,44,76,43,75,65,47,44,56,46,35,71,74,72,41,64,36,32,41,58,31,26,51,42,57,51,53,30,32,37,58,44,69,63,23,51,70,68,60,58,66,67,67,51,64,65,44,56,73,37,75,68,34,44,54,54,61,67,55,31,65,79,51,59,84,46,70,70,64,51,48,53,52,39,45,74,58,53,30,70,30,33,55,61,47,54,69,23,48,48,42,38,6,28,44,28,25,35,32,38,25,40,36,86,67,51,73,43,64,38,75,74,43,76,46,76,54,44,84,25,71,94,59,40,45,45,51,58,34,43,60,34,47,56,51,51,53,47,49,38,52,63,70,69,54,48,83,51,93,89,46,100,58,40,74,85,75,76,74,75,72,75,62,67,60,55,59,51,51,50,54,50,48,52,56,50,50,54,51,53,35,73,73,29,69,70,54,35,59,58,56,70,68,53,64,72,47,72,37,30,73,43,63,63,81,63,68,75,66,79,54,73,32,58,65,43,37,92,85,44,89,78,57,74,74,32,86,55,62,41,39,69,62,58,98,84,66,68,79,63,86,89,51,68,38,67,47,77,41,44,54,67,60,48,46,53,52,50,54,50,40,56,65,73,68,54,62,74,74,67,59,42,71,25,25,74,85,37,32,70,60,50,47,54,48,50,58,52,46,49,57,52,50,55,59,52,58,74,39,90,87,46,60,76,67,67,69,68,69,80,128

Secondary structure (DSSP, 8-state):
-BS-TTSTTBTTSS--HHHHHHHTTSS-SSPPHHHHHHHHHT--TTS-EEEEEPPPHHHHHHHHHHHHHHHHHHHHSHHHHHHHHHTS---S-B-B--TTTTTSEEEES-TT--PPPPPEEGGG-PBPPP-SS--TT---B--B---HHHHHHHHHHTT--TTTHHHHHTTBSS-HHHHHHHHHHHHHHHHHHS--PPPPTTHHHHHHHHTT-EEEEEEE-TTT--EEEEEEESS-TT-HHHHHHHHHHHHHHHHTSS-EEEEE-SS-EEEEEPPPPPPEEEE--TTSS--HHHHHHHHHHHHHHHHHHHHHHHHHHHHHHTTT-S-HHHHGGGTTHHHHHHT-HHHHHHHHHHHHHHHTB--EEEEEETTEEEEEETTTTS-HHHHHHHHHHHHHHHHHHHHHHHHHHHHHHTTHHHHHHHHHHHHHHHHHHHHHHHSPPPPEEEEEEEEEEEETTTEEEEEEEEEE-B-HHHHHHHHHHHHHHHHHHHHHHHHH----------TTS-GGGEETTEEP--HHHHHHTTEEEEEETTEEEEEETTTTEEEEEE--SS---------------PPPPPP-------PEEEE-THHHHHIIIIIT--HHHHHHHHHHS-GGGGGGSS---SBSSTT--SB--SSHHHHHHHHHHTTTBGGGBHHHHHTSS-HHHHHHHH--TTHHHHTTSHHHHHHHHTSTT--S-HHHHHHHHHHTT--B--PPP-SSEE-EEEEEEEEE-TT--EEEEEEEEE--EE-GGG--GGGT--HHHHHHHHHHHTTSB-STT-TTBGGG------HHHHHHHHHHHHHHHHHHHH-HHHHHHHHT---EEE-B--HHHHTTTPPB--B-TT------BSSPBPBP-TT--SSS--B--EEE-HHHHHHHHHHHHHTT--HHHHTTSBSS-HHHHHHHHHHHHHHHHHHHTSTTSHHHHSS---

Radius of gyration: 40.77 Å; Cα contacts (8 Å, |Δi|>4): 1418; chains: 1; bounding box: 109×79×113 Å

Organism: NCBI:txid74557